Protein AF-A0A1C2E9Z5-F1 (afdb_monomer)

Secondary structure (DSSP, 8-state):
---EETT--TTT-EEPGGGTTSPEEEEEEP-TT--TT-EEEEEETTEEEEEEEEPPHHHHHHHTT-TT-EEEEEE-GGGSPPTT--EEEEEEEEEEETTEEEE----EEEEE--PPTT-SSPPPPB--HHHHT-EEGGGEETTEEEEEPPP-TT--TT-EEEEEEESSSS-EEE-GGG-EE-S-SSSPPEEEEEHHHHHHH-SSEEEEEEEEE-TT--BPPPPPPEEEEEESSS----------------------------SPPPB--TTS-TTSEEPTTTTTS-EEEEEE--TTSS-TT-EEEEEEE-TTS-EEEEEEEEEPPHHHHH-TT-EEEEEE-GGGS-SSS-EEEEEEEEEE-TTS--PPP----EEEEE----TT-SSGGGSPPPB--HHHHH-EEGGG-BTTEEEEEE---TT--TT-EEEEEEESSSS--GGGEEEEEEEPPGGGTTS-EEEEEEHHHHGGG-SEEEEEEEEEE-TT--BPPPPPPEEEEEE-SPPPB-PPPPB-HHHHHHSSEEHHHHHT--EEEE---BT--TTPEEEEEETTEEPPPEE--TTTSSPPSS--SEEEEPPHHHHHHH-SEEEEEEEEEEEETTEEEEEPPPEEEEEE---TTTSS-S-TTSSS-TTSPPPEEEETT-TT-TTEE-GGGTTS-EEEEE-SB-TTSSBS--TT-EEEEEETTEEEEEEEEP-TTTTTS-EEEEE-HHHHTT--EEEEEEEEEEEE-TTSS-EEEEEPPPEEEEE--GGGSGGGG-BPPPB-TT-BTTTTEEEHHHHBTBEEEEEE-TT-TT--TT-EEEEEEEEES-SS-TTSPB-TT--EEEEEEEPPHHHHHHTEEEEEE-IIIIIHHHSEEEEEEEEEEE-TTS-PEEBPPEEEEEE-S-TT--S-PPP-----S------------

pLDDT: mean 83.14, std 14.4, range [26.48, 97.88]

Structure (mmCIF, N/CA/C/O backbone):
data_AF-A0A1C2E9Z5-F1
#
_entry.id   AF-A0A1C2E9Z5-F1
#
loop_
_atom_site.group_PDB
_atom_site.id
_atom_site.type_symbol
_atom_site.label_atom_id
_atom_site.label_alt_id
_atom_site.label_comp_id
_atom_site.label_asym_id
_atom_site.label_entity_id
_atom_site.label_seq_id
_atom_site.pdbx_PDB_ins_code
_atom_site.Cartn_x
_atom_site.Cartn_y
_atom_site.Cartn_z
_atom_site.occupancy
_atom_site.B_iso_or_equiv
_atom_site.auth_seq_id
_atom_site.auth_comp_id
_atom_site.auth_asym_id
_atom_site.auth_atom_id
_atom_site.pdbx_PDB_model_num
ATOM 1 N N . MET A 1 1 ? 2.075 27.885 19.960 1.00 77.00 1 MET A N 1
ATOM 2 C CA . MET A 1 1 ? 1.992 28.771 18.770 1.00 77.00 1 MET A CA 1
ATOM 3 C C . MET A 1 1 ? 2.904 28.190 17.698 1.00 77.00 1 MET A C 1
ATOM 5 O O . MET A 1 1 ? 3.879 27.562 18.073 1.00 77.00 1 MET A O 1
ATOM 9 N N . GLN A 1 2 ? 2.607 28.342 16.404 1.00 84.62 2 GLN A N 1
ATOM 10 C CA . GLN A 1 2 ? 3.432 27.722 15.356 1.00 84.62 2 GLN A CA 1
ATOM 11 C C . GLN A 1 2 ? 4.841 28.338 15.333 1.00 84.62 2 GLN A C 1
ATOM 13 O O . GLN A 1 2 ? 4.986 29.560 15.411 1.00 84.62 2 GLN A O 1
ATOM 18 N N . LEU A 1 3 ? 5.871 27.495 15.249 1.00 89.94 3 LEU A N 1
ATOM 19 C CA . LEU A 1 3 ? 7.253 27.943 15.067 1.00 89.94 3 LEU A CA 1
ATOM 20 C C . LEU A 1 3 ? 7.456 28.548 13.670 1.00 89.94 3 LEU A C 1
ATOM 22 O O . LEU A 1 3 ? 6.674 28.314 12.754 1.00 89.94 3 LEU A O 1
ATOM 26 N N . THR A 1 4 ? 8.528 29.310 13.485 1.00 89.38 4 THR A N 1
ATOM 27 C CA . THR A 1 4 ? 8.945 29.830 12.176 1.00 89.38 4 THR A CA 1
ATOM 28 C C . THR A 1 4 ? 10.292 29.233 11.800 1.00 89.38 4 THR A C 1
ATOM 30 O O . THR A 1 4 ? 11.239 29.335 12.572 1.00 89.38 4 THR A O 1
ATOM 33 N N . VAL A 1 5 ? 10.396 28.641 10.611 1.00 88.06 5 VAL A N 1
ATOM 34 C CA . VAL A 1 5 ? 11.685 28.254 10.017 1.00 88.06 5 VAL A CA 1
ATOM 35 C C . VAL A 1 5 ? 12.106 29.374 9.074 1.00 88.06 5 VAL A C 1
ATOM 37 O O . VAL A 1 5 ? 11.381 29.689 8.129 1.00 88.06 5 VAL A O 1
ATOM 40 N N . PHE A 1 6 ? 13.237 30.020 9.351 1.00 85.06 6 PHE A N 1
ATOM 41 C CA . PHE A 1 6 ? 13.698 31.151 8.547 1.00 85.06 6 PHE A CA 1
ATOM 42 C C . PHE A 1 6 ? 14.205 30.688 7.173 1.00 85.06 6 PHE A C 1
ATOM 44 O O . PHE A 1 6 ? 14.702 29.574 7.026 1.00 85.06 6 PHE A O 1
ATOM 51 N N . ASN A 1 7 ? 14.065 31.553 6.161 1.00 82.69 7 ASN A N 1
ATOM 52 C CA . ASN A 1 7 ? 14.435 31.302 4.756 1.00 82.69 7 ASN A CA 1
ATOM 53 C C . ASN A 1 7 ? 13.673 30.155 4.066 1.00 82.69 7 ASN A C 1
ATOM 55 O O . ASN A 1 7 ? 14.011 29.767 2.951 1.00 82.69 7 ASN A O 1
ATOM 59 N N . ARG A 1 8 ? 12.618 29.644 4.705 1.00 86.81 8 ARG A N 1
ATOM 60 C CA . ARG A 1 8 ? 11.641 28.737 4.107 1.00 86.81 8 ARG A CA 1
ATOM 61 C C . ARG A 1 8 ? 10.685 29.516 3.218 1.00 86.81 8 ARG A C 1
ATOM 63 O O . ARG A 1 8 ? 10.057 30.470 3.680 1.00 86.81 8 ARG A O 1
ATOM 70 N N . ASP A 1 9 ? 10.511 29.067 1.982 1.00 77.06 9 ASP A N 1
ATOM 71 C CA . ASP A 1 9 ? 9.459 29.592 1.120 1.00 77.06 9 ASP A CA 1
ATOM 72 C C . ASP A 1 9 ? 8.075 29.250 1.719 1.00 77.06 9 ASP A C 1
ATOM 74 O O . ASP A 1 9 ? 7.798 28.091 2.058 1.00 77.06 9 ASP A O 1
ATOM 78 N N . PRO A 1 10 ? 7.186 30.237 1.918 1.00 69.19 10 PRO A N 1
ATOM 79 C CA . PRO A 1 10 ? 5.891 30.004 2.548 1.00 69.19 10 PRO A CA 1
ATOM 80 C C . PRO A 1 10 ? 4.914 29.208 1.670 1.00 69.19 10 PRO A C 1
ATOM 82 O O . PRO A 1 10 ? 3.962 28.656 2.213 1.00 69.19 10 PRO A O 1
ATOM 85 N N . VAL A 1 11 ? 5.135 29.141 0.354 1.00 66.31 11 VAL A N 1
ATOM 86 C CA . VAL A 1 11 ? 4.266 28.486 -0.634 1.00 66.31 11 VAL A CA 1
ATOM 87 C C . VAL A 1 11 ? 4.801 27.111 -1.013 1.00 66.31 11 VAL A C 1
ATOM 89 O O . VAL A 1 11 ? 4.048 26.143 -1.004 1.00 66.31 11 VAL A O 1
ATOM 92 N N . THR A 1 12 ? 6.088 27.010 -1.346 1.00 67.56 12 THR A N 1
ATOM 93 C CA . THR A 1 12 ? 6.696 25.743 -1.787 1.00 67.56 12 THR A CA 1
ATOM 94 C C . THR A 1 12 ? 7.282 24.938 -0.640 1.00 67.56 12 THR A C 1
ATOM 96 O O . THR A 1 12 ? 7.643 23.785 -0.836 1.00 67.56 12 THR A O 1
ATOM 99 N N . HIS A 1 13 ? 7.392 25.532 0.552 1.00 80.94 13 HIS A N 1
ATOM 100 C CA . HIS A 1 13 ? 7.940 24.903 1.757 1.00 80.94 13 HIS A CA 1
ATOM 101 C C . HIS A 1 13 ? 9.430 24.537 1.643 1.00 80.94 13 HIS A C 1
ATOM 103 O O . HIS A 1 13 ? 9.986 23.918 2.554 1.00 80.94 13 HIS A O 1
ATOM 109 N N . THR A 1 14 ? 10.085 24.948 0.554 1.00 80.50 14 THR A N 1
ATOM 110 C CA . THR A 1 14 ? 11.483 24.650 0.251 1.00 80.50 14 THR A CA 1
ATOM 111 C C . THR A 1 14 ? 12.431 25.642 0.905 1.00 80.50 14 THR A C 1
ATOM 113 O O . THR A 1 14 ? 12.122 26.829 1.032 1.00 80.50 14 THR A O 1
ATOM 116 N N . ILE A 1 15 ? 13.614 25.163 1.271 1.00 79.81 15 ILE A N 1
ATOM 117 C CA . ILE A 1 15 ? 14.748 26.004 1.652 1.00 79.81 15 ILE A CA 1
ATOM 118 C C . ILE A 1 15 ? 15.681 26.132 0.436 1.00 79.81 15 ILE A C 1
ATOM 120 O O . ILE A 1 15 ? 16.107 25.098 -0.083 1.00 79.81 15 ILE A O 1
ATOM 124 N N . PRO A 1 16 ? 16.020 27.351 -0.021 1.00 76.31 16 PRO A N 1
ATOM 125 C CA . PRO A 1 16 ? 17.003 27.541 -1.088 1.00 76.31 16 PRO A CA 1
ATOM 126 C C . PRO A 1 16 ? 18.378 26.968 -0.714 1.00 76.31 16 PRO A C 1
ATOM 128 O O . PRO A 1 16 ? 18.791 27.053 0.446 1.00 76.31 16 PRO A O 1
ATOM 131 N N . LEU A 1 17 ? 19.116 26.438 -1.697 1.00 71.69 17 LEU A N 1
ATOM 132 C CA . LEU A 1 17 ? 20.388 25.734 -1.484 1.00 71.69 17 LEU A CA 1
ATOM 133 C C . LEU A 1 17 ? 21.424 26.588 -0.738 1.00 71.69 17 LEU A C 1
ATOM 135 O O . LEU A 1 17 ? 22.152 26.077 0.109 1.00 71.69 17 LEU A O 1
ATOM 139 N N . GLU A 1 18 ? 21.453 27.900 -0.984 1.00 72.88 18 GLU A N 1
ATOM 140 C CA . GLU A 1 18 ? 22.375 28.837 -0.323 1.00 72.88 18 GLU A CA 1
ATOM 141 C C . GLU A 1 18 ? 22.214 28.899 1.208 1.00 72.88 18 GLU A C 1
ATOM 143 O O . GLU A 1 18 ? 23.145 29.293 1.913 1.00 72.88 18 GLU A O 1
ATOM 148 N N . PHE A 1 19 ? 21.064 28.466 1.737 1.00 73.81 19 PHE A N 1
ATOM 149 C CA . PHE A 1 19 ? 20.793 28.384 3.174 1.00 73.81 19 PHE A CA 1
ATOM 150 C C . PHE A 1 19 ? 20.996 26.977 3.753 1.00 73.81 19 PHE A C 1
ATOM 152 O O . PHE A 1 19 ? 20.867 26.799 4.962 1.00 73.81 19 PHE A O 1
ATOM 159 N N . LEU A 1 20 ? 21.344 25.985 2.927 1.00 71.12 20 LEU A N 1
ATOM 160 C CA . LEU A 1 20 ? 21.583 24.601 3.354 1.00 71.12 20 LEU A CA 1
ATOM 161 C C . LEU A 1 20 ? 23.024 24.339 3.825 1.00 71.12 20 LEU A C 1
ATOM 163 O O . LEU A 1 20 ? 23.287 23.286 4.411 1.00 71.12 20 LEU A O 1
ATOM 167 N N . ASP A 1 21 ? 23.937 25.292 3.608 1.00 70.56 21 ASP A N 1
ATOM 168 C CA . ASP A 1 21 ? 25.341 25.237 4.046 1.00 70.56 21 ASP A CA 1
ATOM 169 C C . ASP A 1 21 ? 25.582 25.815 5.453 1.00 70.56 21 ASP A C 1
ATOM 171 O O . ASP A 1 21 ? 26.708 25.772 5.976 1.00 70.56 21 ASP A O 1
ATOM 175 N N . ALA A 1 22 ? 24.526 26.316 6.090 1.00 78.38 22 ALA A N 1
ATOM 176 C CA . ALA A 1 22 ? 24.511 26.838 7.449 1.00 78.38 22 ALA A CA 1
ATOM 177 C C . ALA A 1 22 ? 23.459 26.107 8.295 1.00 78.38 22 ALA A C 1
ATOM 179 O O . ALA A 1 22 ? 22.587 25.418 7.769 1.00 78.38 22 ALA A O 1
ATOM 180 N N . ASP A 1 23 ? 23.548 26.254 9.615 1.00 84.31 23 ASP A N 1
ATOM 181 C CA . ASP A 1 23 ? 22.498 25.760 10.502 1.00 84.31 23 ASP A CA 1
ATOM 182 C C . ASP A 1 23 ? 21.197 26.530 10.236 1.00 84.31 23 ASP A C 1
ATOM 184 O O . ASP A 1 23 ? 21.212 27.759 10.104 1.00 84.31 23 ASP A O 1
ATOM 188 N N . LEU A 1 24 ? 20.065 25.825 10.178 1.00 84.94 24 LEU A N 1
ATOM 189 C CA . LEU A 1 24 ? 18.770 26.468 9.952 1.00 84.94 24 LEU A CA 1
ATOM 190 C C . LEU A 1 24 ? 18.297 27.145 11.232 1.00 84.94 24 LEU A C 1
ATOM 192 O O . LEU A 1 24 ? 18.134 26.487 12.261 1.00 84.94 24 LEU A O 1
ATOM 196 N N . GLU A 1 25 ? 18.036 28.447 11.162 1.00 89.19 25 GLU A N 1
ATOM 197 C CA . GLU A 1 25 ? 17.443 29.186 12.270 1.00 89.19 25 GLU A CA 1
ATOM 198 C C . GLU A 1 25 ? 15.941 28.887 12.370 1.00 89.19 25 GLU A C 1
ATOM 200 O O . GLU A 1 25 ? 15.191 28.936 11.389 1.00 89.19 25 GLU A O 1
ATOM 205 N N . VAL A 1 26 ? 15.498 28.602 13.590 1.00 89.81 26 VAL A N 1
ATOM 206 C CA . VAL A 1 26 ? 14.108 28.364 13.957 1.00 89.81 26 VAL A CA 1
ATOM 207 C C . VAL A 1 26 ? 13.729 29.331 15.068 1.00 89.81 26 VAL A C 1
ATOM 209 O O . VAL A 1 26 ? 14.383 29.396 16.108 1.00 89.81 26 VAL A O 1
ATOM 212 N N . GLY A 1 27 ? 12.661 30.088 14.851 1.00 90.56 27 GLY A N 1
ATOM 213 C CA . GLY A 1 27 ? 12.091 30.993 15.835 1.00 90.56 27 GLY A CA 1
ATOM 214 C C . GLY A 1 27 ? 10.862 30.386 16.489 1.00 90.56 27 GLY A C 1
ATOM 215 O O . GLY A 1 27 ? 9.852 30.163 15.825 1.00 90.56 27 GLY A O 1
ATOM 216 N N . ILE A 1 28 ? 10.923 30.161 17.798 1.00 91.94 28 ILE A N 1
ATOM 217 C CA . ILE A 1 28 ? 9.740 29.802 18.587 1.00 91.94 28 ILE A CA 1
ATOM 218 C C . ILE A 1 28 ? 9.157 31.094 19.174 1.00 91.94 28 ILE A C 1
ATOM 220 O O . ILE A 1 28 ? 9.865 31.774 19.921 1.00 91.94 28 ILE A O 1
ATOM 224 N N . PRO A 1 29 ? 7.912 31.478 18.854 1.00 90.44 29 PRO A N 1
ATOM 225 C CA . PRO A 1 29 ? 7.302 32.673 19.432 1.00 90.44 29 PRO A CA 1
ATOM 226 C C . PRO A 1 29 ? 7.070 32.507 20.939 1.00 90.44 29 PRO A C 1
ATOM 228 O O . PRO A 1 29 ? 6.802 31.404 21.422 1.00 90.44 29 PRO A O 1
ATOM 231 N N . ASP A 1 30 ? 7.156 33.611 21.682 1.00 90.19 30 ASP A N 1
ATOM 232 C CA . ASP A 1 30 ? 6.794 33.594 23.100 1.00 90.19 30 ASP A CA 1
ATOM 233 C C . ASP A 1 30 ? 5.284 33.403 23.298 1.00 90.19 30 ASP A C 1
ATOM 235 O O . ASP A 1 30 ? 4.469 33.801 22.465 1.00 90.19 30 ASP A O 1
ATOM 239 N N . SER A 1 31 ? 4.910 32.791 24.419 1.00 87.38 31 SER A N 1
ATOM 240 C CA . SER A 1 31 ? 3.515 32.623 24.827 1.00 87.38 31 SER A CA 1
ATOM 241 C C . SER A 1 31 ? 3.381 32.632 26.348 1.00 87.38 31 SER A C 1
ATOM 243 O O . SER A 1 31 ? 4.371 32.501 27.078 1.00 87.38 31 SER A O 1
ATOM 245 N N . ASP A 1 32 ? 2.144 32.776 26.823 1.00 85.56 32 ASP A N 1
ATOM 246 C CA . ASP A 1 32 ? 1.826 32.768 28.255 1.00 85.56 32 ASP A CA 1
ATOM 247 C C . ASP A 1 32 ? 2.117 31.408 28.919 1.00 85.56 32 ASP A C 1
ATOM 249 O O . ASP A 1 32 ? 2.287 31.355 30.135 1.00 85.56 32 ASP A O 1
ATOM 253 N N . ASP A 1 33 ? 2.256 30.345 28.118 1.00 84.81 33 ASP A N 1
ATOM 254 C CA . ASP A 1 33 ? 2.527 28.970 28.561 1.00 84.81 33 ASP A CA 1
ATOM 255 C C . ASP A 1 33 ? 4.027 28.636 28.654 1.00 84.81 33 ASP A C 1
ATOM 257 O O . ASP A 1 33 ? 4.400 27.546 29.077 1.00 84.81 33 ASP A O 1
ATOM 261 N N . ILE A 1 34 ? 4.903 29.562 28.253 1.00 88.56 34 ILE A N 1
ATOM 262 C CA . ILE A 1 34 ? 6.357 29.420 28.392 1.00 88.56 34 ILE A CA 1
ATOM 263 C C . ILE A 1 34 ? 6.787 30.209 29.627 1.00 88.56 34 ILE A C 1
ATOM 265 O O . ILE A 1 34 ? 6.534 31.409 29.704 1.00 88.56 34 ILE A O 1
ATOM 269 N N . PHE A 1 35 ? 7.479 29.596 30.585 1.00 89.38 35 PHE A N 1
ATOM 270 C CA . PHE A 1 35 ? 7.913 30.249 31.824 1.00 89.38 35 PHE A CA 1
ATOM 271 C C . PHE A 1 35 ? 9.439 30.329 31.953 1.00 89.38 35 PHE A C 1
ATOM 273 O O . PHE A 1 35 ? 10.204 29.618 31.305 1.00 89.38 35 PHE A O 1
ATOM 280 N N . VAL A 1 36 ? 9.914 31.230 32.822 1.00 90.62 36 VAL A N 1
ATOM 281 C CA . VAL A 1 36 ? 11.344 31.304 33.166 1.00 90.62 36 VAL A CA 1
ATOM 282 C C . VAL A 1 36 ? 11.763 30.000 33.843 1.00 90.62 36 VAL A C 1
ATOM 284 O O . VAL A 1 36 ? 11.208 29.638 34.877 1.00 90.62 36 VAL A O 1
ATOM 287 N N . GLY A 1 37 ? 12.789 29.349 33.299 1.00 86.50 37 GLY A N 1
ATOM 288 C CA . GLY A 1 37 ? 13.283 28.051 33.758 1.00 86.50 37 GLY A CA 1
ATOM 289 C C . GLY A 1 37 ? 12.846 26.872 32.888 1.00 86.50 37 GLY A C 1
ATOM 290 O O . GLY A 1 37 ? 13.463 25.811 33.001 1.00 86.50 37 GLY A O 1
ATOM 291 N N . ASP A 1 38 ? 11.870 27.056 31.996 1.00 92.62 38 ASP A N 1
ATOM 292 C CA . ASP A 1 38 ? 11.482 26.016 31.045 1.00 92.62 38 ASP A CA 1
ATOM 293 C C . ASP A 1 38 ? 12.577 25.785 30.005 1.00 92.62 38 ASP A C 1
ATOM 295 O O . ASP A 1 38 ? 13.390 26.667 29.712 1.00 92.62 38 ASP A O 1
ATOM 299 N N . PHE A 1 39 ? 12.617 24.582 29.446 1.00 90.94 39 PHE A N 1
ATOM 300 C CA . PHE A 1 39 ? 13.444 24.262 28.298 1.00 90.94 39 PHE A CA 1
ATOM 301 C C . PHE A 1 39 ? 12.592 24.162 27.034 1.00 90.94 39 PHE A C 1
ATOM 303 O O . PHE A 1 39 ? 11.492 23.616 27.045 1.00 90.94 39 PHE A O 1
ATOM 310 N N . LEU A 1 40 ? 13.154 24.670 25.943 1.00 91.44 40 LEU A N 1
ATOM 311 C CA . LEU A 1 40 ? 12.686 24.489 24.580 1.00 91.44 40 LEU A CA 1
ATOM 312 C C . LEU A 1 40 ? 13.611 23.489 23.892 1.00 91.44 40 LEU A C 1
ATOM 314 O O . LEU A 1 40 ? 14.836 23.558 24.035 1.00 91.44 40 LEU A O 1
ATOM 318 N N . GLU A 1 41 ? 13.041 22.548 23.157 1.00 90.06 41 GLU A N 1
ATOM 319 C CA . GLU A 1 41 ? 13.781 21.556 22.380 1.00 90.06 41 GLU A CA 1
ATOM 320 C C . GLU A 1 41 ? 13.067 21.384 21.030 1.00 90.06 41 GLU A C 1
ATOM 322 O O . GLU A 1 41 ? 11.847 21.500 20.967 1.00 90.06 41 GLU A O 1
ATOM 327 N N . LEU A 1 42 ? 13.814 21.206 19.939 1.00 88.94 42 LEU A N 1
ATOM 328 C CA . LEU A 1 42 ? 13.243 20.986 18.605 1.00 88.94 42 LEU A CA 1
ATOM 329 C C . LEU A 1 42 ? 13.190 19.488 18.312 1.00 88.94 42 LEU A C 1
ATOM 331 O O . LEU A 1 42 ? 14.040 18.746 18.806 1.00 88.94 42 LEU A O 1
ATOM 335 N N . TYR A 1 43 ? 12.266 19.041 17.462 1.00 81.94 43 TYR A N 1
ATOM 336 C CA . TYR A 1 43 ? 12.254 17.668 16.939 1.00 81.94 43 TYR A CA 1
ATOM 337 C C . TYR A 1 43 ? 11.900 17.624 15.473 1.00 81.94 43 TYR A C 1
ATOM 339 O O . TYR A 1 43 ? 11.119 18.431 14.974 1.00 81.94 43 TYR A O 1
ATOM 347 N N . VAL A 1 44 ? 12.385 16.562 14.841 1.00 72.75 44 VAL A N 1
ATOM 348 C CA . VAL A 1 44 ? 11.927 16.097 13.540 1.00 72.75 44 VAL A CA 1
ATOM 349 C C . VAL A 1 44 ? 11.654 14.605 13.636 1.00 72.75 44 VAL A C 1
ATOM 351 O O . VAL A 1 44 ? 12.482 13.847 14.142 1.00 72.75 44 VAL A O 1
ATOM 354 N N . ARG A 1 45 ? 10.473 14.168 13.175 1.00 63.41 45 ARG A N 1
ATOM 355 C CA . ARG A 1 45 ? 10.055 12.747 13.188 1.00 63.41 45 ARG A CA 1
ATOM 356 C C . ARG A 1 45 ? 10.225 12.078 14.569 1.00 63.41 45 ARG A C 1
ATOM 358 O O . ARG A 1 45 ? 10.670 10.939 14.671 1.00 63.41 45 ARG A O 1
ATOM 365 N N . GLY A 1 46 ? 9.929 12.809 15.647 1.00 63.88 46 GLY A N 1
ATOM 366 C CA . GLY A 1 46 ? 10.051 12.318 17.028 1.00 63.88 46 GLY A CA 1
ATOM 367 C C . GLY A 1 46 ? 11.480 12.250 17.586 1.00 63.88 46 GLY A C 1
ATOM 368 O O . GLY A 1 46 ? 11.655 11.838 18.732 1.00 63.88 46 GLY A O 1
ATOM 369 N N . THR A 1 47 ? 12.494 12.672 16.823 1.00 74.31 47 THR A N 1
ATOM 370 C CA . THR A 1 47 ? 13.895 12.726 17.268 1.00 74.31 47 THR A CA 1
ATOM 371 C C . THR A 1 47 ? 14.269 14.157 17.653 1.00 74.31 47 THR A C 1
ATOM 373 O O . THR A 1 47 ? 14.070 15.054 16.832 1.00 74.31 47 THR A O 1
ATOM 376 N N . PRO A 1 48 ? 14.799 14.403 18.865 1.00 77.19 48 PRO A N 1
ATOM 377 C CA . PRO A 1 48 ? 15.268 15.728 19.248 1.00 77.19 48 PRO A CA 1
ATOM 378 C C . PRO A 1 48 ? 16.432 16.192 18.370 1.00 77.19 48 PRO A C 1
ATOM 380 O O . PRO A 1 48 ? 17.365 15.435 18.107 1.00 77.19 48 PRO A O 1
ATOM 383 N N . LEU A 1 49 ? 16.357 17.446 17.930 1.00 74.50 49 LEU A N 1
ATOM 384 C CA . LEU A 1 49 ? 17.339 18.131 17.098 1.00 74.50 49 LEU A CA 1
ATOM 385 C C . LEU A 1 49 ? 17.924 19.326 17.844 1.00 74.50 49 LEU A C 1
ATOM 387 O O . LEU A 1 49 ? 17.201 20.160 18.388 1.00 74.50 49 LEU A O 1
ATOM 391 N N . GLY A 1 50 ? 19.251 19.420 17.823 1.00 71.31 50 GLY A N 1
ATOM 392 C CA . GLY A 1 50 ? 19.979 20.509 18.460 1.00 71.31 50 GLY A CA 1
ATOM 393 C C . GLY A 1 50 ? 20.033 20.408 19.987 1.00 71.31 50 GLY A C 1
ATOM 394 O O . GLY A 1 50 ? 19.776 19.368 20.594 1.00 71.31 50 GLY A O 1
ATOM 395 N N . THR A 1 51 ? 20.441 21.507 20.621 1.00 80.12 51 THR A N 1
ATOM 396 C CA . THR A 1 51 ? 20.604 21.582 22.080 1.00 80.12 51 THR A CA 1
ATOM 397 C C . THR A 1 51 ? 19.380 22.231 22.714 1.00 80.12 51 THR A C 1
ATOM 399 O O . THR A 1 51 ? 18.852 23.212 22.191 1.00 80.12 51 THR A O 1
ATOM 402 N N . ARG A 1 52 ? 18.964 21.731 23.882 1.00 87.88 52 ARG A N 1
ATOM 403 C CA . ARG A 1 52 ? 17.910 22.365 24.684 1.00 87.88 52 ARG A CA 1
ATOM 404 C C . ARG A 1 52 ? 18.276 23.809 25.011 1.00 87.88 52 ARG A C 1
ATOM 406 O O . ARG A 1 52 ? 19.368 24.070 25.520 1.00 87.88 52 ARG A O 1
ATOM 413 N N . ARG A 1 53 ? 17.342 24.731 24.795 1.00 89.81 53 ARG A N 1
ATOM 414 C CA . ARG A 1 53 ? 17.472 26.131 25.205 1.00 89.81 53 ARG A CA 1
ATOM 415 C C . ARG A 1 53 ? 16.660 26.364 26.471 1.00 89.81 53 ARG A C 1
ATOM 417 O O . ARG A 1 53 ? 15.455 26.162 26.463 1.00 89.81 53 ARG A O 1
ATOM 424 N N . THR A 1 54 ? 17.294 26.823 27.547 1.00 92.12 54 THR A N 1
ATOM 425 C CA . THR A 1 54 ? 16.574 27.244 28.761 1.00 92.12 54 THR A CA 1
ATOM 426 C C . THR A 1 54 ? 16.087 28.682 28.622 1.00 92.12 54 THR A C 1
ATOM 428 O O . THR A 1 54 ? 16.853 29.562 28.231 1.00 92.12 54 THR A O 1
ATOM 431 N N . VAL A 1 55 ? 14.831 28.926 28.983 1.00 92.31 55 VAL A N 1
ATOM 432 C CA . VAL A 1 55 ? 14.198 30.244 28.994 1.00 92.31 55 VAL A CA 1
ATOM 433 C C . VAL A 1 55 ? 14.665 31.022 30.219 1.00 92.31 55 VAL A C 1
ATOM 435 O O . VAL A 1 55 ? 14.481 30.601 31.363 1.00 92.31 55 VAL A O 1
ATOM 438 N N . THR A 1 56 ? 15.274 32.182 29.995 1.00 93.31 56 THR A N 1
ATOM 439 C CA . THR A 1 56 ? 15.809 33.038 31.058 1.00 93.31 56 THR A CA 1
ATOM 440 C C . THR A 1 56 ? 14.879 34.210 31.377 1.00 93.31 56 THR A C 1
ATOM 442 O O . THR A 1 56 ? 14.018 34.597 30.586 1.00 93.31 56 THR A O 1
ATOM 445 N N . ALA A 1 57 ? 15.085 34.844 32.536 1.00 89.94 57 ALA A N 1
ATOM 446 C CA . ALA A 1 57 ? 14.371 36.073 32.888 1.00 89.94 57 ALA A CA 1
ATOM 447 C C . ALA A 1 57 ? 14.642 37.219 31.892 1.00 89.94 57 ALA A C 1
ATOM 449 O O . ALA A 1 57 ? 13.765 38.049 31.658 1.00 89.94 57 ALA A O 1
ATOM 450 N N . ALA A 1 58 ? 15.833 37.245 31.284 1.00 90.44 58 ALA A N 1
ATOM 451 C CA . ALA A 1 58 ? 16.183 38.218 30.255 1.00 90.44 58 ALA A CA 1
ATOM 452 C C . ALA A 1 58 ? 15.395 37.983 28.956 1.00 90.44 58 ALA A C 1
ATOM 454 O O . ALA A 1 58 ? 14.947 38.953 28.349 1.00 90.44 58 ALA A O 1
ATOM 455 N N . ASP A 1 59 ? 15.165 36.721 28.567 1.00 91.38 59 ASP A N 1
ATOM 456 C CA . ASP A 1 59 ? 14.343 36.400 27.394 1.00 91.38 59 ASP A CA 1
ATOM 457 C C . ASP A 1 59 ? 12.902 36.890 27.586 1.00 91.38 59 ASP A C 1
ATOM 459 O O . ASP A 1 59 ? 12.371 37.595 26.734 1.00 91.38 59 ASP A O 1
ATOM 463 N N . LYS A 1 60 ? 12.288 36.606 28.745 1.00 90.44 60 LYS A N 1
ATOM 464 C CA . LYS A 1 60 ? 10.929 37.086 29.053 1.00 90.44 60 LYS A CA 1
ATOM 465 C C . LYS A 1 60 ? 10.829 38.608 29.104 1.00 90.44 60 LYS A C 1
ATOM 467 O O . LYS A 1 60 ? 9.827 39.176 28.677 1.00 90.44 60 LYS A O 1
ATOM 472 N N . GLN A 1 61 ? 11.871 39.283 29.585 1.00 90.56 61 GLN A N 1
ATOM 473 C CA . GLN A 1 61 ? 11.923 40.741 29.560 1.00 90.56 61 GLN A CA 1
ATOM 474 C C . GLN A 1 61 ? 12.026 41.292 28.127 1.00 90.56 61 GLN A C 1
ATOM 476 O O . GLN A 1 61 ? 11.436 42.329 27.836 1.00 90.56 61 GLN A O 1
ATOM 481 N N . ALA A 1 62 ? 12.749 40.610 27.234 1.00 86.88 62 ALA A N 1
ATOM 482 C CA . ALA A 1 62 ? 12.872 40.989 25.826 1.00 86.88 62 ALA A CA 1
ATOM 483 C C . ALA A 1 62 ? 11.607 40.680 25.000 1.00 86.88 62 ALA A C 1
ATOM 485 O O . ALA A 1 62 ? 11.319 41.396 24.039 1.00 86.88 62 ALA A O 1
ATOM 486 N N . ALA A 1 63 ? 10.841 39.657 25.391 1.00 88.25 63 ALA A N 1
ATOM 487 C CA . ALA A 1 63 ? 9.558 39.300 24.786 1.00 88.25 63 ALA A CA 1
ATOM 488 C C . ALA A 1 63 ? 8.419 40.259 25.165 1.00 88.25 63 ALA A C 1
ATOM 490 O O . ALA A 1 63 ? 7.486 40.474 24.389 1.00 88.25 63 ALA A O 1
ATOM 491 N N . GLN A 1 64 ? 8.490 40.866 26.354 1.00 88.12 64 GLN A N 1
ATOM 492 C CA . GLN A 1 64 ? 7.405 41.666 26.913 1.00 88.12 64 GLN A CA 1
ATOM 493 C C . GLN A 1 64 ? 7.014 42.847 26.005 1.00 88.12 64 GLN A C 1
ATOM 495 O O . GLN A 1 64 ? 7.735 43.836 25.881 1.00 88.12 64 GLN A O 1
ATOM 500 N N . GLY A 1 65 ? 5.824 42.763 25.401 1.00 80.25 65 GLY A N 1
ATOM 501 C CA . GLY A 1 65 ? 5.286 43.794 24.507 1.00 80.25 65 GLY A CA 1
ATOM 502 C C . GLY A 1 65 ? 5.911 43.822 23.107 1.00 80.25 65 GLY A C 1
ATO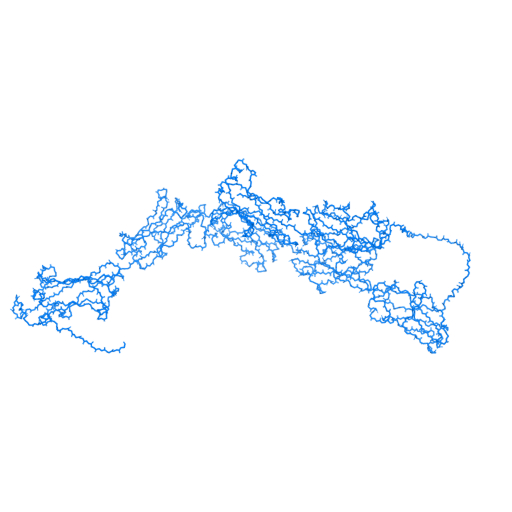M 503 O O . GLY A 1 65 ? 5.614 44.741 22.344 1.00 80.25 65 GLY A O 1
ATOM 504 N N . ASN A 1 66 ? 6.745 42.837 22.759 1.00 86.50 66 ASN A N 1
ATOM 505 C CA . ASN A 1 66 ? 7.350 42.700 21.440 1.00 86.50 66 ASN A CA 1
ATOM 506 C C . ASN A 1 66 ? 6.786 41.465 20.709 1.00 86.50 66 ASN A C 1
ATOM 508 O O . ASN A 1 66 ? 7.312 40.367 20.878 1.00 86.50 66 ASN A O 1
ATOM 512 N N . PRO A 1 67 ? 5.759 41.622 19.855 1.00 79.12 67 PRO A N 1
ATOM 513 C CA . PRO A 1 67 ? 5.166 40.502 19.122 1.00 79.12 67 PRO A CA 1
ATOM 514 C C . PRO A 1 67 ? 6.101 39.891 18.064 1.00 79.12 67 PRO A C 1
ATOM 516 O O . PRO A 1 67 ? 5.787 38.840 17.522 1.00 79.12 67 PRO A O 1
ATOM 519 N N . ALA A 1 68 ? 7.232 40.536 17.757 1.00 80.94 68 ALA A N 1
ATOM 520 C CA . ALA A 1 68 ? 8.257 40.007 16.859 1.00 80.94 68 ALA A CA 1
ATOM 521 C C . ALA A 1 68 ? 9.370 39.246 17.603 1.00 80.94 68 ALA A C 1
ATOM 523 O O . ALA A 1 68 ? 10.344 38.831 16.979 1.00 80.94 68 ALA A O 1
ATOM 524 N N . PHE A 1 69 ? 9.279 39.103 18.930 1.00 89.75 69 PHE A N 1
ATOM 525 C CA . PHE A 1 69 ? 10.250 38.328 19.694 1.00 89.75 69 PHE A CA 1
ATOM 526 C C . PHE A 1 69 ? 10.068 36.827 19.453 1.00 89.75 69 PHE A C 1
ATOM 528 O O . PHE A 1 69 ? 8.952 36.309 19.468 1.00 89.75 69 PHE A O 1
ATOM 535 N N . TYR A 1 70 ? 11.187 36.125 19.311 1.00 92.12 70 TYR A N 1
ATOM 536 C CA . TYR A 1 70 ? 11.228 34.675 19.230 1.00 92.12 70 TYR A CA 1
ATOM 537 C C . TYR A 1 70 ? 12.459 34.130 19.956 1.00 92.12 70 TYR A C 1
ATOM 539 O O . TYR A 1 70 ? 13.525 34.753 20.005 1.00 92.12 70 TYR A O 1
ATOM 547 N N . TYR A 1 71 ? 12.326 32.924 20.494 1.00 92.00 71 TYR A N 1
ATOM 548 C CA . TYR A 1 71 ? 13.445 32.129 20.966 1.00 92.00 71 TYR A CA 1
ATOM 549 C C . TYR A 1 71 ? 14.159 31.529 19.755 1.00 92.00 71 TYR A C 1
ATOM 551 O O . TYR A 1 71 ? 13.673 30.579 19.148 1.00 92.00 71 TYR A O 1
ATOM 559 N N . SER A 1 72 ? 15.302 32.114 19.392 1.00 90.25 72 SER A N 1
ATOM 560 C CA . SER A 1 72 ? 16.149 31.614 18.304 1.00 90.25 72 SER A CA 1
ATOM 561 C C . SER A 1 72 ? 16.798 30.280 18.693 1.00 90.25 72 SER A C 1
ATOM 563 O O . SER A 1 72 ? 17.453 30.157 19.735 1.00 90.25 72 SER A O 1
ATOM 565 N N . MET A 1 73 ? 16.587 29.265 17.875 1.00 90.75 73 MET A N 1
ATOM 566 C CA . MET A 1 73 ? 17.196 27.945 17.979 1.00 90.75 73 MET A CA 1
ATOM 567 C C . MET A 1 73 ? 17.758 27.569 16.614 1.00 90.75 73 MET A C 1
ATOM 569 O O . MET A 1 73 ? 17.355 28.136 15.602 1.00 90.75 73 MET A O 1
ATOM 573 N N . THR A 1 74 ? 18.692 26.625 16.573 1.00 87.56 74 THR A N 1
ATOM 574 C CA . THR A 1 74 ? 19.299 26.186 15.317 1.00 87.56 74 THR A CA 1
ATOM 575 C C . THR A 1 74 ? 19.171 24.682 15.134 1.00 87.56 74 THR A C 1
ATOM 577 O O . THR A 1 74 ? 19.302 23.911 16.089 1.00 87.56 74 THR A O 1
ATOM 580 N N . ILE A 1 75 ? 18.912 24.267 13.897 1.00 83.81 75 ILE A N 1
ATOM 581 C CA . ILE A 1 75 ? 19.014 22.875 13.462 1.00 83.81 75 ILE A CA 1
ATOM 582 C C . ILE A 1 75 ? 20.375 22.712 12.789 1.00 83.81 75 ILE A C 1
ATOM 584 O O . ILE A 1 75 ? 20.638 23.356 11.775 1.00 83.81 75 ILE A O 1
ATOM 588 N N . ASP A 1 76 ? 21.228 21.865 13.369 1.00 82.12 76 ASP A N 1
ATOM 589 C CA . ASP A 1 76 ? 22.580 21.605 12.863 1.00 82.12 76 ASP A CA 1
ATOM 590 C C . ASP A 1 76 ? 22.513 21.026 11.448 1.00 82.12 76 ASP A C 1
ATOM 592 O O . ASP A 1 76 ? 21.848 20.006 11.221 1.00 82.12 76 ASP A O 1
ATOM 596 N N . LYS A 1 77 ? 23.237 21.646 10.513 1.00 76.12 77 LYS A N 1
ATOM 597 C CA . LYS A 1 77 ? 23.286 21.201 9.117 1.00 76.12 77 LYS A CA 1
ATOM 598 C C . LYS A 1 77 ? 23.768 19.761 8.934 1.00 76.12 77 LYS A C 1
ATOM 600 O O . LYS A 1 77 ? 23.393 19.111 7.962 1.00 76.12 77 LYS A O 1
ATOM 605 N N . ALA A 1 78 ? 24.572 19.240 9.864 1.00 73.62 78 ALA A N 1
ATOM 606 C CA . ALA A 1 78 ? 25.037 17.854 9.861 1.00 73.62 78 ALA A CA 1
ATOM 607 C C . ALA A 1 78 ? 23.908 16.844 10.126 1.00 73.62 78 ALA A C 1
ATOM 609 O O . ALA A 1 78 ? 24.094 15.646 9.922 1.00 73.62 78 ALA A O 1
ATOM 610 N N . SER A 1 79 ? 22.744 17.315 10.578 1.00 71.50 79 SER A N 1
ATOM 611 C CA . SER A 1 79 ? 21.554 16.487 10.784 1.00 71.50 79 SER A CA 1
ATOM 612 C C . SER A 1 79 ? 20.748 16.271 9.498 1.00 71.50 79 SER A C 1
ATOM 614 O O . SER A 1 79 ? 19.809 15.474 9.501 1.00 71.50 79 SER A O 1
ATOM 616 N N . PHE A 1 80 ? 21.089 16.966 8.407 1.00 70.75 80 PHE A N 1
ATOM 617 C CA . PHE A 1 80 ? 20.464 16.770 7.102 1.00 70.75 80 PHE A CA 1
ATOM 618 C C . PHE A 1 80 ? 21.171 15.648 6.323 1.00 70.75 80 PHE A C 1
ATOM 620 O O . PHE A 1 80 ? 22.396 15.529 6.398 1.00 70.75 80 PHE A O 1
ATOM 627 N N . PRO A 1 81 ? 20.433 14.819 5.566 1.00 57.88 81 PRO A N 1
ATOM 628 C CA . PRO A 1 81 ? 21.023 13.792 4.708 1.00 57.88 81 PRO A CA 1
ATOM 629 C C . PRO A 1 81 ? 21.983 14.394 3.665 1.00 57.88 81 PRO A C 1
ATOM 631 O O . PRO A 1 81 ? 21.872 15.564 3.289 1.00 57.88 81 PRO A O 1
ATOM 634 N N . SER A 1 82 ? 22.972 13.604 3.241 1.00 58.94 82 SER A N 1
ATOM 635 C CA . SER A 1 82 ? 23.997 14.006 2.265 1.00 58.94 82 SER A CA 1
ATOM 636 C C . SER A 1 82 ? 23.417 14.262 0.864 1.00 58.94 82 SER A C 1
ATOM 638 O O . SER A 1 82 ? 22.275 13.907 0.598 1.00 58.94 82 SER A O 1
ATOM 640 N N . GLU A 1 83 ? 24.204 14.902 -0.009 1.00 54.81 83 GLU A N 1
ATOM 641 C CA . GLU A 1 83 ? 23.851 15.284 -1.392 1.00 54.81 83 GLU A CA 1
ATOM 642 C C . GLU A 1 83 ? 23.054 14.213 -2.168 1.00 54.81 83 GLU A C 1
ATOM 644 O O . GLU A 1 83 ? 23.376 13.027 -2.099 1.00 54.81 83 GLU A O 1
ATOM 649 N N . GLY A 1 84 ? 22.053 14.655 -2.945 1.00 52.38 84 GLY A N 1
ATOM 650 C CA . GLY A 1 84 ? 21.373 13.842 -3.965 1.00 52.38 84 GLY A CA 1
ATOM 651 C C . GLY A 1 84 ? 19.960 13.339 -3.645 1.00 52.38 84 GLY A C 1
ATOM 652 O O . GLY A 1 84 ? 19.313 12.820 -4.548 1.00 52.38 84 GLY A O 1
ATOM 653 N N . GLU A 1 85 ? 19.447 13.508 -2.424 1.00 58.72 85 GLU A N 1
ATOM 654 C CA . GLU A 1 85 ? 18.046 13.196 -2.094 1.00 58.72 85 GLU A CA 1
ATOM 655 C C . GLU A 1 85 ? 17.331 14.443 -1.564 1.00 58.72 85 GLU A C 1
ATOM 657 O O . GLU A 1 85 ? 17.760 15.040 -0.572 1.00 58.72 85 GLU A O 1
ATOM 662 N N . SER A 1 86 ? 16.229 14.835 -2.209 1.00 66.62 86 SER A N 1
ATOM 663 C CA . SER A 1 86 ? 15.342 15.870 -1.676 1.00 66.62 86 SER A CA 1
ATOM 664 C C . SER A 1 86 ? 14.571 15.307 -0.487 1.00 66.62 86 SER A C 1
ATOM 666 O O . SER A 1 86 ? 13.945 14.249 -0.576 1.00 66.62 86 SER A O 1
ATOM 668 N N . VAL A 1 87 ? 14.641 15.982 0.662 1.00 70.25 87 VAL A N 1
ATOM 669 C CA . VAL A 1 87 ? 14.111 15.445 1.923 1.00 70.25 87 VAL A CA 1
ATOM 670 C C . VAL A 1 87 ? 13.065 16.363 2.520 1.00 70.25 87 VAL A C 1
ATOM 672 O O . VAL A 1 87 ? 13.339 17.504 2.882 1.00 70.25 87 VAL A O 1
ATOM 675 N N . THR A 1 88 ? 11.872 15.799 2.691 1.00 78.75 88 THR A N 1
ATOM 676 C CA . THR A 1 88 ? 10.749 16.431 3.382 1.00 78.75 88 THR A CA 1
ATOM 677 C C . THR A 1 88 ? 10.686 15.970 4.833 1.00 78.75 88 THR A C 1
ATOM 679 O O . THR A 1 88 ? 10.689 14.765 5.134 1.00 78.75 88 THR A O 1
ATOM 682 N N . PHE A 1 89 ? 10.600 16.917 5.762 1.00 77.88 89 PHE A N 1
ATOM 683 C CA . PHE A 1 89 ? 10.398 16.620 7.172 1.00 77.88 89 PHE A CA 1
ATOM 684 C C . PHE A 1 89 ? 9.635 17.714 7.917 1.00 77.88 89 PHE A C 1
ATOM 686 O O . PHE A 1 89 ? 9.637 18.871 7.530 1.00 77.88 89 PHE A O 1
ATOM 693 N N . ASN A 1 90 ? 9.005 17.338 9.028 1.00 84.31 90 ASN A N 1
ATOM 694 C CA . ASN A 1 90 ? 8.233 18.244 9.873 1.00 84.31 90 ASN A CA 1
ATOM 695 C C . ASN A 1 90 ? 9.040 18.637 11.111 1.00 84.31 90 ASN A C 1
ATOM 697 O O . ASN A 1 90 ? 9.491 17.747 11.836 1.00 84.31 90 ASN A O 1
ATOM 701 N N . VAL A 1 91 ? 9.192 19.940 11.350 1.00 85.88 91 VAL A N 1
ATOM 702 C CA . VAL A 1 91 ? 9.833 20.514 12.541 1.00 85.88 91 VAL A CA 1
ATOM 703 C C . VAL A 1 91 ? 8.761 20.910 13.551 1.00 85.88 91 VAL A C 1
ATOM 705 O O . VAL A 1 91 ? 7.810 21.601 13.194 1.00 85.88 91 VAL A O 1
ATOM 708 N N . ASP A 1 92 ? 8.931 20.507 14.810 1.00 89.44 92 ASP A N 1
ATOM 709 C CA . ASP A 1 92 ? 8.081 20.904 15.944 1.00 89.44 92 ASP A CA 1
ATOM 710 C C . ASP A 1 92 ? 8.939 21.174 17.206 1.00 89.44 92 ASP A C 1
ATOM 712 O O . ASP A 1 92 ? 10.153 20.950 17.178 1.00 89.44 92 ASP A O 1
ATOM 716 N N . TYR A 1 93 ? 8.346 21.652 18.309 1.00 90.38 93 TYR A N 1
ATOM 717 C CA . TYR A 1 93 ? 9.035 21.957 19.572 1.00 90.38 93 TYR A CA 1
ATOM 718 C C . TYR A 1 93 ? 8.232 21.579 20.836 1.00 90.38 93 TYR A C 1
ATOM 720 O O . TYR A 1 93 ? 7.002 21.640 20.835 1.00 90.38 93 TYR A O 1
ATOM 728 N N . TYR A 1 94 ? 8.924 21.175 21.919 1.00 89.00 94 TYR A N 1
ATOM 729 C CA . TYR A 1 94 ? 8.338 20.930 23.246 1.00 89.00 94 TYR A CA 1
ATOM 730 C C . TYR A 1 94 ? 8.734 22.116 24.107 1.00 89.00 94 TYR A C 1
ATOM 732 O O . TYR A 1 94 ? 9.864 22.615 24.041 1.00 89.00 94 TYR A O 1
ATOM 740 N N . VAL A 1 95 ? 7.810 22.498 24.972 1.00 90.19 95 VAL A N 1
ATOM 741 C CA . VAL A 1 95 ? 8.087 23.305 26.154 1.00 90.19 95 VAL A CA 1
ATOM 742 C C . VAL A 1 95 ? 8.048 22.357 27.341 1.00 90.19 95 VAL A C 1
ATOM 744 O O . VAL A 1 95 ? 7.165 21.505 27.423 1.00 90.19 95 VAL A O 1
ATOM 747 N N . GLY A 1 96 ? 9.012 22.441 28.248 1.00 84.56 96 GLY A N 1
ATOM 748 C CA . GLY A 1 96 ? 9.019 21.551 29.401 1.00 84.56 96 GLY A CA 1
ATOM 749 C C . GLY A 1 96 ? 9.739 22.106 30.611 1.00 84.56 96 GLY A C 1
ATOM 750 O O . GLY A 1 96 ? 10.635 22.938 30.501 1.00 84.56 96 GLY A O 1
ATOM 751 N N . SER A 1 97 ? 9.385 21.578 31.779 1.00 81.75 97 SER A N 1
ATOM 752 C CA . SER A 1 97 ? 10.015 21.900 33.057 1.00 81.75 97 SER A CA 1
ATOM 753 C C . SER A 1 97 ? 10.423 20.601 33.752 1.00 81.75 97 SER A C 1
ATOM 755 O O . SER A 1 97 ? 9.592 19.755 34.091 1.00 81.75 97 SER A O 1
ATOM 757 N N . GLY A 1 98 ? 11.728 20.384 33.927 1.00 72.00 98 GLY A N 1
ATOM 758 C CA . GLY A 1 98 ? 12.251 19.133 34.483 1.00 72.00 98 GLY A CA 1
ATOM 759 C C . GLY A 1 98 ? 11.975 17.912 33.591 1.00 72.00 98 GLY A C 1
ATOM 760 O O . GLY A 1 98 ? 12.627 17.740 32.563 1.00 72.00 98 GLY A O 1
ATOM 761 N N . SER A 1 99 ? 11.062 17.029 34.016 1.00 67.94 99 SER A N 1
ATOM 762 C CA . SER A 1 99 ? 10.711 15.775 33.315 1.00 67.94 99 SER A CA 1
ATOM 763 C C . SER A 1 99 ? 9.418 15.857 32.495 1.00 67.94 99 SER A C 1
ATOM 765 O O . SER A 1 99 ? 9.140 14.937 31.729 1.00 67.94 99 SER A O 1
ATOM 767 N N . VAL A 1 100 ? 8.627 16.920 32.669 1.00 74.31 100 VAL A N 1
ATOM 768 C CA . VAL A 1 100 ? 7.345 17.131 31.978 1.00 74.31 100 VAL A CA 1
ATOM 769 C C . VAL A 1 100 ? 7.598 17.938 30.707 1.00 74.31 100 VAL A C 1
ATOM 771 O O . VAL A 1 100 ? 8.399 18.874 30.737 1.00 74.31 100 VAL A O 1
ATOM 774 N N . LYS A 1 101 ? 6.957 17.552 29.600 1.00 81.44 101 LYS A N 1
ATOM 775 C CA . LYS A 1 101 ? 7.091 18.203 28.292 1.00 81.44 101 LYS A CA 1
ATOM 776 C C . LYS A 1 101 ? 5.751 18.210 27.551 1.00 81.44 101 LYS A C 1
ATOM 778 O O . LYS A 1 101 ? 5.104 17.167 27.487 1.00 81.44 101 LYS A O 1
ATOM 783 N N . ASP A 1 102 ? 5.407 19.344 26.954 1.00 84.12 102 ASP A N 1
ATOM 784 C CA . ASP A 1 102 ? 4.181 19.573 26.185 1.00 84.12 102 ASP A CA 1
ATOM 785 C C . ASP A 1 102 ? 4.532 19.979 24.751 1.00 84.12 102 ASP A C 1
ATOM 787 O O . ASP A 1 102 ? 5.381 20.849 24.536 1.00 84.12 102 ASP A O 1
ATOM 791 N N . LEU A 1 103 ? 3.977 19.262 23.766 1.00 85.12 103 LEU A N 1
ATOM 792 C CA . LEU A 1 103 ? 4.287 19.459 22.343 1.00 85.12 103 LEU A CA 1
ATOM 793 C C . LEU A 1 103 ? 3.466 20.622 21.803 1.00 85.12 103 LEU A C 1
ATOM 795 O O . LEU A 1 103 ? 2.300 20.767 22.168 1.00 85.12 103 LEU A O 1
ATOM 799 N N . SER A 1 104 ? 4.024 21.401 20.877 1.00 85.94 104 SER A N 1
ATOM 800 C CA . SER A 1 104 ? 3.254 22.478 20.253 1.00 85.94 104 SER A CA 1
ATOM 801 C C . SER A 1 104 ? 2.089 21.969 19.386 1.00 85.94 104 SER A C 1
ATOM 803 O O . SER A 1 104 ? 1.088 22.678 19.263 1.00 85.94 104 SER A O 1
ATOM 805 N N . ASN A 1 105 ? 2.204 20.757 18.812 1.00 82.12 105 ASN A N 1
ATOM 806 C CA . ASN A 1 105 ? 1.248 20.130 17.883 1.00 82.12 105 ASN A CA 1
ATOM 807 C C . ASN A 1 105 ? 0.957 20.971 16.625 1.00 82.12 105 ASN A C 1
ATOM 809 O O . ASN A 1 105 ? -0.058 20.779 15.956 1.00 82.12 105 ASN A O 1
ATOM 813 N N . LEU A 1 106 ? 1.851 21.901 16.287 1.00 84.12 106 LEU A N 1
ATOM 814 C CA . LEU A 1 106 ? 1.774 22.750 15.100 1.00 84.12 106 LEU A CA 1
ATOM 815 C C . LEU A 1 106 ? 3.063 22.598 14.280 1.00 84.12 106 LEU A C 1
ATOM 817 O O . LEU A 1 106 ? 3.830 23.561 14.162 1.00 84.12 106 LEU A O 1
ATOM 821 N N . PRO A 1 107 ? 3.333 21.400 13.731 1.00 85.06 107 PRO A N 1
ATOM 822 C CA . PRO A 1 107 ? 4.545 21.167 12.967 1.00 85.06 107 PRO A CA 1
ATOM 823 C C . PRO A 1 107 ? 4.599 22.046 11.713 1.00 85.06 107 PRO A C 1
ATOM 825 O O . PRO A 1 107 ? 3.580 22.345 11.086 1.00 85.06 107 PRO A O 1
ATOM 828 N N . VAL A 1 108 ? 5.811 22.430 11.322 1.00 84.00 108 VAL A N 1
ATOM 829 C CA . VAL A 1 108 ? 6.092 23.103 10.050 1.00 84.00 108 VAL A CA 1
ATOM 830 C C . VAL A 1 108 ? 6.826 22.135 9.137 1.00 84.00 108 VAL A C 1
ATOM 832 O O . VAL A 1 108 ? 7.907 21.655 9.475 1.00 84.00 108 VAL A O 1
ATOM 835 N N . GLU A 1 109 ? 6.245 21.861 7.972 1.00 83.69 109 GLU A N 1
ATOM 836 C CA . GLU A 1 109 ? 6.891 21.066 6.927 1.00 83.69 109 GLU A CA 1
ATOM 837 C C . GLU A 1 109 ? 8.047 21.844 6.307 1.00 83.69 109 GLU A C 1
ATOM 839 O O . GLU A 1 109 ? 7.876 23.000 5.936 1.00 83.69 109 GLU A O 1
ATOM 844 N N . VAL A 1 110 ? 9.207 21.218 6.168 1.00 80.94 110 VAL A N 1
ATOM 845 C CA . VAL A 1 110 ? 10.410 21.765 5.547 1.00 80.94 110 VAL A CA 1
ATOM 846 C C . VAL A 1 110 ? 10.859 20.798 4.461 1.00 80.94 110 VAL A C 1
ATOM 848 O O . VAL A 1 110 ? 11.021 19.603 4.716 1.00 80.94 110 VAL A O 1
ATOM 851 N N . ILE A 1 111 ? 11.068 21.324 3.257 1.00 79.94 111 ILE A N 1
ATOM 852 C CA . ILE A 1 111 ? 11.597 20.583 2.113 1.00 79.94 111 ILE A CA 1
ATOM 853 C C . ILE A 1 111 ? 13.022 21.072 1.852 1.00 79.94 111 ILE A C 1
ATOM 855 O O . ILE A 1 111 ? 13.250 22.250 1.571 1.00 79.94 111 ILE A O 1
ATOM 859 N N . LEU A 1 112 ? 13.995 20.172 1.956 1.00 77.00 112 LEU A N 1
ATOM 860 C CA . LEU A 1 112 ? 15.360 20.431 1.507 1.00 77.00 112 LEU A CA 1
ATOM 861 C C . LEU A 1 112 ? 15.489 19.855 0.104 1.00 77.00 112 LEU A C 1
ATOM 863 O O . LEU A 1 112 ? 15.656 18.646 -0.043 1.00 77.00 112 LEU A O 1
ATOM 867 N N . ASP A 1 113 ? 15.357 20.706 -0.908 1.00 72.81 113 ASP A N 1
ATOM 868 C CA . ASP A 1 113 ? 15.515 20.295 -2.299 1.00 72.81 113 ASP A CA 1
ATOM 869 C C . ASP A 1 113 ? 16.985 20.427 -2.701 1.00 72.81 113 ASP A C 1
ATOM 871 O O . ASP A 1 113 ? 17.521 21.535 -2.756 1.00 72.81 113 ASP A O 1
ATOM 875 N N . ARG A 1 114 ? 17.644 19.286 -2.911 1.00 71.81 114 ARG A N 1
ATOM 876 C CA . ARG A 1 114 ? 19.060 19.201 -3.303 1.00 71.81 114 ARG A CA 1
ATOM 877 C C . ARG A 1 114 ? 19.235 18.504 -4.652 1.00 71.81 114 ARG A C 1
ATOM 879 O O . ARG A 1 114 ? 20.356 18.141 -5.009 1.00 71.81 114 ARG A O 1
ATOM 886 N N . GLU A 1 115 ? 18.139 18.260 -5.369 1.00 72.38 115 GLU A N 1
ATOM 887 C CA . GLU A 1 115 ? 18.164 17.552 -6.642 1.00 72.38 115 GLU A CA 1
ATOM 888 C C . GLU A 1 115 ? 18.428 18.544 -7.785 1.00 72.38 115 GLU A C 1
ATOM 890 O O . GLU A 1 115 ? 17.670 19.496 -7.971 1.00 72.38 115 GLU A O 1
ATOM 895 N N . PRO A 1 116 ? 19.508 18.369 -8.563 1.00 71.44 116 PRO A N 1
ATOM 896 C CA . PRO A 1 116 ? 19.767 19.243 -9.690 1.00 71.44 116 PRO A CA 1
ATOM 897 C C . PRO A 1 116 ? 18.774 19.005 -10.838 1.00 71.44 116 PRO A C 1
ATOM 899 O O . PRO A 1 116 ? 18.393 17.862 -11.113 1.00 71.44 116 PRO A O 1
ATOM 902 N N . PRO A 1 117 ? 18.400 20.057 -11.584 1.00 74.12 117 PRO A N 1
ATOM 903 C CA . PRO A 1 117 ? 17.491 19.921 -12.712 1.00 74.12 117 PRO A CA 1
ATOM 904 C C . PRO A 1 117 ? 18.120 19.089 -13.834 1.00 74.12 117 PRO A C 1
ATOM 906 O O . PRO A 1 117 ? 19.311 19.181 -14.133 1.00 74.12 117 PRO A O 1
ATOM 909 N N . GLY A 1 118 ? 17.279 18.304 -14.498 1.00 67.81 118 GLY A N 1
ATOM 910 C CA . GLY A 1 118 ? 17.597 17.529 -15.691 1.00 67.81 118 GLY A CA 1
ATOM 911 C C . GLY A 1 118 ? 18.042 16.088 -15.465 1.00 67.81 118 GLY A C 1
ATOM 912 O O . GLY A 1 118 ? 18.138 15.352 -16.447 1.00 67.81 118 GLY A O 1
ATOM 913 N N . GLY A 1 119 ? 18.214 15.664 -14.209 1.00 63.03 119 GLY A N 1
ATOM 914 C CA . GLY A 1 119 ? 18.619 14.303 -13.855 1.00 63.03 119 GLY A CA 1
ATOM 915 C C . GLY A 1 119 ? 20.067 13.977 -14.244 1.00 63.03 119 GLY A C 1
ATOM 916 O O . GLY A 1 119 ? 20.756 14.752 -14.910 1.00 63.03 119 GLY A O 1
ATOM 917 N N . THR A 1 120 ? 20.545 12.803 -13.826 1.00 56.84 120 THR A N 1
ATOM 918 C CA . THR A 1 120 ? 21.942 12.388 -14.034 1.00 56.84 120 THR A CA 1
ATOM 919 C C . THR A 1 120 ? 21.984 11.051 -14.785 1.00 56.84 120 THR A C 1
ATOM 921 O O . THR A 1 120 ? 21.566 10.041 -14.214 1.00 56.84 120 THR A O 1
ATOM 924 N N . PRO A 1 121 ? 22.495 10.983 -16.037 1.00 63.03 121 PRO A N 1
ATOM 925 C CA . PRO A 1 121 ? 23.193 12.031 -16.796 1.00 63.03 121 PRO A CA 1
ATOM 926 C C . PRO A 1 121 ? 22.272 12.939 -17.636 1.00 63.03 121 PRO A C 1
ATOM 928 O O . PRO A 1 121 ? 21.257 12.489 -18.163 1.00 63.03 121 PRO A O 1
ATOM 931 N N . LEU A 1 122 ? 22.699 14.189 -17.849 1.00 73.94 122 LEU A N 1
ATOM 932 C CA . LEU A 1 122 ? 22.038 15.129 -18.763 1.00 73.94 122 LEU A CA 1
ATOM 933 C C . LEU A 1 122 ? 22.221 14.732 -20.238 1.00 73.94 122 LEU A C 1
ATOM 935 O O . LEU A 1 122 ? 23.307 14.270 -20.613 1.00 73.94 122 LEU A O 1
ATOM 939 N N . PRO A 1 123 ? 21.206 14.966 -21.090 1.00 73.25 123 PRO A N 1
ATOM 940 C CA . PRO A 1 123 ? 21.284 14.668 -22.516 1.00 73.25 123 PRO A CA 1
ATOM 941 C C . PRO A 1 123 ? 22.215 15.634 -23.269 1.00 73.25 123 PRO A C 1
ATOM 943 O O . PRO A 1 123 ? 22.549 16.714 -22.790 1.00 73.25 123 PRO A O 1
ATOM 946 N N . TYR A 1 124 ? 22.633 15.256 -24.480 1.00 80.31 124 TYR A N 1
ATOM 947 C CA . TYR A 1 124 ? 23.422 16.120 -25.366 1.00 80.31 124 TYR A CA 1
ATOM 948 C C . TYR A 1 124 ? 22.590 17.277 -25.933 1.00 80.31 124 TYR A C 1
ATOM 950 O O . TYR A 1 124 ? 21.392 17.143 -26.176 1.00 80.31 124 TYR A O 1
ATOM 958 N N . LEU A 1 125 ? 23.247 18.391 -26.269 1.00 83.56 125 LEU A N 1
ATOM 959 C CA . LEU A 1 125 ? 22.619 19.429 -27.088 1.00 83.56 125 LEU A CA 1
ATOM 960 C C . LEU A 1 125 ? 22.190 18.877 -28.460 1.00 83.56 125 LEU A C 1
ATOM 962 O O . LEU A 1 125 ? 22.889 18.076 -29.090 1.00 83.56 125 LEU A O 1
ATOM 966 N N . SER A 1 126 ? 21.032 19.337 -28.930 1.00 81.75 126 SER A N 1
ATOM 967 C CA . SER A 1 126 ? 20.432 18.948 -30.206 1.00 81.75 126 SER A CA 1
ATOM 968 C C . SER A 1 126 ? 20.926 19.861 -31.328 1.00 81.75 126 SER A C 1
ATOM 970 O O . SER A 1 126 ? 20.423 20.970 -31.521 1.00 81.75 126 SER A O 1
ATOM 972 N N . PHE A 1 127 ? 21.924 19.378 -32.065 1.00 82.38 127 PHE A N 1
ATOM 973 C CA . PHE A 1 127 ? 22.476 20.037 -33.249 1.00 82.38 127 PHE A CA 1
ATOM 974 C C . PHE A 1 127 ? 21.720 19.635 -34.513 1.00 82.38 127 PHE A C 1
ATOM 976 O O . PHE A 1 127 ? 21.259 18.502 -34.642 1.00 82.38 127 PHE A O 1
ATOM 983 N N . THR A 1 128 ? 21.643 20.555 -35.471 1.00 76.12 128 THR A N 1
ATOM 984 C CA . THR A 1 128 ? 21.194 20.228 -36.831 1.00 76.12 128 THR A CA 1
ATOM 985 C C . THR A 1 128 ? 22.249 19.382 -37.562 1.00 76.12 128 THR A C 1
ATOM 987 O O . THR A 1 128 ? 23.437 19.482 -37.238 1.00 76.12 128 THR A O 1
ATOM 990 N N . PRO A 1 129 ? 21.868 18.569 -38.563 1.00 62.78 129 PRO A N 1
ATOM 991 C CA . PRO A 1 129 ? 22.819 17.795 -39.364 1.00 62.78 129 PRO A CA 1
ATOM 992 C C . PRO A 1 129 ? 23.915 18.654 -40.002 1.00 62.78 129 PRO A C 1
ATOM 994 O O . PRO A 1 129 ? 25.075 18.254 -40.027 1.00 62.78 129 PRO A O 1
ATOM 997 N N . GLU A 1 130 ? 23.572 19.858 -40.471 1.00 71.50 130 GLU A N 1
ATOM 998 C CA . GLU A 1 130 ? 24.536 20.799 -41.042 1.00 71.50 130 GLU A CA 1
ATOM 999 C C . GLU A 1 130 ? 25.577 21.250 -40.014 1.00 71.50 130 GLU A C 1
ATOM 1001 O O . GLU A 1 130 ? 26.755 21.356 -40.351 1.00 71.50 130 GLU A O 1
ATOM 1006 N N . GLN A 1 131 ? 25.153 21.476 -38.766 1.00 80.56 131 GLN A N 1
ATOM 1007 C CA . GLN A 1 131 ? 26.052 21.817 -37.664 1.00 80.56 131 GLN A CA 1
ATOM 1008 C C . GLN A 1 131 ? 26.905 20.614 -37.238 1.00 80.56 131 GLN A C 1
ATOM 1010 O O . GLN A 1 131 ? 28.081 20.803 -36.952 1.00 80.56 131 GLN A O 1
ATOM 1015 N N . LEU A 1 132 ? 26.354 19.392 -37.225 1.00 74.75 132 LEU A N 1
ATOM 1016 C CA . LEU A 1 132 ? 27.094 18.163 -36.893 1.00 74.75 132 LEU A CA 1
ATOM 1017 C C . LEU A 1 132 ? 28.183 17.830 -37.924 1.00 74.75 132 LEU A C 1
ATOM 1019 O O . LEU A 1 132 ? 29.268 17.399 -37.545 1.00 74.75 132 LEU A O 1
ATOM 1023 N N . ASP A 1 133 ? 27.917 18.067 -39.212 1.00 70.12 133 ASP A N 1
ATOM 1024 C CA . ASP A 1 133 ? 28.901 17.938 -40.302 1.00 70.12 133 ASP A CA 1
ATOM 1025 C C . ASP A 1 133 ? 29.988 19.036 -40.253 1.00 70.12 133 ASP A C 1
ATOM 1027 O O . ASP A 1 133 ? 31.048 18.939 -40.878 1.00 70.12 133 ASP A O 1
ATOM 1031 N N . GLY A 1 134 ? 29.740 20.091 -39.479 1.00 78.00 134 GLY A N 1
ATOM 1032 C CA . GLY A 1 134 ? 30.727 21.076 -39.070 1.00 78.00 134 GLY A CA 1
ATOM 1033 C C . GLY A 1 134 ? 30.162 22.491 -39.030 1.00 78.00 134 GLY A C 1
ATOM 1034 O O . GLY A 1 134 ? 29.546 22.960 -39.988 1.00 78.00 134 GLY A O 1
ATOM 1035 N N . ILE A 1 135 ? 30.453 23.204 -37.944 1.00 86.56 135 ILE A N 1
ATOM 1036 C CA . ILE A 1 135 ? 29.996 24.572 -37.701 1.00 86.56 135 ILE A CA 1
ATOM 1037 C C . ILE A 1 135 ? 30.798 25.547 -38.561 1.00 86.56 135 ILE A C 1
ATOM 1039 O O . ILE A 1 135 ? 32.013 25.709 -38.407 1.00 86.56 135 ILE A O 1
ATOM 1043 N N . ALA A 1 136 ? 30.096 26.245 -39.444 1.00 85.00 136 ALA A N 1
ATOM 1044 C CA . ALA A 1 136 ? 30.625 27.285 -40.305 1.00 85.00 136 ALA A CA 1
ATOM 1045 C C . ALA A 1 136 ? 29.971 28.640 -40.013 1.00 85.00 136 ALA A C 1
ATOM 1047 O O . ALA A 1 136 ? 28.969 28.765 -39.313 1.00 85.00 136 ALA A O 1
ATOM 1048 N N . GLN A 1 137 ? 30.511 29.699 -40.622 1.00 82.62 137 GLN A N 1
ATOM 1049 C CA . GLN A 1 137 ? 29.975 31.054 -40.460 1.00 82.62 137 GLN A CA 1
ATOM 1050 C C . GLN A 1 137 ? 28.493 31.185 -40.877 1.00 82.62 137 GLN A C 1
ATOM 1052 O O . GLN A 1 137 ? 27.823 32.115 -40.438 1.00 82.62 137 GLN A O 1
ATOM 1057 N N . SER A 1 138 ? 27.979 30.283 -41.721 1.00 81.12 138 SER A N 1
ATOM 1058 C CA . SER A 1 138 ? 26.566 30.249 -42.120 1.00 81.12 138 SER A CA 1
ATOM 1059 C C . SER A 1 138 ? 25.609 29.799 -41.021 1.00 81.12 138 SER A C 1
ATOM 1061 O O . SER A 1 138 ? 24.417 30.057 -41.160 1.00 81.12 138 SER A O 1
ATOM 1063 N N . ASP A 1 139 ? 26.119 29.147 -39.979 1.00 83.75 139 ASP A N 1
ATOM 1064 C CA . ASP A 1 139 ? 25.312 28.513 -38.930 1.00 83.75 139 ASP A CA 1
ATOM 1065 C C . ASP A 1 139 ? 25.180 29.420 -37.697 1.00 83.75 139 ASP A C 1
ATOM 1067 O O . ASP A 1 139 ? 24.536 29.066 -36.712 1.00 83.75 139 ASP A O 1
ATOM 1071 N N . LEU A 1 140 ? 25.792 30.609 -37.766 1.00 87.31 140 LEU A N 1
ATOM 1072 C CA . LEU A 1 140 ? 25.711 31.643 -36.749 1.00 87.31 140 LEU A CA 1
ATOM 1073 C C . LEU A 1 140 ? 24.528 32.575 -37.032 1.00 87.31 140 LEU A C 1
ATOM 1075 O O . LEU A 1 140 ? 24.414 33.134 -38.126 1.00 87.31 140 LEU A O 1
ATOM 1079 N N . THR A 1 141 ? 23.707 32.805 -36.014 1.00 85.19 141 THR A N 1
ATOM 1080 C CA . THR A 1 141 ? 22.627 33.796 -36.001 1.00 85.19 141 THR A CA 1
ATOM 1081 C C . THR A 1 141 ? 22.992 34.883 -34.995 1.00 85.19 141 THR A C 1
ATOM 1083 O O . THR A 1 141 ? 23.327 34.583 -33.855 1.00 85.19 141 THR A O 1
ATOM 1086 N N . ASP A 1 142 ? 23.002 36.146 -35.429 1.00 79.94 142 ASP A N 1
ATOM 1087 C CA . ASP A 1 142 ? 23.336 37.307 -34.585 1.00 79.94 142 ASP A CA 1
ATOM 1088 C C . ASP A 1 142 ? 24.668 37.180 -33.806 1.00 79.94 142 ASP A C 1
ATOM 1090 O O . ASP A 1 142 ? 24.773 37.593 -32.657 1.00 79.94 142 ASP A O 1
ATOM 1094 N N . ASP A 1 143 ? 25.704 36.622 -34.453 1.00 87.94 143 ASP A N 1
ATOM 1095 C CA . ASP A 1 143 ? 27.035 36.315 -33.882 1.00 87.94 143 ASP A CA 1
ATOM 1096 C C . ASP A 1 143 ? 27.054 35.229 -32.777 1.00 87.94 143 ASP A C 1
ATOM 1098 O O . ASP A 1 143 ? 28.077 35.037 -32.112 1.00 87.94 143 ASP A O 1
ATOM 1102 N N . TYR A 1 144 ? 25.988 34.433 -32.656 1.00 91.12 144 TYR A N 1
ATOM 1103 C CA . TYR A 1 144 ? 25.931 33.229 -31.821 1.00 91.12 144 TYR A CA 1
ATOM 1104 C C . TYR A 1 144 ? 25.672 31.979 -32.658 1.00 91.12 144 TYR A C 1
ATOM 1106 O O . TYR A 1 144 ? 24.938 32.008 -33.641 1.00 91.12 144 TYR A O 1
ATOM 1114 N N . LEU A 1 145 ? 26.229 30.849 -32.239 1.00 92.56 145 LEU A N 1
ATOM 1115 C CA . LEU A 1 145 ? 25.693 29.546 -32.609 1.00 92.56 145 LEU A CA 1
ATOM 1116 C C . LEU A 1 145 ? 24.560 29.219 -31.634 1.00 92.56 145 LEU A C 1
ATOM 1118 O O . LEU A 1 145 ? 24.809 29.066 -30.437 1.00 92.56 145 LEU A O 1
ATOM 1122 N N . GLU A 1 146 ? 23.332 29.124 -32.137 1.00 91.19 146 GLU A N 1
ATOM 1123 C CA . GLU A 1 146 ? 22.184 28.671 -31.351 1.00 91.19 146 GLU A CA 1
ATOM 1124 C C . GLU A 1 146 ? 21.998 27.164 -31.529 1.00 91.19 146 GLU A C 1
ATOM 1126 O O . GLU A 1 146 ? 21.930 26.655 -32.652 1.00 91.19 146 GLU A O 1
ATOM 1131 N N . VAL A 1 147 ? 21.917 26.448 -30.410 1.00 89.00 147 VAL A N 1
ATOM 1132 C CA . VAL A 1 147 ? 21.741 24.995 -30.377 1.00 89.00 147 VAL A CA 1
ATOM 1133 C C . VAL A 1 147 ? 20.586 24.665 -29.447 1.00 89.00 147 VAL A C 1
ATOM 1135 O O . VAL A 1 147 ? 20.514 25.182 -28.333 1.00 89.00 147 VAL A O 1
ATOM 1138 N N . ARG A 1 148 ? 19.661 23.814 -29.892 1.00 85.00 148 ARG A N 1
ATOM 1139 C CA . ARG A 1 148 ? 18.489 23.446 -29.093 1.00 85.00 148 ARG A CA 1
ATOM 1140 C C . ARG A 1 148 ? 18.925 22.605 -27.894 1.00 85.00 148 ARG A C 1
ATOM 1142 O O . ARG A 1 148 ? 19.605 21.594 -28.059 1.00 85.00 148 ARG A O 1
ATOM 1149 N N . ALA A 1 149 ? 18.509 22.997 -26.696 1.00 82.88 149 ALA A N 1
ATOM 1150 C CA . ALA A 1 149 ? 18.598 22.135 -25.529 1.00 82.88 149 ALA A CA 1
ATOM 1151 C C . ALA A 1 149 ? 17.389 21.180 -25.521 1.00 82.88 149 ALA A C 1
ATOM 1153 O O . ALA A 1 149 ? 16.262 21.647 -25.730 1.00 82.88 149 ALA A O 1
ATOM 1154 N N . PRO A 1 150 ? 17.588 19.865 -25.315 1.00 74.06 150 PRO A N 1
ATOM 1155 C CA . PRO A 1 150 ? 16.482 18.930 -25.108 1.00 74.06 150 PRO A CA 1
ATOM 1156 C C . PRO A 1 150 ? 15.611 19.351 -23.921 1.00 74.06 150 PRO A C 1
ATOM 1158 O O . PRO A 1 150 ? 16.079 20.065 -23.036 1.00 74.06 150 PRO A O 1
ATOM 1161 N N . LEU A 1 151 ? 14.360 18.885 -23.863 1.00 70.62 151 LEU A N 1
ATOM 1162 C CA . LEU A 1 151 ? 13.582 18.983 -22.626 1.00 70.62 151 LEU A CA 1
ATOM 1163 C C . LEU A 1 151 ? 14.281 18.178 -21.522 1.00 70.62 151 LEU A C 1
ATOM 1165 O O . LEU A 1 151 ? 14.810 17.097 -21.778 1.00 70.62 151 LEU A O 1
ATOM 1169 N N . TRP A 1 152 ? 14.293 18.717 -20.304 1.00 71.00 152 TRP A N 1
ATOM 1170 C CA . TRP A 1 152 ? 14.968 18.106 -19.162 1.00 71.00 152 TRP A CA 1
ATOM 1171 C C . TRP A 1 152 ? 14.007 17.916 -17.989 1.00 71.00 152 TRP A C 1
ATOM 1173 O O . TRP A 1 152 ? 13.043 18.667 -17.816 1.00 71.00 152 TRP A O 1
ATOM 1183 N N . TYR A 1 153 ? 14.273 16.884 -17.192 1.00 66.19 153 TYR A N 1
ATOM 1184 C CA . TYR A 1 153 ? 13.498 16.557 -16.000 1.00 66.19 153 TYR A CA 1
ATOM 1185 C C . TYR A 1 153 ? 13.491 17.726 -15.005 1.00 66.19 153 TYR A C 1
ATOM 1187 O O . TYR A 1 153 ? 14.531 18.319 -14.732 1.00 66.19 153 TYR A O 1
ATOM 1195 N N . GLY A 1 154 ? 12.322 18.078 -14.472 1.00 66.62 154 GLY A N 1
ATOM 1196 C CA . GLY A 1 154 ? 12.205 19.150 -13.481 1.00 66.62 154 GLY A CA 1
ATOM 1197 C C . GLY A 1 154 ? 12.299 20.579 -14.029 1.00 66.62 154 GLY A C 1
ATOM 1198 O O . GLY A 1 154 ? 12.402 21.496 -13.223 1.00 66.62 154 GLY A O 1
ATOM 1199 N N . LYS A 1 155 ? 12.221 20.796 -15.355 1.00 75.19 155 LYS A N 1
ATOM 1200 C CA . LYS A 1 155 ? 12.247 22.142 -15.959 1.00 75.19 155 LYS A CA 1
ATOM 1201 C C . LYS A 1 155 ? 11.169 23.061 -15.372 1.00 75.19 155 LYS A C 1
ATOM 1203 O O . LYS A 1 155 ? 9.973 22.803 -15.521 1.00 75.19 155 LYS A O 1
ATOM 1208 N N . ARG A 1 156 ? 11.585 24.178 -14.776 1.00 74.56 156 ARG A N 1
ATOM 1209 C CA . ARG A 1 156 ? 10.709 25.205 -14.191 1.00 74.56 156 ARG A CA 1
ATOM 1210 C C . ARG A 1 156 ? 11.069 26.602 -14.691 1.00 74.56 156 ARG A C 1
ATOM 1212 O O . ARG A 1 156 ? 12.150 26.843 -15.223 1.00 74.56 156 ARG A O 1
ATOM 1219 N N . ILE A 1 157 ? 10.128 27.536 -14.542 1.00 76.69 157 ILE A N 1
ATOM 1220 C CA . ILE A 1 157 ? 10.417 28.964 -14.738 1.00 76.69 157 ILE A CA 1
ATOM 1221 C C . ILE A 1 157 ? 11.445 29.382 -13.680 1.00 76.69 157 ILE A C 1
ATOM 1223 O O . ILE A 1 157 ? 11.259 29.074 -12.505 1.00 76.69 157 ILE A O 1
ATOM 1227 N N . GLY A 1 158 ? 12.502 30.073 -14.102 1.00 74.00 158 GLY A N 1
ATOM 1228 C CA . GLY A 1 158 ? 13.629 30.471 -13.252 1.00 74.00 158 GLY A CA 1
ATOM 1229 C C . GLY A 1 158 ? 14.847 29.544 -13.327 1.00 74.00 158 GLY A C 1
ATOM 1230 O O . GLY A 1 158 ? 15.917 29.925 -12.855 1.00 74.00 158 GLY A O 1
ATOM 1231 N N . ASP A 1 159 ? 14.736 28.370 -13.960 1.00 85.44 159 ASP A N 1
ATOM 1232 C CA . ASP A 1 159 ? 15.906 27.533 -14.244 1.00 85.44 159 ASP A CA 1
ATOM 1233 C C . ASP A 1 159 ? 16.854 28.253 -15.208 1.00 85.44 159 ASP A C 1
ATOM 1235 O O . ASP A 1 159 ? 16.425 28.953 -16.119 1.00 85.44 159 ASP A O 1
ATOM 1239 N N . VAL A 1 160 ? 18.156 28.049 -15.060 1.00 90.69 160 VAL A N 1
ATOM 1240 C CA . VAL A 1 160 ? 19.196 28.669 -15.875 1.00 90.69 160 VAL A CA 1
ATOM 1241 C C . VAL A 1 160 ? 19.989 27.599 -16.608 1.00 90.69 160 VAL A C 1
ATOM 1243 O O . VAL A 1 160 ? 20.646 26.761 -15.993 1.00 90.69 160 VAL A O 1
ATOM 1246 N N . LEU A 1 161 ? 19.994 27.676 -17.936 1.00 93.56 161 LEU A N 1
ATOM 1247 C CA . LEU A 1 161 ? 20.892 26.911 -18.790 1.00 93.56 161 LEU A CA 1
ATOM 1248 C C . LEU A 1 161 ? 22.161 27.719 -19.049 1.00 93.56 161 LEU A C 1
ATOM 1250 O O . LEU A 1 161 ? 22.102 28.810 -19.609 1.00 93.56 161 LEU A O 1
ATOM 1254 N N . THR A 1 162 ? 23.320 27.168 -18.699 1.00 94.69 162 THR A N 1
ATOM 1255 C CA . THR A 1 162 ? 24.630 27.764 -18.986 1.00 94.69 162 THR A CA 1
ATOM 1256 C C . THR A 1 162 ? 25.361 26.928 -20.037 1.00 94.69 162 THR A C 1
ATOM 1258 O O . THR A 1 162 ? 25.692 25.776 -19.758 1.00 94.69 162 THR A O 1
ATOM 1261 N N . PRO A 1 163 ? 25.629 27.460 -21.243 1.00 95.62 163 PRO A N 1
ATOM 1262 C CA . PRO A 1 163 ? 26.388 26.742 -22.264 1.00 95.62 163 PRO A CA 1
ATOM 1263 C C . PRO A 1 163 ? 27.811 26.438 -21.786 1.00 95.62 163 PRO A C 1
ATOM 1265 O O . PRO A 1 163 ? 28.413 27.235 -21.070 1.00 95.62 163 PRO A O 1
ATOM 1268 N N . TRP A 1 164 ? 28.376 25.313 -22.209 1.00 94.56 164 TRP A N 1
ATOM 1269 C CA . TRP A 1 164 ? 29.751 24.917 -21.913 1.00 94.56 164 TRP A CA 1
ATOM 1270 C C . TRP A 1 164 ? 30.496 24.626 -23.213 1.00 94.56 164 TRP A C 1
ATOM 1272 O O . TRP A 1 164 ? 29.993 23.887 -24.061 1.00 94.56 164 TRP A O 1
ATOM 1282 N N . LEU A 1 165 ? 31.680 25.214 -23.377 1.00 94.25 165 LEU A N 1
ATOM 1283 C CA . LEU A 1 165 ? 32.496 25.079 -24.582 1.00 94.25 165 LEU A CA 1
ATOM 1284 C C . LEU A 1 165 ? 33.913 24.632 -24.220 1.00 94.25 165 LEU A C 1
ATOM 1286 O O . LEU A 1 165 ? 34.592 25.298 -23.437 1.00 94.25 165 LEU A O 1
ATOM 1290 N N . GLY A 1 166 ? 34.371 23.543 -24.829 1.00 89.06 166 GLY A N 1
ATOM 1291 C CA . GLY A 1 166 ? 35.671 22.935 -24.575 1.00 89.06 166 GLY A CA 1
ATOM 1292 C C . GLY A 1 166 ? 36.529 22.736 -25.816 1.00 89.06 166 GLY A C 1
ATOM 1293 O O . GLY A 1 166 ? 36.046 22.701 -26.948 1.00 89.06 166 GLY A O 1
ATOM 1294 N N . THR A 1 167 ? 37.832 22.593 -25.583 1.00 84.44 167 THR A N 1
ATOM 1295 C CA . THR A 1 167 ? 38.821 22.159 -26.585 1.00 84.44 167 THR A CA 1
ATOM 1296 C C . THR A 1 167 ? 39.131 20.664 -26.478 1.00 84.44 167 THR A C 1
ATOM 1298 O O . THR A 1 167 ? 39.810 20.113 -27.338 1.00 84.44 167 THR A O 1
ATOM 1301 N N . SER A 1 168 ? 38.644 20.010 -25.424 1.00 83.62 168 SER A N 1
ATOM 1302 C CA . SER A 1 168 ? 38.607 18.558 -25.257 1.00 83.62 168 SER A CA 1
ATOM 1303 C C . SER A 1 168 ? 37.337 18.164 -24.499 1.00 83.62 168 SER A C 1
ATOM 1305 O O . SER A 1 168 ? 36.613 19.033 -24.013 1.00 83.62 168 SER A O 1
ATOM 1307 N N . GLU A 1 169 ? 37.084 16.863 -24.361 1.00 78.12 169 GLU A N 1
ATOM 1308 C CA . GLU A 1 169 ? 35.898 16.338 -23.674 1.00 78.12 169 GLU A CA 1
ATOM 1309 C C . GLU A 1 169 ? 35.780 16.814 -22.215 1.00 78.12 169 GLU A C 1
ATOM 1311 O O . GLU A 1 169 ? 34.671 17.025 -21.725 1.00 78.12 169 GLU A O 1
ATOM 1316 N N . THR A 1 170 ? 36.918 17.035 -21.544 1.00 75.25 170 THR A N 1
ATOM 1317 C CA . THR A 1 170 ? 36.992 17.392 -20.116 1.00 75.25 170 THR A CA 1
ATOM 1318 C C . THR A 1 170 ? 37.533 18.797 -19.843 1.00 75.25 170 THR A C 1
ATOM 1320 O O . THR A 1 170 ? 37.403 19.288 -18.723 1.00 75.25 170 THR A O 1
ATOM 1323 N N . GLU A 1 171 ? 38.163 19.456 -20.821 1.00 81.06 171 GLU A N 1
ATOM 1324 C CA . GLU A 1 171 ? 38.702 20.815 -20.666 1.00 81.06 171 GLU A CA 1
ATOM 1325 C C . GLU A 1 171 ? 37.851 21.829 -21.434 1.00 81.06 171 GLU A C 1
ATOM 1327 O O . GLU A 1 171 ? 37.866 21.878 -22.667 1.00 81.06 171 GLU A O 1
ATOM 1332 N N . GLY A 1 172 ? 37.145 22.681 -20.690 1.00 86.25 172 GLY A N 1
ATOM 1333 C CA . GLY A 1 172 ? 36.304 23.733 -21.246 1.00 86.25 172 GLY A CA 1
ATOM 1334 C C . GLY A 1 172 ? 35.809 24.724 -20.204 1.00 86.25 172 GLY A C 1
ATOM 1335 O O . GLY A 1 172 ? 36.143 24.638 -19.022 1.00 86.25 172 GLY A O 1
ATOM 1336 N N . VAL A 1 173 ? 35.043 25.707 -20.666 1.00 90.25 173 VAL A N 1
ATOM 1337 C CA . VAL A 1 173 ? 34.589 26.848 -19.870 1.00 90.25 173 VAL A CA 1
ATOM 1338 C C . VAL A 1 173 ? 33.079 27.012 -20.013 1.00 90.25 173 VAL A C 1
ATOM 1340 O O . VAL A 1 173 ? 32.531 26.945 -21.115 1.00 90.25 173 VAL A O 1
ATOM 1343 N N . LEU A 1 174 ? 32.410 27.274 -18.888 1.00 92.00 174 LEU A N 1
ATOM 1344 C CA . LEU A 1 174 ? 31.020 27.723 -18.868 1.00 92.00 174 LEU A CA 1
ATOM 1345 C C . LEU A 1 174 ? 30.925 29.146 -19.419 1.00 92.00 174 LEU A C 1
ATOM 1347 O O . LEU A 1 174 ? 31.545 30.079 -18.906 1.00 92.00 174 LEU A O 1
ATOM 1351 N N . VAL A 1 175 ? 30.102 29.323 -20.442 1.00 93.19 175 VAL A N 1
ATOM 1352 C CA . VAL A 1 175 ? 29.834 30.605 -21.083 1.00 93.19 175 VAL A CA 1
ATOM 1353 C C . VAL A 1 175 ? 28.751 31.339 -20.293 1.00 93.19 175 VAL A C 1
ATOM 1355 O O . VAL A 1 175 ? 27.599 31.445 -20.708 1.00 93.19 175 VAL A O 1
ATOM 1358 N N . THR A 1 176 ? 29.118 31.839 -19.116 1.00 88.69 176 THR A N 1
ATOM 1359 C CA . THR A 1 176 ? 28.185 32.488 -18.177 1.00 88.69 176 THR A CA 1
ATOM 1360 C C . THR A 1 176 ? 27.525 33.743 -18.749 1.00 88.69 176 THR A C 1
ATOM 1362 O O . THR A 1 176 ? 26.380 34.035 -18.420 1.00 88.69 176 THR A O 1
ATOM 1365 N N . GLU A 1 177 ? 28.196 34.453 -19.661 1.00 86.00 177 GLU A N 1
ATOM 1366 C CA . GLU A 1 177 ? 27.627 35.598 -20.390 1.00 86.00 177 GLU A CA 1
ATOM 1367 C C . GLU A 1 177 ? 26.488 35.214 -21.350 1.00 86.00 177 GLU A C 1
ATOM 1369 O O . GLU A 1 177 ? 25.739 36.080 -21.791 1.00 86.00 177 GLU A O 1
ATOM 1374 N N . SER A 1 178 ? 26.360 33.924 -21.674 1.00 90.62 178 SER A N 1
ATOM 1375 C CA . SER A 1 178 ? 25.302 33.364 -22.524 1.00 90.62 178 SER A CA 1
ATOM 1376 C C . SER A 1 178 ? 24.351 32.452 -21.746 1.00 90.62 178 SER A C 1
ATOM 1378 O O . SER A 1 178 ? 23.658 31.634 -22.350 1.00 90.62 178 SER A O 1
ATOM 1380 N N . ALA A 1 179 ? 24.320 32.573 -20.415 1.00 91.06 179 ALA A N 1
ATOM 1381 C CA . ALA A 1 179 ? 23.353 31.867 -19.590 1.00 91.06 179 ALA A CA 1
ATOM 1382 C C . ALA A 1 179 ? 21.921 32.321 -19.925 1.00 91.06 179 ALA A C 1
ATOM 1384 O O . ALA A 1 179 ? 21.651 33.516 -20.063 1.00 91.06 179 ALA A O 1
ATOM 1385 N N . VAL A 1 180 ? 21.007 31.363 -20.063 1.00 90.31 180 VAL A N 1
ATOM 1386 C CA . VAL A 1 180 ? 19.612 31.588 -20.449 1.00 90.31 180 VAL A CA 1
ATOM 1387 C C . VAL A 1 180 ? 18.704 31.142 -19.317 1.00 90.31 180 VAL A C 1
ATOM 1389 O O . VAL A 1 180 ? 18.668 29.962 -18.980 1.00 90.31 180 VAL A O 1
ATOM 1392 N N . GLU A 1 181 ? 17.954 32.084 -18.754 1.00 90.25 181 GLU A N 1
ATOM 1393 C CA . GLU A 1 181 ? 16.902 31.796 -17.783 1.00 90.25 181 GLU A CA 1
ATOM 1394 C C . GLU A 1 181 ? 15.619 31.354 -18.501 1.00 90.25 181 GLU A C 1
ATOM 1396 O O . GLU A 1 181 ? 15.186 31.956 -19.491 1.00 90.25 181 GLU A O 1
ATOM 1401 N N . VAL A 1 182 ? 15.002 30.287 -18.009 1.00 82.75 182 VAL A N 1
ATOM 1402 C CA . VAL A 1 182 ? 13.738 29.752 -18.495 1.00 82.75 182 VAL A CA 1
ATOM 1403 C C . VAL A 1 182 ? 12.622 30.684 -18.052 1.00 82.75 182 VAL A C 1
ATOM 1405 O O . VAL A 1 182 ? 12.283 30.774 -16.877 1.00 82.75 182 VAL A O 1
ATOM 1408 N N . THR A 1 183 ? 12.013 31.358 -19.018 1.00 77.06 183 THR A N 1
ATOM 1409 C CA . THR A 1 183 ? 10.890 32.280 -18.790 1.00 77.06 183 THR A CA 1
ATOM 1410 C C . THR A 1 183 ? 9.532 31.652 -19.113 1.00 77.06 183 THR A C 1
ATOM 1412 O O . THR A 1 183 ? 8.501 32.143 -18.660 1.00 77.06 183 THR A O 1
ATOM 1415 N N . SER A 1 184 ? 9.526 30.534 -19.847 1.00 73.69 184 SER A N 1
ATOM 1416 C CA . SER A 1 184 ? 8.350 29.724 -20.164 1.00 73.69 184 SER A CA 1
ATOM 1417 C C . SER A 1 184 ? 8.728 28.244 -20.235 1.00 73.69 184 SER A C 1
ATOM 1419 O O . SER A 1 184 ? 9.734 27.873 -20.841 1.00 73.69 184 SER A O 1
ATOM 1421 N N . ILE A 1 185 ? 7.901 27.385 -19.637 1.00 61.22 185 ILE A N 1
ATOM 1422 C CA . ILE A 1 185 ? 8.115 25.930 -19.642 1.00 61.22 185 ILE A CA 1
ATOM 1423 C C . ILE A 1 185 ? 7.865 25.299 -21.019 1.00 61.22 185 ILE A C 1
ATOM 1425 O O . ILE A 1 185 ? 8.558 24.350 -21.384 1.00 61.22 185 ILE A O 1
ATOM 1429 N N . SER A 1 186 ? 6.933 25.860 -21.796 1.00 57.09 186 SER A N 1
ATOM 1430 C CA . SER A 1 186 ? 6.501 25.343 -23.104 1.00 57.09 186 SER A CA 1
ATOM 1431 C C . SER A 1 186 ? 7.411 25.769 -24.257 1.00 57.09 186 SER A C 1
ATOM 1433 O O . SER A 1 186 ? 7.374 25.175 -25.333 1.00 57.09 186 SER A O 1
ATOM 1435 N N . GLU A 1 187 ? 8.250 26.786 -24.047 1.00 71.25 187 GLU A N 1
ATOM 1436 C CA . GLU A 1 187 ? 9.178 27.260 -25.067 1.00 71.25 187 GLU A CA 1
ATOM 1437 C C . GLU A 1 187 ? 10.471 26.438 -25.082 1.00 71.25 187 GLU A C 1
ATOM 1439 O O . GLU A 1 187 ? 11.004 26.012 -24.050 1.00 71.25 187 GLU A O 1
ATOM 1444 N N . THR A 1 188 ? 10.996 26.223 -26.288 1.00 74.88 188 THR A N 1
ATOM 1445 C CA . THR A 1 188 ? 12.292 25.568 -26.481 1.00 74.88 188 THR A CA 1
ATOM 1446 C C . THR A 1 188 ? 13.409 26.478 -25.979 1.00 74.88 188 THR A C 1
ATOM 1448 O O . THR A 1 188 ? 13.491 27.642 -26.363 1.00 74.88 188 THR A O 1
ATOM 1451 N N . THR A 1 189 ? 14.297 25.937 -25.147 1.00 84.38 189 THR A N 1
ATOM 1452 C CA . THR A 1 189 ? 15.468 26.662 -24.645 1.00 84.38 189 THR A CA 1
ATOM 1453 C C . THR A 1 189 ? 16.649 26.436 -25.588 1.00 84.38 189 THR A C 1
ATOM 1455 O O . THR A 1 189 ? 16.908 25.307 -26.006 1.00 84.38 189 THR A O 1
ATOM 1458 N N . PHE A 1 190 ? 17.374 27.501 -25.927 1.00 88.69 190 PHE A N 1
ATOM 1459 C CA . PHE A 1 190 ? 18.539 27.438 -26.810 1.00 88.69 190 PHE A CA 1
ATOM 1460 C C . PHE A 1 190 ? 19.818 27.759 -26.037 1.00 88.69 190 PHE A C 1
ATOM 1462 O O . PHE A 1 190 ? 19.903 28.787 -25.368 1.00 88.69 190 PHE A O 1
ATOM 1469 N N . ALA A 1 191 ? 20.827 26.899 -26.163 1.00 90.94 191 ALA A N 1
ATOM 1470 C CA . ALA A 1 191 ? 22.192 27.197 -25.760 1.00 90.94 191 ALA A CA 1
ATOM 1471 C C . ALA A 1 191 ? 22.835 28.111 -26.811 1.00 90.94 191 ALA A C 1
ATOM 1473 O O . ALA A 1 191 ? 22.773 27.827 -28.009 1.00 90.94 191 ALA A O 1
ATOM 1474 N N . ARG A 1 192 ? 23.448 29.209 -26.365 1.00 93.06 192 ARG A N 1
ATOM 1475 C CA . ARG A 1 192 ? 24.063 30.212 -27.242 1.00 93.06 192 ARG A CA 1
ATOM 1476 C C . ARG A 1 192 ? 25.573 30.219 -27.066 1.00 93.06 192 ARG A C 1
ATOM 1478 O O . ARG A 1 192 ? 26.062 30.492 -25.976 1.00 93.06 192 ARG A O 1
ATOM 1485 N N . PHE A 1 193 ? 26.312 29.962 -28.140 1.00 93.62 193 PHE A N 1
ATOM 1486 C CA . PHE A 1 193 ? 27.776 30.001 -28.128 1.00 93.62 193 PHE A CA 1
ATOM 1487 C C . PHE A 1 193 ? 28.284 31.223 -28.903 1.00 93.62 193 PHE A C 1
ATOM 1489 O O . PHE A 1 193 ? 28.091 31.290 -30.120 1.00 93.62 193 PHE A O 1
ATOM 1496 N N . PRO A 1 194 ? 28.933 32.196 -28.240 1.00 92.81 194 PRO A N 1
ATOM 1497 C CA . PRO A 1 194 ? 29.474 33.384 -28.884 1.00 92.81 194 PRO A CA 1
ATOM 1498 C C . PRO A 1 194 ? 30.524 33.038 -29.937 1.00 92.81 194 PRO A C 1
ATOM 1500 O O . PRO A 1 194 ? 31.498 32.330 -29.670 1.00 92.81 194 PRO A O 1
ATOM 1503 N N . LYS A 1 195 ? 30.400 33.636 -31.121 1.00 90.81 195 LYS A N 1
ATOM 1504 C CA . LYS A 1 195 ? 31.390 33.527 -32.200 1.00 90.81 195 LYS A CA 1
ATOM 1505 C C . LYS A 1 195 ? 32.805 33.907 -31.766 1.00 90.81 195 LYS A C 1
ATOM 1507 O O . LYS A 1 195 ? 33.767 33.326 -32.260 1.00 90.81 195 LYS A O 1
ATOM 1512 N N . SER A 1 196 ? 32.949 34.883 -30.870 1.00 88.44 196 SER A N 1
ATOM 1513 C CA . SER A 1 196 ? 34.244 35.295 -30.315 1.00 88.44 196 SER A CA 1
ATOM 1514 C C . SER A 1 196 ? 34.960 34.135 -29.621 1.00 88.44 196 SER A C 1
ATOM 1516 O O . SER A 1 196 ? 36.150 33.942 -29.856 1.00 88.44 196 SER A O 1
ATOM 1518 N N . LEU A 1 197 ? 34.238 33.338 -28.828 1.00 88.25 197 LEU A N 1
ATOM 1519 C CA . LEU A 1 197 ? 34.779 32.170 -28.129 1.00 88.25 197 LEU A CA 1
ATOM 1520 C C . LEU A 1 197 ? 35.079 31.023 -29.095 1.00 88.25 197 LEU A C 1
ATOM 1522 O O . LEU A 1 197 ? 36.160 30.441 -29.032 1.00 88.25 197 LEU A O 1
ATOM 1526 N N . LEU A 1 198 ? 34.185 30.776 -30.057 1.00 89.06 198 LEU A N 1
ATOM 1527 C CA . LEU A 1 198 ? 34.417 29.782 -31.109 1.00 89.06 198 LEU A CA 1
ATOM 1528 C C . LEU A 1 198 ? 35.678 30.102 -31.933 1.00 89.06 198 LEU A C 1
ATOM 1530 O O . LEU A 1 198 ? 36.436 29.199 -32.277 1.00 89.06 198 LEU A O 1
ATOM 1534 N N . LEU A 1 199 ? 35.942 31.383 -32.218 1.00 86.75 199 LEU A N 1
ATOM 1535 C CA . LEU A 1 199 ? 37.145 31.836 -32.929 1.00 86.75 199 LEU A CA 1
ATOM 1536 C C . LEU A 1 199 ? 38.425 31.738 -32.088 1.00 86.75 199 LEU A C 1
ATOM 1538 O O . LEU A 1 199 ? 39.492 31.506 -32.654 1.00 86.75 199 LEU A O 1
ATOM 1542 N N . ILE A 1 200 ? 38.338 31.924 -30.766 1.00 85.94 200 ILE A N 1
ATOM 1543 C CA . ILE A 1 200 ? 39.485 31.806 -29.849 1.00 85.94 200 ILE A CA 1
ATOM 1544 C C . ILE A 1 200 ? 40.001 30.365 -29.808 1.00 85.94 200 ILE A C 1
ATOM 1546 O O . ILE A 1 200 ? 41.213 30.158 -29.845 1.00 85.94 200 ILE A O 1
ATOM 1550 N N . ASN A 1 201 ? 39.093 29.386 -29.793 1.00 83.38 201 ASN A N 1
ATOM 1551 C CA . ASN A 1 201 ? 39.442 27.964 -29.842 1.00 83.38 201 ASN A CA 1
ATOM 1552 C C . ASN A 1 201 ? 39.998 27.534 -31.214 1.00 83.38 201 ASN A C 1
ATOM 1554 O O . ASN A 1 201 ? 40.718 26.543 -31.305 1.00 83.38 201 ASN A O 1
ATOM 1558 N N . GLY A 1 202 ? 39.731 28.316 -32.266 1.00 80.44 202 GLY A N 1
ATOM 1559 C CA . GLY A 1 202 ? 40.270 28.125 -33.611 1.00 80.44 202 GLY A CA 1
ATOM 1560 C C . GLY A 1 202 ? 39.477 27.140 -34.476 1.00 80.44 202 GLY A C 1
ATOM 1561 O O . GLY A 1 202 ? 38.508 26.522 -34.040 1.00 80.44 202 GLY A O 1
ATOM 1562 N N . ASP A 1 203 ? 39.908 27.005 -35.735 1.00 84.50 203 ASP A N 1
ATOM 1563 C CA . ASP A 1 203 ? 39.304 26.103 -36.727 1.00 84.50 203 ASP A CA 1
ATOM 1564 C C . ASP A 1 203 ? 39.752 24.641 -36.497 1.00 84.50 203 ASP A C 1
ATOM 1566 O O . ASP A 1 203 ? 40.488 24.054 -37.297 1.00 84.50 203 ASP A O 1
ATOM 1570 N N . VAL A 1 204 ? 39.361 24.087 -35.353 1.00 82.06 204 VAL A N 1
ATOM 1571 C CA . VAL A 1 204 ? 39.603 22.708 -34.907 1.00 82.06 204 VAL A CA 1
ATOM 1572 C C . VAL A 1 204 ? 38.293 22.117 -34.368 1.00 82.06 204 VAL A C 1
ATOM 1574 O O . VAL A 1 204 ? 37.344 22.871 -34.142 1.00 82.06 204 VAL A O 1
ATOM 1577 N N . PRO A 1 205 ? 38.188 20.792 -34.170 1.00 88.06 205 PRO A N 1
ATOM 1578 C CA . PRO A 1 205 ? 37.067 20.220 -33.432 1.00 88.06 205 PRO A CA 1
ATOM 1579 C C . PRO A 1 205 ? 36.937 20.833 -32.031 1.00 88.06 205 PRO A C 1
ATOM 1581 O O . PRO A 1 205 ? 37.934 21.014 -31.332 1.00 88.06 205 PRO A O 1
ATOM 1584 N N . GLN A 1 206 ? 35.712 21.186 -31.644 1.00 91.88 206 GLN A N 1
ATOM 1585 C CA . GLN A 1 206 ? 35.382 21.773 -30.342 1.00 91.88 206 GLN A CA 1
ATOM 1586 C C . GLN A 1 206 ? 34.274 20.962 -29.674 1.00 91.88 206 GLN A C 1
ATOM 1588 O O . GLN A 1 206 ? 33.492 20.297 -30.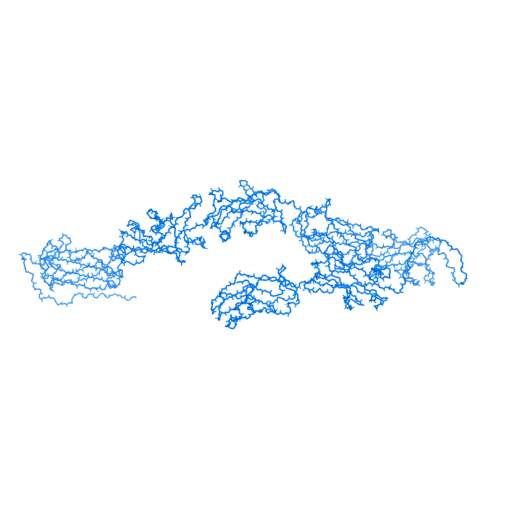349 1.00 91.88 206 GLN A O 1
ATOM 1593 N N . TYR A 1 207 ? 34.204 21.026 -28.349 1.00 91.38 207 TYR A N 1
ATOM 1594 C CA . TYR A 1 207 ? 33.312 20.214 -27.530 1.00 91.38 207 TYR A CA 1
ATOM 1595 C C . TYR A 1 207 ? 32.202 21.081 -26.941 1.00 91.38 207 TYR A C 1
ATOM 1597 O O . TYR A 1 207 ? 32.476 22.083 -26.285 1.00 91.38 207 TYR A O 1
ATOM 1605 N N . PHE A 1 208 ? 30.948 20.699 -27.165 1.00 92.38 208 PHE A N 1
ATOM 1606 C CA . PHE A 1 208 ? 29.782 21.487 -26.769 1.00 92.38 208 PHE A CA 1
ATOM 1607 C C . PHE A 1 208 ? 28.938 20.745 -25.738 1.00 92.38 208 PHE A C 1
ATOM 1609 O O . PHE A 1 208 ? 28.527 19.610 -25.974 1.00 92.38 208 PHE A O 1
ATOM 1616 N N . ALA A 1 209 ? 28.639 21.406 -24.625 1.00 91.88 209 ALA A N 1
ATOM 1617 C CA . ALA A 1 209 ? 27.768 20.909 -23.567 1.00 91.88 209 ALA A CA 1
ATOM 1618 C C . ALA A 1 209 ? 26.978 22.064 -22.933 1.00 91.88 209 ALA A C 1
ATOM 1620 O O . ALA A 1 209 ? 26.956 23.190 -23.437 1.00 91.88 209 ALA A O 1
ATOM 1621 N N . TYR A 1 210 ? 26.316 21.784 -21.818 1.00 93.31 210 TYR A N 1
ATOM 1622 C CA . TYR A 1 210 ? 25.648 22.775 -20.989 1.00 93.31 210 TYR A CA 1
ATOM 1623 C C . TYR A 1 210 ? 25.571 22.284 -19.546 1.00 93.31 210 TYR A C 1
ATOM 1625 O O . TYR A 1 210 ? 25.744 21.101 -19.269 1.00 93.31 210 TYR A O 1
ATOM 1633 N N . GLN A 1 211 ? 25.305 23.205 -18.635 1.00 92.75 211 GLN A N 1
ATOM 1634 C CA . GLN A 1 211 ? 24.994 22.930 -17.243 1.00 92.75 211 GLN A CA 1
ATOM 1635 C C . GLN A 1 211 ? 23.660 23.593 -16.919 1.00 92.75 211 GLN A C 1
ATOM 1637 O O . GLN A 1 211 ? 23.368 24.682 -17.421 1.00 92.75 211 GLN A O 1
ATOM 1642 N N . LEU A 1 212 ? 22.853 22.944 -16.096 1.00 91.44 212 LEU A N 1
ATOM 1643 C CA . LEU A 1 212 ? 21.597 23.484 -15.613 1.00 91.44 212 LEU A CA 1
ATOM 1644 C C . LEU A 1 212 ? 21.746 23.915 -14.157 1.00 91.44 212 LEU A C 1
ATOM 1646 O O . LEU A 1 212 ? 22.474 23.302 -13.376 1.00 91.44 212 LEU A O 1
ATOM 1650 N N . ARG A 1 213 ? 21.033 24.976 -13.796 1.00 89.00 213 ARG A N 1
ATOM 1651 C CA . ARG A 1 213 ? 20.844 25.401 -12.414 1.00 89.00 213 ARG A CA 1
ATOM 1652 C C . ARG A 1 213 ? 19.373 25.693 -12.188 1.00 89.00 213 ARG A C 1
ATOM 1654 O O . ARG A 1 213 ? 18.803 26.417 -12.992 1.00 89.00 213 ARG A O 1
ATOM 1661 N N . ASP A 1 214 ? 18.757 25.159 -11.146 1.00 83.75 214 ASP A N 1
ATOM 1662 C CA . ASP A 1 214 ? 17.346 25.458 -10.876 1.00 83.75 214 ASP A CA 1
ATOM 1663 C C . ASP A 1 214 ? 17.174 26.827 -10.192 1.00 83.75 214 ASP A C 1
ATOM 1665 O O . ASP A 1 214 ? 18.145 27.504 -9.828 1.00 83.75 214 ASP A O 1
ATOM 1669 N N . GLY A 1 215 ? 15.919 27.234 -9.996 1.00 72.12 215 GLY A N 1
ATOM 1670 C CA . GLY A 1 215 ? 15.575 28.443 -9.240 1.00 72.12 215 GLY A CA 1
ATOM 1671 C C . GLY A 1 215 ? 15.934 28.403 -7.743 1.00 72.12 215 GLY A C 1
ATOM 1672 O O . GLY A 1 215 ? 15.879 29.443 -7.089 1.00 72.12 215 GLY A O 1
ATOM 1673 N N . LEU A 1 216 ? 16.308 27.240 -7.195 1.00 72.38 216 LEU A N 1
ATOM 1674 C CA . LEU A 1 216 ? 16.722 27.051 -5.797 1.00 72.38 216 LEU A CA 1
ATOM 1675 C C . LEU A 1 216 ? 18.251 27.046 -5.624 1.00 72.38 216 LEU A C 1
ATOM 1677 O O . LEU A 1 216 ? 18.737 27.103 -4.493 1.00 72.38 216 LEU A O 1
ATOM 1681 N N . GLY A 1 217 ? 19.003 27.039 -6.726 1.00 72.44 217 GLY A N 1
ATOM 1682 C CA . GLY A 1 217 ? 20.460 27.086 -6.768 1.00 72.44 217 GLY A CA 1
ATOM 1683 C C . GLY A 1 217 ? 21.149 25.740 -7.009 1.00 72.44 217 GLY A C 1
ATOM 1684 O O . GLY A 1 217 ? 22.375 25.739 -7.139 1.00 72.44 217 GLY A O 1
ATOM 1685 N N . ASN A 1 218 ? 20.414 24.627 -7.118 1.00 78.94 218 ASN A N 1
ATOM 1686 C CA . ASN A 1 218 ? 20.975 23.301 -7.387 1.00 78.94 218 ASN A CA 1
ATOM 1687 C C . ASN A 1 218 ? 21.576 23.252 -8.786 1.00 78.94 218 ASN A C 1
ATOM 1689 O O . ASN A 1 218 ? 20.917 23.595 -9.766 1.00 78.94 218 ASN A O 1
ATOM 1693 N N . GLN A 1 219 ? 22.838 22.835 -8.873 1.00 85.69 219 GLN A N 1
ATOM 1694 C CA . GLN A 1 219 ? 23.586 22.762 -10.124 1.00 85.69 219 GLN A CA 1
ATOM 1695 C C . GLN A 1 219 ? 23.736 21.318 -10.563 1.00 85.69 219 GLN A C 1
ATOM 1697 O O . GLN A 1 219 ? 24.177 20.467 -9.794 1.00 85.69 219 GLN A O 1
ATOM 1702 N N . SER A 1 220 ? 23.405 21.053 -11.819 1.00 85.69 220 SER A N 1
ATOM 1703 C CA . SER A 1 220 ? 23.695 19.772 -12.440 1.00 85.69 220 SER A CA 1
ATOM 1704 C C . SER A 1 220 ? 25.197 19.608 -12.672 1.00 85.69 220 SER A C 1
ATOM 1706 O O . SER A 1 220 ? 25.946 20.585 -12.747 1.00 85.69 220 SER A O 1
ATOM 1708 N N . GLU A 1 221 ? 25.637 18.374 -12.902 1.00 84.75 221 GLU A N 1
ATOM 1709 C CA . GLU A 1 221 ? 26.910 18.149 -13.589 1.00 84.75 221 GLU A CA 1
ATOM 1710 C C . GLU A 1 221 ? 26.878 18.787 -14.988 1.00 84.75 221 GLU A C 1
ATOM 1712 O O . GLU A 1 221 ? 25.809 19.078 -15.539 1.00 84.75 221 GLU A O 1
ATOM 1717 N N . VAL A 1 222 ? 28.048 19.020 -15.582 1.00 86.56 222 VAL A N 1
ATOM 1718 C CA . VAL A 1 222 ? 28.104 19.423 -16.993 1.00 86.56 222 VAL A CA 1
ATOM 1719 C C . VAL A 1 222 ? 27.612 18.246 -17.837 1.00 86.56 222 VAL A C 1
ATOM 1721 O O . VAL A 1 222 ? 28.042 17.107 -17.647 1.00 86.56 222 VAL A O 1
ATOM 1724 N N . ALA A 1 223 ? 26.690 18.512 -18.764 1.00 83.56 223 ALA A N 1
ATOM 1725 C CA . ALA A 1 223 ? 26.216 17.517 -19.714 1.00 83.56 223 ALA A CA 1
ATOM 1726 C C . ALA A 1 223 ? 27.389 16.914 -20.490 1.00 83.56 223 ALA A C 1
ATOM 1728 O O . ALA A 1 223 ? 28.431 17.548 -20.672 1.00 83.56 223 ALA A O 1
ATOM 1729 N N . ARG A 1 224 ? 27.219 15.689 -20.993 1.00 79.31 224 ARG A N 1
ATOM 1730 C CA . ARG A 1 224 ? 28.251 15.094 -21.845 1.00 79.31 224 ARG A CA 1
ATOM 1731 C C . ARG A 1 224 ? 28.506 16.002 -23.045 1.00 79.31 224 ARG A C 1
ATOM 1733 O O . ARG A 1 224 ? 27.570 16.526 -23.654 1.00 79.31 224 ARG A O 1
ATOM 1740 N N . SER A 1 225 ? 29.779 16.203 -23.363 1.00 82.75 225 SER A N 1
ATOM 1741 C CA . SER A 1 225 ? 30.177 17.118 -24.420 1.00 82.75 225 SER A CA 1
ATOM 1742 C C . SER A 1 225 ? 30.219 16.415 -25.772 1.00 82.75 225 SER A C 1
ATOM 1744 O O . SER A 1 225 ? 30.599 15.251 -25.884 1.00 82.75 225 SER A O 1
ATOM 1746 N N . ARG A 1 226 ? 29.759 17.111 -26.812 1.00 82.44 226 ARG A N 1
ATOM 1747 C CA . ARG A 1 226 ? 29.740 16.605 -28.187 1.00 82.44 226 ARG A CA 1
ATOM 1748 C C . ARG A 1 226 ? 30.837 17.283 -28.996 1.00 82.44 226 ARG A C 1
ATOM 1750 O O . ARG A 1 226 ? 30.844 18.509 -29.089 1.00 82.44 226 ARG A O 1
ATOM 1757 N N . GLU A 1 227 ? 31.744 16.493 -29.564 1.00 88.12 227 GLU A N 1
ATOM 1758 C CA . GLU A 1 227 ? 32.790 16.981 -30.465 1.00 88.12 227 GLU A CA 1
ATOM 1759 C C . GLU A 1 227 ? 32.191 17.327 -31.830 1.00 88.12 227 GLU A C 1
ATOM 1761 O O . GLU A 1 227 ? 31.517 16.503 -32.448 1.00 88.12 227 GLU A O 1
ATOM 1766 N N . ILE A 1 228 ? 32.429 18.548 -32.305 1.00 84.75 228 ILE A N 1
ATOM 1767 C CA . ILE A 1 228 ? 31.961 19.017 -33.609 1.00 84.75 228 ILE A CA 1
ATOM 1768 C C . ILE A 1 228 ? 33.092 19.784 -34.305 1.00 84.75 228 ILE A C 1
ATOM 1770 O O . ILE A 1 228 ? 33.689 20.676 -33.693 1.00 84.75 228 ILE A O 1
ATOM 1774 N N . PRO A 1 229 ? 33.391 19.497 -35.587 1.00 86.44 229 PRO A N 1
ATOM 1775 C CA . PRO A 1 229 ? 34.334 20.288 -36.372 1.00 86.44 229 PRO A CA 1
ATOM 1776 C C . PRO A 1 229 ? 33.884 21.752 -36.473 1.00 86.44 229 PRO A C 1
ATOM 1778 O O . PRO A 1 229 ? 32.774 22.026 -36.919 1.00 86.44 229 PRO A O 1
ATOM 1781 N N . VAL A 1 230 ? 34.742 22.713 -36.123 1.00 86.94 230 VAL A N 1
ATOM 1782 C CA . VAL A 1 230 ? 34.448 24.147 -36.288 1.00 86.94 230 VAL A CA 1
ATOM 1783 C C . VAL A 1 230 ? 35.390 24.742 -37.332 1.00 86.94 230 VAL A C 1
ATOM 1785 O O . VAL A 1 230 ? 36.603 24.568 -37.254 1.00 86.94 230 VAL A O 1
ATOM 1788 N N . SER A 1 231 ? 34.857 25.457 -38.327 1.00 84.75 231 SER A N 1
ATOM 1789 C CA . SER A 1 231 ? 35.662 26.250 -39.263 1.00 84.75 231 SER A CA 1
ATOM 1790 C C . SER A 1 231 ? 34.981 27.575 -39.595 1.00 84.75 231 SER A C 1
ATOM 1792 O O . SER A 1 231 ? 34.150 27.685 -40.498 1.00 84.75 231 SER A O 1
ATOM 1794 N N . LEU A 1 232 ? 35.354 28.612 -38.846 1.00 81.06 232 LEU A N 1
ATOM 1795 C CA . LEU A 1 232 ? 34.792 29.956 -38.969 1.00 81.06 232 LEU A CA 1
ATOM 1796 C C . LEU A 1 232 ? 35.661 30.882 -39.829 1.00 81.06 232 LEU A C 1
ATOM 1798 O O . LEU A 1 232 ? 35.170 31.911 -40.294 1.00 81.06 232 LEU A O 1
ATOM 1802 N N . THR A 1 233 ? 36.934 30.535 -40.062 1.00 68.25 233 THR A N 1
ATOM 1803 C CA . THR A 1 233 ? 37.867 31.366 -40.847 1.00 68.25 233 THR A CA 1
ATOM 1804 C C . THR A 1 233 ? 38.015 30.937 -42.310 1.00 68.25 233 THR A C 1
ATOM 1806 O O . THR A 1 233 ? 38.519 31.711 -43.129 1.00 68.25 233 THR A O 1
ATOM 1809 N N . ARG A 1 234 ? 37.538 29.738 -42.681 1.00 58.72 234 ARG A N 1
ATOM 1810 C CA . ARG A 1 234 ? 37.500 29.258 -44.074 1.00 58.72 234 ARG A CA 1
ATOM 1811 C C . ARG A 1 234 ? 36.081 29.336 -44.635 1.00 58.72 234 ARG A C 1
ATOM 1813 O O . ARG A 1 234 ? 35.130 28.799 -44.082 1.00 58.72 234 ARG A O 1
ATOM 1820 N N . TRP A 1 235 ? 35.931 29.995 -45.781 1.00 38.53 235 TRP A N 1
ATOM 1821 C CA . TRP A 1 235 ? 34.633 30.179 -46.432 1.00 38.53 235 TRP A CA 1
ATOM 1822 C C . TRP A 1 235 ? 34.134 28.849 -47.031 1.00 38.53 235 TRP A C 1
ATOM 1824 O O . TRP A 1 235 ? 34.704 28.367 -48.011 1.00 38.53 235 TRP A O 1
ATOM 1834 N N . ARG A 1 236 ? 33.041 28.268 -46.508 1.00 41.09 236 ARG A N 1
ATOM 1835 C CA . ARG A 1 236 ? 32.292 27.210 -47.219 1.00 41.09 236 ARG A CA 1
ATOM 1836 C C . ARG A 1 236 ? 31.654 27.825 -48.473 1.00 41.09 236 ARG A C 1
ATOM 1838 O O . ARG A 1 236 ? 30.742 28.650 -48.390 1.00 41.09 236 ARG A O 1
ATOM 1845 N N . TYR A 1 237 ? 32.134 27.450 -49.658 1.00 33.50 237 TYR A N 1
ATOM 1846 C CA . TYR A 1 237 ? 31.480 27.808 -50.917 1.00 33.50 237 TYR A CA 1
ATOM 1847 C C . TYR A 1 237 ? 30.177 27.003 -51.021 1.00 33.50 237 TYR A C 1
ATOM 1849 O O . TYR A 1 237 ? 30.219 25.793 -51.225 1.00 33.50 237 TYR A O 1
ATOM 1857 N N . LYS A 1 238 ? 29.013 27.659 -50.888 1.00 34.50 238 LYS A N 1
ATOM 1858 C CA . LYS A 1 238 ? 27.717 27.048 -51.232 1.00 34.50 238 LYS A CA 1
ATOM 1859 C C . LYS A 1 238 ? 27.800 26.551 -52.675 1.00 34.50 238 LYS A C 1
ATOM 1861 O O . LYS A 1 238 ? 27.803 27.367 -53.602 1.00 34.50 238 LYS A O 1
ATOM 1866 N N . SER A 1 239 ? 27.844 25.239 -52.887 1.00 31.03 239 SER A N 1
ATOM 1867 C CA . SER A 1 239 ? 27.739 24.644 -54.217 1.00 31.03 239 SER A CA 1
ATOM 1868 C C . SER A 1 239 ? 26.319 24.866 -54.745 1.00 31.03 239 SER A C 1
ATOM 1870 O O . SER A 1 239 ? 25.406 24.054 -54.621 1.00 31.03 239 SER A O 1
ATOM 1872 N N . LYS A 1 240 ? 26.098 26.034 -55.356 1.00 30.66 240 LYS A N 1
ATOM 1873 C CA . LYS A 1 240 ? 24.927 26.254 -56.200 1.00 30.66 240 LYS A CA 1
ATOM 1874 C C . LYS A 1 240 ? 25.007 25.269 -57.361 1.00 30.66 240 LYS A C 1
ATOM 1876 O O . LYS A 1 240 ? 25.844 25.424 -58.248 1.00 30.66 240 LYS A O 1
ATOM 1881 N N . LYS A 1 241 ? 24.071 24.316 -57.403 1.00 42.31 241 LYS A N 1
ATOM 1882 C CA . LYS A 1 241 ? 23.638 23.685 -58.653 1.00 42.31 241 LYS A CA 1
ATOM 1883 C C . LYS A 1 241 ? 23.324 24.800 -59.660 1.00 42.31 241 LYS A C 1
ATOM 1885 O O . LYS A 1 241 ? 22.309 25.484 -59.537 1.00 42.31 241 LYS A O 1
ATOM 1890 N N . ARG A 1 242 ? 24.186 24.994 -60.659 1.00 27.31 242 ARG A N 1
ATOM 1891 C CA . ARG A 1 242 ? 23.827 25.693 -61.896 1.00 27.31 242 ARG A CA 1
ATOM 1892 C C . ARG A 1 242 ? 24.530 25.055 -63.087 1.00 27.31 242 ARG A C 1
ATOM 1894 O O . ARG A 1 242 ? 25.729 25.196 -63.287 1.00 27.31 242 ARG A O 1
ATOM 1901 N N . PHE A 1 243 ? 23.716 24.349 -63.861 1.00 35.56 243 PHE A N 1
ATOM 1902 C CA . PHE A 1 243 ? 23.895 24.116 -65.286 1.00 35.56 243 PHE A CA 1
ATOM 1903 C C . PHE A 1 243 ? 24.357 25.407 -65.997 1.00 35.56 243 PHE A C 1
ATOM 1905 O O . PHE A 1 243 ? 23.670 26.418 -65.899 1.00 35.56 243 PHE A O 1
ATOM 1912 N N . GLU A 1 244 ? 25.510 25.389 -66.676 1.00 31.58 244 GLU A N 1
ATOM 1913 C CA . GLU A 1 244 ? 25.630 25.447 -68.149 1.00 31.58 244 GLU A CA 1
ATOM 1914 C C . GLU A 1 244 ? 27.065 25.760 -68.632 1.00 31.58 244 GLU A C 1
ATOM 1916 O O . GLU A 1 244 ? 27.676 26.762 -68.276 1.00 31.58 244 GLU A O 1
ATOM 1921 N N . LYS A 1 245 ? 27.547 24.872 -69.513 1.00 42.81 245 LYS A N 1
ATOM 1922 C CA . LYS A 1 245 ? 28.352 25.088 -70.734 1.00 42.81 245 LYS A CA 1
ATOM 1923 C C . LYS A 1 245 ? 29.246 26.341 -70.853 1.00 42.81 245 LYS A C 1
ATOM 1925 O O . LYS A 1 245 ? 28.778 27.431 -71.151 1.00 42.81 245 LYS A O 1
ATOM 1930 N N . SER A 1 246 ? 30.555 26.103 -70.933 1.00 26.94 246 SER A N 1
ATOM 1931 C CA . SER A 1 246 ? 31.492 26.590 -71.975 1.00 26.94 246 SER A CA 1
ATOM 1932 C C . SER A 1 246 ? 32.850 25.919 -71.687 1.00 26.94 246 SER A C 1
ATOM 1934 O O . SER A 1 246 ? 33.197 25.712 -70.538 1.00 26.94 246 SER A O 1
ATOM 1936 N N . GLY A 1 247 ? 33.633 25.382 -72.620 1.00 28.88 247 GLY A N 1
ATOM 1937 C CA . GLY A 1 247 ? 33.919 25.866 -73.958 1.00 28.88 247 GLY A CA 1
ATOM 1938 C C . GLY A 1 247 ? 35.281 26.570 -73.972 1.00 28.88 247 GLY A C 1
ATOM 1939 O O . GLY A 1 247 ? 35.315 27.788 -73.907 1.00 28.88 247 GLY A O 1
ATOM 1940 N N . ARG A 1 248 ? 36.349 25.776 -74.169 1.00 27.42 248 ARG A N 1
ATOM 1941 C CA . ARG A 1 248 ? 37.722 26.109 -74.626 1.00 27.42 248 ARG A CA 1
ATOM 1942 C C . ARG A 1 248 ? 38.836 26.509 -73.631 1.00 27.42 248 ARG A C 1
ATOM 1944 O O . ARG A 1 248 ? 38.935 27.643 -73.192 1.00 27.42 248 ARG A O 1
ATOM 1951 N N . ALA A 1 249 ? 39.791 25.570 -73.580 1.00 26.69 249 ALA A N 1
ATOM 1952 C CA . ALA A 1 249 ? 41.221 25.692 -73.904 1.00 26.69 249 ALA A CA 1
ATOM 1953 C C . ALA A 1 249 ? 42.181 26.305 -72.870 1.00 26.69 249 ALA A C 1
ATOM 1955 O O . ALA A 1 249 ? 42.344 27.516 -72.781 1.00 26.69 249 ALA A O 1
ATOM 1956 N N . SER A 1 250 ? 42.964 25.414 -72.254 1.00 26.81 250 SER A N 1
ATOM 1957 C CA . SER A 1 250 ? 44.385 25.640 -71.989 1.00 26.81 250 SER A CA 1
ATOM 1958 C C . SER A 1 250 ? 45.172 24.423 -72.497 1.00 26.81 250 SER A C 1
ATOM 1960 O O . SER A 1 250 ? 44.807 23.282 -72.224 1.00 26.81 250 SER A O 1
ATOM 1962 N N . VAL A 1 251 ? 46.182 24.708 -73.311 1.00 28.27 251 VAL A N 1
ATOM 1963 C CA . VAL A 1 251 ? 47.222 23.843 -73.896 1.00 28.27 251 VAL A CA 1
ATOM 1964 C C . VAL A 1 251 ? 48.486 24.283 -73.142 1.00 28.27 251 VAL A C 1
ATOM 1966 O O . VAL A 1 251 ? 48.673 25.488 -72.993 1.00 28.27 251 VAL A O 1
ATOM 1969 N N . ASP A 1 252 ? 49.318 23.468 -72.498 1.00 28.77 252 ASP A N 1
ATOM 1970 C CA . ASP A 1 252 ? 50.154 22.337 -72.937 1.00 28.77 252 ASP A CA 1
ATOM 1971 C C . ASP A 1 252 ? 50.904 21.893 -71.638 1.00 28.77 252 ASP A C 1
ATOM 1973 O O . ASP A 1 252 ? 51.146 22.735 -70.773 1.00 28.77 252 ASP A O 1
ATOM 1977 N N . ASN A 1 253 ? 51.288 20.648 -71.347 1.00 28.56 253 ASN A N 1
ATOM 1978 C CA . ASN A 1 253 ? 52.272 19.835 -72.061 1.00 28.56 253 ASN A CA 1
ATOM 1979 C C . ASN A 1 253 ? 52.295 18.399 -71.496 1.00 28.56 253 ASN A C 1
ATOM 1981 O O . ASN A 1 253 ? 52.016 18.172 -70.321 1.00 28.56 253 ASN A O 1
ATOM 1985 N N . GLY A 1 254 ? 52.654 17.453 -72.367 1.00 29.52 254 GLY A N 1
ATOM 1986 C CA . GLY A 1 254 ? 52.540 16.001 -72.209 1.00 29.52 254 GLY A CA 1
ATOM 1987 C C . GLY A 1 254 ? 53.171 15.372 -70.967 1.00 29.52 254 GLY A C 1
ATOM 1988 O O . GLY A 1 254 ? 54.234 15.787 -70.530 1.00 29.52 254 GLY A O 1
ATOM 1989 N N . VAL A 1 255 ? 52.555 14.291 -70.483 1.00 28.98 255 VAL A N 1
ATOM 1990 C CA . VAL A 1 255 ? 52.910 12.897 -70.817 1.00 28.98 255 VAL A CA 1
ATOM 1991 C C . VAL A 1 255 ? 51.650 12.026 -70.644 1.00 28.98 255 VAL A C 1
ATOM 1993 O O . VAL A 1 255 ? 50.934 12.179 -69.666 1.00 28.98 255 VAL A O 1
ATOM 1996 N N . GLY A 1 256 ? 51.392 11.108 -71.585 1.00 26.48 256 GLY A N 1
ATOM 1997 C CA . GLY A 1 256 ? 50.553 9.922 -71.349 1.00 26.48 256 GLY A CA 1
ATOM 1998 C C . GLY A 1 256 ? 49.060 10.027 -71.684 1.00 26.48 256 GLY A C 1
ATOM 1999 O O . GLY A 1 256 ? 48.226 10.255 -70.819 1.00 26.48 256 GLY A O 1
ATOM 2000 N N . LYS A 1 257 ? 48.701 9.736 -72.940 1.00 28.92 257 LYS A N 1
ATOM 2001 C CA . LYS A 1 257 ? 47.373 9.208 -73.296 1.00 28.92 257 LYS A CA 1
ATOM 2002 C C . LYS A 1 257 ? 47.131 7.930 -72.474 1.00 28.92 257 LYS A C 1
ATOM 2004 O O . LYS A 1 257 ? 47.770 6.922 -72.767 1.00 28.92 257 LYS A O 1
ATOM 2009 N N . LEU A 1 258 ? 46.219 7.951 -71.502 1.00 31.03 258 LEU A N 1
ATOM 2010 C CA . LEU A 1 258 ? 45.626 6.720 -70.975 1.00 31.03 258 LEU A CA 1
ATOM 2011 C C . LEU A 1 258 ? 44.800 6.103 -72.105 1.00 31.03 258 LEU A C 1
ATOM 2013 O O . LEU A 1 258 ? 43.812 6.666 -72.580 1.00 31.03 258 LEU A O 1
ATOM 2017 N N . VAL A 1 259 ? 45.314 4.994 -72.616 1.00 31.72 259 VAL A N 1
ATOM 2018 C CA . VAL A 1 259 ? 44.626 4.100 -73.537 1.00 31.72 259 VAL A CA 1
ATOM 2019 C C . VAL A 1 259 ? 43.335 3.668 -72.844 1.00 31.72 259 VAL A C 1
ATOM 2021 O O . VAL A 1 259 ? 43.383 3.265 -71.688 1.00 31.72 259 VAL A O 1
ATOM 2024 N N . ALA A 1 260 ? 42.192 3.791 -73.524 1.00 37.00 260 ALA A N 1
ATOM 2025 C CA . ALA A 1 260 ? 40.956 3.164 -73.073 1.00 37.00 260 ALA A CA 1
ATOM 2026 C C . ALA A 1 260 ? 41.250 1.676 -72.869 1.00 37.00 260 ALA A C 1
ATOM 2028 O O . ALA A 1 260 ? 41.572 0.971 -73.827 1.00 37.00 260 ALA A O 1
ATOM 2029 N N . THR A 1 261 ? 41.240 1.239 -71.620 1.00 50.81 261 THR A N 1
ATOM 2030 C CA . THR A 1 261 ? 41.552 -0.127 -71.234 1.00 50.81 261 THR A CA 1
ATOM 2031 C C . THR A 1 261 ? 40.557 -1.066 -71.903 1.00 50.81 261 THR A C 1
ATOM 2033 O O . THR A 1 261 ? 39.342 -0.882 -71.848 1.00 50.81 261 THR A O 1
ATOM 2036 N N . LEU A 1 262 ? 41.082 -2.065 -72.612 1.00 64.75 262 LEU A N 1
ATOM 2037 C CA . LEU A 1 262 ? 40.284 -3.057 -73.330 1.00 64.75 262 LEU A CA 1
ATOM 2038 C C . LEU A 1 262 ? 39.636 -4.073 -72.377 1.00 64.75 262 LEU A C 1
ATOM 2040 O O . LEU A 1 262 ? 38.879 -4.916 -72.840 1.00 64.75 262 LEU A O 1
ATOM 2044 N N . LEU A 1 263 ? 39.862 -3.968 -71.071 1.00 81.06 263 LEU A N 1
ATOM 2045 C CA . LEU A 1 263 ? 39.351 -4.867 -70.043 1.00 81.06 263 LEU A CA 1
ATOM 2046 C C . LEU A 1 263 ? 37.923 -4.473 -69.585 1.00 81.06 263 LEU A C 1
ATOM 2048 O O . LEU A 1 263 ? 37.618 -3.281 -69.523 1.00 81.06 263 LEU A O 1
ATOM 2052 N N . PRO A 1 264 ? 37.016 -5.438 -69.329 1.00 83.75 264 PRO A N 1
ATOM 2053 C CA . PRO A 1 264 ? 35.667 -5.165 -68.813 1.00 83.75 264 PRO A CA 1
ATOM 2054 C C . PRO A 1 264 ? 35.672 -4.711 -67.338 1.00 83.75 264 PRO A C 1
ATOM 2056 O O . PRO A 1 264 ? 36.626 -4.994 -66.625 1.00 83.75 264 PRO A O 1
ATOM 2059 N N . PRO A 1 265 ? 34.620 -4.033 -66.842 1.00 84.81 265 PRO A N 1
ATOM 2060 C CA . PRO A 1 265 ? 34.480 -3.759 -65.411 1.00 84.81 265 PRO A CA 1
ATOM 2061 C C . PRO A 1 265 ? 34.244 -5.054 -64.620 1.00 84.81 265 PRO A C 1
ATOM 2063 O O . PRO A 1 265 ? 33.559 -5.966 -65.097 1.00 84.81 265 PRO A O 1
ATOM 2066 N N . LEU A 1 266 ? 34.763 -5.109 -63.391 1.00 91.00 266 LEU A N 1
ATOM 2067 C CA . LEU A 1 266 ? 34.398 -6.155 -62.434 1.00 91.00 266 LEU A CA 1
ATOM 2068 C C . LEU A 1 266 ? 32.941 -5.990 -61.969 1.00 91.00 266 LEU A C 1
ATOM 2070 O O . LEU A 1 266 ? 32.368 -4.903 -62.032 1.00 91.00 266 LEU A O 1
ATOM 2074 N N . GLN A 1 267 ? 32.335 -7.076 -61.502 1.00 89.06 267 GLN A N 1
ATOM 2075 C CA . GLN A 1 267 ? 30.954 -7.143 -61.033 1.00 89.06 267 GLN A CA 1
ATOM 2076 C C . GLN A 1 267 ? 30.927 -7.594 -59.572 1.00 89.06 267 GLN A C 1
ATOM 2078 O O . GLN A 1 267 ? 31.524 -8.613 -59.218 1.00 89.06 267 GLN A O 1
ATOM 2083 N N . VAL A 1 268 ? 30.221 -6.834 -58.739 1.00 87.19 268 VAL A N 1
ATOM 2084 C CA . VAL A 1 268 ? 29.900 -7.180 -57.345 1.00 87.19 268 VAL A CA 1
ATOM 2085 C C . VAL A 1 268 ? 28.490 -7.789 -57.279 1.00 87.19 268 VAL A C 1
ATOM 2087 O O . VAL A 1 268 ? 27.756 -7.699 -58.265 1.00 87.19 268 VAL A O 1
ATOM 2090 N N . PRO A 1 269 ? 28.091 -8.443 -56.174 1.00 83.75 269 PRO A N 1
ATOM 2091 C CA . PRO A 1 269 ? 26.771 -9.065 -56.068 1.00 83.75 269 PRO A CA 1
ATOM 2092 C C . PRO A 1 269 ? 25.618 -8.080 -56.300 1.00 83.75 269 PRO A C 1
ATOM 2094 O O . PRO A 1 269 ? 25.674 -6.945 -55.839 1.00 83.75 269 PRO A O 1
ATOM 2097 N N . ASP A 1 270 ? 24.521 -8.538 -56.910 1.00 75.88 270 ASP A N 1
ATOM 2098 C CA . ASP A 1 270 ? 23.321 -7.708 -57.150 1.00 75.88 270 ASP A CA 1
ATOM 2099 C C . ASP A 1 270 ? 22.636 -7.226 -55.854 1.00 75.88 270 ASP A C 1
ATOM 2101 O O . ASP A 1 270 ? 21.768 -6.359 -55.878 1.00 75.88 270 ASP A O 1
ATOM 2105 N N . THR A 1 271 ? 23.009 -7.801 -54.710 1.00 73.88 271 THR A N 1
ATOM 2106 C CA . THR A 1 271 ? 22.545 -7.427 -53.368 1.00 73.88 271 THR A CA 1
ATOM 2107 C C . THR A 1 271 ? 23.220 -6.166 -52.814 1.00 73.88 271 THR A C 1
ATOM 2109 O O . THR A 1 271 ? 22.864 -5.731 -51.724 1.00 73.88 271 THR A O 1
ATOM 2112 N N . VAL A 1 272 ? 24.210 -5.602 -53.512 1.00 80.62 272 VAL A N 1
ATOM 2113 C CA . VAL A 1 272 ? 24.840 -4.322 -53.157 1.00 80.62 272 VAL A CA 1
ATOM 2114 C C . VAL A 1 272 ? 23.896 -3.169 -53.508 1.00 80.62 272 VAL A C 1
ATOM 2116 O O . VAL A 1 272 ? 23.286 -3.161 -54.578 1.00 80.62 272 VAL A O 1
ATOM 2119 N N . PHE A 1 273 ? 23.760 -2.192 -52.610 1.00 80.44 273 PHE A N 1
ATOM 2120 C CA . PHE A 1 273 ? 22.903 -1.029 -52.843 1.00 80.44 273 PHE A CA 1
ATOM 2121 C C . PHE A 1 273 ? 23.413 -0.173 -54.024 1.00 80.44 273 PHE A C 1
ATOM 2123 O O . PHE A 1 273 ? 24.607 -0.196 -54.328 1.00 80.44 273 PHE A O 1
ATOM 2130 N N . PRO A 1 274 ? 22.550 0.614 -54.704 1.00 78.75 274 PRO A N 1
ATOM 2131 C CA . PRO A 1 274 ? 22.947 1.412 -55.874 1.00 78.75 274 PRO A CA 1
ATOM 2132 C C . PRO A 1 274 ? 24.070 2.435 -55.636 1.00 78.75 274 PRO A C 1
ATOM 2134 O O . PRO A 1 274 ? 24.707 2.876 -56.590 1.00 78.75 274 PRO A O 1
ATOM 2137 N N . ASP A 1 275 ? 24.295 2.834 -54.386 1.00 78.31 275 ASP A N 1
ATOM 2138 C CA . ASP A 1 275 ? 25.377 3.722 -53.948 1.00 78.31 275 ASP A CA 1
ATOM 2139 C C . ASP A 1 275 ? 26.678 2.978 -53.590 1.00 78.31 275 ASP A C 1
ATOM 2141 O O . ASP A 1 275 ? 27.678 3.609 -53.249 1.00 78.31 275 ASP A O 1
ATOM 2145 N N . GLY A 1 276 ? 26.681 1.648 -53.701 1.00 82.25 276 GLY A N 1
ATOM 2146 C CA . GLY A 1 276 ? 27.807 0.779 -53.383 1.00 82.25 276 GLY A CA 1
ATOM 2147 C C . GLY A 1 276 ? 27.793 0.225 -51.958 1.00 82.25 276 GLY A C 1
ATOM 2148 O O . GLY A 1 276 ? 28.686 -0.557 -51.632 1.00 82.25 276 GLY A O 1
ATOM 2149 N N . THR A 1 277 ? 26.824 0.574 -51.100 1.00 84.94 277 THR A N 1
ATOM 2150 C CA . THR A 1 277 ? 26.770 0.041 -49.727 1.00 84.94 277 THR A CA 1
ATOM 2151 C C . THR A 1 277 ? 26.562 -1.470 -49.716 1.00 84.94 277 THR A C 1
ATOM 2153 O O . THR A 1 277 ? 25.676 -2.012 -50.379 1.00 84.94 277 THR A O 1
ATOM 2156 N N . LEU A 1 278 ? 27.404 -2.163 -48.951 1.00 87.25 278 LEU A N 1
ATOM 2157 C CA . LEU A 1 278 ? 27.311 -3.601 -48.737 1.00 87.25 278 LEU A CA 1
ATOM 2158 C C . LEU A 1 278 ? 26.378 -3.879 -47.547 1.00 87.25 278 LEU A C 1
ATOM 2160 O O . LEU A 1 278 ? 26.665 -3.401 -46.450 1.00 87.25 278 LEU A O 1
ATOM 2164 N N . PRO A 1 279 ? 25.311 -4.683 -47.706 1.00 86.19 279 PRO A N 1
ATOM 2165 C CA . PRO A 1 279 ? 24.544 -5.170 -46.565 1.00 86.19 279 PRO A CA 1
ATOM 2166 C C . PRO A 1 279 ? 25.430 -5.948 -45.585 1.00 86.19 279 PRO A C 1
ATOM 2168 O O . PRO A 1 279 ? 26.229 -6.800 -45.994 1.00 86.19 279 PRO A O 1
ATOM 2171 N N . LEU A 1 280 ? 25.221 -5.740 -44.285 1.00 85.25 280 LEU A N 1
ATOM 2172 C CA . LEU A 1 280 ? 25.955 -6.386 -43.196 1.00 85.25 280 LEU A CA 1
ATOM 2173 C C . LEU A 1 280 ? 25.916 -7.919 -43.302 1.00 85.25 280 LEU A C 1
ATOM 2175 O O . LEU A 1 280 ? 26.903 -8.593 -43.003 1.00 85.25 280 LEU A O 1
ATOM 2179 N N . ALA A 1 281 ? 24.812 -8.473 -43.816 1.00 83.56 281 ALA A N 1
ATOM 2180 C CA . ALA A 1 281 ? 24.651 -9.905 -44.070 1.00 83.56 281 ALA A CA 1
ATOM 2181 C C . ALA A 1 281 ? 25.742 -10.496 -44.991 1.00 83.56 281 ALA A C 1
ATOM 2183 O O . ALA A 1 281 ? 26.103 -11.663 -44.842 1.00 83.56 281 ALA A O 1
ATOM 2184 N N . ILE A 1 282 ? 26.299 -9.704 -45.915 1.00 85.00 282 ILE A N 1
ATOM 2185 C CA . ILE A 1 282 ? 27.346 -10.140 -46.856 1.00 85.00 282 ILE A CA 1
ATOM 2186 C C . ILE A 1 282 ? 28.739 -10.025 -46.226 1.00 85.00 282 ILE A C 1
ATOM 2188 O O . ILE A 1 282 ? 29.622 -10.823 -46.530 1.00 85.00 282 ILE A O 1
ATOM 2192 N N . LEU A 1 283 ? 28.929 -9.112 -45.268 1.00 84.94 283 LEU A N 1
ATOM 2193 C CA . LEU A 1 283 ? 30.201 -8.916 -44.558 1.00 84.94 283 LEU A CA 1
ATOM 2194 C C . LEU A 1 283 ? 30.569 -10.084 -43.618 1.00 84.94 283 LEU A C 1
ATOM 2196 O O . LEU A 1 283 ? 31.645 -10.098 -43.007 1.00 84.94 283 LEU A O 1
ATOM 2200 N N . GLY A 1 284 ? 29.675 -11.068 -43.482 1.00 82.88 284 GLY A N 1
ATOM 2201 C CA . GLY A 1 284 ? 29.891 -12.304 -42.739 1.00 82.88 284 GLY A CA 1
ATOM 2202 C C . GLY A 1 284 ? 30.835 -13.304 -43.420 1.00 82.88 284 GLY A C 1
ATOM 2203 O O . GLY A 1 284 ? 31.415 -14.126 -42.702 1.00 82.88 284 GLY A O 1
ATOM 2204 N N . ALA A 1 285 ? 31.033 -13.205 -44.740 1.00 87.44 285 ALA A N 1
ATOM 2205 C CA . ALA A 1 285 ? 31.807 -14.128 -45.578 1.00 87.44 285 ALA A CA 1
ATOM 2206 C C . ALA A 1 285 ? 32.711 -13.377 -46.580 1.00 87.44 285 ALA A C 1
ATOM 2208 O O . ALA A 1 285 ? 32.706 -12.149 -46.617 1.00 87.44 285 ALA A O 1
ATOM 2209 N N . ASP A 1 286 ? 33.498 -14.110 -47.373 1.00 90.88 286 ASP A N 1
ATOM 2210 C CA . ASP A 1 286 ? 34.304 -13.523 -48.451 1.00 90.88 286 ASP A CA 1
ATOM 2211 C C . ASP A 1 286 ? 33.392 -12.896 -49.519 1.00 90.88 286 ASP A C 1
ATOM 2213 O O . ASP A 1 286 ? 32.362 -13.473 -49.876 1.00 90.88 286 ASP A O 1
ATOM 2217 N N . LEU A 1 287 ? 33.763 -11.723 -50.040 1.00 90.69 287 LEU A N 1
ATOM 2218 C CA . LEU A 1 287 ? 32.959 -10.978 -51.014 1.00 90.69 287 LEU A CA 1
ATOM 2219 C C . LEU A 1 287 ? 33.248 -11.511 -52.426 1.00 90.69 287 LEU A C 1
ATOM 2221 O O . LEU A 1 287 ? 34.369 -11.326 -52.910 1.00 90.69 287 LEU A O 1
ATOM 2225 N N . PRO A 1 288 ? 32.284 -12.155 -53.112 1.00 90.31 288 PRO A N 1
ATOM 2226 C CA . PRO A 1 288 ? 32.516 -12.666 -54.456 1.00 90.31 288 PRO A CA 1
ATOM 2227 C C . PRO A 1 288 ? 32.561 -11.523 -55.476 1.00 90.31 288 PRO A C 1
ATOM 2229 O O . PRO A 1 288 ? 31.703 -10.641 -55.484 1.00 90.31 288 PRO A O 1
ATOM 2232 N N . VAL A 1 289 ? 33.552 -11.573 -56.363 1.00 92.50 289 VAL A N 1
ATOM 2233 C CA . VAL A 1 289 ? 33.774 -10.628 -57.460 1.00 92.50 289 VAL A CA 1
ATOM 2234 C C . VAL A 1 289 ? 33.832 -11.404 -58.768 1.00 92.50 289 VAL A C 1
ATOM 2236 O O . VAL A 1 289 ? 34.544 -12.401 -58.877 1.00 92.50 289 VAL A O 1
ATOM 2239 N N . ARG A 1 290 ? 33.093 -10.940 -59.774 1.00 92.00 290 ARG A N 1
ATOM 2240 C CA . ARG A 1 290 ? 33.009 -11.574 -61.093 1.00 92.00 290 ARG A CA 1
ATOM 2241 C C . ARG A 1 290 ? 33.625 -10.704 -62.170 1.00 92.00 290 ARG A C 1
ATOM 2243 O O . ARG A 1 290 ? 33.330 -9.518 -62.248 1.00 92.00 290 ARG A O 1
ATOM 2250 N N . ILE A 1 291 ? 34.444 -11.292 -63.033 1.00 92.19 291 ILE A N 1
ATOM 2251 C CA . ILE A 1 291 ? 35.049 -10.590 -64.170 1.00 92.19 291 ILE A CA 1
ATOM 2252 C C . ILE A 1 291 ? 34.677 -11.347 -65.450 1.00 92.19 291 ILE A C 1
ATOM 2254 O O . ILE A 1 291 ? 35.122 -12.482 -65.630 1.00 92.19 291 ILE A O 1
ATOM 2258 N N . PRO A 1 292 ? 33.851 -10.772 -66.341 1.00 89.81 292 PRO A N 1
ATOM 2259 C CA . PRO A 1 292 ? 33.550 -11.389 -67.630 1.00 89.81 292 PRO A CA 1
ATOM 2260 C C . PRO A 1 292 ? 34.819 -11.559 -68.476 1.00 89.81 292 PRO A C 1
ATOM 2262 O O . PRO A 1 292 ? 35.624 -10.634 -68.572 1.00 89.81 292 PRO A O 1
ATOM 2265 N N . ASN A 1 293 ? 35.003 -12.715 -69.115 1.00 86.75 293 ASN A N 1
ATOM 2266 C CA . ASN A 1 293 ? 36.117 -12.915 -70.036 1.00 86.75 293 ASN A CA 1
ATOM 2267 C C . ASN A 1 293 ? 35.931 -12.061 -71.301 1.00 86.75 293 ASN A C 1
ATOM 2269 O O . ASN A 1 293 ? 34.832 -11.931 -71.842 1.00 86.75 293 ASN A O 1
ATOM 2273 N N . LYS A 1 294 ? 37.029 -11.496 -71.805 1.00 84.06 294 LYS A N 1
ATOM 2274 C CA . LYS A 1 294 ? 37.077 -10.768 -73.071 1.00 84.06 294 LYS A CA 1
ATOM 2275 C C . LYS A 1 294 ? 38.277 -11.222 -73.893 1.00 84.06 294 LYS A C 1
ATOM 2277 O O . LYS A 1 294 ? 39.390 -10.754 -73.698 1.00 84.06 294 LYS A O 1
ATOM 2282 N N . VAL A 1 295 ? 38.040 -12.115 -74.846 1.00 75.88 295 VAL A N 1
ATOM 2283 C CA . VAL A 1 295 ? 39.077 -12.647 -75.746 1.00 75.88 295 VAL A CA 1
ATOM 2284 C C . VAL A 1 295 ? 39.561 -11.548 -76.712 1.00 75.88 295 VAL A C 1
ATOM 2286 O O . VAL A 1 295 ? 38.709 -10.883 -77.311 1.00 75.88 295 VAL A O 1
ATOM 2289 N N . PRO A 1 296 ? 40.880 -11.346 -76.926 1.00 74.88 296 PRO A N 1
ATOM 2290 C CA . PRO A 1 296 ? 42.022 -12.130 -76.431 1.00 74.88 296 PRO A CA 1
ATOM 2291 C C . PRO A 1 296 ? 42.715 -11.556 -75.173 1.00 74.88 296 PRO A C 1
ATOM 2293 O O . PRO A 1 296 ? 43.834 -11.958 -74.874 1.00 74.88 296 PRO A O 1
ATOM 2296 N N . GLU A 1 297 ? 42.087 -10.629 -74.443 1.00 80.31 297 GLU A N 1
ATOM 2297 C CA . GLU A 1 297 ? 42.703 -9.861 -73.339 1.00 80.31 297 GLU A CA 1
ATOM 2298 C C . GLU A 1 297 ? 43.013 -10.696 -72.077 1.00 80.31 297 GLU A C 1
ATOM 2300 O O . GLU A 1 297 ? 43.699 -10.225 -71.176 1.00 80.31 297 GLU A O 1
ATOM 2305 N N . PHE A 1 298 ? 42.534 -11.942 -72.003 1.00 85.50 298 PHE A N 1
ATOM 2306 C CA . PHE A 1 298 ? 42.810 -12.891 -70.915 1.00 85.50 298 PHE A CA 1
ATOM 2307 C C . PHE A 1 298 ? 43.536 -14.136 -71.459 1.00 85.50 298 PHE A C 1
ATOM 2309 O O . PHE A 1 298 ? 42.910 -15.187 -71.637 1.00 85.50 298 PHE A O 1
ATOM 2316 N N . PRO A 1 299 ? 44.839 -14.044 -71.789 1.00 81.06 299 PRO A N 1
ATOM 2317 C CA . PRO A 1 299 ? 45.589 -15.143 -72.392 1.00 81.06 299 PRO A CA 1
ATOM 2318 C C . PRO A 1 299 ? 45.886 -16.278 -71.397 1.00 81.06 299 PRO A C 1
ATOM 2320 O O . PRO A 1 299 ? 46.091 -16.058 -70.203 1.00 81.06 299 PRO A O 1
ATOM 2323 N N . ALA A 1 300 ? 45.961 -17.511 -71.903 1.00 81.06 300 ALA A N 1
ATOM 2324 C CA . ALA A 1 300 ? 46.337 -18.680 -71.111 1.00 81.06 300 ALA A CA 1
ATOM 2325 C C . ALA A 1 300 ? 47.733 -18.514 -70.482 1.00 81.06 300 ALA A C 1
ATOM 2327 O O . ALA A 1 300 ? 48.688 -18.139 -71.162 1.00 81.06 300 ALA A O 1
ATOM 2328 N N . GLY A 1 301 ? 47.857 -18.827 -69.190 1.00 75.94 301 GLY A N 1
ATOM 2329 C CA . GLY A 1 301 ? 49.098 -18.659 -68.424 1.00 75.94 301 GLY A CA 1
ATOM 2330 C C . GLY A 1 301 ? 49.243 -17.308 -67.714 1.00 75.94 301 GLY A C 1
ATOM 2331 O O . GLY A 1 301 ? 50.077 -17.208 -66.816 1.00 75.94 301 GLY A O 1
ATOM 2332 N N . ALA A 1 302 ? 48.412 -16.308 -68.036 1.00 83.81 302 ALA A N 1
ATOM 2333 C CA . ALA A 1 302 ? 48.308 -15.088 -67.238 1.00 83.81 302 ALA A CA 1
ATOM 2334 C C . ALA A 1 302 ? 47.537 -15.332 -65.925 1.00 83.81 302 ALA A C 1
ATOM 2336 O O . ALA A 1 302 ? 46.831 -16.334 -65.764 1.00 83.81 302 ALA A O 1
ATOM 2337 N N . VAL A 1 303 ? 47.680 -14.409 -64.976 1.00 86.19 303 VAL A N 1
ATOM 2338 C CA . VAL A 1 303 ? 46.975 -14.401 -63.689 1.00 86.19 303 VAL A CA 1
ATOM 2339 C C . VAL A 1 303 ? 46.120 -13.143 -63.548 1.00 86.19 303 VAL A C 1
ATOM 2341 O O . VAL A 1 303 ? 46.475 -12.087 -64.069 1.00 86.19 303 VAL A O 1
ATOM 2344 N N . ILE A 1 304 ? 45.004 -13.261 -62.828 1.00 90.25 304 ILE A N 1
ATOM 2345 C CA . ILE A 1 304 ? 44.142 -12.147 -62.415 1.00 90.25 304 ILE A CA 1
ATOM 2346 C C . ILE A 1 304 ? 44.415 -11.847 -60.936 1.00 90.25 304 ILE A C 1
ATOM 2348 O O . ILE A 1 304 ? 44.382 -12.768 -60.116 1.00 90.25 304 ILE A O 1
ATOM 2352 N N . GLN A 1 305 ? 44.642 -10.578 -60.593 1.00 91.06 305 GLN A N 1
ATOM 2353 C CA . GLN A 1 305 ? 44.807 -10.098 -59.214 1.00 91.06 305 GLN A CA 1
ATOM 2354 C C . GLN A 1 305 ? 43.847 -8.930 -58.951 1.00 91.06 305 GLN A C 1
ATOM 2356 O O . GLN A 1 305 ? 43.776 -8.003 -59.759 1.00 91.06 305 GLN A O 1
ATOM 2361 N N . LEU A 1 306 ? 43.113 -8.968 -57.832 1.00 93.12 306 LEU A N 1
ATOM 2362 C CA . LEU A 1 306 ? 42.253 -7.860 -57.396 1.00 93.12 306 LEU A CA 1
ATOM 2363 C C . LEU A 1 306 ? 43.066 -6.818 -56.626 1.00 93.12 306 LEU A C 1
ATOM 2365 O O . LEU A 1 306 ? 44.021 -7.167 -55.925 1.00 93.12 306 LEU A O 1
ATOM 2369 N N . TYR A 1 307 ? 42.648 -5.557 -56.722 1.00 90.75 307 TYR A N 1
ATOM 2370 C CA . TYR A 1 307 ? 43.267 -4.431 -56.033 1.00 90.75 307 TYR A CA 1
ATOM 2371 C C . TYR A 1 307 ? 42.235 -3.515 -55.372 1.00 90.75 307 TYR A C 1
ATOM 2373 O O . TYR A 1 307 ? 41.167 -3.255 -55.926 1.00 90.75 307 TYR A O 1
ATOM 2381 N N . ARG A 1 308 ? 42.606 -2.950 -54.218 1.00 91.88 308 ARG A N 1
ATOM 2382 C CA . ARG A 1 308 ? 42.023 -1.718 -53.674 1.00 91.88 308 ARG A CA 1
ATOM 2383 C C . ARG A 1 308 ? 42.836 -0.534 -54.180 1.00 91.88 308 ARG A C 1
ATOM 2385 O O . ARG A 1 308 ? 44.045 -0.504 -53.959 1.00 91.88 308 ARG A O 1
ATOM 2392 N N . VAL A 1 309 ? 42.190 0.456 -54.781 1.00 88.56 309 VAL A N 1
ATOM 2393 C CA . VAL A 1 309 ? 42.835 1.689 -55.250 1.00 88.56 309 VAL A CA 1
ATOM 2394 C C . VAL A 1 309 ? 42.504 2.829 -54.286 1.00 88.56 309 VAL A C 1
ATOM 2396 O O . VAL A 1 309 ? 41.337 3.106 -54.018 1.00 88.56 309 VAL A O 1
ATOM 2399 N N . ALA A 1 310 ? 43.529 3.461 -53.715 1.00 83.69 310 ALA A N 1
ATOM 2400 C CA . ALA A 1 310 ? 43.388 4.644 -52.866 1.00 83.69 310 ALA A CA 1
ATOM 2401 C C . ALA A 1 310 ? 43.280 5.935 -53.703 1.00 83.69 310 ALA A C 1
ATOM 2403 O O . ALA A 1 310 ? 43.619 5.948 -54.886 1.00 83.69 310 ALA A O 1
ATOM 2404 N N . GLU A 1 311 ? 42.839 7.040 -53.089 1.00 77.75 311 GLU A N 1
ATOM 2405 C CA . GLU A 1 311 ? 42.688 8.342 -53.770 1.00 77.75 311 GLU A CA 1
ATOM 2406 C C . GLU A 1 311 ? 44.001 8.888 -54.355 1.00 77.75 311 GLU A C 1
ATOM 2408 O O . GLU A 1 311 ? 43.988 9.605 -55.354 1.00 77.75 311 GLU A O 1
ATOM 2413 N N . ASP A 1 312 ? 45.140 8.525 -53.761 1.00 77.19 312 ASP A N 1
ATOM 2414 C CA . ASP A 1 312 ? 46.477 8.887 -54.242 1.00 77.19 312 ASP A CA 1
ATOM 2415 C C . ASP A 1 312 ? 46.969 8.010 -55.413 1.00 77.19 312 ASP A C 1
ATOM 2417 O O . ASP A 1 312 ? 48.070 8.216 -55.926 1.00 77.19 312 ASP A O 1
ATOM 2421 N N . GLY A 1 313 ? 46.149 7.049 -55.856 1.00 76.50 313 GLY A N 1
ATOM 2422 C CA . GLY A 1 313 ? 46.451 6.101 -56.925 1.00 76.50 313 GLY A CA 1
ATOM 2423 C C . GLY A 1 313 ? 47.212 4.853 -56.471 1.00 76.50 313 GLY A C 1
ATOM 2424 O O . GLY A 1 313 ? 47.552 4.018 -57.311 1.00 76.50 313 GL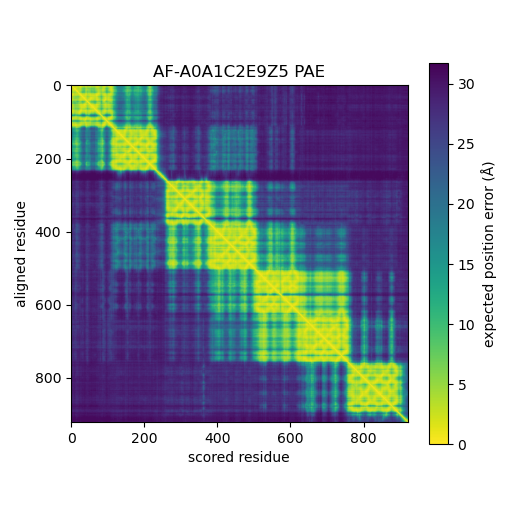Y A O 1
ATOM 2425 N N . THR A 1 314 ? 47.480 4.690 -55.171 1.00 84.06 314 THR A N 1
ATOM 2426 C CA . THR A 1 314 ? 48.149 3.497 -54.637 1.00 84.06 314 THR A CA 1
ATOM 2427 C C . THR A 1 314 ? 47.234 2.277 -54.736 1.00 84.06 314 THR A C 1
ATOM 2429 O O . THR A 1 314 ? 46.102 2.304 -54.251 1.00 84.06 314 THR A O 1
ATOM 2432 N N . ALA A 1 315 ? 47.735 1.188 -55.324 1.00 86.50 315 ALA A N 1
ATOM 2433 C CA . ALA A 1 315 ? 47.015 -0.075 -55.457 1.00 86.50 315 ALA A CA 1
ATOM 2434 C C . ALA A 1 315 ? 47.521 -1.109 -54.437 1.00 86.50 315 ALA A C 1
ATOM 2436 O O . ALA A 1 315 ? 48.714 -1.406 -54.383 1.00 86.50 315 ALA A O 1
ATOM 2437 N N . THR A 1 316 ? 46.617 -1.667 -53.632 1.00 90.31 316 THR A N 1
ATOM 2438 C CA . THR A 1 316 ? 46.893 -2.734 -52.655 1.00 90.31 316 THR A CA 1
ATOM 2439 C C . THR A 1 316 ? 46.271 -4.040 -53.128 1.00 90.31 316 THR A C 1
ATOM 2441 O O . THR A 1 316 ? 45.090 -4.052 -53.454 1.00 90.31 316 THR A O 1
ATOM 2444 N N . GLU A 1 317 ? 47.040 -5.128 -53.161 1.00 90.06 317 GLU A N 1
ATOM 2445 C CA . GLU A 1 317 ? 46.558 -6.456 -53.569 1.00 90.06 317 GLU A CA 1
ATOM 2446 C C . GLU A 1 317 ? 45.505 -6.998 -52.587 1.00 90.06 317 GLU A C 1
ATOM 2448 O O . GLU A 1 317 ? 45.683 -6.914 -51.373 1.00 90.06 317 GLU A O 1
ATOM 2453 N N . LEU A 1 318 ? 44.412 -7.549 -53.123 1.00 90.44 318 LEU A N 1
ATOM 2454 C CA . LEU A 1 318 ? 43.314 -8.174 -52.382 1.00 90.44 318 LEU A CA 1
ATOM 2455 C C . LEU A 1 318 ? 43.143 -9.633 -52.817 1.00 90.44 318 LEU A C 1
ATOM 2457 O O . LEU A 1 318 ? 43.003 -9.906 -54.009 1.00 90.44 318 LEU A O 1
ATOM 2461 N N . GLY A 1 319 ? 43.090 -10.567 -51.866 1.00 87.44 319 GLY A N 1
ATOM 2462 C CA . GLY A 1 319 ? 42.898 -11.989 -52.173 1.00 87.44 319 GLY A CA 1
ATOM 2463 C C . GLY A 1 319 ? 44.004 -12.643 -53.026 1.00 87.44 319 GLY A C 1
ATOM 2464 O O . GLY A 1 319 ? 45.005 -12.014 -53.376 1.00 87.44 319 GLY A O 1
ATOM 2465 N N . PRO A 1 320 ? 43.862 -13.947 -53.336 1.00 88.12 320 PRO A N 1
ATOM 2466 C CA . PRO A 1 320 ? 44.873 -14.705 -54.067 1.00 88.12 320 PRO A CA 1
ATOM 2467 C C . PRO A 1 320 ? 44.830 -14.457 -55.583 1.00 88.12 320 PRO A C 1
ATOM 2469 O O . PRO A 1 320 ? 43.767 -14.244 -56.167 1.00 88.12 320 PRO A O 1
ATOM 2472 N N . GLN A 1 321 ? 45.983 -14.611 -56.238 1.00 89.25 321 GLN A N 1
ATOM 2473 C CA . GLN A 1 321 ? 46.083 -14.629 -57.700 1.00 89.25 321 GLN A CA 1
ATOM 2474 C C . GLN A 1 321 ? 45.313 -15.814 -58.297 1.00 89.25 321 GLN A C 1
ATOM 2476 O O . GLN A 1 321 ? 45.467 -16.958 -57.855 1.00 89.25 321 GLN A O 1
ATOM 2481 N N . ARG A 1 322 ? 44.537 -15.560 -59.355 1.00 90.75 322 ARG A N 1
ATOM 2482 C CA . ARG A 1 322 ? 43.789 -16.589 -60.091 1.00 90.75 322 ARG A CA 1
ATOM 2483 C C . ARG A 1 322 ? 44.439 -16.856 -61.458 1.00 90.75 322 ARG A C 1
ATOM 2485 O O . ARG A 1 322 ? 44.329 -15.999 -62.334 1.00 90.75 322 ARG A O 1
ATOM 2492 N N . PRO A 1 323 ? 45.079 -18.018 -61.689 1.00 88.25 323 PRO A N 1
ATOM 2493 C CA . PRO A 1 323 ? 45.626 -18.361 -63.002 1.00 88.25 323 PRO A CA 1
ATOM 2494 C C . PRO A 1 323 ? 44.522 -18.627 -64.034 1.00 88.25 323 PRO A C 1
ATOM 2496 O O . PRO A 1 323 ? 43.458 -19.145 -63.694 1.00 88.25 323 PRO A O 1
ATOM 2499 N N . ILE A 1 324 ? 44.798 -18.294 -65.297 1.00 88.00 324 ILE A N 1
ATOM 2500 C CA . ILE A 1 324 ? 43.906 -18.513 -66.442 1.00 88.00 324 ILE A CA 1
ATOM 2501 C C . ILE A 1 324 ? 44.358 -19.767 -67.197 1.00 88.00 324 ILE A C 1
ATOM 2503 O O . ILE A 1 324 ? 45.488 -19.852 -67.691 1.00 88.00 324 ILE A O 1
ATOM 2507 N N . THR A 1 325 ? 43.474 -20.757 -67.301 1.00 87.38 325 THR A N 1
ATOM 2508 C CA . THR A 1 325 ? 43.719 -21.986 -68.068 1.00 87.38 325 THR A CA 1
ATOM 2509 C C . THR A 1 325 ? 43.440 -21.786 -69.560 1.00 87.38 325 THR A C 1
ATOM 2511 O O . THR A 1 325 ? 42.711 -20.880 -69.959 1.00 87.38 325 THR A O 1
ATOM 2514 N N . GLN A 1 326 ? 43.981 -22.669 -70.407 1.00 83.38 326 GLN A N 1
ATOM 2515 C CA . GLN A 1 326 ? 43.750 -22.611 -71.857 1.00 83.38 326 GLN A CA 1
ATOM 2516 C C . GLN A 1 326 ? 42.257 -22.673 -72.215 1.00 83.38 326 GLN A C 1
ATOM 2518 O O . GLN A 1 326 ? 41.786 -21.880 -73.022 1.00 83.38 326 GLN A O 1
ATOM 2523 N N . THR A 1 327 ? 41.502 -23.564 -71.568 1.00 86.50 327 THR A N 1
ATOM 2524 C CA . THR A 1 327 ? 40.061 -23.728 -71.810 1.00 86.50 327 THR A CA 1
ATOM 2525 C C . THR A 1 327 ? 39.263 -22.472 -71.459 1.00 86.50 327 THR A C 1
ATOM 2527 O O . THR A 1 327 ? 38.311 -22.150 -72.159 1.00 86.50 327 THR A O 1
ATOM 2530 N N . GLU A 1 328 ? 39.643 -21.762 -70.393 1.00 88.81 328 GLU A N 1
ATOM 2531 C CA . GLU A 1 328 ? 38.984 -20.515 -69.984 1.00 88.81 328 GLU A CA 1
ATOM 2532 C C . GLU A 1 328 ? 39.338 -19.362 -70.927 1.00 88.81 328 GLU A C 1
ATOM 2534 O O . GLU A 1 328 ? 38.458 -18.598 -71.306 1.00 88.81 328 GLU A O 1
ATOM 2539 N N . SER A 1 329 ? 40.607 -19.259 -71.340 1.00 84.62 329 SER A N 1
ATOM 2540 C CA . SER A 1 329 ? 41.086 -18.221 -72.264 1.00 84.62 329 SER A CA 1
ATOM 2541 C C . SER A 1 329 ? 40.360 -18.260 -73.614 1.00 84.62 329 SER A C 1
ATOM 2543 O O . SER A 1 329 ? 40.019 -17.212 -74.160 1.00 84.62 329 SER A O 1
ATOM 2545 N N . ASP A 1 330 ? 40.065 -19.463 -74.119 1.00 83.25 330 ASP A N 1
ATOM 2546 C CA . ASP A 1 330 ? 39.405 -19.668 -75.413 1.00 83.25 330 ASP A CA 1
ATOM 2547 C C . ASP A 1 330 ? 37.872 -19.466 -75.361 1.00 83.25 330 ASP A C 1
ATOM 2549 O O . ASP A 1 330 ? 37.229 -19.310 -76.404 1.00 83.25 330 ASP A O 1
ATOM 2553 N N . ASP A 1 331 ? 37.269 -19.440 -74.165 1.00 85.38 331 ASP A N 1
ATOM 2554 C CA . ASP A 1 331 ? 35.827 -19.264 -73.963 1.00 85.38 331 ASP A CA 1
ATOM 2555 C C . ASP A 1 331 ? 35.475 -17.809 -73.617 1.00 85.38 331 ASP A C 1
ATOM 2557 O O . ASP A 1 331 ? 35.461 -17.395 -72.457 1.00 85.38 331 ASP A O 1
ATOM 2561 N N . GLY A 1 332 ? 35.113 -17.023 -74.632 1.00 81.56 332 GLY A N 1
ATOM 2562 C CA . GLY A 1 332 ? 34.674 -15.634 -74.453 1.00 81.56 332 GLY A CA 1
ATOM 2563 C C . GLY A 1 332 ? 33.339 -15.445 -73.723 1.00 81.56 332 GLY A C 1
ATOM 2564 O O . GLY A 1 332 ? 32.926 -14.304 -73.540 1.00 81.56 332 GLY A O 1
ATOM 2565 N N . SER A 1 333 ? 32.653 -16.523 -73.330 1.00 85.06 333 SER A N 1
ATOM 2566 C CA . SER A 1 333 ? 31.482 -16.473 -72.445 1.00 85.06 333 SER A CA 1
ATOM 2567 C C . SER A 1 333 ? 31.804 -16.811 -70.987 1.00 85.06 333 SER A C 1
ATOM 2569 O O . SER A 1 333 ? 30.932 -16.688 -70.125 1.00 85.06 333 SER A O 1
ATOM 2571 N N . PHE A 1 334 ? 33.046 -17.206 -70.699 1.00 88.31 334 PHE A N 1
ATOM 2572 C CA . PHE A 1 334 ? 33.490 -17.547 -69.357 1.00 88.31 334 PHE A CA 1
ATOM 2573 C C . PHE A 1 334 ? 33.447 -16.326 -68.427 1.00 88.31 334 PHE A C 1
ATOM 2575 O O . PHE A 1 334 ? 33.712 -15.199 -68.841 1.00 88.31 334 PHE A O 1
ATOM 2582 N N . VAL A 1 335 ? 33.135 -16.542 -67.150 1.00 90.12 335 VAL A N 1
ATOM 2583 C CA . VAL A 1 335 ? 33.174 -15.504 -66.112 1.00 90.12 335 VAL A CA 1
ATOM 2584 C C . VAL A 1 335 ? 34.112 -15.977 -65.016 1.00 90.12 335 VAL A C 1
ATOM 2586 O O . VAL A 1 335 ? 33.949 -17.066 -64.471 1.00 90.12 335 VAL A O 1
ATOM 2589 N N . PHE A 1 336 ? 35.113 -15.163 -64.702 1.00 91.25 336 PHE A N 1
ATOM 2590 C CA . PHE A 1 336 ? 36.062 -15.452 -63.642 1.00 91.25 336 PHE A CA 1
ATOM 2591 C C . PHE A 1 336 ? 35.443 -15.102 -62.289 1.00 91.25 336 PHE A C 1
ATOM 2593 O O . PHE A 1 336 ? 35.194 -13.929 -62.018 1.00 91.25 336 PHE A O 1
ATOM 2600 N N . ASP A 1 337 ? 35.225 -16.105 -61.438 1.00 91.00 337 ASP A N 1
ATOM 2601 C CA . ASP A 1 337 ? 34.888 -15.898 -60.027 1.00 91.00 337 ASP A CA 1
ATOM 2602 C C . ASP A 1 337 ? 36.180 -15.741 -59.202 1.00 91.00 337 ASP A C 1
ATOM 2604 O O . ASP A 1 337 ? 37.057 -16.615 -59.211 1.00 91.00 337 ASP A O 1
ATOM 2608 N N . LEU A 1 338 ? 36.294 -14.611 -58.505 1.00 93.75 338 LEU A N 1
ATOM 2609 C CA . LEU A 1 338 ? 37.299 -14.304 -57.489 1.00 93.75 338 LEU A CA 1
ATOM 2610 C C . LEU A 1 338 ? 36.580 -13.958 -56.178 1.00 93.75 338 LEU A C 1
ATOM 2612 O O . LEU A 1 338 ? 35.373 -13.718 -56.163 1.00 93.75 338 LEU A O 1
ATOM 2616 N N . ALA A 1 339 ? 37.313 -13.920 -55.070 1.00 91.00 339 ALA A N 1
ATOM 2617 C CA . ALA A 1 339 ? 36.769 -13.503 -53.785 1.00 91.00 339 ALA A CA 1
ATOM 2618 C C . ALA A 1 339 ? 37.745 -12.562 -53.081 1.00 91.00 339 ALA A C 1
ATOM 2620 O O . ALA A 1 339 ? 38.950 -12.820 -53.075 1.00 91.00 339 ALA A O 1
ATOM 2621 N N . ILE A 1 340 ? 37.219 -11.491 -52.486 1.00 92.94 340 ILE A N 1
ATOM 2622 C CA . ILE A 1 340 ? 37.962 -10.663 -51.535 1.00 92.94 340 ILE A CA 1
ATOM 2623 C C . ILE A 1 340 ? 37.790 -11.319 -50.159 1.00 92.94 340 ILE A C 1
ATOM 2625 O O . ILE A 1 340 ? 36.655 -11.384 -49.671 1.00 92.94 340 ILE A O 1
ATOM 2629 N N . PRO A 1 341 ? 38.872 -11.826 -49.540 1.00 90.56 341 PRO A N 1
ATOM 2630 C CA . PRO A 1 341 ? 38.809 -12.453 -48.230 1.00 90.56 341 PRO A CA 1
ATOM 2631 C C . PRO A 1 341 ? 38.217 -11.518 -47.180 1.00 90.56 341 PRO A C 1
ATOM 2633 O O . PRO A 1 341 ? 38.595 -10.350 -47.088 1.00 90.56 341 PRO A O 1
ATOM 2636 N N . LYS A 1 342 ? 37.361 -12.052 -46.306 1.00 88.44 342 LYS A N 1
ATOM 2637 C CA . LYS A 1 342 ? 36.812 -11.305 -45.166 1.00 88.44 342 LYS A CA 1
ATOM 2638 C C . LYS A 1 342 ? 37.901 -10.705 -44.271 1.00 88.44 342 LYS A C 1
ATOM 2640 O O . LYS A 1 342 ? 37.680 -9.671 -43.648 1.00 88.44 342 LYS A O 1
ATOM 2645 N N . THR A 1 343 ? 39.067 -11.350 -44.187 1.00 87.75 343 THR A N 1
ATOM 2646 C CA . THR A 1 343 ? 40.224 -10.863 -43.415 1.00 87.75 343 THR A CA 1
ATOM 2647 C C . THR A 1 343 ? 40.755 -9.525 -43.904 1.00 87.75 343 THR A C 1
ATOM 2649 O O . THR A 1 343 ? 41.386 -8.818 -43.126 1.00 87.75 343 THR A O 1
ATOM 2652 N N . ASP A 1 344 ? 40.495 -9.186 -45.165 1.00 87.62 344 ASP A N 1
ATOM 2653 C CA . ASP A 1 344 ? 40.963 -7.941 -45.757 1.00 87.62 344 ASP A CA 1
ATOM 2654 C C . ASP A 1 344 ? 39.979 -6.796 -45.463 1.00 87.62 344 ASP A C 1
ATOM 2656 O O . ASP A 1 344 ? 40.359 -5.633 -45.555 1.00 87.62 344 ASP A O 1
ATOM 2660 N N . PHE A 1 345 ? 38.733 -7.091 -45.063 1.00 89.88 345 PHE A N 1
ATOM 2661 C CA . PHE A 1 345 ? 37.707 -6.074 -44.818 1.00 89.88 345 PHE A CA 1
ATOM 2662 C C . PHE A 1 345 ? 38.108 -5.108 -43.692 1.00 89.88 345 PHE A C 1
ATOM 2664 O O . PHE A 1 345 ? 38.718 -5.519 -42.701 1.00 89.88 345 PHE A O 1
ATOM 2671 N N . PRO A 1 346 ? 37.699 -3.829 -43.777 1.00 84.75 346 PRO A N 1
ATOM 2672 C CA . PRO A 1 346 ? 37.902 -2.887 -42.687 1.00 84.75 346 PRO A CA 1
ATOM 2673 C C . PRO A 1 346 ? 37.163 -3.362 -41.427 1.00 84.75 346 PRO A C 1
ATOM 2675 O O . PRO A 1 346 ? 36.036 -3.868 -41.487 1.00 84.75 346 PRO A O 1
ATOM 2678 N N . ALA A 1 347 ? 37.829 -3.212 -40.280 1.00 77.88 347 ALA A N 1
ATOM 2679 C CA . ALA A 1 347 ? 37.353 -3.729 -39.000 1.00 77.88 347 ALA A CA 1
ATOM 2680 C C . ALA A 1 347 ? 36.239 -2.874 -38.370 1.00 77.88 347 ALA A C 1
ATOM 2682 O O . ALA A 1 347 ? 35.389 -3.421 -37.671 1.00 77.88 347 ALA A O 1
ATOM 2683 N N . THR A 1 348 ? 36.229 -1.559 -38.614 1.00 77.88 348 THR A N 1
ATOM 2684 C CA . THR A 1 348 ? 35.324 -0.587 -37.971 1.00 77.88 348 THR A CA 1
ATOM 2685 C C . THR A 1 348 ? 35.003 0.586 -38.897 1.00 77.88 348 THR A C 1
ATOM 2687 O O . THR A 1 348 ? 35.828 0.934 -39.743 1.00 77.88 348 THR A O 1
ATOM 2690 N N . GLY A 1 349 ? 33.858 1.234 -38.662 1.00 77.12 349 GLY A N 1
ATOM 2691 C CA . GLY A 1 349 ? 33.441 2.475 -39.323 1.00 77.12 349 GLY A CA 1
ATOM 2692 C C . GLY A 1 349 ? 32.952 2.297 -40.761 1.00 77.12 349 GLY A C 1
ATOM 2693 O O . GLY A 1 349 ? 32.962 1.192 -41.308 1.00 77.12 349 GLY A O 1
ATOM 2694 N N . THR A 1 350 ? 32.560 3.416 -41.369 1.00 80.06 350 THR A N 1
ATOM 2695 C CA . THR A 1 350 ? 32.044 3.472 -42.743 1.00 80.06 350 THR A CA 1
ATOM 2696 C C . THR A 1 350 ? 33.154 3.831 -43.724 1.00 80.06 350 THR A C 1
ATOM 2698 O O . THR A 1 350 ? 33.634 4.963 -43.755 1.00 80.06 350 THR A O 1
ATOM 2701 N N . THR A 1 351 ? 33.600 2.860 -44.529 1.00 84.69 351 THR A N 1
ATOM 2702 C CA . THR A 1 351 ? 34.765 3.025 -45.417 1.00 84.69 351 THR A CA 1
ATOM 2703 C C . THR A 1 351 ? 34.425 2.731 -46.885 1.00 84.69 351 THR A C 1
ATOM 2705 O O . THR A 1 351 ? 34.137 1.576 -47.218 1.00 84.69 351 THR A O 1
ATOM 2708 N N . PRO A 1 352 ? 34.511 3.722 -47.795 1.00 85.94 352 PRO A N 1
ATOM 2709 C CA . PRO A 1 352 ? 34.397 3.493 -49.233 1.00 85.94 352 PRO A CA 1
ATOM 2710 C C . PRO A 1 352 ? 35.706 2.935 -49.811 1.00 85.94 352 PRO A C 1
ATOM 2712 O O . PRO A 1 352 ? 36.793 3.450 -49.549 1.00 85.94 352 PRO A O 1
ATOM 2715 N N . TRP A 1 353 ? 35.612 1.887 -50.624 1.00 89.94 353 TRP A N 1
ATOM 2716 C CA . TRP A 1 353 ? 36.720 1.254 -51.337 1.00 89.94 353 TRP A CA 1
ATOM 2717 C C . TRP A 1 353 ? 36.479 1.302 -52.842 1.00 89.94 353 TRP A C 1
ATOM 2719 O O . TRP A 1 353 ? 35.426 0.876 -53.306 1.00 89.94 353 TRP A O 1
ATOM 2729 N N . ALA A 1 354 ? 37.476 1.746 -53.609 1.00 89.69 354 ALA A N 1
ATOM 2730 C CA . ALA A 1 354 ? 37.492 1.587 -55.060 1.00 89.69 354 ALA A CA 1
ATOM 2731 C C . ALA A 1 354 ? 38.216 0.282 -55.423 1.00 89.69 354 ALA A C 1
ATOM 2733 O O . ALA A 1 354 ? 39.393 0.105 -55.100 1.00 89.69 354 ALA A O 1
ATOM 2734 N N . LEU A 1 355 ? 37.504 -0.638 -56.067 1.00 91.88 355 LEU A N 1
ATOM 2735 C CA . LEU A 1 355 ? 38.011 -1.935 -56.501 1.00 91.88 355 LEU A CA 1
ATOM 2736 C C . LEU A 1 355 ? 38.424 -1.885 -57.972 1.00 91.88 355 LEU A C 1
ATOM 2738 O O . LEU A 1 355 ? 37.713 -1.318 -58.803 1.00 91.88 355 LEU A O 1
ATOM 2742 N N . ASP A 1 356 ? 39.546 -2.526 -58.286 1.00 91.25 356 ASP A N 1
ATOM 2743 C CA . ASP A 1 356 ? 40.042 -2.743 -59.647 1.00 91.25 356 ASP A CA 1
ATOM 2744 C C . ASP A 1 356 ? 40.712 -4.127 -59.745 1.00 91.25 356 ASP A C 1
ATOM 2746 O O . ASP A 1 356 ? 40.815 -4.863 -58.760 1.00 91.25 356 ASP A O 1
ATOM 2750 N N . TYR A 1 357 ? 41.186 -4.501 -60.928 1.00 90.94 357 TYR A N 1
ATOM 2751 C CA . TYR A 1 357 ? 41.976 -5.707 -61.143 1.00 90.94 357 TYR A CA 1
ATOM 2752 C C . TYR A 1 357 ? 43.046 -5.497 -62.219 1.00 90.94 357 TYR A C 1
ATOM 2754 O O . TYR A 1 357 ? 42.970 -4.563 -63.019 1.00 90.94 357 TYR A O 1
ATOM 2762 N N . SER A 1 358 ? 44.042 -6.380 -62.261 1.00 87.38 358 SER A N 1
ATOM 2763 C CA . SER A 1 358 ? 44.995 -6.473 -63.372 1.00 87.38 358 SER A CA 1
ATOM 2764 C C . SER A 1 358 ? 45.073 -7.901 -63.912 1.00 87.38 358 SER A C 1
ATOM 2766 O O . SER A 1 358 ? 44.738 -8.866 -63.217 1.00 87.38 358 SER A O 1
ATOM 2768 N N . VAL A 1 359 ? 45.495 -8.022 -65.172 1.00 84.88 359 VAL A N 1
ATOM 2769 C CA . VAL A 1 359 ? 45.807 -9.292 -65.838 1.00 84.88 359 VAL A CA 1
ATOM 2770 C C . VAL A 1 359 ? 47.258 -9.211 -66.287 1.00 84.88 359 VAL A C 1
ATOM 2772 O O . VAL A 1 359 ? 47.624 -8.273 -66.987 1.00 84.88 359 VAL A O 1
ATOM 2775 N N . PHE A 1 360 ? 48.108 -10.145 -65.865 1.00 76.88 360 PHE A N 1
ATOM 2776 C CA . PHE A 1 360 ? 49.528 -10.123 -66.234 1.00 76.88 360 PHE A CA 1
ATOM 2777 C C . PHE A 1 360 ? 50.135 -11.526 -66.296 1.00 76.88 360 PHE A C 1
ATOM 2779 O O . PHE A 1 360 ? 49.633 -12.465 -65.681 1.00 76.88 360 PHE A O 1
ATOM 2786 N N . ASP A 1 361 ? 51.236 -11.674 -67.036 1.00 73.06 361 ASP A N 1
ATOM 2787 C CA . ASP A 1 361 ? 52.040 -12.901 -67.046 1.00 73.06 361 ASP A CA 1
ATOM 2788 C C . ASP A 1 361 ? 52.984 -12.905 -65.824 1.00 73.06 361 ASP A C 1
ATOM 2790 O O . ASP A 1 361 ? 53.809 -11.997 -65.691 1.00 73.06 361 ASP A O 1
ATOM 2794 N N . PRO A 1 362 ? 52.917 -13.906 -64.926 1.00 62.34 362 PRO A N 1
ATOM 2795 C CA . PRO A 1 362 ? 53.774 -13.975 -63.740 1.00 62.34 362 PRO A CA 1
ATOM 2796 C C . PRO A 1 362 ? 55.287 -14.045 -64.043 1.00 62.34 362 PRO A C 1
ATOM 2798 O O . PRO A 1 362 ? 56.093 -13.854 -63.132 1.00 62.34 362 PRO A O 1
ATOM 2801 N N . LEU A 1 363 ? 55.701 -14.293 -65.293 1.00 51.78 363 LEU A N 1
ATOM 2802 C CA . LEU A 1 363 ? 57.104 -14.277 -65.733 1.00 51.78 363 LEU A CA 1
ATOM 2803 C C . LEU A 1 363 ? 57.582 -12.906 -66.253 1.00 51.78 363 LEU A C 1
ATOM 2805 O O . LEU A 1 363 ? 58.791 -12.702 -66.395 1.00 51.78 363 LEU A O 1
ATOM 2809 N N . SER A 1 364 ? 56.675 -11.953 -66.496 1.00 50.50 364 SER A N 1
ATOM 2810 C CA . SER A 1 364 ? 56.987 -10.579 -66.910 1.00 50.50 364 SER A CA 1
ATOM 2811 C C . SER A 1 364 ? 56.181 -9.581 -66.078 1.00 50.50 364 SER A C 1
ATOM 2813 O O . SER A 1 364 ? 54.969 -9.483 -66.214 1.00 50.50 364 SER A O 1
ATOM 2815 N N . SER A 1 365 ? 56.848 -8.829 -65.204 1.00 45.22 365 SER A N 1
ATOM 2816 C CA . SER A 1 365 ? 56.212 -7.903 -64.259 1.00 45.22 365 SER A CA 1
ATOM 2817 C C . SER A 1 365 ? 55.191 -6.945 -64.910 1.00 45.22 365 SER A C 1
ATOM 2819 O O . SER A 1 365 ? 55.599 -6.044 -65.640 1.00 45.22 365 SER A O 1
ATOM 2821 N N . GLY A 1 366 ? 53.909 -7.145 -64.569 1.00 54.81 366 GLY A N 1
ATOM 2822 C CA . GLY A 1 366 ? 52.785 -6.196 -64.488 1.00 54.81 366 GLY A CA 1
ATOM 2823 C C . GLY A 1 366 ? 52.410 -5.352 -65.715 1.00 54.81 366 GLY A 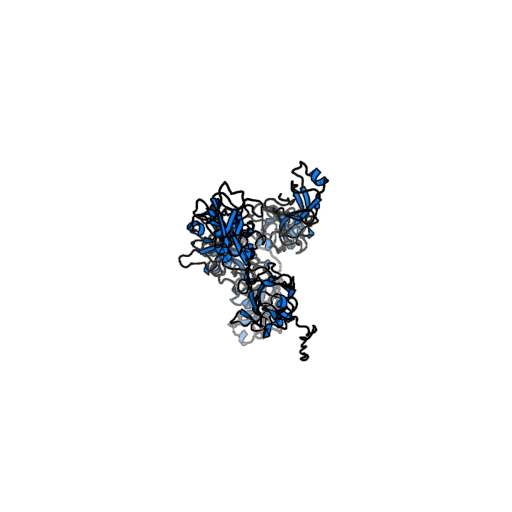C 1
ATOM 2824 O O . GLY A 1 366 ? 53.036 -4.326 -65.975 1.00 54.81 366 GLY A O 1
ATOM 2825 N N . GLU A 1 367 ? 51.295 -5.691 -66.373 1.00 59.31 367 GLU A N 1
ATOM 2826 C CA . GLU A 1 367 ? 50.488 -4.709 -67.116 1.00 59.31 367 GLU A CA 1
ATOM 2827 C C . GLU A 1 367 ? 49.686 -3.812 -66.144 1.00 59.31 367 GLU A C 1
ATOM 2829 O O . GLU A 1 367 ? 49.535 -4.128 -64.962 1.00 59.31 367 GLU A O 1
ATOM 2834 N N . GLY A 1 368 ? 49.212 -2.655 -66.623 1.00 71.19 368 GLY A N 1
ATOM 2835 C CA . GLY A 1 368 ? 48.465 -1.686 -65.809 1.00 71.19 368 GLY A CA 1
ATOM 2836 C C . GLY A 1 368 ? 47.096 -2.199 -65.338 1.00 71.19 368 GLY A C 1
ATOM 2837 O O . GLY A 1 368 ? 46.546 -3.141 -65.903 1.00 71.19 368 GLY A O 1
ATOM 2838 N N . LEU A 1 369 ? 46.538 -1.556 -64.305 1.00 82.06 369 LEU A N 1
ATOM 2839 C CA . LEU A 1 369 ? 45.175 -1.812 -63.817 1.00 82.06 369 LEU A CA 1
ATOM 2840 C C . LEU A 1 369 ? 44.125 -1.680 -64.936 1.00 82.06 369 LEU A C 1
ATOM 2842 O O . LEU A 1 369 ? 44.335 -0.946 -65.907 1.00 82.06 369 LEU A O 1
ATOM 2846 N N . SER A 1 370 ? 42.967 -2.328 -64.769 1.00 83.62 370 SER A N 1
ATOM 2847 C CA . SER A 1 370 ? 41.858 -2.242 -65.724 1.00 83.62 370 SER A CA 1
ATOM 2848 C C . SER A 1 370 ? 41.299 -0.824 -65.853 1.00 83.62 370 SER A C 1
ATOM 2850 O O . SER A 1 370 ? 40.712 -0.506 -66.882 1.00 83.62 370 SER A O 1
ATOM 2852 N N . GLY A 1 371 ? 41.452 0.037 -64.843 1.00 79.56 371 GLY A N 1
ATOM 2853 C CA . GLY A 1 371 ? 40.995 1.427 -64.865 1.00 79.56 371 GLY A CA 1
ATOM 2854 C C . GLY A 1 371 ? 39.474 1.597 -64.763 1.00 79.56 371 GLY A C 1
ATOM 2855 O O . GLY A 1 371 ? 38.992 2.730 -64.780 1.00 79.56 371 GLY A O 1
ATOM 2856 N N . ASN A 1 372 ? 38.714 0.503 -64.645 1.00 82.94 372 ASN A N 1
ATOM 2857 C CA . ASN A 1 372 ? 37.268 0.513 -64.438 1.00 82.94 372 ASN A CA 1
ATOM 2858 C C . ASN A 1 372 ? 36.952 0.338 -62.946 1.00 82.94 372 ASN A C 1
ATOM 2860 O O . ASN A 1 372 ? 36.563 -0.745 -62.509 1.00 82.94 372 ASN A O 1
ATOM 2864 N N . LEU A 1 373 ? 37.135 1.410 -62.171 1.00 86.12 373 LEU A N 1
ATOM 2865 C CA . LEU A 1 373 ? 36.908 1.397 -60.725 1.00 86.12 373 LEU A CA 1
ATOM 2866 C C . LEU A 1 373 ? 35.441 1.109 -60.380 1.00 86.12 373 LEU A C 1
ATOM 2868 O O . LEU A 1 373 ? 34.531 1.756 -60.904 1.00 86.12 373 LEU A O 1
ATOM 2872 N N . VAL A 1 374 ? 35.227 0.192 -59.439 1.00 87.62 374 VAL A N 1
ATOM 2873 C CA . VAL A 1 374 ? 33.916 -0.090 -58.838 1.00 87.62 374 VAL A CA 1
ATOM 2874 C C . VAL A 1 374 ? 33.970 0.248 -57.355 1.00 87.62 374 VAL A C 1
ATOM 2876 O O . VAL A 1 374 ? 34.792 -0.304 -56.627 1.00 87.62 374 VAL A O 1
ATOM 2879 N N . THR A 1 375 ? 33.103 1.149 -56.897 1.00 88.25 375 THR A N 1
ATOM 2880 C CA . THR A 1 375 ? 33.056 1.549 -55.485 1.00 88.25 375 THR A CA 1
ATOM 2881 C C . THR A 1 375 ? 32.160 0.616 -54.679 1.00 88.25 375 THR A C 1
ATOM 2883 O O . THR A 1 375 ? 31.017 0.375 -55.062 1.00 88.25 375 THR A O 1
ATOM 2886 N N . VAL A 1 376 ? 32.660 0.144 -53.538 1.00 88.50 376 VAL A N 1
ATOM 2887 C CA . VAL A 1 376 ? 31.877 -0.535 -52.496 1.00 88.50 376 VAL A CA 1
ATOM 2888 C C . VAL A 1 376 ? 32.059 0.179 -51.160 1.00 88.50 376 VAL A C 1
ATOM 2890 O O . VAL A 1 376 ? 33.145 0.674 -50.874 1.00 88.50 376 VAL A O 1
ATOM 2893 N N . ILE A 1 377 ? 31.019 0.245 -50.332 1.00 87.56 377 ILE A N 1
ATOM 2894 C CA . ILE A 1 377 ? 31.054 0.902 -49.021 1.00 87.56 377 ILE A CA 1
ATOM 2895 C C . ILE A 1 377 ? 30.850 -0.161 -47.946 1.00 87.56 377 ILE A C 1
ATOM 2897 O O . ILE A 1 377 ? 29.808 -0.817 -47.891 1.00 87.56 377 ILE A O 1
ATOM 2901 N N . PHE A 1 378 ? 31.863 -0.327 -47.098 1.00 87.88 378 PHE A N 1
ATOM 2902 C CA . PHE A 1 378 ? 31.776 -1.142 -45.894 1.00 87.88 378 PHE A CA 1
ATOM 2903 C C . PHE A 1 378 ? 31.187 -0.288 -44.786 1.00 87.88 378 PHE A C 1
ATOM 2905 O O . PHE A 1 378 ? 31.885 0.577 -44.267 1.00 87.88 378 PHE A O 1
ATOM 2912 N N . ASP A 1 379 ? 29.925 -0.528 -44.456 1.00 86.56 379 ASP A N 1
ATOM 2913 C CA . ASP A 1 379 ? 29.233 0.144 -43.365 1.00 86.56 379 ASP A CA 1
ATOM 2914 C C . ASP A 1 379 ? 29.130 -0.804 -42.164 1.00 86.56 379 ASP A C 1
ATOM 2916 O O . ASP A 1 379 ? 28.612 -1.918 -42.276 1.00 86.56 379 ASP A O 1
ATOM 2920 N N . ARG A 1 380 ? 29.697 -0.390 -41.031 1.00 85.50 380 ARG A N 1
ATOM 2921 C CA . ARG A 1 380 ? 29.709 -1.148 -39.770 1.00 85.50 380 ARG A CA 1
ATOM 2922 C C . ARG A 1 380 ? 29.306 -0.275 -38.582 1.00 85.50 380 ARG A C 1
ATOM 2924 O O . ARG A 1 380 ? 29.570 -0.657 -37.441 1.00 85.50 380 ARG A O 1
ATOM 2931 N N . GLU A 1 381 ? 28.770 0.913 -38.835 1.00 85.75 381 GLU A N 1
ATOM 2932 C CA . GLU A 1 381 ? 28.447 1.876 -37.792 1.00 85.75 381 GLU A CA 1
ATOM 2933 C C . GLU A 1 381 ? 26.937 1.921 -37.592 1.00 85.75 381 GLU A C 1
ATOM 2935 O O . GLU A 1 381 ? 26.184 2.122 -38.533 1.00 85.75 381 GLU A O 1
ATOM 2940 N N . ALA A 1 382 ? 26.483 1.676 -36.362 1.00 86.25 382 ALA A N 1
ATOM 2941 C CA . ALA A 1 382 ? 25.058 1.686 -36.075 1.00 86.25 382 ALA A CA 1
ATOM 2942 C C . ALA A 1 382 ? 24.502 3.122 -36.080 1.00 86.25 382 ALA A C 1
ATOM 2944 O O . ALA A 1 382 ? 25.167 4.044 -35.592 1.00 86.25 382 ALA A O 1
ATOM 2945 N N . PRO A 1 383 ? 23.264 3.321 -36.561 1.00 85.12 383 PRO A N 1
ATOM 2946 C CA . PRO A 1 383 ? 22.611 4.619 -36.496 1.00 85.12 383 PRO A CA 1
ATOM 2947 C C . PRO A 1 383 ? 22.338 5.009 -35.038 1.00 85.12 383 PRO A C 1
ATOM 2949 O O . PRO A 1 383 ? 22.055 4.167 -34.189 1.00 85.12 383 PRO A O 1
ATOM 2952 N N . GLY A 1 384 ? 22.401 6.305 -34.746 1.00 76.69 384 GLY A N 1
ATOM 2953 C CA . GLY A 1 384 ? 22.076 6.871 -33.436 1.00 76.69 384 GLY A CA 1
ATOM 2954 C C . GLY A 1 384 ? 23.183 6.788 -32.378 1.00 76.69 384 GLY A C 1
ATOM 2955 O O . GLY A 1 384 ? 23.011 7.332 -31.291 1.00 76.69 384 GLY A O 1
ATOM 2956 N N . GLY A 1 385 ? 24.346 6.228 -32.719 1.00 77.69 385 GLY A N 1
ATOM 2957 C CA . GLY A 1 385 ? 25.540 6.225 -31.870 1.00 77.69 385 GLY A CA 1
ATOM 2958 C C . GLY A 1 385 ? 25.851 4.863 -31.248 1.00 77.69 385 GLY A C 1
ATOM 2959 O O . GLY A 1 385 ? 25.166 3.867 -31.475 1.00 77.69 385 GLY A O 1
ATOM 2960 N N . ALA A 1 386 ? 26.937 4.810 -30.474 1.00 74.50 386 ALA A N 1
ATOM 2961 C CA . ALA A 1 386 ? 27.483 3.556 -29.956 1.00 74.50 386 ALA A CA 1
ATOM 2962 C C . ALA A 1 386 ? 26.846 3.109 -28.628 1.00 74.50 386 ALA A C 1
ATOM 2964 O O . ALA A 1 386 ? 27.026 1.957 -28.225 1.00 74.50 386 ALA A O 1
ATOM 2965 N N . SER A 1 387 ? 26.128 3.995 -27.929 1.00 75.31 387 SER A N 1
ATOM 2966 C CA . SER A 1 387 ? 25.555 3.714 -26.612 1.00 75.31 387 SER A CA 1
ATOM 2967 C C . SER A 1 387 ? 24.162 4.334 -26.406 1.00 75.31 387 SER A C 1
ATOM 2969 O O . SER A 1 387 ? 23.837 5.331 -27.047 1.00 75.31 387 SER A O 1
ATOM 2971 N N . PRO A 1 388 ? 23.328 3.793 -25.489 1.00 69.50 388 PRO A N 1
ATOM 2972 C CA . PRO A 1 388 ? 21.993 4.337 -25.208 1.00 69.50 388 PRO A CA 1
ATOM 2973 C C . PRO A 1 388 ? 21.937 5.847 -24.897 1.00 69.50 388 PRO A C 1
ATOM 2975 O O . PRO A 1 388 ? 20.996 6.491 -25.353 1.00 69.50 388 PRO A O 1
ATOM 2978 N N . PRO A 1 389 ? 22.909 6.456 -24.179 1.00 72.69 389 PRO A N 1
ATOM 2979 C CA . PRO A 1 389 ? 22.937 7.908 -23.964 1.00 72.69 389 PRO A CA 1
ATOM 2980 C C . PRO A 1 389 ? 23.182 8.758 -25.220 1.00 72.69 389 PRO A C 1
ATOM 2982 O O . PRO A 1 389 ? 22.919 9.958 -25.188 1.00 72.69 389 PRO A O 1
ATOM 2985 N N . ASP A 1 390 ? 23.701 8.169 -26.301 1.00 72.69 390 ASP A N 1
ATOM 2986 C CA . ASP A 1 390 ? 23.937 8.879 -27.566 1.00 72.69 390 ASP A CA 1
ATOM 2987 C C . ASP A 1 390 ? 22.641 9.030 -28.383 1.00 72.69 390 ASP A C 1
ATOM 2989 O O . ASP A 1 390 ? 22.539 9.910 -29.247 1.00 72.69 390 ASP A O 1
ATOM 2993 N N . MET A 1 391 ? 21.640 8.205 -28.058 1.00 80.44 391 MET A N 1
ATOM 2994 C CA . MET A 1 391 ? 20.329 8.161 -28.692 1.00 80.44 391 MET A CA 1
ATOM 2995 C C . MET A 1 391 ? 19.409 9.245 -28.109 1.00 80.44 391 MET A C 1
ATOM 2997 O O . MET A 1 391 ? 19.319 9.380 -26.884 1.00 80.44 391 MET A O 1
ATOM 3001 N N . PRO A 1 392 ? 18.660 9.993 -28.939 1.00 81.25 392 PRO A N 1
ATOM 3002 C CA . PRO A 1 392 ? 17.658 10.924 -28.430 1.00 81.25 392 PRO A CA 1
ATOM 3003 C C . PRO A 1 392 ? 16.510 10.187 -27.719 1.00 81.25 392 PRO A C 1
ATOM 3005 O O . PRO A 1 392 ? 16.160 9.063 -28.079 1.00 81.25 392 PRO A O 1
ATOM 3008 N N . LEU A 1 393 ? 15.896 10.823 -26.721 1.00 85.88 393 LEU A N 1
ATOM 3009 C CA . LEU A 1 393 ? 14.668 10.319 -26.097 1.00 85.88 393 LEU A CA 1
ATOM 3010 C C . LEU A 1 393 ? 13.460 10.547 -27.016 1.00 85.88 393 LEU A C 1
ATOM 3012 O O . LEU A 1 393 ? 13.451 11.487 -27.807 1.00 85.88 393 LEU A O 1
ATOM 3016 N N . LEU A 1 394 ? 12.432 9.709 -26.871 1.00 92.19 394 LEU A N 1
ATOM 3017 C CA . LEU A 1 394 ? 11.120 9.965 -27.467 1.00 92.19 394 LEU A CA 1
ATOM 3018 C C . LEU A 1 394 ? 10.505 11.233 -26.855 1.00 92.19 394 LEU A C 1
ATOM 3020 O O . LEU A 1 394 ? 10.502 11.399 -25.635 1.00 92.19 394 LEU A O 1
ATOM 3024 N N . GLU A 1 395 ? 9.984 12.121 -27.697 1.00 88.75 395 GLU A N 1
ATOM 3025 C CA . GLU A 1 395 ? 9.333 13.365 -27.290 1.00 88.75 395 GLU A CA 1
ATOM 3026 C C . GLU A 1 395 ? 7.808 13.171 -27.226 1.00 88.75 395 GLU A C 1
ATOM 3028 O O . GLU A 1 395 ? 7.144 12.982 -28.249 1.00 88.75 395 GLU A O 1
ATOM 3033 N N . PHE A 1 396 ? 7.267 13.254 -26.010 1.00 90.19 396 PHE A N 1
ATOM 3034 C CA . PHE A 1 396 ? 5.833 13.264 -25.699 1.00 90.19 396 PHE A CA 1
ATOM 3035 C C . PHE A 1 396 ? 5.355 14.698 -25.412 1.00 90.19 396 PHE A C 1
ATOM 3037 O O . PHE A 1 396 ? 6.157 15.559 -25.033 1.00 90.19 396 PHE A O 1
ATOM 3044 N N . THR A 1 397 ? 4.056 14.971 -25.562 1.00 84.94 397 THR A N 1
ATOM 3045 C CA . THR A 1 397 ? 3.468 16.256 -25.141 1.00 84.94 397 THR A CA 1
ATOM 3046 C C . THR A 1 397 ? 3.449 16.388 -23.614 1.00 84.94 397 THR A C 1
ATOM 3048 O O . THR A 1 397 ? 3.624 15.413 -22.883 1.00 84.94 397 THR A O 1
ATOM 3051 N N . GLN A 1 398 ? 3.233 17.601 -23.097 1.00 72.75 398 GLN A N 1
ATOM 3052 C CA . GLN A 1 398 ? 3.187 17.823 -21.648 1.00 72.75 398 GLN A CA 1
ATOM 3053 C C . GLN A 1 398 ? 1.982 17.123 -20.998 1.00 72.75 398 GLN A C 1
ATOM 3055 O O . GLN A 1 398 ? 2.085 16.635 -19.872 1.00 72.75 398 GLN A O 1
ATOM 3060 N N . GLU A 1 399 ? 0.863 17.053 -21.717 1.00 74.94 399 GLU A N 1
ATOM 3061 C CA . GLU A 1 399 ? -0.336 16.322 -21.316 1.00 74.94 399 GLU A CA 1
ATOM 3062 C C . GLU A 1 399 ? -0.019 14.828 -21.199 1.00 74.94 399 GLU A C 1
ATOM 3064 O O . GLU A 1 399 ? -0.181 14.262 -20.122 1.00 74.94 399 GLU A O 1
ATOM 3069 N N . GLN A 1 400 ? 0.581 14.238 -22.239 1.00 85.44 400 GLN A N 1
ATOM 3070 C CA . GLN A 1 400 ? 1.001 12.836 -22.241 1.00 85.44 400 GLN A CA 1
ATOM 3071 C C . GLN A 1 400 ? 2.005 12.531 -21.120 1.00 85.44 400 GLN A C 1
ATOM 3073 O O . GLN A 1 400 ? 1.863 11.522 -20.440 1.00 85.44 400 GLN A O 1
ATOM 3078 N N . LEU A 1 401 ? 2.995 13.400 -20.875 1.00 80.81 401 LEU A N 1
ATOM 3079 C CA . LEU A 1 401 ? 3.969 13.227 -19.785 1.00 80.81 401 LEU A CA 1
ATOM 3080 C C . LEU A 1 401 ? 3.332 13.302 -18.390 1.00 80.81 401 LEU A C 1
ATOM 3082 O O . LEU A 1 401 ? 3.854 12.704 -17.451 1.00 80.81 401 LEU A O 1
ATOM 3086 N N . SER A 1 402 ? 2.220 14.029 -18.254 1.00 73.25 402 SER A N 1
ATOM 3087 C CA . SER A 1 402 ? 1.439 14.105 -17.011 1.00 73.25 402 SER A CA 1
ATOM 3088 C C . SER A 1 402 ? 0.539 12.881 -16.811 1.00 73.25 402 SER A C 1
ATOM 3090 O O . SER A 1 402 ? 0.009 12.683 -15.721 1.00 73.25 402 SER A O 1
ATOM 3092 N N . GLY A 1 403 ? 0.379 12.067 -17.852 1.00 80.56 403 GLY A N 1
ATOM 3093 C CA . GLY A 1 403 ? -0.407 10.848 -17.867 1.00 80.56 403 GLY A CA 1
ATOM 3094 C C . GLY A 1 403 ? -1.079 10.673 -19.224 1.00 80.56 403 GLY A C 1
ATOM 3095 O O . GLY A 1 403 ? -1.799 11.551 -19.686 1.00 80.56 403 GLY A O 1
ATOM 3096 N N . ILE A 1 404 ? -0.876 9.520 -19.852 1.00 88.06 404 ILE A N 1
ATOM 3097 C CA . ILE A 1 404 ? -1.550 9.158 -21.096 1.00 88.06 404 ILE A CA 1
ATOM 3098 C C . ILE A 1 404 ? -2.967 8.695 -20.772 1.00 88.06 404 ILE A C 1
ATOM 3100 O O . ILE A 1 404 ? -3.167 7.752 -20.007 1.00 88.06 404 ILE A O 1
ATOM 3104 N N . THR A 1 405 ? -3.951 9.305 -21.415 1.00 86.25 405 THR A N 1
ATOM 3105 C CA . THR A 1 405 ? -5.372 8.983 -21.276 1.00 86.25 405 THR A CA 1
ATOM 3106 C C . THR A 1 405 ? -6.010 8.702 -22.635 1.00 86.25 405 THR A C 1
ATOM 3108 O O . THR A 1 405 ? -5.396 8.883 -23.686 1.00 86.25 405 THR A O 1
ATOM 3111 N N . LEU A 1 406 ? -7.287 8.309 -22.643 1.00 84.31 406 LEU A N 1
ATOM 3112 C CA . LEU A 1 406 ? -8.066 8.198 -23.884 1.00 84.31 406 LEU A CA 1
ATOM 3113 C C . LEU A 1 406 ? -8.129 9.506 -24.694 1.00 84.31 406 LEU A C 1
ATOM 3115 O O . LEU A 1 406 ? -8.363 9.451 -25.897 1.00 84.31 406 LEU A O 1
ATOM 3119 N N . ALA A 1 407 ? -7.924 10.672 -24.069 1.00 84.00 407 ALA A N 1
ATOM 3120 C CA . ALA A 1 407 ? -7.906 11.952 -24.777 1.00 84.00 407 ALA A CA 1
ATOM 3121 C C . ALA A 1 407 ? -6.650 12.141 -25.650 1.00 84.00 407 ALA A C 1
ATOM 3123 O O . ALA A 1 407 ? -6.682 12.936 -26.587 1.00 84.00 407 ALA A O 1
ATOM 3124 N N . ASP A 1 408 ? -5.576 11.400 -25.363 1.00 87.44 408 ASP A N 1
ATOM 3125 C CA . ASP A 1 408 ? -4.297 11.464 -26.080 1.00 87.44 408 ASP A CA 1
ATOM 3126 C C . ASP A 1 408 ? -4.243 10.516 -27.290 1.00 87.44 408 ASP A C 1
ATOM 3128 O O . ASP A 1 408 ? -3.280 10.536 -28.061 1.00 87.44 408 ASP A O 1
ATOM 3132 N N . VAL A 1 409 ? -5.277 9.687 -27.470 1.00 90.44 409 VAL A N 1
ATOM 3133 C CA . VAL A 1 409 ? -5.406 8.767 -28.602 1.00 90.44 409 VAL A CA 1
ATOM 3134 C C . VAL A 1 409 ? -5.861 9.539 -29.840 1.00 90.44 409 VAL A C 1
ATOM 3136 O O . VAL A 1 409 ? -6.947 10.123 -29.875 1.00 90.44 409 VAL A O 1
ATOM 3139 N N . VAL A 1 410 ? -5.044 9.507 -30.893 1.00 90.44 410 VAL A N 1
ATOM 3140 C CA . VAL A 1 410 ? -5.345 10.108 -32.196 1.00 90.44 410 VAL A CA 1
ATOM 3141 C C . VAL A 1 410 ? -5.408 8.998 -33.240 1.00 90.44 410 VAL A C 1
ATOM 3143 O O . VAL A 1 410 ? -4.399 8.393 -33.583 1.00 90.44 410 VAL A O 1
ATOM 3146 N N . GLY A 1 411 ? -6.602 8.731 -33.772 1.00 90.81 411 GLY A N 1
ATOM 3147 C CA . GLY A 1 411 ? -6.807 7.564 -34.635 1.00 90.81 411 GLY A CA 1
ATOM 3148 C C . GLY A 1 411 ? -6.771 6.277 -33.809 1.00 90.81 411 GLY A C 1
ATOM 3149 O O . GLY A 1 411 ? -7.613 6.116 -32.931 1.00 90.81 411 GLY A O 1
ATOM 3150 N N . ASP A 1 412 ? -5.800 5.402 -34.082 1.00 91.44 412 ASP A N 1
ATOM 3151 C CA . ASP A 1 412 ? -5.650 4.089 -33.429 1.00 91.44 412 ASP A CA 1
ATOM 3152 C C . ASP A 1 412 ? -4.439 4.024 -32.469 1.00 91.44 412 ASP A C 1
ATOM 3154 O O . ASP A 1 412 ? -4.126 2.964 -31.916 1.00 91.44 412 ASP A O 1
ATOM 3158 N N . GLY A 1 413 ? -3.735 5.141 -32.263 1.00 93.19 413 GLY A N 1
ATOM 3159 C CA . GLY A 1 413 ? -2.487 5.180 -31.508 1.00 93.19 413 GLY A CA 1
ATOM 3160 C C . GLY A 1 413 ? -2.229 6.499 -30.790 1.00 93.19 413 GLY A C 1
ATOM 3161 O O . GLY A 1 413 ? -2.996 7.459 -30.874 1.00 93.19 413 GLY A O 1
ATOM 3162 N N . ILE A 1 414 ? -1.125 6.520 -30.053 1.00 94.75 414 ILE A N 1
ATOM 3163 C CA . ILE A 1 414 ? -0.601 7.691 -29.358 1.00 94.75 414 ILE A CA 1
ATOM 3164 C C . ILE A 1 414 ? 0.537 8.255 -30.206 1.00 94.75 414 ILE A C 1
ATOM 3166 O O . ILE A 1 414 ? 1.569 7.586 -30.326 1.00 94.75 414 ILE A O 1
ATOM 3170 N N . PRO A 1 415 ? 0.377 9.451 -30.798 1.00 95.19 415 PRO A N 1
ATOM 3171 C CA . PRO A 1 415 ? 1.426 10.070 -31.592 1.00 95.19 415 PRO A CA 1
ATOM 3172 C C . PRO A 1 415 ? 2.573 10.531 -30.688 1.00 95.19 415 PRO A C 1
ATOM 3174 O O . PRO A 1 415 ? 2.349 11.156 -29.648 1.00 95.19 415 PRO A O 1
ATOM 3177 N N . VAL A 1 416 ? 3.801 10.231 -31.107 1.00 94.69 416 VAL A N 1
ATOM 3178 C CA . VAL A 1 416 ? 5.054 10.551 -30.415 1.00 94.69 416 VAL A CA 1
ATOM 3179 C C . VAL A 1 416 ? 6.075 11.020 -31.452 1.00 94.69 416 VAL A C 1
ATOM 3181 O O . VAL A 1 416 ? 6.136 10.498 -32.564 1.00 94.69 416 VAL A O 1
ATOM 3184 N N . SER A 1 417 ? 6.897 12.006 -31.102 1.00 93.31 417 SER A N 1
ATOM 3185 C CA . SER A 1 417 ? 7.972 12.486 -31.977 1.00 93.31 417 SER A CA 1
ATOM 3186 C C . SER A 1 417 ? 9.275 11.764 -31.638 1.00 93.31 417 SER A C 1
ATOM 3188 O O . SER A 1 417 ? 9.715 11.761 -30.488 1.00 93.31 417 SER A O 1
ATOM 3190 N N . LEU A 1 418 ? 9.914 11.149 -32.632 1.00 92.56 418 LEU A N 1
ATOM 3191 C CA . LEU A 1 418 ? 11.274 10.628 -32.526 1.00 92.56 418 LEU A CA 1
ATOM 3192 C C . LEU A 1 418 ? 12.252 11.677 -33.088 1.00 92.56 418 LEU A C 1
ATOM 3194 O O . LEU A 1 418 ? 12.262 11.889 -34.303 1.00 92.56 418 LEU A O 1
ATOM 3198 N N . PRO A 1 419 ? 13.084 12.346 -32.263 1.00 87.94 419 PRO A N 1
ATOM 3199 C CA . PRO A 1 419 ? 14.010 13.369 -32.750 1.00 87.94 419 PRO A CA 1
ATOM 3200 C C . PRO A 1 419 ? 15.036 12.823 -33.745 1.00 87.94 419 PRO A C 1
ATOM 3202 O O . PRO A 1 419 ? 15.336 11.632 -33.753 1.00 87.94 419 PRO A O 1
ATOM 3205 N N . ALA A 1 420 ? 15.631 13.712 -34.547 1.00 81.25 420 ALA A N 1
ATOM 3206 C CA . ALA A 1 420 ? 16.708 13.340 -35.463 1.00 81.25 420 ALA A CA 1
ATOM 3207 C C . ALA A 1 420 ? 17.891 12.704 -34.708 1.00 81.25 420 ALA A C 1
ATOM 3209 O O . ALA A 1 420 ? 18.314 13.200 -33.661 1.00 81.25 420 ALA A O 1
ATOM 3210 N N . TRP A 1 421 ? 18.450 11.633 -35.269 1.00 83.50 421 TRP A N 1
ATOM 3211 C CA . TRP A 1 421 ? 19.554 10.876 -34.678 1.00 83.50 421 TRP A CA 1
ATOM 3212 C C . TRP A 1 421 ? 20.852 10.993 -35.488 1.00 83.50 421 TRP A C 1
ATOM 3214 O O . TRP A 1 421 ? 20.866 11.419 -36.650 1.00 83.50 421 TRP A O 1
ATOM 3224 N N . TYR A 1 422 ? 21.961 10.609 -34.849 1.00 80.94 422 TYR A N 1
ATOM 3225 C CA . TYR A 1 422 ? 23.285 10.531 -35.469 1.00 80.94 422 TYR A CA 1
ATOM 3226 C C . TYR A 1 422 ? 23.289 9.528 -36.632 1.00 80.94 422 TYR A C 1
ATOM 3228 O O . TYR A 1 422 ? 22.749 8.439 -36.489 1.00 80.94 422 TYR A O 1
ATOM 3236 N N . LEU A 1 423 ? 23.884 9.888 -37.773 1.00 78.31 423 LEU A N 1
ATOM 3237 C CA . LEU A 1 423 ? 23.859 9.090 -39.014 1.00 78.31 423 LEU A CA 1
ATOM 3238 C C . LEU A 1 423 ? 22.452 8.789 -39.564 1.00 78.31 423 LEU A C 1
ATOM 3240 O O . LEU A 1 423 ? 22.283 7.822 -40.296 1.00 78.31 423 LEU A O 1
ATOM 3244 N N . SER A 1 424 ? 21.452 9.627 -39.265 1.00 81.56 424 SER A N 1
ATOM 3245 C CA . SER A 1 424 ? 20.116 9.464 -39.854 1.00 81.56 424 SER A CA 1
ATOM 3246 C C . SER A 1 424 ? 20.139 9.556 -41.382 1.00 81.56 424 SER A C 1
ATOM 3248 O O . SER A 1 424 ? 20.474 10.592 -41.963 1.00 81.56 424 SER A O 1
ATOM 3250 N N . ALA A 1 425 ? 19.738 8.470 -42.037 1.00 80.38 425 ALA A N 1
ATOM 3251 C CA . ALA A 1 425 ? 19.696 8.343 -43.487 1.00 80.38 425 ALA A CA 1
ATOM 3252 C C . ALA A 1 425 ? 18.358 7.758 -43.956 1.00 80.38 425 ALA A C 1
ATOM 3254 O O . ALA A 1 425 ? 17.619 7.118 -43.208 1.00 80.38 425 ALA A O 1
ATOM 3255 N N . GLY A 1 426 ? 18.004 7.994 -45.221 1.00 81.31 426 GLY A N 1
ATOM 3256 C CA . GLY A 1 426 ? 16.823 7.348 -45.782 1.00 81.31 426 GLY A CA 1
ATOM 3257 C C . GLY A 1 426 ? 16.964 5.825 -45.766 1.00 81.31 426 GLY A C 1
ATOM 3258 O O . GLY A 1 426 ? 18.058 5.286 -45.932 1.00 81.31 426 GLY A O 1
ATOM 3259 N N . LEU A 1 427 ? 15.824 5.155 -45.593 1.00 84.50 427 LEU A N 1
ATOM 3260 C CA . LEU A 1 427 ? 15.676 3.717 -45.363 1.00 84.50 427 LEU A CA 1
ATOM 3261 C C . LEU A 1 427 ? 16.110 3.223 -43.978 1.00 84.50 427 LEU A C 1
ATOM 3263 O O . LEU A 1 427 ? 15.964 2.029 -43.723 1.00 84.50 427 LEU A O 1
ATOM 3267 N N . ASP A 1 428 ? 16.545 4.104 -43.075 1.00 91.56 428 ASP A N 1
ATOM 3268 C CA . ASP A 1 428 ? 16.639 3.757 -41.659 1.00 91.56 428 ASP A CA 1
ATOM 3269 C C . ASP A 1 428 ? 15.260 3.353 -41.128 1.00 91.56 428 ASP A C 1
ATOM 3271 O O . ASP A 1 428 ? 14.229 3.915 -41.504 1.00 91.56 428 ASP A O 1
ATOM 3275 N N . VAL A 1 429 ? 15.232 2.375 -40.234 1.00 94.62 429 VAL A N 1
ATOM 3276 C CA . VAL A 1 429 ? 14.015 1.803 -39.672 1.00 94.62 429 VAL A CA 1
ATOM 3277 C C . VAL A 1 429 ? 14.034 1.967 -38.160 1.00 94.62 429 VAL A C 1
ATOM 3279 O O . VAL A 1 429 ? 14.916 1.439 -37.488 1.00 94.62 429 VAL A O 1
ATOM 3282 N N . ALA A 1 430 ? 13.038 2.661 -37.617 1.00 96.19 430 ALA A N 1
ATOM 3283 C CA . ALA A 1 430 ? 12.778 2.712 -36.188 1.00 96.19 430 ALA A CA 1
ATOM 3284 C C . ALA A 1 430 ? 11.827 1.581 -35.784 1.00 96.19 430 ALA A C 1
ATOM 3286 O O . ALA A 1 430 ? 10.751 1.413 -36.364 1.00 96.19 430 ALA A O 1
ATOM 3287 N N . GLN A 1 431 ? 12.217 0.816 -34.768 1.00 96.94 431 GLN A N 1
ATOM 3288 C CA . GLN A 1 431 ? 11.378 -0.192 -34.133 1.00 96.94 431 GLN A CA 1
ATOM 3289 C C . GLN A 1 431 ? 11.099 0.229 -32.694 1.00 96.94 431 GLN A C 1
ATOM 3291 O O . GLN A 1 431 ? 12.027 0.419 -31.903 1.00 96.94 431 GLN A O 1
ATOM 3296 N N . LEU A 1 432 ? 9.820 0.375 -32.362 1.00 97.56 432 LEU A N 1
ATOM 3297 C CA . LEU A 1 432 ? 9.385 0.812 -31.041 1.00 97.56 432 LEU A CA 1
ATOM 3298 C C . LEU A 1 432 ? 9.457 -0.325 -30.020 1.00 97.56 432 LEU A C 1
ATOM 3300 O O . LEU A 1 432 ? 9.400 -1.506 -30.363 1.00 97.56 432 LEU A O 1
ATOM 3304 N N . TRP A 1 433 ? 9.579 0.048 -28.755 1.00 97.25 433 TRP A N 1
ATOM 3305 C CA . TRP A 1 433 ? 9.707 -0.847 -27.615 1.00 97.25 433 TRP A CA 1
ATOM 3306 C C . TRP A 1 433 ? 8.791 -0.375 -26.490 1.00 97.25 433 TRP A C 1
ATOM 3308 O O . TRP A 1 433 ? 8.792 0.813 -26.154 1.00 97.25 433 TRP A O 1
ATOM 3318 N N . LEU A 1 434 ? 8.021 -1.297 -25.911 1.00 97.12 434 LEU A N 1
ATOM 3319 C CA . LEU A 1 434 ? 7.022 -0.993 -24.888 1.00 97.12 434 LEU A CA 1
ATOM 3320 C C . LEU A 1 434 ? 7.016 -2.065 -23.795 1.00 97.12 434 LEU A C 1
ATOM 3322 O O . LEU A 1 434 ? 6.895 -3.257 -24.076 1.00 97.12 434 LEU A O 1
ATOM 3326 N N . SER A 1 435 ? 7.114 -1.645 -22.535 1.00 95.69 435 SER A N 1
ATOM 3327 C CA . SER A 1 435 ? 7.165 -2.563 -21.394 1.00 95.69 435 SER A CA 1
ATOM 3328 C C . SER A 1 435 ? 6.550 -1.957 -20.135 1.00 95.69 435 SER A C 1
ATOM 3330 O O . SER A 1 435 ? 6.455 -0.744 -19.993 1.00 95.69 435 SER A O 1
ATOM 3332 N N . ASP A 1 436 ? 6.178 -2.810 -19.186 1.00 92.81 436 ASP A N 1
ATOM 3333 C CA . ASP A 1 436 ? 5.782 -2.446 -17.823 1.00 92.81 436 ASP A CA 1
ATOM 3334 C C . ASP A 1 436 ? 6.972 -2.406 -16.843 1.00 92.81 436 ASP A C 1
ATOM 3336 O O . ASP A 1 436 ? 6.797 -2.177 -15.648 1.00 92.81 436 ASP A O 1
ATOM 3340 N N . THR A 1 437 ? 8.197 -2.609 -17.340 1.00 91.62 437 THR A N 1
ATOM 3341 C CA . THR A 1 437 ? 9.444 -2.487 -16.571 1.00 91.62 437 THR A CA 1
ATOM 3342 C C . THR A 1 437 ? 10.517 -1.756 -17.379 1.00 91.62 437 THR A C 1
ATOM 3344 O O . THR A 1 437 ? 10.522 -1.823 -18.604 1.00 91.62 437 THR A O 1
ATOM 3347 N N . ALA A 1 438 ? 11.463 -1.088 -16.708 1.00 89.06 438 ALA A N 1
ATOM 3348 C CA . ALA A 1 438 ? 12.563 -0.367 -17.367 1.00 89.06 438 ALA A CA 1
ATOM 3349 C C . ALA A 1 438 ? 13.663 -1.284 -17.950 1.00 89.06 438 ALA A C 1
ATOM 3351 O O . ALA A 1 438 ? 14.517 -0.824 -18.720 1.00 89.06 438 ALA A O 1
ATOM 3352 N N . ALA A 1 439 ? 13.675 -2.558 -17.541 1.00 88.44 439 ALA A N 1
ATOM 3353 C CA . ALA A 1 439 ? 14.684 -3.532 -17.931 1.00 88.44 439 ALA A CA 1
ATOM 3354 C C . ALA A 1 439 ? 14.600 -3.839 -19.429 1.00 88.44 439 ALA A C 1
ATOM 3356 O O . ALA A 1 439 ? 13.515 -3.951 -19.992 1.00 88.44 439 ALA A O 1
ATOM 3357 N N . GLU A 1 440 ? 15.758 -3.975 -20.070 1.00 86.19 440 GLU A N 1
ATOM 3358 C CA . GLU A 1 440 ? 15.827 -4.324 -21.485 1.00 86.19 440 GLU A CA 1
ATOM 3359 C C . GLU A 1 440 ? 15.437 -5.788 -21.704 1.00 86.19 440 GLU A C 1
ATOM 3361 O O . GLU A 1 440 ? 15.985 -6.692 -21.073 1.00 86.19 440 GLU A O 1
ATOM 3366 N N . ASP A 1 441 ? 14.486 -5.998 -22.610 1.00 89.69 441 ASP A N 1
ATOM 3367 C CA . ASP A 1 441 ? 14.013 -7.308 -23.045 1.00 89.69 441 ASP A CA 1
ATOM 3368 C C . ASP A 1 441 ? 13.657 -7.225 -24.533 1.00 89.69 441 ASP A C 1
ATOM 3370 O O . ASP A 1 441 ? 12.777 -6.455 -24.932 1.00 89.69 441 ASP A O 1
ATOM 3374 N N . ASP A 1 442 ? 14.345 -8.011 -25.360 1.00 90.06 442 ASP A N 1
ATOM 3375 C CA . ASP A 1 442 ? 14.135 -8.046 -26.809 1.00 90.06 442 ASP A CA 1
ATOM 3376 C C . ASP A 1 442 ? 12.725 -8.527 -27.194 1.00 90.06 442 ASP A C 1
ATOM 3378 O O . ASP A 1 442 ? 12.236 -8.206 -28.278 1.00 90.06 442 ASP A O 1
ATOM 3382 N N . ALA A 1 443 ? 12.031 -9.260 -26.315 1.00 91.06 443 ALA A N 1
ATOM 3383 C CA . ALA A 1 443 ? 10.658 -9.704 -26.559 1.00 91.06 443 ALA A CA 1
ATOM 3384 C C . ALA A 1 443 ? 9.625 -8.564 -26.490 1.00 91.06 443 ALA A C 1
ATOM 3386 O O . ALA A 1 443 ? 8.465 -8.768 -26.847 1.00 91.06 443 ALA A O 1
ATOM 3387 N N . LYS A 1 444 ? 10.031 -7.376 -26.025 1.00 95.19 444 LYS A N 1
ATOM 3388 C CA . LYS A 1 444 ? 9.175 -6.192 -25.854 1.00 95.19 444 LYS A CA 1
ATOM 3389 C C . LYS A 1 444 ? 9.246 -5.209 -27.031 1.00 95.19 444 LYS A C 1
ATOM 3391 O O . LYS A 1 444 ? 8.575 -4.177 -27.009 1.00 95.19 444 LYS A O 1
ATOM 3396 N N . TYR A 1 445 ? 10.034 -5.513 -28.065 1.00 96.56 445 TYR A N 1
ATOM 3397 C CA . TYR A 1 445 ? 9.979 -4.767 -29.322 1.00 96.56 445 TYR A CA 1
ATOM 3398 C C . TYR A 1 445 ? 8.677 -5.054 -30.067 1.00 96.56 445 TYR A C 1
ATOM 3400 O O . TYR A 1 445 ? 8.303 -6.208 -30.282 1.00 96.56 445 TYR A O 1
ATOM 3408 N N . LEU A 1 446 ? 8.013 -3.986 -30.497 1.00 95.19 446 LEU A N 1
ATOM 3409 C CA . LEU A 1 446 ? 6.771 -4.067 -31.246 1.00 95.19 446 LEU A CA 1
ATOM 3410 C C . LEU A 1 446 ? 7.044 -4.553 -32.683 1.00 95.19 446 LEU A C 1
ATOM 3412 O O . LEU A 1 446 ? 8.110 -4.281 -33.250 1.00 95.19 446 LEU A O 1
ATOM 3416 N N . PRO A 1 447 ? 6.105 -5.295 -33.298 1.00 87.81 447 PRO A N 1
ATOM 3417 C CA . PRO A 1 447 ? 6.280 -5.826 -34.650 1.00 87.81 447 PRO A CA 1
ATOM 3418 C C . PRO A 1 447 ? 6.220 -4.738 -35.734 1.00 87.81 447 PRO A C 1
ATOM 3420 O O . PRO A 1 447 ? 6.736 -4.947 -36.831 1.00 87.81 447 PRO A O 1
ATOM 3423 N N . GLY A 1 448 ? 5.583 -3.599 -35.445 1.00 87.44 448 GLY A N 1
ATOM 3424 C CA . GLY A 1 448 ? 5.522 -2.446 -36.338 1.00 87.44 448 GLY A CA 1
ATOM 3425 C C . GLY A 1 448 ? 6.859 -1.710 -36.432 1.00 87.44 448 GLY A C 1
ATOM 3426 O O . GLY A 1 448 ? 7.612 -1.621 -35.462 1.00 87.44 448 GLY A O 1
ATOM 3427 N N . THR A 1 449 ? 7.145 -1.162 -37.611 1.00 94.31 449 THR A N 1
ATOM 3428 C CA . THR A 1 449 ? 8.363 -0.387 -37.864 1.00 94.31 449 THR A CA 1
ATOM 3429 C C . THR A 1 449 ? 8.064 0.874 -38.660 1.00 94.31 449 THR A C 1
ATOM 3431 O O . THR A 1 449 ? 7.224 0.847 -39.559 1.00 94.31 449 THR A O 1
ATOM 3434 N N . PHE A 1 450 ? 8.819 1.938 -38.402 1.00 94.94 450 PHE A N 1
ATOM 3435 C CA . PHE A 1 450 ? 8.700 3.225 -39.080 1.00 94.94 450 PHE A CA 1
ATOM 3436 C C . PHE A 1 450 ? 9.948 3.471 -39.924 1.00 94.94 450 PHE A C 1
ATOM 3438 O O . PHE A 1 450 ? 11.053 3.546 -39.394 1.00 94.94 450 PHE A O 1
ATOM 3445 N N . THR A 1 451 ? 9.792 3.569 -41.243 1.00 93.06 451 THR A N 1
ATOM 3446 C CA . THR A 1 451 ? 10.920 3.777 -42.161 1.00 93.06 451 THR A CA 1
ATOM 3447 C C . THR A 1 451 ? 11.108 5.260 -42.462 1.00 93.06 451 THR A C 1
ATOM 3449 O O . THR A 1 451 ? 10.185 5.931 -42.928 1.00 93.06 451 THR A O 1
ATOM 3452 N N . LEU A 1 452 ? 12.322 5.766 -42.255 1.00 90.50 452 LEU A N 1
ATOM 3453 C CA . LEU A 1 452 ? 12.713 7.116 -42.623 1.00 90.50 452 LEU A CA 1
ATOM 3454 C C . LEU A 1 452 ? 12.832 7.232 -44.147 1.00 90.50 452 LEU A C 1
ATOM 3456 O O . LEU A 1 452 ? 13.421 6.387 -44.817 1.00 90.50 452 LEU A O 1
ATOM 3460 N N . THR A 1 453 ? 12.292 8.304 -44.721 1.00 87.88 453 THR A N 1
ATOM 3461 C CA . THR A 1 453 ? 12.465 8.594 -46.153 1.00 87.88 453 THR A CA 1
ATOM 3462 C C . THR A 1 453 ? 13.675 9.496 -46.382 1.00 87.88 453 THR A C 1
ATOM 3464 O O . THR A 1 453 ? 14.000 10.314 -45.524 1.00 87.88 453 THR A O 1
ATOM 3467 N N . ASP A 1 454 ? 14.290 9.440 -47.568 1.00 80.88 454 ASP A N 1
ATOM 3468 C CA . ASP A 1 454 ? 15.409 10.332 -47.929 1.00 80.88 454 ASP A CA 1
ATOM 3469 C C . ASP A 1 454 ? 15.070 11.827 -47.758 1.00 80.88 454 ASP A C 1
ATOM 3471 O O . ASP A 1 454 ? 15.925 12.635 -47.408 1.00 80.88 454 ASP A O 1
ATOM 3475 N N . ALA A 1 455 ? 13.809 12.220 -47.981 1.00 78.94 455 ALA A N 1
ATOM 3476 C CA . ALA A 1 455 ? 13.352 13.607 -47.829 1.00 78.94 455 ALA A CA 1
ATOM 3477 C C . ALA A 1 455 ? 13.245 14.068 -46.358 1.00 78.94 455 ALA A C 1
ATOM 3479 O O . ALA A 1 455 ? 13.181 15.278 -46.079 1.00 78.94 455 ALA A O 1
ATOM 3480 N N . SER A 1 456 ? 13.214 13.105 -45.436 1.00 77.56 456 SER A N 1
ATOM 3481 C CA . SER A 1 456 ? 13.121 13.293 -43.988 1.00 77.56 456 SER A CA 1
ATOM 3482 C C . SER A 1 456 ? 14.437 13.005 -43.260 1.00 77.56 456 SER A C 1
ATOM 3484 O O . SER A 1 456 ? 14.481 13.170 -42.046 1.00 77.56 456 SER A O 1
ATOM 3486 N N . ALA A 1 457 ? 15.506 12.625 -43.971 1.00 77.19 457 ALA A N 1
ATOM 3487 C CA . ALA A 1 457 ? 16.832 12.449 -43.383 1.00 77.19 457 ALA A CA 1
ATOM 3488 C C . ALA A 1 457 ? 17.259 13.709 -42.607 1.00 77.19 457 ALA A C 1
ATOM 3490 O O . ALA A 1 457 ? 17.078 14.835 -43.086 1.00 77.19 457 ALA A O 1
ATOM 3491 N N . GLY A 1 458 ? 17.779 13.521 -41.392 1.00 74.38 458 GLY A N 1
ATOM 3492 C CA . GLY A 1 458 ? 18.172 14.619 -40.510 1.00 74.38 458 GLY A CA 1
ATOM 3493 C C . GLY A 1 458 ? 17.027 15.388 -39.835 1.00 74.38 458 GLY A C 1
ATOM 3494 O O . GLY A 1 458 ? 17.283 16.421 -39.216 1.00 74.38 458 GLY A O 1
ATOM 3495 N N . LYS A 1 459 ? 15.774 14.927 -39.944 1.00 80.19 459 LYS A N 1
ATOM 3496 C CA . LYS A 1 459 ? 14.601 15.513 -39.269 1.00 80.19 459 LYS A CA 1
ATOM 3497 C C . LYS A 1 459 ? 14.010 14.532 -38.258 1.00 80.19 459 LYS A C 1
ATOM 3499 O O . LYS A 1 459 ? 14.337 13.350 -38.277 1.00 80.19 459 LYS A O 1
ATOM 3504 N N . ALA A 1 460 ? 13.133 15.036 -37.391 1.00 84.81 460 ALA A N 1
ATOM 3505 C CA . ALA A 1 460 ? 12.318 14.184 -36.535 1.00 84.81 460 ALA A CA 1
ATOM 3506 C C . ALA A 1 460 ? 11.393 13.284 -37.376 1.00 84.81 460 ALA A C 1
ATOM 3508 O O . ALA A 1 460 ? 10.960 13.669 -38.469 1.00 84.81 460 ALA A O 1
ATOM 3509 N N . LEU A 1 461 ? 11.116 12.094 -36.855 1.00 89.69 461 LEU A N 1
ATOM 3510 C CA . LEU A 1 461 ? 10.215 11.103 -37.423 1.00 89.69 461 LEU A CA 1
ATOM 3511 C C . LEU A 1 461 ? 8.985 10.982 -36.520 1.00 89.69 461 LEU A C 1
ATOM 3513 O O . LEU A 1 461 ? 9.113 10.666 -35.341 1.00 89.69 461 LEU A O 1
ATOM 3517 N N . ASP A 1 462 ? 7.799 11.207 -37.078 1.00 92.00 462 ASP A N 1
ATOM 3518 C CA . ASP A 1 462 ? 6.551 10.955 -36.358 1.00 92.00 462 ASP A CA 1
ATOM 3519 C C . ASP A 1 462 ? 6.327 9.440 -36.261 1.00 92.00 462 ASP A C 1
ATOM 3521 O O . ASP A 1 462 ? 6.333 8.731 -37.274 1.00 92.00 462 ASP A O 1
ATOM 3525 N N . VAL A 1 463 ? 6.152 8.947 -35.038 1.00 95.44 463 VAL A N 1
ATOM 3526 C CA . VAL A 1 463 ? 5.877 7.541 -34.729 1.00 95.44 463 VAL A CA 1
ATOM 3527 C C . VAL A 1 463 ? 4.630 7.444 -33.856 1.00 95.44 463 VAL A C 1
ATOM 3529 O O . VAL A 1 463 ? 4.185 8.430 -33.272 1.00 95.44 463 VAL A O 1
ATOM 3532 N N . GLU A 1 464 ? 4.043 6.258 -33.755 1.00 95.88 464 GLU A N 1
ATOM 3533 C CA . GLU A 1 464 ? 2.881 6.042 -32.894 1.00 95.88 464 GLU A CA 1
ATOM 3534 C C . GLU A 1 464 ? 2.970 4.716 -32.143 1.00 95.88 464 GLU A C 1
ATOM 3536 O O . GLU A 1 464 ? 3.387 3.698 -32.699 1.00 95.88 464 GLU A O 1
ATOM 3541 N N . PHE A 1 465 ? 2.558 4.726 -30.875 1.00 96.50 465 PHE A N 1
ATOM 3542 C CA . PHE A 1 465 ? 2.301 3.503 -30.117 1.00 96.50 465 PHE A CA 1
ATOM 3543 C C . PHE A 1 465 ? 0.819 3.163 -30.241 1.00 96.50 465 PHE A C 1
ATOM 3545 O O . PHE A 1 465 ? -0.029 3.946 -29.816 1.00 96.50 465 PHE A O 1
ATOM 3552 N N . LEU A 1 466 ? 0.494 2.015 -30.835 1.00 95.19 466 LEU A N 1
ATOM 3553 C CA . LEU A 1 466 ? -0.896 1.627 -31.061 1.00 95.19 466 LEU A CA 1
ATOM 3554 C C . LEU A 1 466 ? -1.586 1.287 -29.741 1.00 95.19 466 LEU A C 1
ATOM 3556 O O . LEU A 1 466 ? -1.021 0.605 -28.886 1.00 95.19 466 LEU A O 1
ATOM 3560 N N . VAL A 1 467 ? -2.850 1.688 -29.607 1.00 91.19 467 VAL A N 1
ATOM 3561 C CA . VAL A 1 467 ? -3.670 1.376 -28.426 1.00 91.19 467 VAL A CA 1
ATOM 3562 C C . VAL A 1 467 ? -3.747 -0.137 -28.199 1.00 91.19 467 VAL A C 1
ATOM 3564 O O . VAL A 1 467 ? -3.651 -0.594 -27.063 1.00 91.19 467 VAL A O 1
ATOM 3567 N N . THR A 1 468 ? -3.790 -0.931 -29.273 1.00 93.38 468 THR A N 1
ATOM 3568 C CA . THR A 1 468 ? -3.809 -2.402 -29.216 1.00 93.38 468 THR A CA 1
ATOM 3569 C C . THR A 1 468 ? -2.562 -3.026 -28.588 1.00 93.38 468 THR A C 1
ATOM 3571 O O . THR A 1 468 ? -2.639 -4.150 -28.095 1.00 93.38 468 THR A O 1
ATOM 3574 N N . ASP A 1 469 ? -1.424 -2.327 -28.611 1.00 93.38 469 ASP A N 1
ATOM 3575 C CA . ASP A 1 469 ? -0.179 -2.778 -27.977 1.00 93.38 469 ASP A CA 1
ATOM 3576 C C . ASP A 1 469 ? -0.108 -2.347 -26.502 1.00 93.38 469 ASP A C 1
ATOM 3578 O O . ASP A 1 469 ? 0.540 -3.004 -25.685 1.00 93.38 469 ASP A O 1
ATOM 3582 N N . ILE A 1 470 ? -0.797 -1.257 -26.153 1.00 92.62 470 ILE A N 1
ATOM 3583 C CA . ILE A 1 470 ? -0.787 -0.648 -24.821 1.00 92.62 470 ILE A CA 1
ATOM 3584 C C . ILE A 1 470 ? -1.852 -1.269 -23.907 1.00 92.62 470 ILE A C 1
ATOM 3586 O O . ILE A 1 470 ? -1.547 -1.635 -22.772 1.00 92.62 470 ILE A O 1
ATOM 3590 N N . GLU A 1 471 ? -3.090 -1.425 -24.387 1.00 88.94 471 GLU A N 1
ATOM 3591 C CA . GLU A 1 471 ? -4.229 -1.937 -23.606 1.00 88.94 471 GLU A CA 1
ATOM 3592 C C . GLU A 1 471 ? -3.943 -3.255 -22.862 1.00 88.94 471 GLU A C 1
ATOM 3594 O O . GLU A 1 471 ? -4.290 -3.346 -21.679 1.00 88.94 471 GLU A O 1
ATOM 3599 N N . PRO A 1 472 ? -3.279 -4.270 -23.461 1.00 88.94 472 PRO A N 1
ATOM 3600 C CA . PRO A 1 472 ? -3.003 -5.533 -22.773 1.00 88.94 472 PRO A CA 1
ATOM 3601 C C . PRO A 1 472 ? -2.075 -5.398 -21.559 1.00 88.94 472 PRO A C 1
ATOM 3603 O O . PRO A 1 472 ? -2.048 -6.291 -20.711 1.00 88.94 472 PRO A O 1
ATOM 3606 N N . LEU A 1 473 ? -1.299 -4.312 -21.469 1.00 88.19 473 LEU A N 1
ATOM 3607 C CA . LEU A 1 473 ? -0.406 -4.046 -20.338 1.00 88.19 473 LEU A CA 1
ATOM 3608 C C . LEU A 1 473 ? -1.155 -3.454 -19.134 1.00 88.19 473 LEU A C 1
ATOM 3610 O O . LEU A 1 473 ? -0.648 -3.538 -18.008 1.00 88.19 473 LEU A O 1
ATOM 3614 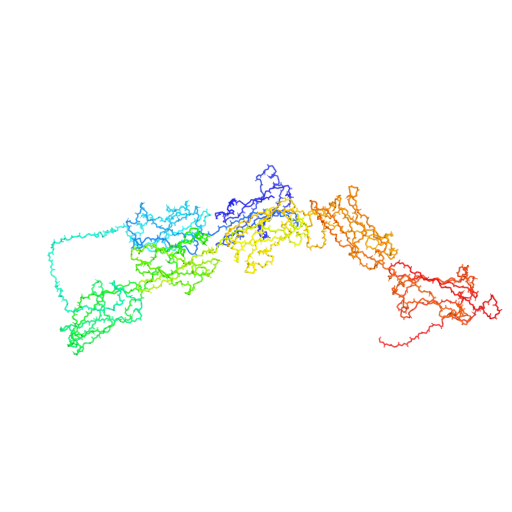N N . GLY A 1 474 ? -2.372 -2.948 -19.356 1.00 82.62 474 GLY A N 1
ATOM 3615 C CA . GLY A 1 474 ? -3.258 -2.377 -18.347 1.00 82.62 474 GLY A CA 1
ATOM 3616 C C . GLY A 1 474 ? -2.840 -0.984 -17.871 1.00 82.62 474 GLY A C 1
ATOM 3617 O O . GLY A 1 474 ? -1.817 -0.440 -18.282 1.00 82.62 474 GLY A O 1
ATOM 3618 N N . ASN A 1 475 ? -3.638 -0.415 -16.966 1.00 84.44 475 ASN A N 1
ATOM 3619 C CA . ASN A 1 475 ? -3.373 0.907 -16.403 1.00 84.44 475 ASN A CA 1
ATOM 3620 C C . ASN A 1 475 ? -2.228 0.848 -15.384 1.00 84.44 475 ASN A C 1
ATOM 3622 O O . ASN A 1 475 ? -2.367 0.212 -14.336 1.00 84.44 475 ASN A O 1
ATOM 3626 N N . LYS A 1 476 ? -1.099 1.487 -15.689 1.00 84.25 476 LYS A N 1
ATOM 3627 C CA . LYS A 1 476 ? 0.108 1.548 -14.845 1.00 84.25 476 LYS A CA 1
ATOM 3628 C C . LYS A 1 476 ? 1.139 2.488 -15.468 1.00 84.25 476 LYS A C 1
ATOM 3630 O O . LYS A 1 476 ? 0.937 3.008 -16.561 1.00 84.25 476 LYS A O 1
ATOM 3635 N N . VAL A 1 477 ? 2.281 2.652 -14.804 1.00 88.25 477 VAL A N 1
ATOM 3636 C CA . VAL A 1 477 ? 3.466 3.242 -15.436 1.00 88.25 477 VAL A CA 1
ATOM 3637 C C . VAL A 1 477 ? 4.011 2.280 -16.491 1.00 88.25 477 VAL A C 1
ATOM 3639 O O . VAL A 1 477 ? 4.343 1.136 -16.175 1.00 88.25 477 VAL A O 1
ATOM 3642 N N . LEU A 1 478 ? 4.105 2.754 -17.731 1.00 94.31 478 LEU A N 1
ATOM 3643 C CA . LEU A 1 478 ? 4.722 2.051 -18.851 1.00 94.31 478 LEU A CA 1
ATOM 3644 C C . LEU A 1 478 ? 5.991 2.775 -19.304 1.00 94.31 478 LEU A C 1
ATOM 3646 O O . LEU A 1 478 ? 6.165 3.975 -19.088 1.00 94.31 478 LEU A O 1
ATOM 3650 N N . TYR A 1 479 ? 6.884 2.015 -19.926 1.00 96.00 479 TYR A N 1
ATOM 3651 C CA . TYR A 1 479 ? 8.196 2.447 -20.382 1.00 96.00 479 TYR A CA 1
ATOM 3652 C C . TYR A 1 479 ? 8.259 2.387 -21.906 1.00 96.00 479 TYR A C 1
ATOM 3654 O O . TYR A 1 479 ? 8.105 1.316 -22.497 1.00 96.00 479 TYR A O 1
ATOM 3662 N N . PHE A 1 480 ? 8.528 3.534 -22.522 1.00 96.75 480 PHE A N 1
ATOM 3663 C CA . PHE A 1 480 ? 8.541 3.730 -23.969 1.00 96.75 480 PHE A CA 1
ATOM 3664 C C . PHE A 1 480 ? 9.972 3.946 -24.457 1.00 96.75 480 PHE A C 1
ATOM 3666 O O . PHE A 1 480 ? 10.674 4.828 -23.962 1.00 96.75 480 PHE A O 1
ATOM 3673 N N . ALA A 1 481 ? 10.418 3.152 -25.427 1.00 96.44 481 ALA A N 1
ATOM 3674 C CA . ALA A 1 481 ? 11.745 3.268 -26.028 1.00 96.44 481 ALA A CA 1
ATOM 3675 C C . ALA A 1 481 ? 11.707 2.863 -27.509 1.00 96.44 481 ALA A C 1
ATOM 3677 O O . ALA A 1 481 ? 10.652 2.545 -28.058 1.00 96.44 481 ALA A O 1
ATOM 3678 N N . TYR A 1 482 ? 12.863 2.860 -28.165 1.00 96.12 482 TYR A N 1
ATOM 3679 C CA . TYR A 1 482 ? 13.008 2.379 -29.536 1.00 96.12 482 TYR A CA 1
ATOM 3680 C C . TYR A 1 482 ? 14.429 1.863 -29.796 1.00 96.12 482 TYR A C 1
ATOM 3682 O O . TYR A 1 482 ? 15.331 2.004 -28.966 1.00 96.12 482 TYR A O 1
ATOM 3690 N N . ARG A 1 483 ? 14.626 1.253 -30.963 1.00 95.75 483 ARG A N 1
ATOM 3691 C CA . ARG A 1 483 ? 15.9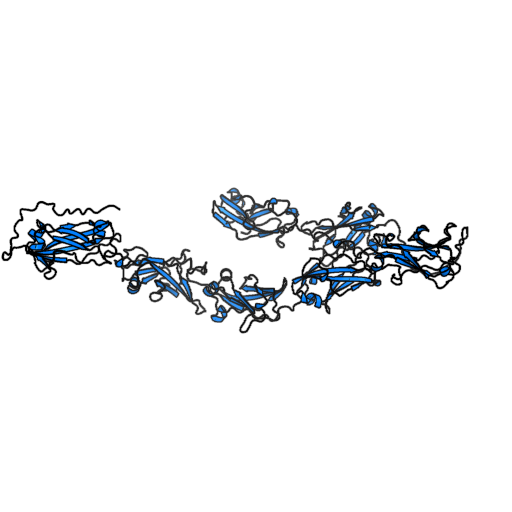39 1.043 -31.587 1.00 95.75 483 ARG A CA 1
ATOM 3692 C C . ARG A 1 483 ? 15.872 1.390 -33.066 1.00 95.75 483 ARG A C 1
ATOM 3694 O O . ARG A 1 483 ? 14.785 1.443 -33.643 1.00 95.75 483 ARG A O 1
ATOM 3701 N N . LEU A 1 484 ? 17.030 1.585 -33.671 1.00 95.69 484 LEU A N 1
ATOM 3702 C CA . LEU A 1 484 ? 17.184 1.938 -35.073 1.00 95.69 484 LEU A CA 1
ATOM 3703 C C . LEU A 1 484 ? 17.913 0.823 -35.819 1.00 95.69 484 LEU A C 1
ATOM 3705 O O . LEU A 1 484 ? 18.733 0.104 -35.251 1.00 95.69 484 LEU A O 1
ATOM 3709 N N . THR A 1 485 ? 17.606 0.662 -37.098 1.00 94.31 485 THR A N 1
ATOM 3710 C CA . THR A 1 485 ? 18.331 -0.211 -38.022 1.00 94.31 485 THR A CA 1
ATOM 3711 C C . THR A 1 485 ? 18.590 0.559 -39.301 1.00 94.31 485 THR A C 1
ATOM 3713 O O . THR A 1 485 ? 17.638 1.043 -39.904 1.00 94.31 485 THR A O 1
ATOM 3716 N N . ASP A 1 486 ? 19.847 0.708 -39.704 1.00 91.31 486 ASP A N 1
ATOM 3717 C CA . ASP A 1 486 ? 20.167 1.425 -40.939 1.00 91.31 486 ASP A CA 1
ATOM 3718 C C . ASP A 1 486 ? 19.889 0.569 -42.187 1.00 91.31 486 ASP A C 1
ATOM 3720 O O . ASP A 1 486 ? 19.565 -0.623 -42.114 1.00 91.31 486 ASP A O 1
ATOM 3724 N N . LYS A 1 487 ? 20.065 1.167 -43.369 1.00 86.06 487 LYS A N 1
ATOM 3725 C CA . LYS A 1 487 ? 19.932 0.451 -44.648 1.00 86.06 487 LYS A CA 1
ATOM 3726 C C . LYS A 1 487 ? 20.922 -0.714 -44.809 1.00 86.06 487 LYS A C 1
ATOM 3728 O O . LYS A 1 487 ? 20.618 -1.669 -45.522 1.00 86.06 487 LYS A O 1
ATOM 3733 N N . ALA A 1 488 ? 22.104 -0.648 -44.192 1.00 86.56 488 ALA A N 1
ATOM 3734 C CA . ALA A 1 488 ? 23.100 -1.716 -44.244 1.00 86.56 488 ALA A CA 1
ATOM 3735 C C . ALA A 1 488 ? 22.727 -2.891 -43.318 1.00 86.56 488 ALA A C 1
ATOM 3737 O O . ALA A 1 488 ? 23.200 -4.009 -43.529 1.00 86.56 488 ALA A O 1
ATOM 3738 N N . GLY A 1 489 ? 21.834 -2.675 -42.352 1.00 88.75 489 GLY A N 1
ATOM 3739 C CA . GLY A 1 489 ? 21.388 -3.639 -41.355 1.00 88.75 489 GLY A CA 1
ATOM 3740 C C . GLY A 1 489 ? 22.130 -3.546 -40.018 1.00 88.75 489 GLY A C 1
ATOM 3741 O O . GLY A 1 489 ? 22.030 -4.487 -39.228 1.00 88.75 489 GLY A O 1
ATOM 3742 N N . ASN A 1 490 ? 22.879 -2.472 -39.747 1.00 89.94 490 ASN A N 1
ATOM 3743 C CA . ASN A 1 490 ? 23.436 -2.232 -38.416 1.00 89.94 490 ASN A CA 1
ATOM 3744 C C . ASN A 1 490 ? 22.311 -1.806 -37.465 1.00 89.94 490 ASN A C 1
ATOM 3746 O O . ASN A 1 490 ? 21.519 -0.922 -37.788 1.00 89.94 490 ASN A O 1
ATOM 3750 N N . ILE A 1 491 ? 22.245 -2.435 -36.289 1.00 92.88 491 ILE A N 1
ATOM 3751 C CA . ILE A 1 491 ? 21.204 -2.196 -35.282 1.00 92.88 491 ILE A CA 1
ATOM 3752 C C . ILE A 1 491 ? 21.803 -1.387 -34.129 1.00 92.88 491 ILE A C 1
ATOM 3754 O O . ILE A 1 491 ? 22.854 -1.753 -33.600 1.00 92.88 491 ILE A O 1
ATOM 3758 N N . SER A 1 492 ? 21.133 -0.306 -33.733 1.00 93.25 492 SER A N 1
ATOM 3759 C CA . SER A 1 492 ? 21.520 0.511 -32.581 1.00 93.25 492 SER A CA 1
ATOM 3760 C C . SER A 1 492 ? 21.265 -0.215 -31.251 1.00 93.25 492 SER A C 1
ATOM 3762 O O . SER A 1 492 ? 20.409 -1.103 -31.179 1.00 93.25 492 SER A O 1
ATOM 3764 N N . PRO A 1 493 ? 21.906 0.210 -30.149 1.00 91.25 493 PRO A N 1
ATOM 3765 C CA . PRO A 1 493 ? 21.398 -0.073 -28.809 1.00 91.25 493 PRO A CA 1
ATOM 3766 C C . PRO A 1 493 ? 19.961 0.452 -28.631 1.00 91.25 493 PRO A C 1
ATOM 3768 O O . PRO A 1 493 ? 19.519 1.350 -29.360 1.00 91.25 493 PRO A O 1
ATOM 3771 N N . ARG A 1 494 ? 19.233 -0.067 -27.635 1.00 93.44 494 ARG A N 1
ATOM 3772 C CA . ARG A 1 494 ? 17.945 0.503 -27.214 1.00 93.44 494 ARG A CA 1
ATOM 3773 C C . ARG A 1 494 ? 18.144 1.915 -26.655 1.00 93.44 494 ARG A C 1
ATOM 3775 O O . ARG A 1 494 ? 19.085 2.149 -25.899 1.00 93.44 494 ARG A O 1
ATOM 3782 N N . SER A 1 495 ? 17.246 2.842 -26.984 1.00 93.44 495 SER A N 1
ATOM 3783 C CA . SER A 1 495 ? 17.219 4.170 -26.363 1.00 93.44 495 SER A CA 1
ATOM 3784 C C . SER A 1 495 ? 16.916 4.077 -24.862 1.00 93.44 495 SER A C 1
ATOM 3786 O O . SER A 1 495 ? 16.287 3.122 -24.395 1.00 93.44 495 SER A O 1
ATOM 3788 N N . ASN A 1 496 ? 17.285 5.105 -24.097 1.00 90.19 496 ASN A N 1
ATOM 3789 C CA . ASN A 1 496 ? 16.796 5.225 -22.723 1.00 90.19 496 ASN A CA 1
ATOM 3790 C C . ASN A 1 496 ? 15.250 5.292 -22.715 1.00 90.19 496 ASN A C 1
ATOM 3792 O O . ASN A 1 496 ? 14.675 5.986 -23.561 1.00 90.19 496 ASN A O 1
ATOM 3796 N N . PRO A 1 497 ? 14.567 4.559 -21.814 1.00 92.06 497 PRO A N 1
ATOM 3797 C CA . PRO A 1 497 ? 13.112 4.551 -21.770 1.00 92.06 497 PRO A CA 1
ATOM 3798 C C . PRO A 1 497 ? 12.547 5.812 -21.107 1.00 92.06 497 PRO A C 1
ATOM 3800 O O . PRO A 1 497 ? 13.086 6.287 -20.108 1.00 92.06 497 PRO A O 1
ATOM 3803 N N . VAL A 1 498 ? 11.414 6.295 -21.614 1.00 91.44 498 VAL A N 1
ATOM 3804 C CA . VAL A 1 498 ? 10.584 7.325 -20.973 1.00 91.44 498 VAL A CA 1
ATOM 3805 C C . VAL A 1 498 ? 9.482 6.627 -20.179 1.00 91.44 498 VAL A C 1
ATOM 3807 O O . VAL A 1 498 ? 8.779 5.781 -20.729 1.00 91.44 498 VAL A O 1
ATOM 3810 N N . ALA A 1 499 ? 9.355 6.938 -18.888 1.00 91.31 499 ALA A N 1
ATOM 3811 C CA . ALA A 1 499 ? 8.346 6.354 -18.007 1.00 91.31 499 ALA A CA 1
ATOM 3812 C C . ALA A 1 499 ? 7.133 7.284 -17.903 1.00 91.31 499 ALA A C 1
ATOM 3814 O O . ALA A 1 499 ? 7.291 8.445 -17.532 1.00 91.31 499 ALA A O 1
ATOM 3815 N N . ILE A 1 500 ? 5.940 6.781 -18.224 1.00 89.38 500 ILE A N 1
ATOM 3816 C CA . ILE A 1 500 ? 4.699 7.566 -18.226 1.00 89.38 500 ILE A CA 1
ATOM 3817 C C . ILE A 1 500 ? 3.570 6.731 -17.620 1.00 89.38 500 ILE A C 1
ATOM 3819 O O . ILE A 1 500 ? 3.452 5.541 -17.912 1.00 89.38 500 ILE A O 1
ATOM 3823 N N . GLU A 1 501 ? 2.739 7.337 -16.771 1.00 88.56 501 GLU A N 1
ATOM 3824 C CA . GLU A 1 501 ? 1.512 6.706 -16.274 1.00 88.56 501 GLU A CA 1
ATOM 3825 C C . GLU A 1 501 ? 0.464 6.629 -17.393 1.00 88.56 501 GLU A C 1
ATOM 3827 O O . GLU A 1 501 ? 0.149 7.631 -18.025 1.00 88.56 501 GLU A O 1
ATOM 3832 N N . VAL A 1 502 ? -0.068 5.436 -17.658 1.00 90.00 502 VAL A N 1
ATOM 3833 C CA . VAL A 1 502 ? -1.018 5.175 -18.744 1.00 90.00 502 VAL A CA 1
ATOM 3834 C C . VAL A 1 502 ? -2.355 4.725 -18.170 1.00 90.00 502 VAL A C 1
ATOM 3836 O O . VAL A 1 502 ? -2.410 3.757 -17.414 1.00 90.00 502 VAL A O 1
ATOM 3839 N N . LEU A 1 503 ? -3.430 5.414 -18.557 1.00 85.69 503 LEU A N 1
ATOM 3840 C CA . LEU A 1 503 ? -4.804 5.264 -18.075 1.00 85.69 503 LEU A CA 1
ATOM 3841 C C . LEU A 1 503 ? -5.790 5.242 -19.267 1.00 85.69 503 LEU A C 1
ATOM 3843 O O . LEU A 1 503 ? -6.523 6.202 -19.504 1.00 85.69 503 LEU A O 1
ATOM 3847 N N . LEU A 1 504 ? -5.812 4.153 -20.045 1.00 83.31 504 LEU A N 1
ATOM 3848 C CA . LEU A 1 504 ? -6.620 4.051 -21.280 1.00 83.31 504 LEU A CA 1
ATOM 3849 C C . LEU A 1 504 ? -8.044 3.504 -21.079 1.00 83.31 504 LEU A C 1
ATOM 3851 O O . LEU A 1 504 ? -8.810 3.381 -22.027 1.00 83.31 504 LEU A O 1
ATOM 3855 N N . THR A 1 505 ? -8.444 3.189 -19.851 1.00 75.00 505 THR A N 1
ATOM 3856 C CA . THR A 1 505 ? -9.840 2.824 -19.542 1.00 75.00 505 THR A CA 1
ATOM 3857 C C . THR A 1 505 ? -10.733 4.057 -19.418 1.00 75.00 505 THR A C 1
ATOM 3859 O O . THR A 1 505 ? -10.311 5.048 -18.818 1.00 75.00 505 THR A O 1
ATOM 3862 N N . GLU A 1 506 ? -11.990 3.963 -19.858 1.00 79.50 506 GLU A N 1
ATOM 3863 C CA . GLU A 1 506 ? -12.983 5.031 -19.687 1.00 79.50 506 GLU A CA 1
ATOM 3864 C C . GLU A 1 506 ? -13.117 5.477 -18.227 1.00 79.50 506 GLU A C 1
ATOM 3866 O O . GLU A 1 506 ? -13.205 4.645 -17.323 1.00 79.50 506 GLU A O 1
ATOM 3871 N N . ALA A 1 507 ? -13.153 6.791 -17.992 1.00 79.69 507 ALA A N 1
ATOM 3872 C CA . ALA A 1 507 ? -13.242 7.350 -16.648 1.00 79.69 507 ALA A CA 1
ATOM 3873 C C . ALA A 1 507 ? -14.540 6.923 -15.916 1.00 79.69 507 ALA A C 1
ATOM 3875 O O . ALA A 1 507 ? -15.584 6.757 -16.559 1.00 79.69 507 ALA A O 1
ATOM 3876 N N . PRO A 1 508 ? -14.500 6.791 -14.576 1.00 87.88 508 PRO A N 1
ATOM 3877 C CA . PRO A 1 508 ? -15.674 6.636 -13.722 1.00 87.88 508 PRO A CA 1
ATOM 3878 C C . PRO A 1 508 ? -16.750 7.698 -13.981 1.00 87.88 508 PRO A C 1
ATOM 3880 O O . PRO A 1 508 ? -16.504 8.906 -13.889 1.00 87.88 508 PRO A O 1
ATOM 3883 N N . THR A 1 509 ? -17.969 7.248 -14.261 1.00 90.00 509 THR A N 1
ATOM 3884 C CA . THR A 1 509 ? -19.143 8.105 -14.488 1.00 90.00 509 THR A CA 1
ATOM 3885 C C . THR A 1 509 ? -20.353 7.586 -13.716 1.00 90.00 509 THR A C 1
ATOM 3887 O O . THR A 1 509 ? -20.304 6.504 -13.138 1.00 90.00 509 THR A O 1
ATOM 3890 N N . ASP A 1 510 ? -21.426 8.380 -13.658 1.00 91.31 510 ASP A N 1
ATOM 3891 C CA . ASP A 1 510 ? -22.674 8.035 -12.959 1.00 91.31 510 ASP A CA 1
ATOM 3892 C C . ASP A 1 510 ? -22.489 7.708 -11.465 1.00 91.31 510 ASP A C 1
ATOM 3894 O O . ASP A 1 510 ? -23.117 6.797 -10.931 1.00 91.31 510 ASP A O 1
ATOM 3898 N N . LEU A 1 511 ? -21.613 8.448 -10.775 1.00 94.50 511 LEU A N 1
ATOM 3899 C CA . LEU A 1 511 ? -21.450 8.312 -9.327 1.00 94.50 511 LEU A CA 1
ATOM 3900 C C . LEU A 1 511 ? -22.735 8.758 -8.618 1.00 94.50 511 LEU A C 1
ATOM 3902 O O . LEU A 1 511 ? -23.165 9.908 -8.743 1.00 94.50 511 LEU A O 1
ATOM 3906 N N . GLU A 1 512 ? -23.315 7.856 -7.838 1.00 95.06 512 GLU A N 1
ATOM 3907 C CA . GLU A 1 512 ? -24.436 8.138 -6.947 1.00 95.06 512 GLU A CA 1
ATOM 3908 C C . GLU A 1 512 ? -23.931 8.610 -5.571 1.00 95.06 512 GLU A C 1
ATOM 3910 O O . GLU A 1 512 ? -22.775 8.375 -5.221 1.00 95.06 512 GLU A O 1
ATOM 3915 N N . PRO A 1 513 ? -24.746 9.325 -4.778 1.00 95.81 513 PRO A N 1
ATOM 3916 C CA . PRO A 1 513 ? -24.358 9.703 -3.421 1.00 95.81 513 PRO A CA 1
ATOM 3917 C C . PRO A 1 513 ? -24.088 8.465 -2.539 1.00 95.81 513 PRO A C 1
ATOM 3919 O O . PRO A 1 513 ? -24.798 7.468 -2.668 1.00 95.81 513 PRO A O 1
ATOM 3922 N N . PRO A 1 514 ? -23.098 8.507 -1.624 1.00 96.81 514 PRO A N 1
ATOM 3923 C CA . PRO A 1 514 ? -22.807 7.383 -0.735 1.00 96.81 514 PRO A CA 1
ATOM 3924 C C . PRO A 1 514 ? -23.974 7.095 0.212 1.00 96.81 514 PRO A C 1
ATOM 3926 O O . PRO A 1 514 ? -24.649 8.017 0.664 1.00 96.81 514 PRO A O 1
ATOM 3929 N N . VAL A 1 515 ? -24.179 5.841 0.591 1.00 95.94 515 VAL A N 1
ATOM 3930 C CA . VAL A 1 515 ? -25.199 5.471 1.581 1.00 95.94 515 VAL A CA 1
ATOM 3931 C C . VAL A 1 515 ? -24.539 5.316 2.948 1.00 95.94 515 VAL A C 1
ATOM 3933 O O . VAL A 1 515 ? -23.451 4.760 3.065 1.00 95.94 515 VAL A O 1
ATOM 3936 N N . VAL A 1 516 ? -25.180 5.840 3.992 1.00 96.31 516 VAL A N 1
ATOM 3937 C CA . VAL A 1 516 ? -24.745 5.676 5.388 1.00 96.31 516 VAL A CA 1
ATOM 3938 C C . VAL A 1 516 ? -25.866 4.940 6.120 1.00 96.31 516 VAL A C 1
ATOM 3940 O O . VAL A 1 516 ? -26.833 5.598 6.525 1.00 96.31 516 VAL A O 1
ATOM 3943 N N . PRO A 1 517 ? -25.792 3.599 6.235 1.00 94.62 517 PRO A N 1
ATOM 3944 C CA . PRO A 1 517 ? -26.908 2.765 6.680 1.00 94.62 517 PRO A CA 1
ATOM 3945 C C . PRO A 1 517 ? -27.501 3.178 8.026 1.00 94.62 517 PRO A C 1
ATOM 3947 O O . PRO A 1 517 ? -28.720 3.275 8.136 1.00 94.62 517 PRO A O 1
ATOM 3950 N N . ASP A 1 518 ? -26.673 3.515 9.017 1.00 93.25 518 ASP A N 1
ATOM 3951 C CA . ASP A 1 518 ? -27.143 3.923 10.353 1.00 93.25 518 ASP A CA 1
ATOM 3952 C C . ASP A 1 518 ? -28.002 5.199 10.280 1.00 93.25 518 ASP A C 1
ATOM 3954 O O . ASP A 1 518 ? -29.089 5.312 10.860 1.00 93.25 518 ASP A O 1
ATOM 3958 N N . ASN A 1 519 ? -27.580 6.159 9.452 1.00 92.56 519 ASN A N 1
ATOM 3959 C CA . ASN A 1 519 ? -28.347 7.375 9.211 1.00 92.56 519 ASN A CA 1
ATOM 3960 C C . ASN A 1 519 ? -29.633 7.109 8.411 1.00 92.56 519 ASN A C 1
ATOM 3962 O O . ASN A 1 519 ? -30.632 7.776 8.661 1.00 92.56 519 ASN A O 1
ATOM 3966 N N . GLU A 1 520 ? -29.662 6.155 7.479 1.00 91.50 520 GLU A N 1
ATOM 3967 C CA . GLU A 1 520 ? -30.914 5.772 6.804 1.00 91.50 520 GLU A CA 1
ATOM 3968 C C . GLU A 1 520 ? -31.875 5.019 7.732 1.00 91.50 520 GLU A C 1
ATOM 3970 O O . GLU A 1 520 ? -33.088 5.244 7.688 1.00 91.50 520 GLU A O 1
ATOM 3975 N N . ALA A 1 521 ? -31.342 4.153 8.595 1.00 89.81 521 ALA A N 1
ATOM 3976 C CA . ALA A 1 521 ? -32.116 3.304 9.487 1.00 89.81 521 ALA A CA 1
ATOM 3977 C C . ALA A 1 521 ? -32.860 4.113 10.557 1.00 89.81 521 ALA A C 1
ATOM 3979 O O . ALA A 1 521 ? -34.028 3.833 10.844 1.00 89.81 521 ALA A O 1
ATOM 3980 N N . HIS A 1 522 ? -32.204 5.118 11.150 1.00 87.44 522 HIS A N 1
ATOM 3981 C CA . HIS A 1 522 ? -32.774 5.890 12.263 1.00 87.44 522 HIS A CA 1
ATOM 3982 C C . HIS A 1 522 ? -32.507 7.403 12.231 1.00 87.44 522 HIS A C 1
ATOM 3984 O O . HIS A 1 522 ? -32.863 8.112 13.176 1.00 87.44 522 HIS A O 1
ATOM 3990 N N . GLY A 1 523 ? -31.951 7.937 11.142 1.00 89.50 523 GLY A N 1
ATOM 3991 C CA . GLY A 1 523 ? -31.867 9.382 10.896 1.00 89.50 523 GLY A CA 1
ATOM 3992 C C . GLY A 1 523 ? -30.731 10.114 11.611 1.00 89.50 523 GLY A C 1
ATOM 3993 O O . GLY A 1 523 ? -30.699 11.347 11.559 1.00 89.50 523 GLY A O 1
ATOM 3994 N N . VAL A 1 524 ? -29.849 9.393 12.310 1.00 92.88 524 VAL A N 1
ATOM 3995 C CA . VAL A 1 524 ? -28.699 9.947 13.037 1.00 92.88 524 VAL A CA 1
ATOM 3996 C C . VAL A 1 524 ? -27.636 8.876 13.247 1.00 92.88 524 VAL A C 1
ATOM 3998 O O . VAL A 1 524 ? -27.989 7.767 13.606 1.00 92.88 524 VAL A O 1
ATOM 4001 N N . VAL A 1 525 ? -26.362 9.210 13.085 1.00 94.25 525 VAL A N 1
ATOM 4002 C CA . VAL A 1 525 ? -25.229 8.392 13.530 1.00 94.25 525 VAL A CA 1
ATOM 4003 C C . VAL A 1 525 ? -24.928 8.736 14.982 1.00 94.25 525 VAL A C 1
ATOM 4005 O O . VAL A 1 525 ? -24.670 9.894 15.325 1.00 94.25 525 VAL A O 1
ATOM 4008 N N . THR A 1 526 ? -25.014 7.735 15.838 1.00 92.94 526 THR A N 1
ATOM 4009 C CA . THR A 1 526 ? -24.812 7.825 17.280 1.00 92.94 526 THR A CA 1
ATOM 4010 C C . THR A 1 526 ? -23.374 7.480 17.658 1.00 92.94 526 THR A C 1
ATOM 4012 O O . THR A 1 526 ? -22.575 7.031 16.837 1.00 92.94 526 THR A O 1
ATOM 4015 N N . GLN A 1 527 ? -23.028 7.678 18.930 1.00 90.94 527 GLN A N 1
ATOM 4016 C CA . GLN A 1 527 ? -21.742 7.219 19.450 1.00 90.94 527 GLN A CA 1
ATOM 4017 C C . GLN A 1 527 ? -21.574 5.697 19.340 1.00 90.94 527 GLN A C 1
ATOM 4019 O O . GLN A 1 527 ? -20.463 5.237 19.094 1.00 90.94 527 GLN A O 1
ATOM 4024 N N . GLN A 1 528 ? -22.654 4.925 19.503 1.00 89.50 528 GLN A N 1
ATOM 4025 C CA . GLN A 1 528 ? -22.594 3.469 19.387 1.00 89.50 528 GLN A CA 1
ATOM 4026 C C . GLN A 1 528 ? -22.228 3.055 17.958 1.00 89.50 528 GLN A C 1
ATOM 4028 O O . GLN A 1 528 ? -21.299 2.276 17.771 1.00 89.50 528 GLN A O 1
ATOM 4033 N N . ASP A 1 529 ? -22.880 3.652 16.961 1.00 92.62 529 ASP A N 1
ATOM 4034 C CA . ASP A 1 529 ? -22.587 3.388 15.546 1.00 92.62 529 ASP A CA 1
ATOM 4035 C C . ASP A 1 529 ? -21.130 3.750 15.216 1.00 92.62 529 ASP A C 1
ATOM 4037 O O . ASP A 1 529 ? -20.412 3.016 14.540 1.00 92.62 529 ASP A O 1
ATOM 4041 N N . ALA A 1 530 ? -20.645 4.869 15.766 1.00 92.38 530 ALA A N 1
ATOM 4042 C CA . ALA A 1 530 ? -19.256 5.275 15.611 1.00 92.38 530 ALA A CA 1
ATOM 4043 C C . ALA A 1 530 ? -18.270 4.292 16.266 1.00 92.38 530 ALA A C 1
ATOM 4045 O O . ALA A 1 530 ? -17.202 4.042 15.702 1.00 92.38 530 ALA A O 1
ATOM 4046 N N . ALA A 1 531 ? -18.602 3.745 17.439 1.00 90.38 531 ALA A N 1
ATOM 4047 C CA . ALA A 1 531 ? -17.788 2.745 18.130 1.00 90.38 531 ALA A CA 1
ATOM 4048 C C . ALA A 1 531 ? -17.721 1.418 17.350 1.00 90.38 531 ALA A C 1
ATOM 4050 O O . ALA A 1 531 ? -16.685 0.755 17.344 1.00 90.38 531 ALA A O 1
ATOM 4051 N N . GLU A 1 532 ? -18.794 1.065 16.636 1.00 91.31 532 GLU A N 1
ATOM 4052 C CA . GLU A 1 532 ? -18.883 -0.112 15.758 1.00 91.31 532 GLU A CA 1
ATOM 4053 C C . GLU A 1 532 ? -18.285 0.119 14.349 1.00 91.31 532 GLU A C 1
ATOM 4055 O O . GLU A 1 532 ? -18.271 -0.795 13.518 1.00 91.31 532 GLU A O 1
ATOM 4060 N N . LEU A 1 533 ? -17.675 1.294 14.136 1.00 93.31 533 LEU A N 1
ATOM 4061 C CA . LEU A 1 533 ? -17.131 1.814 12.880 1.00 93.31 533 LEU A CA 1
ATOM 4062 C C . LEU A 1 533 ? -18.225 2.117 11.849 1.00 93.31 533 LEU A C 1
ATOM 4064 O O . LEU A 1 533 ? -18.659 1.223 11.123 1.00 93.31 533 LEU A O 1
ATOM 4068 N N . VAL A 1 534 ? -18.585 3.401 11.726 1.00 95.31 534 VAL A N 1
ATOM 4069 C CA . VAL A 1 534 ? -19.624 3.873 10.793 1.00 95.31 534 VAL A CA 1
ATOM 4070 C C . VAL A 1 534 ? -19.356 3.349 9.389 1.00 95.31 534 VAL A C 1
ATOM 4072 O O . VAL A 1 534 ? -18.278 3.566 8.827 1.00 95.31 534 VAL A O 1
ATOM 4075 N N . GLU A 1 535 ? -20.349 2.685 8.809 1.00 95.94 535 GLU A N 1
ATOM 4076 C CA . GLU A 1 535 ? -20.259 2.158 7.455 1.00 95.94 535 GLU A CA 1
ATOM 4077 C C . GLU A 1 535 ? -20.696 3.214 6.433 1.00 95.94 535 GLU A C 1
ATOM 4079 O O . GLU A 1 535 ? -21.748 3.844 6.546 1.00 95.94 535 GLU A O 1
ATOM 4084 N N . VAL A 1 536 ? -19.864 3.411 5.412 1.00 97.06 536 VAL A N 1
ATOM 4085 C CA . VAL A 1 536 ? -20.188 4.191 4.218 1.00 97.06 536 VAL A CA 1
ATOM 4086 C C . VAL A 1 536 ? -20.182 3.240 3.033 1.00 97.06 536 VAL A C 1
ATOM 4088 O O . VAL A 1 536 ? -19.139 2.728 2.620 1.00 97.06 536 VAL A O 1
ATOM 4091 N N . GLU A 1 537 ? -21.365 2.988 2.498 1.00 95.75 537 GLU A N 1
ATOM 4092 C CA . GLU A 1 537 ? -21.578 2.152 1.329 1.00 95.75 537 GLU A CA 1
ATOM 4093 C C . GLU A 1 537 ? -21.419 2.996 0.062 1.00 95.75 537 GLU A C 1
ATOM 4095 O O . GLU A 1 537 ? -22.063 4.031 -0.119 1.00 95.75 537 GLU A O 1
ATOM 4100 N N . ILE A 1 538 ? -20.543 2.546 -0.828 1.00 95.81 538 ILE A N 1
ATOM 4101 C CA . ILE A 1 538 ? -20.257 3.177 -2.112 1.00 95.81 538 ILE A CA 1
ATOM 4102 C C . ILE A 1 538 ? -21.122 2.493 -3.170 1.00 95.81 538 ILE A C 1
ATOM 4104 O O . ILE A 1 538 ? -20.889 1.309 -3.445 1.00 95.81 538 ILE A O 1
ATOM 4108 N N . PRO A 1 539 ? -22.111 3.180 -3.771 1.00 93.00 539 PRO A N 1
ATOM 4109 C CA . PRO A 1 539 ? -22.916 2.602 -4.837 1.00 93.00 539 PRO A CA 1
ATOM 4110 C C . PRO A 1 539 ? -22.058 2.147 -6.018 1.00 93.00 539 PRO A C 1
ATOM 4112 O O . PRO A 1 539 ? -20.943 2.629 -6.238 1.00 93.00 539 PRO A O 1
ATOM 4115 N N . ASN A 1 540 ? -22.590 1.210 -6.800 1.00 90.44 540 ASN A N 1
ATOM 4116 C CA . ASN A 1 540 ? -21.969 0.866 -8.072 1.00 90.44 540 ASN A CA 1
ATOM 4117 C C . ASN A 1 540 ? -22.041 2.065 -9.029 1.00 90.44 540 ASN A C 1
ATOM 4119 O O . ASN A 1 540 ? -23.028 2.795 -9.027 1.00 90.44 540 ASN A O 1
ATOM 4123 N N . TYR A 1 541 ? -21.013 2.245 -9.851 1.00 91.12 541 TYR A N 1
ATOM 4124 C CA . TYR A 1 541 ? -20.935 3.325 -10.831 1.00 91.12 541 TYR A CA 1
ATOM 4125 C C . TYR A 1 541 ? -20.377 2.811 -12.161 1.00 91.12 541 TYR A C 1
ATOM 4127 O O . TYR A 1 541 ? -19.753 1.747 -12.236 1.00 91.12 541 TYR A O 1
ATOM 4135 N N . THR A 1 542 ? -20.626 3.555 -13.235 1.00 90.19 542 THR A N 1
ATOM 4136 C CA . THR A 1 542 ? -20.219 3.170 -14.587 1.00 90.19 542 THR A CA 1
ATOM 4137 C C . THR A 1 542 ? -18.696 3.243 -14.716 1.00 90.19 542 THR A C 1
ATOM 4139 O O . THR A 1 542 ? -18.071 4.219 -14.300 1.00 90.19 542 THR A O 1
ATOM 4142 N N . ASN A 1 543 ? -18.093 2.212 -15.317 1.00 88.69 543 ASN A N 1
ATOM 4143 C CA . ASN A 1 543 ? -16.646 2.085 -15.536 1.00 88.69 543 ASN A CA 1
ATOM 4144 C C . ASN A 1 543 ? -15.786 1.994 -14.261 1.00 88.69 543 ASN A C 1
ATOM 4146 O O . ASN A 1 543 ? -14.624 2.405 -14.278 1.00 88.69 543 ASN A O 1
ATOM 4150 N N . ALA A 1 544 ? -16.317 1.433 -13.169 1.00 89.44 544 ALA A N 1
ATOM 4151 C CA . ALA A 1 544 ? -15.499 1.009 -12.030 1.00 89.44 544 ALA A CA 1
ATOM 4152 C C . ALA A 1 544 ? -14.428 -0.003 -12.468 1.00 89.44 544 ALA A C 1
ATOM 4154 O O . ALA A 1 544 ? -14.733 -0.978 -13.159 1.00 89.44 544 ALA A O 1
ATOM 4155 N N . ALA A 1 545 ? -13.179 0.224 -12.061 1.00 87.56 545 ALA A N 1
ATOM 4156 C CA . ALA A 1 545 ? -12.049 -0.621 -12.426 1.00 87.56 545 ALA A CA 1
ATOM 4157 C C . ALA A 1 545 ? -11.221 -1.031 -11.204 1.00 87.56 545 ALA A C 1
ATOM 4159 O O . ALA A 1 545 ? -11.168 -0.348 -10.180 1.00 87.56 545 ALA A O 1
ATOM 4160 N N . GLU A 1 546 ? -10.544 -2.171 -11.326 1.00 88.25 546 GLU A N 1
ATOM 4161 C CA . GLU A 1 546 ? -9.558 -2.605 -10.340 1.00 88.25 546 GLU A CA 1
ATOM 4162 C C . GLU A 1 546 ? -8.416 -1.582 -10.269 1.00 88.25 546 GLU A C 1
ATOM 4164 O O . GLU A 1 546 ? -7.935 -1.094 -11.292 1.00 88.25 546 GLU A O 1
ATOM 4169 N N . GLY A 1 547 ? -7.991 -1.247 -9.051 1.00 85.81 547 GLY A N 1
ATOM 4170 C CA . GLY A 1 547 ? -6.983 -0.222 -8.792 1.00 85.81 547 GLY A CA 1
ATOM 4171 C C . GLY A 1 547 ? -7.541 1.182 -8.541 1.00 85.81 547 GLY A C 1
ATOM 4172 O O . GLY A 1 547 ? -6.786 2.030 -8.060 1.00 85.81 547 GLY A O 1
ATOM 4173 N N . ASP A 1 548 ? -8.833 1.434 -8.786 1.00 91.00 548 ASP A N 1
ATOM 4174 C CA . ASP A 1 548 ? -9.463 2.705 -8.413 1.00 91.00 548 ASP A CA 1
ATOM 4175 C C . ASP A 1 548 ? -9.367 2.920 -6.897 1.00 91.00 548 ASP A C 1
ATOM 4177 O O . ASP A 1 548 ? -9.641 2.022 -6.100 1.00 91.00 548 ASP A O 1
ATOM 4181 N N . ARG A 1 549 ? -8.970 4.123 -6.484 1.00 94.06 54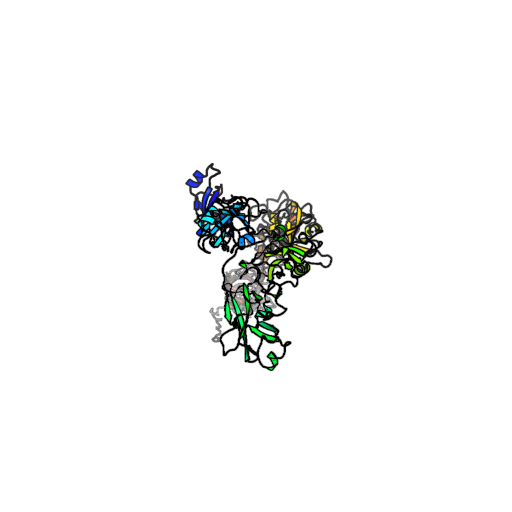9 ARG A N 1
ATOM 4182 C CA . ARG A 1 549 ? -8.838 4.523 -5.082 1.00 94.06 549 ARG A CA 1
ATOM 4183 C C . ARG A 1 549 ? -10.020 5.391 -4.686 1.00 94.06 549 ARG A C 1
ATOM 4185 O O . ARG A 1 549 ? -10.192 6.491 -5.206 1.00 94.06 549 ARG A O 1
ATOM 4192 N N . ILE A 1 550 ? -10.808 4.904 -3.739 1.00 97.12 550 ILE A N 1
ATOM 4193 C CA . ILE A 1 550 ? -11.972 5.599 -3.200 1.00 97.12 550 ILE A CA 1
ATOM 4194 C C . ILE A 1 550 ? -11.566 6.340 -1.933 1.00 97.12 550 ILE A C 1
ATOM 4196 O O . ILE A 1 550 ? -11.157 5.715 -0.954 1.00 97.12 550 ILE A O 1
ATOM 4200 N N . TYR A 1 551 ? -11.701 7.660 -1.938 1.00 97.44 551 TYR A N 1
ATOM 4201 C CA . TYR A 1 551 ? -11.541 8.489 -0.748 1.00 97.44 551 TYR A CA 1
ATOM 4202 C C . TYR A 1 551 ? -12.917 8.920 -0.269 1.00 97.44 551 TYR A C 1
ATOM 4204 O O . TYR A 1 551 ? -13.590 9.681 -0.957 1.00 97.44 551 TYR A O 1
ATOM 4212 N N . VAL A 1 552 ? -13.332 8.473 0.913 1.00 97.75 552 VAL A N 1
ATOM 4213 C CA . VAL A 1 552 ? -14.532 9.021 1.557 1.00 97.75 552 VAL A CA 1
ATOM 4214 C C . VAL A 1 552 ? -14.179 10.364 2.176 1.00 97.75 552 VAL A C 1
ATOM 4216 O O . VAL A 1 552 ? -13.160 10.498 2.850 1.00 97.75 552 VAL A O 1
ATOM 4219 N N . VAL A 1 553 ? -15.030 11.356 1.966 1.00 96.31 553 VAL A N 1
ATOM 4220 C CA . VAL A 1 553 ? -14.954 12.647 2.643 1.00 96.31 553 VAL A CA 1
ATOM 4221 C C . VAL A 1 553 ? -16.133 12.722 3.602 1.00 96.31 553 VAL A C 1
ATOM 4223 O O . VAL A 1 553 ? -17.285 12.760 3.170 1.00 96.31 553 VAL A O 1
ATOM 4226 N N . TRP A 1 554 ? -15.839 12.704 4.899 1.00 95.31 554 TRP A N 1
ATOM 4227 C CA . TRP A 1 554 ? -16.804 12.776 5.990 1.00 95.31 554 TRP A CA 1
ATOM 4228 C C . TRP A 1 554 ? -16.773 14.175 6.607 1.00 95.31 554 TRP A C 1
ATOM 4230 O O . TRP A 1 554 ? -15.838 14.524 7.327 1.00 95.31 554 TRP A O 1
ATOM 4240 N N . GLY A 1 555 ? -17.774 15.003 6.300 1.00 91.38 555 GLY A N 1
ATOM 4241 C CA . GLY A 1 555 ? -17.745 16.415 6.676 1.00 91.38 555 GLY A CA 1
ATOM 4242 C C . GLY A 1 555 ? -16.590 17.132 5.976 1.00 91.38 555 GLY A C 1
ATOM 4243 O O . GLY A 1 555 ? -16.598 17.248 4.751 1.00 91.38 555 GLY A O 1
ATOM 4244 N N . ASN A 1 556 ? -15.600 17.600 6.742 1.00 88.56 556 ASN A N 1
ATOM 4245 C CA . ASN A 1 556 ? -14.377 18.205 6.195 1.00 88.56 556 ASN A CA 1
ATOM 4246 C C . ASN A 1 556 ? -13.172 17.252 6.212 1.00 88.56 556 ASN A C 1
ATOM 4248 O O . ASN A 1 556 ? -12.086 17.629 5.767 1.00 88.56 556 ASN A O 1
ATOM 4252 N N . THR A 1 557 ? -13.345 16.031 6.716 1.00 91.38 557 THR A N 1
ATOM 4253 C CA . THR A 1 557 ? -12.250 15.077 6.889 1.00 91.38 557 THR A CA 1
ATOM 4254 C C . THR A 1 557 ? -12.207 14.100 5.721 1.00 91.38 557 THR A C 1
ATOM 4256 O O . THR A 1 557 ? -13.143 13.334 5.492 1.00 91.38 557 THR A O 1
ATOM 4259 N N . LYS A 1 558 ? -11.098 14.102 4.977 1.00 93.69 558 LYS A N 1
ATOM 4260 C CA . LYS A 1 558 ? -10.835 13.141 3.900 1.00 93.69 558 LYS A CA 1
ATOM 4261 C C . LYS A 1 558 ? -10.139 11.904 4.465 1.00 93.69 558 LYS A C 1
ATOM 4263 O O . LYS A 1 558 ? -9.044 12.002 5.010 1.00 93.69 558 LYS A O 1
ATOM 4268 N N . MET A 1 559 ? -10.781 10.752 4.319 1.00 93.38 559 MET A N 1
ATOM 4269 C CA . MET A 1 559 ? -10.297 9.467 4.818 1.00 93.38 559 MET A CA 1
ATOM 4270 C C . MET A 1 559 ? -9.149 8.916 3.964 1.00 93.38 559 MET A C 1
ATOM 4272 O O . MET A 1 559 ? -9.042 9.261 2.782 1.00 93.38 559 MET A O 1
ATOM 4276 N N . PRO A 1 560 ? -8.317 8.010 4.512 1.00 92.81 560 PRO A N 1
ATOM 4277 C CA . PRO A 1 560 ? -7.378 7.230 3.715 1.00 92.81 560 PRO A CA 1
ATOM 4278 C C . PRO A 1 560 ? -8.080 6.475 2.571 1.00 92.81 560 PRO A C 1
ATOM 4280 O O . PRO A 1 560 ? -9.219 6.029 2.736 1.00 92.81 560 PRO A O 1
ATOM 4283 N N . PRO A 1 561 ? -7.419 6.299 1.413 1.00 94.12 561 PRO A N 1
ATOM 4284 C CA . PRO A 1 561 ? -8.039 5.657 0.266 1.00 94.12 561 PRO A CA 1
ATOM 4285 C C . PRO A 1 561 ? -8.229 4.159 0.465 1.00 94.12 561 PRO A C 1
ATOM 4287 O O . PRO A 1 561 ? -7.339 3.461 0.954 1.00 94.12 561 PRO A O 1
ATOM 4290 N N . VAL A 1 562 ? -9.336 3.644 -0.061 1.00 94.88 562 VAL A N 1
ATOM 4291 C CA . VAL A 1 562 ? -9.571 2.209 -0.230 1.00 94.88 562 VAL A CA 1
ATOM 4292 C C . VAL A 1 562 ? -9.437 1.860 -1.708 1.00 94.88 562 VAL A C 1
ATOM 4294 O O . VAL A 1 562 ? -10.090 2.464 -2.551 1.00 94.88 562 VAL A O 1
ATOM 4297 N N . THR A 1 563 ? -8.573 0.898 -2.032 1.00 93.69 563 THR A N 1
ATOM 4298 C CA . THR A 1 563 ? -8.365 0.451 -3.421 1.00 93.69 563 THR A CA 1
ATOM 4299 C C . THR A 1 563 ? -9.382 -0.628 -3.788 1.00 93.69 563 THR A C 1
ATOM 4301 O O . THR A 1 563 ? -9.554 -1.585 -3.028 1.00 93.69 563 THR A O 1
ATOM 4304 N N . LEU A 1 564 ? -10.035 -0.487 -4.943 1.00 92.25 564 LEU A N 1
ATOM 4305 C CA . LEU A 1 564 ? -10.897 -1.517 -5.513 1.00 92.25 564 LEU A CA 1
ATOM 4306 C C . LEU A 1 564 ? -10.060 -2.684 -6.033 1.00 92.25 564 LEU A C 1
ATOM 4308 O O . LEU A 1 564 ? -9.061 -2.490 -6.725 1.00 92.25 564 LEU A O 1
ATOM 4312 N N . VAL A 1 565 ? -10.490 -3.900 -5.724 1.00 90.19 565 VAL A N 1
ATOM 4313 C CA . VAL A 1 565 ? -9.909 -5.147 -6.239 1.00 90.19 565 VAL A CA 1
ATOM 4314 C C . VAL A 1 565 ? -10.900 -5.851 -7.160 1.00 90.19 565 VAL A C 1
ATOM 4316 O O . VAL A 1 565 ? -12.093 -5.559 -7.127 1.00 90.19 565 VAL A O 1
ATOM 4319 N N . ALA A 1 566 ? -10.446 -6.835 -7.940 1.00 85.88 566 ALA A N 1
ATOM 4320 C CA . ALA A 1 566 ? -11.316 -7.588 -8.851 1.00 85.88 566 ALA A CA 1
ATOM 4321 C C . ALA A 1 566 ? -12.602 -8.148 -8.198 1.00 85.88 566 ALA A C 1
ATOM 4323 O O . ALA A 1 566 ? -13.633 -8.239 -8.858 1.00 85.88 566 ALA A O 1
ATOM 4324 N N . ALA A 1 567 ? -12.555 -8.513 -6.910 1.00 85.25 567 ALA A N 1
ATOM 4325 C CA . ALA A 1 567 ? -13.706 -9.039 -6.168 1.00 85.25 567 ALA A CA 1
ATOM 4326 C C . ALA A 1 567 ? -14.782 -7.987 -5.837 1.00 85.25 567 ALA A C 1
ATOM 4328 O O . ALA A 1 567 ? -15.910 -8.365 -5.531 1.00 85.25 567 ALA A O 1
ATOM 4329 N N . ASP A 1 568 ? -14.438 -6.698 -5.887 1.00 89.19 568 ASP A N 1
ATOM 4330 C CA . ASP A 1 568 ? -15.381 -5.599 -5.656 1.00 89.19 568 ASP A CA 1
ATOM 4331 C C . ASP A 1 568 ? -16.210 -5.297 -6.918 1.00 89.19 568 ASP A C 1
ATOM 4333 O O . ASP A 1 568 ? -17.315 -4.764 -6.841 1.00 89.19 568 ASP A O 1
ATOM 4337 N N . LEU A 1 569 ? -15.690 -5.649 -8.098 1.00 85.94 569 LEU A N 1
ATOM 4338 C CA . LEU A 1 569 ? -16.319 -5.349 -9.380 1.00 85.94 569 LEU A CA 1
ATOM 4339 C C . LEU A 1 569 ? -17.501 -6.297 -9.643 1.00 85.94 569 LEU A C 1
ATOM 4341 O O . LEU A 1 569 ? -17.370 -7.515 -9.539 1.00 85.94 569 LEU A O 1
ATOM 4345 N N . ASN A 1 570 ? -18.639 -5.745 -10.074 1.00 76.38 570 ASN A N 1
ATOM 4346 C CA . ASN A 1 570 ? -19.893 -6.472 -10.345 1.00 76.38 570 ASN A CA 1
ATOM 4347 C C . ASN A 1 570 ? -20.472 -7.208 -9.123 1.00 76.38 570 ASN A C 1
ATOM 4349 O O . ASN A 1 570 ? -20.625 -8.437 -9.141 1.00 76.38 570 ASN A O 1
ATOM 4353 N N . PRO A 1 571 ? -20.829 -6.477 -8.062 1.00 75.88 571 PRO A N 1
ATOM 4354 C CA . PRO A 1 571 ? -21.273 -7.105 -6.833 1.00 75.88 571 PRO A CA 1
ATOM 4355 C C . PRO A 1 571 ? -22.673 -7.743 -7.011 1.00 75.88 571 PRO A C 1
ATOM 4357 O O . PRO A 1 571 ? -23.528 -7.242 -7.748 1.00 75.88 571 PRO A O 1
ATOM 4360 N N . ALA A 1 572 ? -22.915 -8.896 -6.375 1.00 68.00 572 ALA A N 1
ATOM 4361 C CA . ALA A 1 572 ? -24.179 -9.630 -6.509 1.00 68.00 572 ALA A CA 1
ATOM 4362 C C . ALA A 1 572 ? -25.310 -8.944 -5.709 1.00 68.00 572 ALA A C 1
ATOM 4364 O O . ALA A 1 572 ? -25.128 -8.729 -4.514 1.00 68.00 572 ALA A O 1
ATOM 4365 N N . PRO A 1 573 ? -26.487 -8.642 -6.298 1.00 59.91 573 PRO A N 1
ATOM 4366 C CA . PRO A 1 573 ? -27.538 -7.889 -5.609 1.00 59.91 573 PRO A CA 1
ATOM 4367 C C . PRO A 1 573 ? -28.044 -8.536 -4.304 1.00 59.91 573 PRO A C 1
ATOM 4369 O O . PRO A 1 573 ? -28.196 -9.763 -4.267 1.00 59.91 573 PRO A O 1
ATOM 4372 N N . PRO A 1 574 ? -28.428 -7.733 -3.288 1.00 55.66 574 PRO A N 1
ATOM 4373 C CA . PRO A 1 574 ? -28.365 -6.269 -3.231 1.00 55.66 574 PRO A CA 1
ATOM 4374 C C . PRO A 1 574 ? -26.968 -5.832 -2.781 1.00 55.66 574 PRO A C 1
ATOM 4376 O O . PRO A 1 574 ? -26.598 -6.101 -1.643 1.00 55.66 574 PRO A O 1
ATOM 4379 N N . ALA A 1 575 ? -26.174 -5.209 -3.652 1.00 66.94 575 ALA A N 1
ATOM 4380 C CA . ALA A 1 575 ? -24.810 -4.884 -3.267 1.00 66.94 575 ALA A CA 1
ATOM 4381 C C . ALA A 1 575 ? -24.306 -3.561 -3.838 1.00 66.94 575 ALA A C 1
ATOM 4383 O O . ALA A 1 575 ? -24.464 -3.247 -5.018 1.00 66.94 575 ALA A O 1
ATOM 4384 N N . PHE A 1 576 ? -23.696 -2.816 -2.928 1.00 87.06 576 PHE A N 1
ATOM 4385 C CA . PHE A 1 576 ? -22.787 -1.702 -3.134 1.00 87.06 576 PHE A CA 1
ATOM 4386 C C . PHE A 1 576 ? -21.449 -2.211 -3.683 1.00 87.06 576 PHE A C 1
ATOM 4388 O O . PHE A 1 576 ? -21.088 -3.379 -3.522 1.00 87.06 576 PHE A O 1
ATOM 4395 N N . LEU A 1 577 ? -20.698 -1.317 -4.316 1.00 90.69 577 LEU A N 1
ATOM 4396 C CA . LEU A 1 577 ? -19.360 -1.599 -4.825 1.00 90.69 577 LEU A CA 1
ATOM 4397 C C . LEU A 1 577 ? -18.364 -1.842 -3.685 1.00 90.69 577 LEU A C 1
ATOM 4399 O O . LEU A 1 577 ? -17.492 -2.700 -3.785 1.00 90.69 577 LEU A O 1
ATOM 4403 N N . LYS A 1 578 ? -18.487 -1.086 -2.586 1.00 93.19 578 LYS A N 1
ATOM 4404 C CA . LYS A 1 578 ? -17.603 -1.199 -1.421 1.00 93.19 578 LYS A CA 1
ATOM 4405 C C . LYS A 1 578 ? -18.282 -0.688 -0.154 1.00 93.19 578 LYS A C 1
ATOM 4407 O O . LYS A 1 578 ? -18.995 0.304 -0.219 1.00 93.19 578 LYS A O 1
ATOM 4412 N N . VAL A 1 579 ? -17.998 -1.307 0.993 1.00 93.75 579 VAL A N 1
ATOM 4413 C CA . VAL A 1 579 ? -18.236 -0.702 2.316 1.00 93.75 579 VAL A CA 1
ATOM 4414 C C . VAL A 1 579 ? -16.914 -0.191 2.857 1.00 93.75 579 VAL A C 1
ATOM 4416 O O . VAL A 1 579 ? -15.930 -0.933 2.915 1.00 93.75 579 VAL A O 1
ATOM 4419 N N . ILE A 1 580 ? -16.900 1.071 3.265 1.00 95.50 580 ILE A N 1
ATOM 4420 C CA . ILE A 1 580 ? -15.760 1.720 3.900 1.00 95.50 580 ILE A CA 1
ATOM 4421 C C . ILE A 1 580 ? -16.143 2.011 5.349 1.00 95.50 580 ILE A C 1
ATOM 4423 O O . ILE A 1 580 ? -17.134 2.685 5.605 1.00 95.50 580 ILE A O 1
ATOM 4427 N N . LYS A 1 581 ? -15.361 1.477 6.291 1.00 95.31 581 LYS A N 1
ATOM 4428 C CA . LYS A 1 581 ? -15.576 1.646 7.733 1.00 95.31 581 LYS A CA 1
ATOM 4429 C C . LYS A 1 581 ? -14.779 2.838 8.239 1.00 95.31 581 LYS A C 1
ATOM 4431 O O . LYS A 1 581 ? -13.556 2.854 8.091 1.00 95.31 581 LYS A O 1
ATOM 4436 N N . LEU A 1 582 ? -15.459 3.814 8.827 1.00 94.81 582 LEU A N 1
ATOM 4437 C CA . LEU A 1 582 ? -14.827 5.009 9.371 1.00 94.81 582 LEU A CA 1
ATOM 4438 C C . LEU A 1 582 ? -14.331 4.753 10.799 1.00 94.81 582 LEU A C 1
ATOM 4440 O O . LEU A 1 582 ? -15.103 4.266 11.629 1.00 94.81 582 LEU A O 1
ATOM 4444 N N . PRO A 1 583 ? -13.070 5.086 11.119 1.00 92.25 583 PRO A N 1
ATOM 4445 C CA . PRO A 1 583 ? -12.577 5.015 12.487 1.00 92.25 583 PRO A CA 1
ATOM 4446 C C . PRO A 1 583 ? -13.334 5.964 13.422 1.00 92.25 583 PRO A C 1
ATOM 4448 O O . PRO A 1 583 ? -13.615 7.111 13.072 1.00 92.25 583 PRO A O 1
ATOM 4451 N N . TYR A 1 584 ? -13.589 5.513 14.654 1.00 91.94 584 TYR A N 1
ATOM 4452 C CA . TYR A 1 584 ? -14.261 6.315 15.682 1.00 91.94 584 TYR A CA 1
ATOM 4453 C C . TYR A 1 584 ? -13.611 7.687 15.890 1.00 91.94 584 TYR A C 1
ATOM 4455 O O . TYR A 1 584 ? -14.304 8.698 15.948 1.00 91.94 584 TYR A O 1
ATOM 4463 N N . ALA A 1 585 ? -12.276 7.731 15.964 1.00 90.50 585 ALA A N 1
ATOM 4464 C CA . ALA A 1 585 ? -11.528 8.961 16.206 1.00 90.50 585 ALA A CA 1
ATOM 4465 C C . ALA A 1 585 ? -11.780 10.028 15.127 1.00 90.50 585 ALA A C 1
ATOM 4467 O O . ALA A 1 585 ? -11.888 11.208 15.453 1.00 90.50 585 ALA A O 1
ATOM 4468 N N . ASP A 1 586 ? -11.932 9.616 13.867 1.00 91.31 586 ASP A N 1
ATOM 4469 C CA . ASP A 1 586 ? -12.194 10.525 12.750 1.00 91.31 586 ASP A CA 1
ATOM 4470 C C . ASP A 1 586 ? -13.627 11.078 12.798 1.00 91.31 586 ASP A C 1
ATOM 4472 O O . ASP A 1 586 ? -13.855 12.273 12.588 1.00 91.31 586 ASP A O 1
ATOM 4476 N N . VAL A 1 587 ? -14.598 10.225 13.144 1.00 92.56 587 VAL A N 1
ATOM 4477 C CA . VAL A 1 587 ? -15.999 10.630 13.348 1.00 92.56 587 VAL A CA 1
ATOM 4478 C C . VAL A 1 587 ? -16.120 11.569 14.553 1.00 92.56 587 VAL A C 1
ATOM 4480 O O . VAL A 1 587 ? -16.822 12.580 14.481 1.00 92.56 587 VAL A O 1
ATOM 4483 N N . LEU A 1 588 ? -15.397 11.275 15.637 1.00 91.00 588 LEU A N 1
ATOM 4484 C CA . LEU A 1 588 ? -15.340 12.088 16.849 1.00 91.00 588 LEU A CA 1
ATOM 4485 C C . LEU A 1 588 ? -14.697 13.457 16.597 1.00 91.00 588 LEU A C 1
ATOM 4487 O O . LEU A 1 588 ? -15.226 14.464 17.067 1.00 91.00 588 LEU A O 1
ATOM 4491 N N . ALA A 1 589 ? -13.593 13.507 15.847 1.00 89.62 589 ALA A N 1
ATOM 4492 C CA . ALA A 1 589 ? -12.897 14.749 15.514 1.00 89.62 589 ALA A CA 1
ATOM 4493 C C . ALA A 1 589 ? -13.777 15.705 14.693 1.00 89.62 589 ALA A C 1
ATOM 4495 O O . ALA A 1 589 ? -13.777 16.912 14.931 1.00 89.62 589 ALA A O 1
ATOM 4496 N N . GLU A 1 590 ? -14.570 15.166 13.763 1.00 90.12 590 GLU A N 1
ATOM 4497 C CA . GLU A 1 590 ? -15.564 15.933 13.002 1.00 90.12 590 GLU A CA 1
ATOM 4498 C C . GLU A 1 590 ? -16.773 16.342 13.879 1.00 90.12 590 GLU A C 1
ATOM 4500 O O . GLU A 1 590 ? -17.435 17.355 13.623 1.00 90.12 590 GLU A O 1
ATOM 4505 N N . GLY A 1 591 ? -17.045 15.594 14.951 1.00 90.06 591 GLY A N 1
ATOM 4506 C CA . GLY A 1 591 ? -17.959 15.960 16.032 1.00 90.06 591 GLY A CA 1
ATOM 4507 C C . GLY A 1 591 ? -19.445 15.772 15.720 1.00 90.06 591 GLY A C 1
ATOM 4508 O O . GLY A 1 591 ? -19.845 15.275 14.672 1.00 90.06 591 GLY A O 1
ATOM 4509 N N . SER A 1 592 ? -20.305 16.188 16.652 1.00 91.12 592 SER A N 1
ATOM 4510 C CA . SER A 1 592 ? -21.764 16.140 16.467 1.00 91.12 592 SER A CA 1
ATOM 4511 C C . SER A 1 592 ? -22.273 17.311 15.619 1.00 91.12 592 SER A C 1
ATOM 4513 O O . SER A 1 592 ? -21.716 18.408 15.647 1.00 91.12 592 SER A O 1
ATOM 4515 N N . GLY A 1 593 ? -23.364 17.109 14.885 1.00 89.94 593 GLY A N 1
ATOM 4516 C CA . GLY A 1 593 ? -24.009 18.142 14.081 1.00 89.94 593 GLY A CA 1
ATOM 4517 C C . GLY A 1 593 ? -25.021 17.573 13.092 1.00 89.94 593 GLY A C 1
ATOM 4518 O O . GLY A 1 593 ? -24.950 16.411 12.705 1.00 89.94 593 GLY A O 1
ATOM 4519 N N . ASN A 1 594 ? -25.961 18.412 12.660 1.00 89.31 594 ASN A N 1
ATOM 4520 C CA . ASN A 1 594 ? -26.939 18.031 11.643 1.00 89.31 594 ASN A CA 1
ATOM 4521 C C . ASN A 1 594 ? -26.420 18.344 10.240 1.00 89.31 594 ASN A C 1
ATOM 4523 O O . ASN A 1 594 ? -25.777 19.373 10.023 1.00 89.31 594 ASN A O 1
ATOM 4527 N N . GLY A 1 595 ? -26.776 17.486 9.289 1.00 88.94 595 GLY A N 1
ATOM 4528 C CA . GLY A 1 595 ? -26.545 17.695 7.867 1.00 88.94 595 GLY A CA 1
ATOM 4529 C C . GLY A 1 595 ? -25.081 17.720 7.427 1.00 88.94 595 GLY A C 1
ATOM 4530 O O . GLY A 1 595 ? -24.747 18.433 6.479 1.00 88.94 595 GLY A O 1
ATOM 4531 N N . LYS A 1 596 ? -24.211 16.950 8.087 1.00 92.88 596 LYS A N 1
ATOM 4532 C CA . LYS A 1 596 ? -22.837 16.734 7.629 1.00 92.88 596 LYS A CA 1
ATOM 4533 C C . LYS A 1 596 ? -22.850 16.106 6.241 1.00 92.88 596 LYS A C 1
ATOM 4535 O O . LYS A 1 596 ? -23.614 15.180 5.985 1.00 92.88 596 LYS A O 1
ATOM 4540 N N . LEU A 1 597 ? -22.036 16.643 5.340 1.00 95.81 597 LEU A N 1
ATOM 4541 C CA . LEU A 1 597 ? -21.972 16.164 3.967 1.00 95.81 597 LEU A CA 1
ATOM 4542 C C . LEU A 1 597 ? -20.974 15.015 3.877 1.00 95.81 597 LEU A C 1
ATOM 4544 O O . LEU A 1 597 ? -19.826 15.159 4.287 1.00 95.81 597 LEU A O 1
ATOM 4548 N N . VAL A 1 598 ? -21.423 13.896 3.325 1.00 97.44 598 VAL A N 1
ATOM 4549 C CA . VAL A 1 598 ? -20.593 12.732 3.031 1.00 97.44 598 VAL A CA 1
ATOM 4550 C C . VAL A 1 598 ? -20.518 12.582 1.522 1.00 97.44 598 VAL A C 1
ATOM 4552 O O . VAL A 1 598 ? -21.548 12.516 0.857 1.00 97.44 598 VAL A O 1
ATOM 4555 N N . THR A 1 599 ? -19.310 12.563 0.975 1.00 97.88 599 THR A N 1
ATOM 4556 C CA . THR A 1 599 ? -19.053 12.308 -0.453 1.00 97.88 599 THR A CA 1
ATOM 4557 C C . THR A 1 599 ? -17.976 11.242 -0.584 1.00 97.88 599 THR A C 1
ATOM 4559 O O . THR A 1 599 ? -17.331 10.881 0.402 1.00 97.88 599 THR A O 1
ATOM 4562 N N . TYR A 1 600 ? -17.757 10.743 -1.793 1.00 97.75 600 TYR A N 1
ATOM 4563 C CA . TYR A 1 600 ? -16.541 10.019 -2.117 1.00 97.75 600 TYR A CA 1
ATOM 4564 C C . TYR A 1 600 ? -15.923 10.531 -3.414 1.00 97.75 600 TYR A C 1
ATOM 4566 O O . TYR A 1 600 ? -16.608 10.944 -4.349 1.00 97.75 600 TYR A O 1
ATOM 4574 N N . GLU A 1 601 ? -14.601 10.496 -3.463 1.00 97.31 601 GLU A N 1
ATOM 4575 C CA . GLU A 1 601 ? -13.813 10.776 -4.652 1.00 97.31 601 GLU A CA 1
ATOM 4576 C C . GLU A 1 601 ? -13.256 9.470 -5.201 1.00 97.31 601 GLU A C 1
ATOM 4578 O O . GLU A 1 601 ? -12.708 8.658 -4.452 1.00 97.31 601 GLU A O 1
ATOM 4583 N N . VAL A 1 602 ? -13.358 9.289 -6.513 1.00 95.31 602 VAL A N 1
ATOM 4584 C CA . VAL A 1 602 ? -12.746 8.166 -7.220 1.00 95.31 602 VAL A CA 1
ATOM 4585 C C . VAL A 1 602 ? -11.498 8.675 -7.915 1.00 95.31 602 VAL A C 1
ATOM 4587 O O . VAL A 1 602 ? -11.566 9.534 -8.793 1.00 95.31 602 VAL A O 1
ATOM 4590 N N . TRP A 1 603 ? -10.354 8.139 -7.517 1.00 91.38 603 TRP A N 1
ATOM 4591 C CA . TRP A 1 603 ? -9.059 8.424 -8.114 1.00 91.38 603 TRP A CA 1
ATOM 4592 C C . TRP A 1 603 ? -8.601 7.219 -8.922 1.00 91.38 603 TRP A C 1
ATOM 4594 O O . TRP A 1 603 ? -8.603 6.097 -8.417 1.00 91.38 603 TRP A O 1
ATOM 4604 N N . ARG A 1 604 ? -8.174 7.449 -10.161 1.00 85.62 604 ARG A N 1
ATOM 4605 C CA . ARG A 1 604 ? -7.596 6.416 -11.020 1.00 85.62 604 ARG A CA 1
ATOM 4606 C C . ARG A 1 604 ? -6.136 6.762 -11.265 1.00 85.62 604 ARG A C 1
ATOM 4608 O O . ARG A 1 604 ? -5.836 7.779 -11.883 1.00 85.62 604 ARG A O 1
ATOM 4615 N N . GLY A 1 605 ? -5.235 5.942 -10.728 1.00 79.75 605 GLY A N 1
ATOM 4616 C CA . GLY A 1 605 ? -3.818 6.299 -10.686 1.00 79.75 605 GLY A CA 1
ATOM 4617 C C . GLY A 1 605 ? -3.591 7.560 -9.847 1.00 79.75 605 GLY A C 1
ATOM 4618 O O . GLY A 1 605 ? -4.047 7.635 -8.700 1.00 79.75 605 GLY A O 1
ATOM 4619 N N . SER A 1 606 ? -2.912 8.552 -10.420 1.00 75.31 606 SER A N 1
ATOM 4620 C CA . SER A 1 606 ? -2.706 9.878 -9.818 1.00 75.31 606 SER A CA 1
ATOM 4621 C C . SER A 1 606 ? -3.803 10.912 -10.124 1.00 75.31 606 SER A C 1
ATOM 4623 O O . SER A 1 606 ? -3.758 12.019 -9.587 1.00 75.31 606 SER A O 1
ATOM 4625 N N . VAL A 1 607 ? -4.809 10.574 -10.939 1.00 78.12 607 VAL A N 1
ATOM 4626 C CA . VAL A 1 607 ? -5.823 11.525 -11.423 1.00 78.12 607 VAL A CA 1
ATOM 4627 C C . VAL A 1 607 ? -7.129 11.399 -10.632 1.00 78.12 607 VAL A C 1
ATOM 4629 O O . VAL A 1 607 ? -7.687 10.305 -10.504 1.00 78.12 607 VAL A O 1
ATOM 4632 N N . LEU A 1 608 ? -7.659 12.527 -10.138 1.00 85.94 608 LEU A N 1
ATOM 4633 C CA . LEU A 1 608 ? -9.034 12.608 -9.629 1.00 85.94 608 LEU A CA 1
ATOM 4634 C C . LEU A 1 608 ? -9.992 12.416 -10.803 1.00 85.94 608 LEU A C 1
ATOM 4636 O O . LEU A 1 608 ? -10.121 13.294 -11.655 1.00 85.94 608 LEU A O 1
ATOM 4640 N N . ALA A 1 609 ? -10.654 11.267 -10.848 1.00 86.75 609 ALA A N 1
ATOM 4641 C CA . ALA A 1 609 ? -11.476 10.895 -11.981 1.00 86.75 609 ALA A CA 1
ATOM 4642 C C . ALA A 1 609 ? -12.892 11.473 -11.862 1.00 86.75 609 ALA A C 1
ATOM 4644 O O . ALA A 1 609 ? -13.427 11.996 -12.838 1.00 86.75 609 ALA A O 1
ATOM 4645 N N . ASN A 1 610 ? -13.495 11.404 -10.669 1.00 90.75 610 ASN A N 1
ATOM 4646 C CA . ASN A 1 610 ? -14.799 12.009 -10.397 1.00 90.75 610 ASN A CA 1
ATOM 4647 C C . ASN A 1 610 ? -15.075 12.145 -8.887 1.00 90.75 610 ASN A C 1
ATOM 4649 O O . ASN A 1 610 ? -14.435 11.484 -8.065 1.00 90.75 610 ASN A O 1
ATOM 4653 N N . THR A 1 611 ? -16.070 12.958 -8.528 1.00 95.25 611 THR A N 1
ATOM 4654 C CA . THR A 1 611 ? -16.554 13.139 -7.150 1.00 95.25 611 THR A CA 1
ATOM 4655 C C . THR A 1 611 ? -18.056 12.895 -7.104 1.00 95.25 611 THR A C 1
ATOM 4657 O O . THR A 1 611 ? -18.801 13.396 -7.946 1.00 95.25 611 THR A O 1
ATOM 4660 N N . SER A 1 612 ? -18.513 12.128 -6.119 1.00 97.38 612 SER A N 1
ATOM 4661 C CA . SER A 1 612 ? -19.931 11.827 -5.951 1.00 97.38 612 SER A CA 1
ATOM 4662 C C . SER A 1 612 ? -20.739 13.064 -5.530 1.00 97.38 612 SER A C 1
ATOM 4664 O O . SER A 1 612 ? -20.210 13.979 -4.888 1.00 97.38 612 SER A O 1
ATOM 4666 N N . PRO A 1 613 ? -22.060 13.073 -5.770 1.00 97.25 613 PRO A N 1
ATOM 4667 C CA . PRO A 1 613 ? -22.981 13.903 -5.001 1.00 97.25 613 PRO A CA 1
ATOM 4668 C C . PRO A 1 613 ? -22.873 13.612 -3.494 1.00 97.25 613 PRO A C 1
ATOM 4670 O O . PRO A 1 613 ? -22.363 12.566 -3.083 1.00 97.25 613 PRO A O 1
ATOM 4673 N N . SER A 1 614 ? -23.358 14.536 -2.662 1.00 96.00 614 SER A N 1
ATOM 4674 C CA . SER A 1 614 ? -23.289 14.406 -1.205 1.00 96.00 614 SER A CA 1
ATOM 4675 C C . SER A 1 614 ? -24.532 13.769 -0.590 1.00 96.00 614 SER A C 1
ATOM 4677 O O . SER A 1 614 ? -25.662 14.053 -0.988 1.00 96.00 614 SER A O 1
ATOM 4679 N N . THR A 1 615 ? -24.309 12.976 0.454 1.00 96.62 615 THR A N 1
ATOM 4680 C CA . THR A 1 615 ? -25.337 12.518 1.393 1.00 96.62 615 THR A CA 1
ATOM 4681 C C . THR A 1 615 ? -25.295 13.368 2.646 1.00 96.62 615 THR A C 1
ATOM 4683 O O . THR A 1 615 ? -24.226 13.663 3.174 1.00 96.62 615 THR A O 1
ATOM 4686 N N . SER A 1 616 ? -26.466 13.788 3.119 1.00 95.56 616 SER A N 1
ATOM 4687 C CA . SER A 1 616 ? -26.593 14.580 4.339 1.00 95.56 616 SER A CA 1
ATOM 4688 C C . SER A 1 616 ? -26.849 13.658 5.529 1.00 95.56 616 SER A C 1
ATOM 4690 O O . SER A 1 616 ? -27.871 12.972 5.582 1.00 95.56 616 SER A O 1
ATOM 4692 N N . VAL A 1 617 ? -25.917 13.645 6.476 1.00 95.06 617 VAL A N 1
ATOM 4693 C CA . VAL A 1 617 ? -25.919 12.767 7.646 1.00 95.06 617 VAL A CA 1
ATOM 4694 C C . VAL A 1 617 ? -26.031 13.599 8.915 1.00 95.06 617 VAL A C 1
ATOM 4696 O O . VAL A 1 617 ? -25.315 14.586 9.092 1.00 95.06 617 VAL A O 1
ATOM 4699 N N . ASN A 1 618 ? -26.931 13.215 9.816 1.00 93.44 618 ASN A N 1
ATOM 4700 C CA . ASN A 1 618 ? -26.952 13.792 11.156 1.00 93.44 618 ASN A CA 1
ATOM 4701 C C . ASN A 1 618 ? -26.055 12.956 12.058 1.00 93.44 618 ASN A C 1
ATOM 4703 O O . ASN A 1 618 ? -26.105 11.735 12.007 1.00 93.44 618 ASN A O 1
ATOM 4707 N N . VAL A 1 619 ? -25.265 13.603 12.904 1.00 93.50 619 VAL A N 1
ATOM 4708 C CA . VAL A 1 619 ? -24.376 12.936 13.855 1.00 93.50 619 VAL A CA 1
ATOM 4709 C C . VAL A 1 619 ? -24.669 13.477 15.246 1.00 93.50 619 VAL A C 1
ATOM 4711 O O . VAL A 1 619 ? -24.655 14.690 15.460 1.00 93.50 619 VAL A O 1
ATOM 4714 N N . ASN A 1 620 ? -24.937 12.590 16.198 1.00 92.25 620 ASN A N 1
ATOM 4715 C CA . ASN A 1 620 ? -25.129 12.940 17.598 1.00 92.25 620 ASN A CA 1
ATOM 4716 C C . ASN A 1 620 ? -24.384 11.939 18.485 1.00 92.25 620 ASN A C 1
ATOM 4718 O O . ASN A 1 620 ? -24.909 10.889 18.843 1.00 92.25 620 ASN A O 1
ATOM 4722 N N . LEU A 1 621 ? -23.155 12.302 18.839 1.00 92.12 621 LEU A N 1
ATOM 4723 C CA . LEU A 1 621 ? -22.271 11.527 19.709 1.00 92.12 621 LEU A CA 1
ATOM 4724 C C . LEU A 1 621 ? -22.479 11.874 21.194 1.00 92.12 621 LEU A C 1
ATOM 4726 O O . LEU A 1 621 ? -21.631 11.560 22.018 1.00 92.12 621 LEU A O 1
ATOM 4730 N N . ASP A 1 622 ? -23.555 12.587 21.546 1.00 89.31 622 ASP A N 1
ATOM 4731 C CA . ASP A 1 622 ? -23.838 12.932 22.939 1.00 89.31 622 ASP A CA 1
ATOM 4732 C C . ASP A 1 622 ? -24.056 11.656 23.765 1.00 89.31 622 ASP A C 1
ATOM 4734 O O . ASP A 1 622 ? -24.932 10.849 23.467 1.00 89.31 622 ASP A O 1
ATOM 4738 N N . SER A 1 623 ? -23.282 11.494 24.834 1.00 90.12 623 SER A N 1
ATOM 4739 C CA . SER A 1 623 ? -23.356 10.356 25.748 1.00 90.12 623 SER A CA 1
ATOM 4740 C C . SER A 1 623 ? -23.312 10.840 2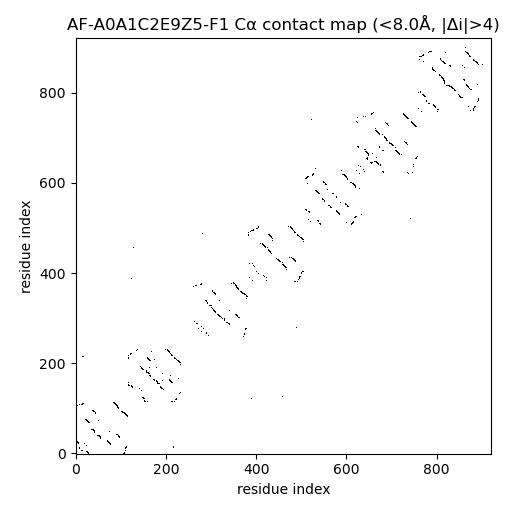7.201 1.00 90.12 623 SER A C 1
ATOM 4742 O O . SER A 1 623 ? -22.795 11.927 27.496 1.00 90.12 623 SER A O 1
ATOM 4744 N N . PRO A 1 624 ? -23.905 10.102 28.157 1.00 87.75 624 PRO A N 1
ATOM 4745 C CA . PRO A 1 624 ? -23.595 10.302 29.571 1.00 87.75 624 PRO A CA 1
ATOM 4746 C C . PRO A 1 624 ? -22.095 10.094 29.840 1.00 87.75 624 PRO A C 1
ATOM 4748 O O . PRO A 1 624 ? -21.494 9.252 29.184 1.00 87.75 624 PRO A O 1
ATOM 4751 N N . GLY A 1 625 ? -21.505 10.810 30.807 1.00 80.56 625 GLY A N 1
ATOM 4752 C CA . GLY A 1 625 ? -20.058 10.726 31.086 1.00 80.56 625 GLY A CA 1
ATOM 4753 C C . GLY A 1 625 ? -19.213 11.946 30.684 1.00 80.56 625 GLY A C 1
ATOM 4754 O O . GLY A 1 625 ? -18.008 11.809 30.513 1.00 80.56 625 GLY A O 1
ATOM 4755 N N . PRO A 1 626 ? -19.768 13.159 30.855 1.00 77.81 626 PRO A N 1
ATOM 4756 C CA . PRO A 1 626 ? -19.575 14.384 30.054 1.00 77.81 626 PRO A CA 1
ATOM 4757 C C . PRO A 1 626 ? -18.792 14.247 28.748 1.00 77.81 626 PRO A C 1
ATOM 4759 O O . PRO A 1 626 ? -17.585 14.045 28.733 1.00 77.81 626 PRO A O 1
ATOM 4762 N N . GLY A 1 627 ? -19.490 14.533 27.649 1.00 81.00 627 GLY A N 1
ATOM 4763 C CA . GLY A 1 627 ? -18.940 14.416 26.303 1.00 81.00 627 GLY A CA 1
ATOM 4764 C C . GLY A 1 627 ? -19.052 12.990 25.758 1.00 81.00 627 GLY A C 1
ATOM 4765 O O . GLY A 1 627 ? -19.660 12.136 26.406 1.00 81.00 627 GLY A O 1
ATOM 4766 N N . PRO A 1 628 ? -18.541 12.756 24.541 1.00 85.25 628 PRO A N 1
ATOM 4767 C CA . PRO A 1 628 ? -18.459 11.419 23.973 1.00 85.25 628 PRO A CA 1
ATOM 4768 C C . PRO A 1 628 ? -17.427 10.553 24.704 1.00 85.25 628 PRO A C 1
ATOM 4770 O O . PRO A 1 628 ? -16.459 11.078 25.257 1.00 85.25 628 PRO A O 1
ATOM 4773 N N . ASP A 1 629 ? -17.607 9.237 24.649 1.00 88.00 629 ASP A N 1
ATOM 4774 C CA . ASP A 1 629 ? -16.692 8.269 25.260 1.00 88.00 629 ASP A CA 1
ATOM 4775 C C . ASP A 1 629 ? -15.283 8.375 24.642 1.00 88.00 629 ASP A C 1
ATOM 4777 O O . ASP A 1 629 ? -15.149 8.257 23.417 1.00 88.00 629 ASP A O 1
ATOM 4781 N N . PRO A 1 630 ? -14.237 8.681 25.433 1.00 80.06 630 PRO A N 1
ATOM 4782 C CA . PRO A 1 630 ? -12.903 8.918 24.899 1.00 80.06 630 PRO A CA 1
ATOM 4783 C C . PRO A 1 630 ? -12.213 7.647 24.386 1.00 80.06 630 PRO A C 1
ATOM 4785 O O . PRO A 1 630 ? -11.371 7.770 23.494 1.00 80.06 630 PRO A O 1
ATOM 4788 N N . ASP A 1 631 ? -12.545 6.459 24.905 1.00 84.94 631 ASP A N 1
ATOM 4789 C CA . ASP A 1 631 ? -11.986 5.183 24.441 1.00 84.94 631 ASP A CA 1
ATOM 4790 C C . ASP A 1 631 ? -13.071 4.092 24.337 1.00 84.94 631 ASP A C 1
ATOM 4792 O O . ASP A 1 631 ? -13.186 3.217 25.194 1.00 84.94 631 ASP A O 1
ATOM 4796 N N . PRO A 1 632 ? -13.841 4.060 23.233 1.00 82.06 632 PRO A N 1
ATOM 4797 C CA . PRO A 1 632 ? -14.889 3.055 23.038 1.00 82.06 632 PRO A CA 1
ATOM 4798 C C . PRO A 1 632 ? -14.347 1.627 22.853 1.00 82.06 632 PRO A C 1
ATOM 4800 O O . PRO A 1 632 ? -15.124 0.692 22.655 1.00 82.06 632 PRO A O 1
ATOM 4803 N N . GLY A 1 633 ? -13.022 1.434 22.852 1.00 83.56 633 GLY A N 1
ATOM 4804 C CA . GLY A 1 633 ? -12.411 0.110 22.841 1.00 83.56 633 GLY A CA 1
ATOM 4805 C C . GLY A 1 633 ? -12.586 -0.638 24.164 1.00 83.56 633 GLY A C 1
ATOM 4806 O O . GLY A 1 633 ? -12.428 -1.865 24.192 1.00 83.56 633 GLY A O 1
ATOM 4807 N N . THR A 1 634 ? -12.916 0.060 25.254 1.00 87.50 634 THR A N 1
ATOM 4808 C CA . THR A 1 634 ? -13.213 -0.570 26.538 1.00 87.50 634 THR A CA 1
ATOM 4809 C C . THR A 1 634 ? -14.728 -0.797 26.708 1.00 87.50 634 THR A C 1
ATOM 4811 O O . THR A 1 634 ? -15.553 -0.087 26.135 1.00 87.50 634 THR A O 1
ATOM 4814 N N . PRO A 1 635 ? -15.157 -1.805 27.494 1.00 87.62 635 PRO A N 1
ATOM 4815 C CA . PRO A 1 635 ? -16.584 -2.042 27.738 1.00 87.62 635 PRO A CA 1
ATOM 4816 C C . PRO A 1 635 ? -17.277 -0.992 28.626 1.00 87.62 635 PRO A C 1
ATOM 4818 O O . PRO A 1 635 ? -18.469 -1.140 28.906 1.00 87.62 635 PRO A O 1
ATOM 4821 N N . TRP A 1 636 ? -16.549 -0.001 29.148 1.00 90.19 636 TRP A N 1
ATOM 4822 C CA . TRP A 1 636 ? -17.050 0.981 30.107 1.00 90.19 636 TRP A CA 1
ATOM 4823 C C . TRP A 1 636 ? -16.490 2.366 29.806 1.00 90.19 636 TRP A C 1
ATOM 4825 O O . TRP A 1 636 ? -15.338 2.516 29.452 1.00 90.19 636 TRP A O 1
ATOM 4835 N N . HIS A 1 637 ? -17.259 3.408 30.074 1.00 92.06 637 HIS A N 1
ATOM 4836 C CA . HIS A 1 637 ? -16.813 4.769 29.818 1.00 92.06 637 HIS A CA 1
ATOM 4837 C C . HIS A 1 637 ? -15.789 5.208 30.880 1.00 92.06 637 HIS A C 1
ATOM 4839 O O . HIS A 1 637 ? -16.096 5.238 32.079 1.00 92.06 637 HIS A O 1
ATOM 4845 N N . GLU A 1 638 ? -14.576 5.605 30.472 1.00 91.00 638 GLU A N 1
ATOM 4846 C CA . GLU A 1 638 ? -13.444 5.827 31.394 1.00 91.00 638 GLU A CA 1
ATOM 4847 C C . GLU A 1 638 ? -13.706 6.914 32.431 1.00 91.00 638 GLU A C 1
ATOM 4849 O O . GLU A 1 638 ? -13.142 6.863 33.530 1.00 91.00 638 GLU A O 1
ATOM 4854 N N . ASN A 1 639 ? -14.536 7.899 32.088 1.00 92.44 639 ASN A N 1
ATOM 4855 C CA . ASN A 1 639 ? -14.816 9.039 32.945 1.00 92.44 639 ASN A CA 1
ATOM 4856 C C . ASN A 1 639 ? -15.821 8.719 34.065 1.00 92.44 639 ASN A C 1
ATOM 4858 O O . ASN A 1 639 ? -15.913 9.455 35.051 1.00 92.44 639 ASN A O 1
ATOM 4862 N N . LEU A 1 640 ? -16.556 7.611 33.960 1.00 94.81 640 LEU A N 1
ATOM 4863 C CA . LEU A 1 640 ? -17.485 7.191 35.000 1.00 94.81 640 LEU A CA 1
ATOM 4864 C C . LEU A 1 640 ? -16.722 6.634 36.209 1.00 94.81 640 LEU A C 1
ATOM 4866 O O . LEU A 1 640 ? -15.895 5.727 36.104 1.00 94.81 640 LEU A O 1
ATOM 4870 N N . VAL A 1 641 ? -17.004 7.187 37.391 1.00 95.19 641 VAL A N 1
ATOM 4871 C CA . VAL A 1 641 ? -16.460 6.684 38.660 1.00 95.19 641 VAL A CA 1
ATOM 4872 C C . VAL A 1 641 ? -17.276 5.458 39.084 1.00 95.19 641 VAL A C 1
ATOM 4874 O O . VAL A 1 641 ? -18.508 5.549 39.052 1.00 95.19 641 VAL A O 1
ATOM 4877 N N . PRO A 1 642 ? -16.644 4.338 39.488 1.00 96.19 642 PRO A N 1
ATOM 4878 C CA . PRO A 1 642 ? -17.362 3.160 39.964 1.00 96.19 642 PRO A CA 1
ATOM 4879 C C . PRO A 1 642 ? -18.289 3.486 41.142 1.00 96.19 642 PRO A C 1
ATOM 4881 O O . PRO A 1 642 ? -17.995 4.352 41.971 1.00 96.19 642 PRO A O 1
ATOM 4884 N N . LEU A 1 643 ? -19.419 2.784 41.229 1.00 97.31 643 LEU A N 1
ATOM 4885 C CA . LEU A 1 643 ? -20.332 2.924 42.365 1.00 97.31 643 LEU A CA 1
ATOM 4886 C C . LEU A 1 643 ? -19.727 2.326 43.642 1.00 97.31 643 LEU A C 1
ATOM 4888 O O . LEU A 1 643 ? -18.845 1.468 43.584 1.00 97.31 643 LEU A O 1
ATOM 4892 N N . VAL A 1 644 ? -20.250 2.740 44.796 1.00 97.44 644 VAL A N 1
ATOM 4893 C CA . VAL A 1 644 ? -19.930 2.136 46.099 1.00 97.44 644 VAL A CA 1
ATOM 4894 C C . VAL A 1 644 ? -21.167 1.444 46.652 1.00 97.44 644 VAL A C 1
ATOM 4896 O O . VAL A 1 644 ? -22.227 2.064 46.749 1.00 97.44 644 VAL A O 1
ATOM 4899 N N . VAL A 1 645 ? -21.040 0.176 47.041 1.00 96.62 645 VAL A N 1
ATOM 4900 C CA . VAL A 1 645 ? -22.115 -0.575 47.702 1.00 96.62 645 VAL A CA 1
ATOM 4901 C C . VAL A 1 645 ? -21.850 -0.673 49.196 1.00 96.62 645 VAL A C 1
ATOM 4903 O O . VAL A 1 645 ? -20.775 -1.089 49.611 1.00 96.62 645 VAL A O 1
ATOM 4906 N N . VAL A 1 646 ? -22.853 -0.349 50.009 1.00 95.88 646 VAL A N 1
ATOM 4907 C CA . VAL A 1 646 ? -22.807 -0.517 51.467 1.00 95.88 646 VAL A CA 1
ATOM 4908 C C . VAL A 1 646 ? -23.974 -1.402 51.909 1.00 95.88 646 VAL A C 1
ATOM 4910 O O . VAL A 1 646 ? -25.121 -1.149 51.530 1.00 95.88 646 VAL A O 1
ATOM 4913 N N . GLY A 1 647 ? -23.683 -2.449 52.688 1.00 91.44 647 GLY A N 1
ATOM 4914 C CA . GLY A 1 647 ? -24.704 -3.321 53.286 1.00 91.44 647 GLY A CA 1
ATOM 4915 C C . GLY A 1 647 ? -25.535 -2.611 54.361 1.00 91.44 647 GLY A C 1
ATOM 4916 O O . GLY A 1 647 ? -25.082 -1.624 54.936 1.00 91.44 647 GLY A O 1
ATOM 4917 N N . ASP A 1 648 ? -26.740 -3.119 54.643 1.00 91.12 648 ASP A N 1
ATOM 4918 C CA . ASP A 1 648 ? -27.727 -2.536 55.576 1.00 91.12 648 ASP A CA 1
ATOM 4919 C C . ASP A 1 648 ? -27.135 -2.023 56.903 1.00 91.12 648 ASP A C 1
ATOM 4921 O O . ASP A 1 648 ? -27.460 -0.927 57.359 1.00 91.12 648 ASP A O 1
ATOM 4925 N N . SER A 1 649 ? -26.238 -2.795 57.525 1.00 85.06 649 SER A N 1
ATOM 4926 C CA . SER A 1 649 ? -25.641 -2.445 58.819 1.00 85.06 649 SER A CA 1
ATOM 4927 C C . SER A 1 649 ? -24.447 -1.492 58.726 1.00 85.06 649 SER A C 1
ATOM 4929 O O . SER A 1 649 ? -24.038 -0.928 59.743 1.00 85.06 649 SER A O 1
ATOM 4931 N N . GLY A 1 650 ? -23.840 -1.353 57.542 1.00 85.06 650 GLY A N 1
ATOM 4932 C CA . GLY A 1 650 ? -22.571 -0.653 57.326 1.00 85.06 650 GLY A CA 1
ATOM 4933 C C . GLY A 1 650 ? -21.336 -1.340 57.930 1.00 85.06 650 GLY A C 1
ATOM 4934 O O . GLY A 1 650 ? -20.240 -0.789 57.858 1.00 85.06 650 GLY A O 1
ATOM 4935 N N . ALA A 1 651 ? -21.473 -2.530 58.527 1.00 77.56 651 ALA A N 1
ATOM 4936 C CA . ALA A 1 651 ? -20.405 -3.171 59.301 1.00 77.56 651 ALA A CA 1
ATOM 4937 C C . ALA A 1 651 ? -19.277 -3.797 58.455 1.00 77.56 651 ALA A C 1
ATOM 4939 O O . ALA A 1 651 ? -18.199 -4.049 58.988 1.00 77.56 651 ALA A O 1
ATOM 4940 N N . GLY A 1 652 ? -19.508 -4.054 57.163 1.00 78.69 652 GLY A N 1
ATOM 4941 C CA . GLY A 1 652 ? -18.508 -4.629 56.250 1.00 78.69 652 GLY A CA 1
ATOM 4942 C C . GLY A 1 652 ? -17.537 -3.611 55.642 1.00 78.69 652 GLY A C 1
ATOM 4943 O O . GLY A 1 652 ? -16.475 -4.001 55.166 1.00 78.69 652 GLY A O 1
ATOM 4944 N N . GLY A 1 653 ? -17.872 -2.318 55.692 1.00 88.81 653 GLY A N 1
ATOM 4945 C CA . GLY A 1 653 ? -17.207 -1.286 54.894 1.00 88.81 653 GLY A CA 1
ATOM 4946 C C . GLY A 1 653 ? -17.696 -1.252 53.442 1.00 88.81 653 GLY A C 1
ATOM 4947 O O . GLY A 1 653 ? -18.682 -1.900 53.085 1.00 88.81 653 GLY A O 1
ATOM 4948 N N . ASP A 1 654 ? -17.014 -0.459 52.617 1.00 94.44 654 ASP A N 1
ATOM 4949 C CA . ASP A 1 654 ? -17.350 -0.281 51.204 1.00 94.44 654 ASP A CA 1
ATOM 4950 C C . ASP A 1 654 ? -17.149 -1.586 50.423 1.00 94.44 654 ASP A C 1
ATOM 4952 O O . ASP A 1 654 ? -16.121 -2.252 50.544 1.00 94.44 654 ASP A O 1
ATOM 4956 N N . ASN A 1 655 ? -18.129 -1.924 49.587 1.00 95.75 655 ASN A N 1
ATOM 4957 C CA . ASN A 1 655 ? -18.138 -3.072 48.679 1.00 95.75 655 ASN A CA 1
ATOM 4958 C C . ASN A 1 655 ? -18.023 -4.440 49.372 1.00 95.75 655 ASN A C 1
ATOM 4960 O O . ASN A 1 655 ? -17.642 -5.428 48.745 1.00 95.75 655 ASN A O 1
ATOM 4964 N N . VAL A 1 656 ? -18.402 -4.522 50.649 1.00 94.06 656 VAL A N 1
ATOM 4965 C CA . VAL A 1 656 ? -18.479 -5.780 51.400 1.00 94.06 656 VAL A CA 1
ATOM 4966 C C . VAL A 1 656 ? -19.852 -5.898 52.048 1.00 94.06 656 VAL A C 1
ATOM 4968 O O . VAL A 1 656 ? -20.248 -5.068 52.869 1.00 94.06 656 VAL A O 1
ATOM 4971 N N . ILE A 1 657 ? -20.574 -6.966 51.710 1.00 92.62 657 ILE A N 1
ATOM 4972 C CA . ILE A 1 657 ? -21.796 -7.364 52.407 1.00 92.62 657 ILE A CA 1
ATOM 4973 C C . ILE A 1 657 ? -21.410 -8.433 53.435 1.00 92.62 657 ILE A C 1
ATOM 4975 O O . ILE A 1 657 ? -21.149 -9.579 53.053 1.00 92.62 657 ILE A O 1
ATOM 4979 N N . PRO A 1 658 ? -21.342 -8.092 54.736 1.00 88.06 658 PRO A N 1
ATOM 4980 C CA . PRO A 1 658 ? -20.971 -9.055 55.763 1.00 88.06 658 PRO A CA 1
ATOM 4981 C C . PRO A 1 658 ? -22.080 -10.106 55.947 1.00 88.06 658 PRO A C 1
ATOM 4983 O O . PRO A 1 658 ? -23.245 -9.833 55.639 1.00 88.06 658 PRO A O 1
ATOM 4986 N N . PRO A 1 659 ? -21.785 -11.276 56.549 1.00 82.06 659 PRO A N 1
ATOM 4987 C CA . PRO A 1 659 ? -22.769 -12.351 56.717 1.00 82.06 659 PRO A CA 1
ATOM 4988 C C . PRO A 1 659 ? -24.065 -11.928 57.428 1.00 82.06 659 PRO A C 1
ATOM 4990 O O . PRO A 1 659 ? -25.129 -12.473 57.150 1.00 82.06 659 PRO A O 1
ATOM 4993 N N . GLY A 1 660 ? -23.996 -10.945 58.336 1.00 79.44 660 GLY A N 1
ATOM 4994 C CA . GLY A 1 660 ? -25.159 -10.411 59.056 1.00 79.44 660 GLY A CA 1
ATOM 4995 C C . GLY A 1 660 ? -26.119 -9.569 58.207 1.00 79.44 660 GLY A C 1
ATOM 4996 O O . GLY A 1 660 ? -27.249 -9.336 58.639 1.00 79.44 660 GLY A O 1
ATOM 4997 N N . ASP A 1 661 ? -25.693 -9.141 57.018 1.00 88.75 661 ASP A N 1
ATOM 4998 C CA . ASP A 1 661 ? -26.506 -8.403 56.043 1.00 88.75 661 ASP A CA 1
ATOM 4999 C C . ASP A 1 661 ? -26.887 -9.265 54.831 1.00 88.75 661 ASP A C 1
ATOM 5001 O O . ASP A 1 661 ? -27.551 -8.798 53.905 1.00 88.75 661 ASP A O 1
ATOM 5005 N N . PHE A 1 662 ? -26.534 -10.553 54.859 1.00 83.31 662 PHE A N 1
ATOM 5006 C CA . PHE A 1 662 ? -27.009 -11.530 53.891 1.00 83.31 662 PHE A CA 1
ATOM 5007 C C . PHE A 1 662 ? -28.549 -11.624 53.959 1.00 83.31 662 PHE A C 1
ATOM 5009 O O . PHE A 1 662 ? -29.113 -11.917 55.014 1.00 83.31 662 PHE A O 1
ATOM 5016 N N . ASN A 1 663 ? -29.237 -11.387 52.833 1.00 88.94 663 ASN A N 1
ATOM 5017 C CA . ASN A 1 663 ? -30.698 -11.185 52.727 1.00 88.94 663 ASN A CA 1
ATOM 5018 C C . ASN A 1 663 ? -31.250 -9.890 53.352 1.00 88.94 663 ASN A C 1
ATOM 5020 O O . ASN A 1 663 ? -32.414 -9.856 53.762 1.00 88.94 663 ASN A O 1
ATOM 5024 N N . LYS A 1 664 ? -30.462 -8.818 53.419 1.00 90.75 664 LYS A N 1
ATOM 5025 C CA . LYS A 1 664 ? -30.974 -7.466 53.677 1.00 90.75 664 LYS A CA 1
ATOM 5026 C C . LYS A 1 664 ? -30.716 -6.559 52.484 1.00 90.75 664 LYS A C 1
ATOM 5028 O O . LYS A 1 664 ? -29.901 -6.882 51.622 1.00 90.75 664 LYS A O 1
ATOM 5033 N N . ASP A 1 665 ? -31.443 -5.448 52.426 1.00 94.25 665 ASP A N 1
ATOM 5034 C CA . ASP A 1 665 ? -31.225 -4.441 51.394 1.00 94.25 665 ASP A CA 1
ATOM 5035 C C . ASP A 1 665 ? -29.792 -3.884 51.497 1.00 94.25 665 ASP A C 1
ATOM 5037 O O . ASP A 1 665 ? -29.227 -3.759 52.581 1.00 94.25 665 ASP A O 1
ATOM 5041 N N . ALA A 1 666 ? -29.200 -3.527 50.364 1.00 95.31 666 ALA A N 1
ATOM 5042 C CA . ALA A 1 666 ? -27.961 -2.754 50.313 1.00 95.31 666 ALA A CA 1
ATOM 5043 C C . ALA A 1 666 ? -28.211 -1.436 49.573 1.00 95.31 666 ALA A C 1
ATOM 5045 O O . ALA A 1 666 ? -29.220 -1.279 48.882 1.00 95.31 666 ALA A O 1
ATOM 5046 N N . VAL A 1 667 ? -27.305 -0.471 49.701 1.00 96.12 667 VAL A N 1
ATOM 5047 C CA . VAL A 1 667 ? -27.393 0.805 48.979 1.00 96.12 667 VAL A CA 1
ATOM 5048 C C . VAL A 1 667 ? -26.187 0.948 48.065 1.00 96.12 667 VAL A C 1
ATOM 5050 O O . VAL A 1 667 ? -25.056 1.015 48.539 1.00 96.12 667 VAL A O 1
ATOM 5053 N N . ALA A 1 668 ? -26.441 1.029 46.761 1.00 97.00 668 ALA A N 1
ATOM 5054 C CA . ALA A 1 668 ? -25.466 1.444 45.765 1.00 97.00 668 ALA A CA 1
ATOM 5055 C C . ALA A 1 668 ? -25.504 2.972 45.635 1.00 97.00 668 ALA A C 1
ATOM 5057 O O . ALA A 1 668 ? -26.544 3.552 45.316 1.00 97.00 668 ALA A O 1
ATOM 5058 N N . THR A 1 669 ? -24.380 3.627 45.902 1.00 97.25 669 THR A N 1
ATOM 5059 C CA . THR A 1 669 ? -24.202 5.068 45.712 1.00 97.25 669 THR A CA 1
ATOM 5060 C C . THR A 1 669 ? -23.455 5.292 44.406 1.00 97.25 669 THR A C 1
ATOM 5062 O O . THR A 1 669 ? -22.289 4.920 44.290 1.00 97.25 669 THR A O 1
ATOM 5065 N N . VAL A 1 670 ? -24.141 5.876 43.426 1.00 97.44 670 VAL A N 1
ATOM 5066 C CA . VAL A 1 670 ? -23.584 6.238 42.122 1.00 97.44 670 VAL A CA 1
ATOM 5067 C C . VAL A 1 670 ? -23.117 7.696 42.175 1.00 97.44 670 VAL A C 1
ATOM 5069 O O . VAL A 1 670 ? -23.961 8.577 42.384 1.00 97.44 670 VAL A O 1
ATOM 5072 N N . PRO A 1 671 ? -21.813 7.972 42.000 1.00 96.50 671 PRO A N 1
ATOM 5073 C CA . PRO A 1 671 ? -21.286 9.331 42.019 1.00 96.50 671 PRO A CA 1
ATOM 5074 C C . PRO A 1 671 ? -21.866 10.177 40.887 1.00 96.50 671 PRO A C 1
ATOM 5076 O O . PRO A 1 671 ? -21.922 9.732 39.746 1.00 96.50 671 PRO A O 1
ATOM 5079 N N . HIS A 1 672 ? -22.263 11.413 41.185 1.00 95.38 672 HIS A N 1
ATOM 5080 C CA . HIS A 1 672 ? -22.728 12.344 40.147 1.00 95.38 672 HIS A CA 1
ATOM 5081 C C . HIS A 1 672 ? -21.591 13.069 39.417 1.00 95.38 672 HIS A C 1
ATOM 5083 O O . HIS A 1 672 ? -21.840 13.696 38.389 1.00 95.38 672 HIS A O 1
ATOM 5089 N N . ILE A 1 673 ? -20.368 13.011 39.952 1.00 95.19 673 ILE A N 1
ATOM 5090 C CA . ILE A 1 673 ? -19.167 13.642 39.396 1.00 95.19 673 ILE A CA 1
ATOM 5091 C C . ILE A 1 673 ? -18.252 12.570 38.801 1.00 95.19 673 ILE A C 1
ATOM 5093 O O . ILE A 1 673 ? -17.969 11.566 39.458 1.00 95.19 673 ILE A O 1
ATOM 5097 N N . GLY A 1 674 ? -17.803 12.802 37.568 1.00 93.25 674 GLY A N 1
ATOM 5098 C CA . GLY A 1 674 ? -16.868 11.950 36.839 1.00 93.25 674 GLY A CA 1
ATOM 5099 C C . GLY A 1 674 ? -15.422 12.136 37.296 1.00 93.25 674 GLY A C 1
ATOM 5100 O O . GLY A 1 674 ? -15.114 12.982 38.141 1.00 93.25 674 GLY A O 1
ATOM 5101 N N . LYS A 1 675 ? -14.507 11.351 36.722 1.00 92.38 675 LYS A N 1
ATOM 5102 C CA . LYS A 1 675 ? -13.062 11.458 37.000 1.00 92.38 675 LYS A CA 1
ATOM 5103 C C . LYS A 1 675 ? -12.486 12.813 36.564 1.00 92.38 675 LYS A C 1
ATOM 5105 O O . LYS A 1 675 ? -11.511 13.275 37.152 1.00 92.38 675 LYS A O 1
ATOM 5110 N N . ASP A 1 676 ? -13.112 13.463 35.591 1.00 90.62 676 ASP A N 1
ATOM 5111 C CA . ASP A 1 676 ? -12.804 14.810 35.104 1.00 90.62 676 ASP A CA 1
ATOM 5112 C C . ASP A 1 676 ? -13.361 15.953 35.978 1.00 90.62 676 ASP A C 1
ATOM 5114 O O . ASP A 1 676 ? -13.106 17.127 35.707 1.00 90.62 676 ASP A O 1
ATOM 5118 N N . GLY A 1 677 ? -14.114 15.639 37.037 1.00 91.88 677 GLY A N 1
ATOM 5119 C CA . GLY A 1 677 ? -14.711 16.632 37.932 1.00 91.88 677 GLY A CA 1
ATOM 5120 C C . GLY A 1 677 ? -16.025 17.244 37.432 1.00 91.88 677 GLY A C 1
ATOM 5121 O O . GLY A 1 677 ? -16.555 18.148 38.084 1.00 91.88 677 GLY A O 1
ATOM 5122 N N . MET A 1 678 ? -16.576 16.761 36.318 1.00 92.69 678 MET A N 1
ATOM 5123 C CA . MET A 1 678 ? -17.809 17.268 35.714 1.00 92.69 678 MET A CA 1
ATOM 5124 C C . MET A 1 678 ? -19.006 16.354 36.024 1.00 92.69 678 MET A C 1
ATOM 5126 O O . MET A 1 678 ? -18.854 15.185 36.374 1.00 92.69 678 MET A O 1
ATOM 5130 N N . VAL A 1 679 ? -20.228 16.895 35.941 1.00 94.12 679 VAL A N 1
ATOM 5131 C CA . VAL A 1 679 ? -21.454 16.126 36.231 1.00 94.12 679 VAL A CA 1
ATOM 5132 C C . VAL A 1 679 ? -21.709 15.102 35.121 1.00 94.12 679 VAL A C 1
ATOM 5134 O O . VAL A 1 679 ? -21.792 15.486 33.956 1.00 94.12 679 VAL A O 1
ATOM 5137 N N . ILE A 1 680 ? -21.887 13.822 35.475 1.00 94.56 680 ILE A N 1
ATOM 5138 C CA . ILE A 1 680 ? -21.984 12.699 34.516 1.00 94.56 680 ILE A CA 1
ATOM 5139 C C . ILE A 1 680 ? -23.321 12.575 33.781 1.00 94.56 680 ILE A C 1
ATOM 5141 O O . ILE A 1 680 ? -23.420 11.883 32.766 1.00 94.56 680 ILE A O 1
ATOM 5145 N N . TRP A 1 681 ? -24.346 13.265 34.266 1.00 95.19 681 TRP A N 1
ATOM 5146 C CA . TRP A 1 681 ? -25.706 13.205 33.745 1.00 95.19 681 TRP A CA 1
ATOM 5147 C C . TRP A 1 681 ? -26.358 14.585 33.665 1.00 95.19 681 TRP A C 1
ATOM 5149 O O . TRP A 1 681 ? -25.911 15.556 34.272 1.00 95.19 681 TRP A O 1
ATOM 5159 N N . LYS A 1 682 ? -27.468 14.664 32.937 1.00 93.31 682 LYS A N 1
ATOM 5160 C CA . LYS A 1 682 ? -28.324 15.849 32.829 1.00 93.31 682 LYS A CA 1
ATOM 5161 C C . LYS A 1 682 ? -29.788 15.491 33.118 1.00 93.31 682 LYS A C 1
ATOM 5163 O O . LYS A 1 682 ? -30.158 14.317 33.054 1.00 93.31 682 LYS A O 1
ATOM 5168 N N . PRO A 1 683 ? -30.655 16.472 33.427 1.00 94.12 683 PRO A N 1
ATOM 5169 C CA . PRO A 1 683 ? -32.082 16.225 33.598 1.00 94.12 683 PRO A CA 1
ATOM 5170 C C . PRO A 1 683 ? -32.676 15.500 32.387 1.00 94.12 683 PRO A C 1
ATOM 5172 O O . PRO A 1 683 ? -32.496 15.939 31.253 1.00 94.12 683 PRO A O 1
ATOM 5175 N N . GLY A 1 684 ? -33.406 14.415 32.643 1.00 92.81 684 GLY A N 1
ATOM 5176 C CA . GLY A 1 684 ? -33.949 13.516 31.621 1.00 92.81 684 GLY A CA 1
ATOM 5177 C C . GLY A 1 684 ? -33.196 12.189 31.500 1.00 92.81 684 GLY A C 1
ATOM 5178 O O . GLY A 1 684 ? -33.816 11.194 31.113 1.00 92.81 684 GLY A O 1
ATOM 5179 N N . ASP A 1 685 ? -31.920 12.146 31.900 1.00 96.19 685 ASP A N 1
ATOM 5180 C CA . ASP A 1 685 ? -31.144 10.905 31.950 1.00 96.19 685 ASP A CA 1
ATOM 5181 C C . ASP A 1 685 ? -31.716 9.939 33.002 1.00 96.19 685 ASP A C 1
ATOM 5183 O O . ASP A 1 685 ? -32.465 10.321 33.912 1.00 96.19 685 ASP A O 1
ATOM 5187 N N . ARG A 1 686 ? -31.374 8.656 32.882 1.00 96.12 686 ARG A N 1
ATOM 5188 C CA . ARG A 1 686 ? -31.820 7.604 33.806 1.00 96.12 686 ARG A CA 1
ATOM 5189 C C . ARG A 1 686 ? -30.647 6.722 34.207 1.00 96.12 686 ARG A C 1
ATOM 5191 O O . ARG A 1 686 ? -29.855 6.358 33.349 1.00 96.12 686 ARG A O 1
ATOM 5198 N N . VAL A 1 687 ? -30.552 6.374 35.488 1.00 97.06 687 VAL A N 1
ATOM 5199 C CA . VAL A 1 687 ? -29.474 5.548 36.053 1.00 97.06 687 VAL A CA 1
ATOM 5200 C C . VAL A 1 687 ? -30.041 4.215 36.512 1.00 97.06 687 VAL A C 1
ATOM 5202 O O . VAL A 1 687 ? -31.040 4.183 37.228 1.00 97.06 687 VAL A O 1
ATOM 5205 N N . GLN A 1 688 ? -29.412 3.106 36.151 1.00 97.06 688 GLN A N 1
ATOM 5206 C CA . GLN A 1 688 ? -29.823 1.787 36.618 1.00 97.06 688 GLN A CA 1
ATOM 5207 C C . GLN A 1 688 ? -28.609 0.968 37.038 1.00 97.06 688 GLN A C 1
ATOM 5209 O O . GLN A 1 688 ? -27.600 0.954 36.342 1.00 97.06 688 GLN A O 1
ATOM 5214 N N . VAL A 1 689 ? -28.704 0.294 38.184 1.00 97.12 689 VAL A N 1
ATOM 5215 C CA . VAL A 1 689 ? -27.631 -0.574 38.684 1.00 97.12 689 VAL A CA 1
ATOM 5216 C C . VAL A 1 689 ? -27.822 -1.978 38.134 1.00 97.12 689 VAL A C 1
ATOM 5218 O O . VAL A 1 689 ? -28.931 -2.510 38.155 1.00 97.12 689 VAL A O 1
ATOM 5221 N N . SER A 1 690 ? -26.736 -2.572 37.663 1.00 96.12 690 SER A N 1
ATOM 5222 C CA . SER A 1 690 ? -26.615 -3.984 37.339 1.00 96.12 690 SER A CA 1
ATOM 5223 C C . SER A 1 690 ? -25.936 -4.704 38.496 1.00 96.12 690 SER A C 1
ATOM 5225 O O . SER A 1 690 ? -24.919 -4.238 39.007 1.00 96.12 690 SER A O 1
ATOM 5227 N N . TRP A 1 691 ? -26.492 -5.837 38.907 1.00 94.81 691 TRP A N 1
ATOM 5228 C CA . TRP A 1 691 ? -25.909 -6.732 39.897 1.00 94.81 691 TRP A CA 1
ATOM 5229 C C . TRP A 1 691 ? -25.645 -8.078 39.238 1.00 94.81 691 TRP A C 1
ATOM 5231 O O . TRP A 1 691 ? -26.594 -8.791 38.908 1.00 94.81 691 TRP A O 1
ATOM 5241 N N . ASP A 1 692 ? -24.371 -8.413 39.031 1.00 91.94 692 ASP A N 1
ATOM 5242 C CA . ASP A 1 692 ? -23.953 -9.667 38.390 1.00 91.94 692 ASP A CA 1
ATOM 5243 C C . ASP A 1 692 ? -24.620 -9.859 37.007 1.00 91.94 692 ASP A C 1
ATOM 5245 O O . ASP A 1 692 ? -25.138 -10.920 36.661 1.00 91.94 692 ASP A O 1
ATOM 5249 N N . GLY A 1 693 ? -24.702 -8.763 36.240 1.00 89.31 693 GLY A N 1
ATOM 5250 C CA . GLY A 1 693 ? -25.326 -8.710 34.912 1.00 89.31 693 GLY A CA 1
ATOM 5251 C C . GLY A 1 693 ? -26.849 -8.514 34.896 1.00 89.31 693 GLY A C 1
ATOM 5252 O O . GLY A 1 693 ? -27.427 -8.377 33.817 1.00 89.31 693 GLY A O 1
ATOM 5253 N N . ILE A 1 694 ? -27.521 -8.479 36.052 1.00 91.69 694 ILE A N 1
ATOM 5254 C CA . ILE A 1 694 ? -28.978 -8.296 36.141 1.00 91.69 694 ILE A CA 1
ATOM 5255 C C . ILE A 1 694 ? -29.307 -6.855 36.534 1.00 91.69 694 ILE A C 1
ATOM 5257 O O . ILE A 1 694 ? -28.960 -6.408 37.625 1.00 91.69 694 ILE A O 1
ATOM 5261 N N . LEU A 1 695 ? -30.047 -6.141 35.682 1.00 94.12 695 LEU A N 1
ATOM 5262 C CA . LEU A 1 695 ? -30.537 -4.794 35.986 1.00 94.12 695 LEU A CA 1
ATOM 5263 C C . LEU A 1 695 ? -31.559 -4.810 37.131 1.00 94.12 695 LEU A C 1
ATOM 5265 O O . LEU A 1 695 ? -32.548 -5.546 37.106 1.00 94.12 695 LEU A O 1
ATOM 5269 N N . ILE A 1 696 ? -31.321 -3.968 38.134 1.00 92.38 696 ILE A N 1
ATOM 5270 C CA . ILE A 1 696 ? -32.062 -3.928 39.392 1.00 92.38 696 ILE A CA 1
ATOM 5271 C C . ILE A 1 696 ? -33.050 -2.764 39.403 1.00 92.38 696 ILE A C 1
ATOM 5273 O O . ILE A 1 696 ? -32.710 -1.622 39.094 1.00 92.38 696 ILE A O 1
ATOM 5277 N N . GLY A 1 697 ? -34.287 -3.059 39.812 1.00 86.81 697 GLY A N 1
ATOM 5278 C CA . GLY A 1 697 ? -35.340 -2.061 39.995 1.00 86.81 697 GLY A CA 1
ATOM 5279 C C . GLY A 1 697 ? -35.744 -1.341 38.705 1.00 86.81 697 GLY A C 1
ATOM 5280 O O . GLY A 1 697 ? -35.473 -1.794 37.595 1.00 86.81 697 GLY A O 1
ATOM 5281 N N . THR A 1 698 ? -36.432 -0.211 38.856 1.00 91.56 698 THR A N 1
ATOM 5282 C CA . THR A 1 698 ? -36.730 0.712 37.751 1.00 91.56 698 THR A CA 1
ATOM 5283 C C . THR A 1 698 ? -35.613 1.749 37.616 1.00 91.56 698 THR A C 1
ATOM 5285 O O . THR A 1 698 ? -35.103 2.177 38.655 1.00 91.56 698 THR A O 1
ATOM 5288 N N . PRO A 1 699 ? -35.284 2.229 36.400 1.00 95.19 699 PRO A N 1
ATOM 5289 C CA . PRO A 1 699 ? -34.284 3.279 36.221 1.00 95.19 699 PRO A CA 1
ATOM 5290 C C . PRO A 1 699 ? -34.580 4.519 37.079 1.00 95.19 699 PRO A C 1
ATOM 5292 O O . PRO A 1 699 ? -35.691 5.053 37.064 1.00 95.19 699 PRO A O 1
ATOM 5295 N N . PHE A 1 700 ? -33.581 4.974 37.831 1.00 95.56 700 PHE A N 1
ATOM 5296 C CA . PHE A 1 700 ? -33.620 6.166 38.667 1.00 95.56 700 PHE A CA 1
ATOM 5297 C C . PHE A 1 700 ? -33.560 7.426 37.787 1.00 95.56 700 PHE A C 1
ATOM 5299 O O . PHE A 1 700 ? -32.569 7.617 37.079 1.00 95.56 700 PHE A O 1
ATOM 5306 N N . PRO A 1 701 ? -34.589 8.293 37.787 1.00 96.38 701 PRO A N 1
ATOM 5307 C CA . PRO A 1 701 ? -34.620 9.456 36.909 1.00 96.38 701 PRO A CA 1
ATOM 5308 C C . PRO A 1 701 ? -33.756 10.606 37.443 1.00 96.38 701 PRO A C 1
ATOM 5310 O O . PRO A 1 701 ? -33.859 11.002 38.611 1.00 96.38 701 PRO A O 1
ATOM 5313 N N . ILE A 1 702 ? -32.973 11.209 36.551 1.00 97.00 702 ILE A N 1
ATOM 5314 C CA . ILE A 1 702 ? -32.265 12.461 36.804 1.00 97.00 702 ILE A CA 1
ATOM 5315 C C . ILE A 1 702 ? -33.190 13.630 36.469 1.00 97.00 702 ILE A C 1
ATOM 5317 O O . ILE A 1 702 ? -33.787 13.728 35.398 1.00 97.00 702 ILE A O 1
ATOM 5321 N N . THR A 1 703 ? -33.327 14.536 37.424 1.00 96.12 703 THR A N 1
ATOM 5322 C CA . THR A 1 703 ? -34.189 15.714 37.391 1.00 96.12 703 THR A CA 1
ATOM 5323 C C . THR A 1 703 ? -33.385 16.929 37.833 1.00 96.12 703 THR A C 1
ATOM 5325 O O . THR A 1 703 ? -32.353 16.804 38.488 1.00 96.12 703 THR A O 1
ATOM 5328 N N . LEU A 1 704 ? -33.909 18.129 37.590 1.00 93.94 704 LEU A N 1
ATOM 5329 C CA . LEU A 1 704 ? -33.292 19.368 38.081 1.00 93.94 704 LEU A CA 1
ATOM 5330 C C . LEU A 1 704 ? -33.088 19.396 39.611 1.00 93.94 704 LEU A C 1
ATOM 5332 O O . LEU A 1 704 ? -32.268 20.160 40.107 1.00 93.94 704 LEU A O 1
ATOM 5336 N N . ALA A 1 705 ? -33.835 18.592 40.378 1.00 93.25 705 ALA A N 1
ATOM 5337 C CA . ALA A 1 705 ? -33.734 18.560 41.836 1.00 93.25 705 ALA A CA 1
ATOM 5338 C C . ALA A 1 705 ? -32.570 17.697 42.360 1.00 93.25 705 ALA A C 1
ATOM 5340 O O . ALA A 1 705 ? -32.107 17.938 43.474 1.00 93.25 705 ALA A O 1
ATOM 5341 N N . ASN A 1 706 ? -32.116 16.697 41.592 1.00 93.25 706 ASN A N 1
ATOM 5342 C CA . ASN A 1 706 ? -31.107 15.717 42.018 1.00 93.25 706 ASN A CA 1
ATOM 5343 C C . ASN A 1 706 ? -29.878 15.633 41.092 1.00 93.25 706 ASN A C 1
ATOM 5345 O O . ASN A 1 706 ? -28.951 14.908 41.423 1.00 93.25 706 ASN A O 1
ATOM 5349 N N . GLU A 1 707 ? -29.812 16.402 39.997 1.00 93.50 707 GLU A N 1
ATOM 5350 C CA . GLU A 1 707 ? -28.687 16.375 39.039 1.00 93.50 707 GLU A CA 1
ATOM 5351 C C . GLU A 1 707 ? -27.304 16.638 39.678 1.00 93.50 707 GLU A C 1
ATOM 5353 O O . GLU A 1 707 ? -26.289 16.229 39.128 1.00 93.50 707 GLU A O 1
ATOM 5358 N N . LYS A 1 708 ? -27.258 17.282 40.856 1.00 92.81 708 LYS A N 1
ATOM 5359 C CA . LYS A 1 708 ? -26.032 17.629 41.609 1.00 92.81 708 LYS A CA 1
ATOM 5360 C C . LYS A 1 708 ? -25.813 16.778 42.866 1.00 92.81 708 LYS A C 1
ATOM 5362 O O . LYS A 1 708 ? -25.240 17.257 43.843 1.00 92.81 708 LYS A O 1
ATOM 5367 N N . GLN A 1 709 ? -26.395 15.585 42.916 1.00 95.44 709 GLN A N 1
ATOM 5368 C CA . GLN A 1 709 ? -26.340 14.698 44.077 1.00 95.44 709 GLN A CA 1
ATOM 5369 C C . GLN A 1 709 ? -26.071 13.273 43.623 1.00 95.44 709 GLN A C 1
ATOM 5371 O O . GLN A 1 709 ? -26.612 12.849 42.607 1.00 95.44 709 GLN A O 1
ATOM 5376 N N . ASP A 1 710 ? -25.308 12.521 44.413 1.00 96.94 710 ASP A N 1
ATOM 5377 C CA . ASP A 1 710 ? -25.095 11.097 44.156 1.00 96.94 710 ASP A CA 1
ATOM 5378 C C . ASP A 1 710 ? -26.424 10.336 44.212 1.00 96.94 710 ASP A C 1
ATOM 5380 O O . ASP A 1 710 ? -27.243 10.530 45.122 1.00 96.94 710 ASP A O 1
ATOM 5384 N N . ALA A 1 711 ? -26.639 9.447 43.244 1.00 95.56 711 ALA A N 1
ATOM 5385 C CA . ALA A 1 711 ? -27.846 8.639 43.195 1.00 95.56 711 ALA A CA 1
ATOM 5386 C C . ALA A 1 711 ? -27.706 7.452 44.153 1.00 95.56 711 ALA A C 1
ATOM 5388 O O . ALA A 1 711 ? -26.797 6.634 44.027 1.00 95.56 711 ALA A O 1
ATOM 5389 N N . LYS A 1 712 ? -28.622 7.347 45.118 1.00 94.94 712 LYS A N 1
ATOM 5390 C CA . LYS A 1 712 ? -28.684 6.226 46.063 1.00 94.94 712 LYS A CA 1
ATOM 5391 C C . LYS A 1 712 ? -29.754 5.246 45.612 1.00 94.94 712 LYS A C 1
ATOM 5393 O O . LYS A 1 712 ? -30.943 5.556 45.680 1.00 94.94 712 LYS A O 1
ATOM 5398 N N . ILE A 1 713 ? -29.327 4.078 45.154 1.00 95.50 713 ILE A N 1
ATOM 5399 C CA . ILE A 1 713 ? -30.188 3.040 44.593 1.00 95.50 713 ILE A CA 1
ATOM 5400 C C . ILE A 1 713 ? -30.181 1.843 45.543 1.00 95.50 713 ILE A C 1
ATOM 5402 O O . ILE A 1 713 ? -29.132 1.281 45.853 1.00 95.50 713 ILE A O 1
ATOM 5406 N N . THR A 1 714 ? -31.362 1.461 46.026 1.00 95.12 714 THR A N 1
ATOM 5407 C CA . THR A 1 714 ? -31.523 0.289 46.891 1.00 95.12 714 THR A CA 1
ATOM 5408 C C . THR A 1 714 ? -31.390 -0.989 46.070 1.00 95.12 714 THR A C 1
ATOM 5410 O O . THR A 1 714 ? -32.133 -1.194 45.109 1.00 95.12 714 THR A O 1
ATOM 5413 N N . ILE A 1 715 ? -30.477 -1.866 46.479 1.00 95.44 715 ILE A N 1
ATOM 5414 C CA . ILE A 1 715 ? -30.377 -3.244 46.007 1.00 95.44 715 ILE A CA 1
ATOM 5415 C C . ILE A 1 715 ? -31.246 -4.105 46.929 1.00 95.44 715 ILE A C 1
ATOM 5417 O O . ILE A 1 715 ? -30.931 -4.207 48.116 1.00 95.44 715 ILE A O 1
ATOM 5421 N N . PRO A 1 716 ? -32.341 -4.705 46.433 1.00 94.62 716 PRO A N 1
ATOM 5422 C CA . PRO A 1 716 ? -33.261 -5.455 47.277 1.00 94.62 716 PRO A CA 1
ATOM 5423 C C . PRO A 1 716 ? -32.603 -6.660 47.954 1.00 94.62 716 PRO A C 1
ATOM 5425 O O . PRO A 1 716 ? -31.785 -7.356 47.350 1.00 94.62 716 PRO A O 1
ATOM 5428 N N . ALA A 1 717 ? -33.064 -6.986 49.158 1.00 91.19 717 ALA A N 1
ATOM 5429 C CA . ALA A 1 717 ? -32.637 -8.131 49.958 1.00 91.19 717 ALA A CA 1
ATOM 5430 C C . ALA A 1 717 ? -32.606 -9.456 49.186 1.00 91.19 717 ALA A C 1
ATOM 5432 O O . ALA A 1 717 ? -31.695 -10.261 49.361 1.00 91.19 717 ALA A O 1
ATOM 5433 N N . VAL A 1 718 ? -33.588 -9.672 48.303 1.00 91.31 718 VAL A N 1
ATOM 5434 C CA . VAL A 1 718 ? -33.663 -10.874 47.459 1.00 91.31 718 VAL A CA 1
ATOM 5435 C C . VAL A 1 718 ? -32.509 -10.957 46.454 1.00 91.31 718 VAL A C 1
ATOM 5437 O O . VAL A 1 718 ? -32.055 -12.055 46.154 1.00 91.31 718 VAL A O 1
ATOM 5440 N N . THR A 1 719 ? -32.012 -9.819 45.966 1.00 93.12 719 THR A N 1
ATOM 5441 C CA . THR A 1 719 ? -30.865 -9.741 45.053 1.00 93.12 719 THR A CA 1
ATOM 5442 C C . THR A 1 719 ? -29.562 -9.971 45.813 1.00 93.12 719 THR A C 1
ATOM 5444 O O . THR A 1 719 ? -28.756 -10.803 45.402 1.00 93.12 719 THR A O 1
ATOM 5447 N N . VAL A 1 720 ? -29.384 -9.299 46.957 1.00 91.12 720 VAL A N 1
ATOM 5448 C CA . VAL A 1 720 ? -28.199 -9.458 47.821 1.00 91.12 720 VAL A CA 1
ATOM 5449 C C . VAL A 1 720 ? -28.071 -10.902 48.319 1.00 91.12 720 VAL A C 1
ATOM 5451 O O . VAL A 1 720 ? -26.985 -11.470 48.334 1.00 91.12 720 VAL A O 1
ATOM 5454 N N . GLY A 1 721 ? -29.190 -11.521 48.694 1.00 86.75 721 GLY A N 1
ATOM 5455 C CA . GLY A 1 721 ? -29.246 -12.893 49.193 1.00 86.75 721 GLY A CA 1
ATOM 5456 C C . GLY A 1 721 ? -29.222 -13.995 48.130 1.00 86.75 721 GLY A C 1
ATOM 5457 O O . GLY A 1 721 ? -29.199 -15.174 48.484 1.00 86.75 721 GLY A O 1
ATOM 5458 N N . ALA A 1 722 ? -29.246 -13.652 46.837 1.00 86.00 722 ALA A N 1
ATOM 5459 C CA . ALA A 1 722 ? -29.379 -14.636 45.762 1.00 86.00 722 ALA A CA 1
ATOM 5460 C C . ALA A 1 722 ? -28.148 -15.545 45.614 1.00 86.00 722 ALA A C 1
ATOM 5462 O O . ALA A 1 722 ? -28.277 -16.705 45.223 1.00 86.00 722 ALA A O 1
ATOM 5463 N N . SER A 1 723 ? -26.948 -15.027 45.892 1.00 83.00 723 SER A N 1
ATOM 5464 C CA . SER A 1 723 ? -25.692 -15.780 45.801 1.00 83.00 723 SER A CA 1
ATOM 5465 C C . SER A 1 723 ? -24.564 -15.090 46.573 1.00 83.00 723 SER A C 1
ATOM 5467 O O . SER A 1 723 ? -24.653 -13.908 46.887 1.00 83.00 723 SER A O 1
ATOM 5469 N N . THR A 1 724 ? -23.498 -15.831 46.880 1.00 86.38 724 THR A N 1
ATOM 5470 C CA . THR A 1 724 ? -22.343 -15.350 47.662 1.00 86.38 724 THR A CA 1
ATOM 5471 C C . THR A 1 724 ? -21.091 -15.239 46.783 1.00 86.38 724 THR A C 1
ATOM 5473 O O . THR A 1 724 ? -21.106 -15.661 45.621 1.00 86.38 724 THR A O 1
ATOM 5476 N N . GLY A 1 725 ? -20.009 -14.685 47.330 1.00 88.06 725 GLY A N 1
ATOM 5477 C CA . GLY A 1 725 ? -18.764 -14.378 46.625 1.00 88.06 725 GLY A CA 1
ATOM 5478 C C . GLY A 1 725 ? -18.784 -13.003 45.955 1.00 88.06 725 GLY A C 1
ATOM 5479 O O . GLY A 1 725 ? -19.713 -12.222 46.160 1.00 88.06 725 GLY A O 1
ATOM 5480 N N . LEU A 1 726 ? -17.763 -12.726 45.142 1.00 92.81 726 LEU A N 1
ATOM 5481 C CA . LEU A 1 726 ? -17.658 -11.477 44.387 1.00 92.81 726 LEU A CA 1
ATOM 5482 C C . LEU A 1 726 ? -18.816 -11.347 43.388 1.00 92.81 726 LEU A C 1
ATOM 5484 O O . LEU A 1 726 ? -19.140 -12.301 42.674 1.00 92.81 726 LEU A O 1
ATOM 5488 N N . LYS A 1 727 ? -19.437 -10.170 43.365 1.00 94.25 727 LYS A N 1
ATOM 5489 C CA . LYS A 1 727 ? -20.444 -9.752 42.389 1.00 94.25 727 LYS A CA 1
ATOM 5490 C C . LYS A 1 727 ? -19.914 -8.551 41.637 1.00 94.25 727 LYS A C 1
ATOM 5492 O O . LYS A 1 727 ? -19.522 -7.575 42.270 1.00 94.25 727 LYS A O 1
ATOM 5497 N N . ASP A 1 728 ? -19.946 -8.612 40.315 1.00 95.38 728 ASP A N 1
ATOM 5498 C CA . ASP A 1 728 ? -19.624 -7.454 39.490 1.00 95.38 728 ASP A CA 1
ATOM 5499 C C . ASP A 1 728 ? -20.842 -6.533 39.462 1.00 95.38 728 ASP A C 1
ATOM 5501 O O . ASP A 1 728 ? -21.906 -6.881 38.937 1.00 95.38 728 ASP A O 1
ATOM 5505 N N . VAL A 1 729 ? -20.705 -5.368 40.092 1.00 97.06 729 VAL A N 1
ATOM 5506 C CA . VAL A 1 729 ? -21.781 -4.385 40.216 1.00 97.06 729 VAL A CA 1
ATOM 5507 C C . VAL A 1 729 ? -21.361 -3.111 39.501 1.00 97.06 729 VAL A C 1
ATOM 5509 O O . VAL A 1 729 ? -20.343 -2.510 39.822 1.00 97.06 729 VAL A O 1
ATOM 5512 N N . PHE A 1 730 ? -22.155 -2.679 38.532 1.00 97.19 730 PHE A N 1
ATOM 5513 C CA . PHE A 1 730 ? -21.913 -1.460 37.759 1.00 97.19 730 PHE A CA 1
ATOM 5514 C C . PHE A 1 730 ? -23.223 -0.708 37.558 1.00 97.19 730 PHE A C 1
ATOM 5516 O O . PHE A 1 730 ? -24.300 -1.231 37.849 1.00 97.19 730 PHE A O 1
ATOM 5523 N N . TYR A 1 731 ? -23.160 0.521 37.060 1.00 96.94 731 TYR A N 1
ATOM 5524 C CA . TYR A 1 731 ? -24.355 1.253 36.659 1.00 96.94 731 TYR A CA 1
ATOM 5525 C C . TYR A 1 731 ? -24.313 1.614 35.182 1.00 96.94 731 TYR A C 1
ATOM 5527 O O . TYR A 1 731 ? -23.252 1.766 34.582 1.00 96.94 731 TYR A O 1
ATOM 5535 N N . ILE A 1 732 ? -25.505 1.749 34.616 1.00 95.94 732 ILE A N 1
ATOM 5536 C CA . ILE A 1 732 ? -25.738 2.248 33.270 1.00 95.94 732 ILE A CA 1
ATOM 5537 C C . ILE A 1 732 ? -26.456 3.580 33.409 1.00 95.94 732 ILE A C 1
ATOM 5539 O O . ILE A 1 732 ? -27.462 3.676 34.118 1.00 95.94 732 ILE A O 1
ATOM 5543 N N . VAL A 1 733 ? -25.954 4.598 32.726 1.00 96.06 733 VAL A N 1
ATOM 5544 C CA . VAL A 1 733 ? -26.672 5.853 32.519 1.00 96.06 733 VAL A CA 1
ATOM 5545 C C . VAL A 1 733 ? -27.202 5.850 31.093 1.00 96.06 733 VAL A C 1
ATOM 5547 O O . VAL A 1 733 ? -26.458 5.546 30.168 1.00 96.06 733 VAL A O 1
ATOM 5550 N N . SER A 1 734 ? -28.478 6.172 30.904 1.00 95.00 734 SER A N 1
ATOM 5551 C CA . SER A 1 734 ? -29.124 6.245 29.590 1.00 95.00 734 SER A CA 1
ATOM 5552 C C . SER A 1 734 ? -29.640 7.652 29.301 1.00 95.00 734 SER A C 1
ATOM 5554 O O . SER A 1 734 ? -30.225 8.273 30.196 1.00 95.00 734 SER A O 1
ATOM 5556 N N . ARG A 1 735 ? -29.485 8.113 28.058 1.00 93.19 735 ARG A N 1
ATOM 5557 C CA . ARG A 1 735 ? -29.843 9.450 27.571 1.00 93.19 735 ARG A CA 1
ATOM 5558 C C . ARG A 1 735 ? -30.591 9.367 26.248 1.00 93.19 735 ARG A C 1
ATOM 5560 O O . ARG A 1 735 ? -30.110 8.755 25.306 1.00 93.19 735 ARG A O 1
ATOM 5567 N N . ASP A 1 736 ? -31.732 10.040 26.160 1.00 91.19 736 ASP A N 1
ATOM 5568 C CA . ASP A 1 736 ? -32.468 10.174 24.899 1.00 91.19 736 ASP A CA 1
ATOM 5569 C C . ASP A 1 736 ? -31.743 11.157 23.954 1.00 91.19 736 ASP A C 1
ATOM 5571 O O . ASP A 1 736 ? -31.313 12.229 24.395 1.00 91.19 736 ASP A O 1
ATOM 5575 N N . LEU A 1 737 ? -31.634 10.821 22.661 1.00 88.38 737 LEU A N 1
ATOM 5576 C CA . LEU A 1 737 ? -30.923 11.602 21.635 1.00 88.38 737 LEU A CA 1
ATOM 5577 C C . LEU A 1 737 ? -31.878 12.288 20.637 1.00 88.38 737 LEU A C 1
ATOM 5579 O O . LEU A 1 737 ? -32.025 11.832 19.498 1.00 88.38 737 LEU A O 1
ATOM 5583 N N . PRO A 1 738 ? -32.520 13.414 20.997 1.00 79.25 738 PRO A N 1
ATOM 5584 C CA . PRO A 1 738 ? -33.397 14.128 20.075 1.00 79.25 738 PRO A CA 1
ATOM 5585 C C . PRO A 1 738 ? -32.624 14.682 18.856 1.00 79.25 738 PRO A C 1
ATOM 5587 O O . PRO A 1 738 ? -31.453 15.043 18.986 1.00 79.25 738 PRO A O 1
ATOM 5590 N N . PRO A 1 739 ? -33.270 14.809 17.678 1.00 70.25 739 PRO A N 1
ATOM 5591 C CA . PRO A 1 739 ? -34.682 14.517 17.409 1.00 70.25 739 PRO A CA 1
ATOM 5592 C C . PRO A 1 739 ? -34.991 13.027 17.172 1.00 70.25 739 PRO A C 1
ATOM 5594 O O . PRO A 1 739 ? -36.155 12.692 16.962 1.00 70.25 739 PRO A O 1
ATOM 5597 N N . SER A 1 740 ? -33.986 12.148 17.188 1.00 79.25 740 SER A N 1
ATOM 5598 C CA . SER A 1 740 ? -34.193 10.705 17.044 1.00 79.25 740 SER A CA 1
ATOM 5599 C C . SER A 1 740 ? -34.820 10.093 18.304 1.00 79.25 740 SER A C 1
ATOM 5601 O O . SER A 1 740 ? -34.853 10.705 19.373 1.00 79.25 740 SER A O 1
ATOM 5603 N N . ASN A 1 741 ? -35.317 8.865 18.182 1.00 84.31 741 ASN A N 1
ATOM 5604 C CA . ASN A 1 741 ? -35.733 8.030 19.309 1.00 84.31 741 ASN A CA 1
ATOM 5605 C C . ASN A 1 741 ? -34.599 7.118 19.818 1.00 84.31 741 ASN A C 1
ATOM 5607 O O . ASN A 1 741 ? -34.888 6.166 20.545 1.00 84.31 741 ASN A O 1
ATOM 5611 N N . GLN A 1 742 ? -33.347 7.384 19.425 1.00 90.69 742 GLN A N 1
ATOM 5612 C CA . GLN A 1 742 ? -32.187 6.642 19.907 1.00 90.69 742 GLN A CA 1
ATOM 5613 C C . GLN A 1 742 ? -31.866 6.992 21.359 1.00 90.69 742 GLN A C 1
ATOM 5615 O O . GLN A 1 742 ? -32.150 8.097 21.836 1.00 90.69 742 GLN A O 1
ATOM 5620 N N . VAL A 1 743 ? -31.258 6.034 22.055 1.00 91.25 743 VAL A N 1
ATOM 5621 C CA . VAL A 1 743 ? -30.852 6.163 23.454 1.00 91.25 743 VAL A CA 1
ATOM 5622 C C . VAL A 1 743 ? -29.361 5.865 23.551 1.00 91.25 743 VAL A C 1
ATOM 5624 O O . VAL A 1 743 ? -28.952 4.734 23.323 1.00 91.25 743 VAL A O 1
ATOM 5627 N N . ALA A 1 744 ? -28.558 6.862 23.920 1.00 91.44 744 ALA A N 1
ATOM 5628 C CA . ALA A 1 744 ? -27.162 6.645 24.284 1.00 91.44 744 ALA A CA 1
ATOM 5629 C C . ALA A 1 744 ? -27.080 6.017 25.674 1.00 91.44 744 ALA A C 1
ATOM 5631 O O . ALA A 1 744 ? -27.804 6.424 26.589 1.00 91.44 744 ALA A O 1
ATOM 5632 N N . THR A 1 745 ? -26.166 5.070 25.854 1.00 92.38 745 THR A N 1
ATOM 5633 C CA . THR A 1 745 ? -25.875 4.473 27.157 1.00 92.38 745 THR A CA 1
ATOM 5634 C C . THR A 1 745 ? -24.392 4.540 27.464 1.00 92.38 745 THR A C 1
ATOM 5636 O O . THR A 1 745 ? -23.585 4.222 26.601 1.00 92.38 745 THR A O 1
ATOM 5639 N N . ALA A 1 746 ? -24.051 4.871 28.706 1.00 93.25 746 ALA A N 1
ATOM 5640 C CA . ALA A 1 746 ? -22.694 4.768 29.226 1.00 93.25 746 ALA A CA 1
ATOM 5641 C C . ALA A 1 746 ? -22.679 3.836 30.437 1.00 93.25 746 ALA A C 1
ATOM 5643 O O . ALA A 1 746 ? -23.560 3.911 31.300 1.00 93.25 746 ALA A O 1
ATOM 5644 N N . VAL A 1 747 ? -21.686 2.955 30.484 1.00 94.25 747 VAL A N 1
ATOM 5645 C CA . VAL A 1 747 ? -21.540 1.918 31.511 1.00 94.25 747 VAL A CA 1
ATOM 5646 C C . VAL A 1 747 ? -20.335 2.251 32.378 1.00 94.25 747 VAL A C 1
ATOM 5648 O O . VAL A 1 747 ? -19.294 2.623 31.849 1.00 94.25 747 VAL A O 1
ATOM 5651 N N . SER A 1 748 ? -20.461 2.152 33.701 1.00 95.62 748 SER A N 1
ATOM 5652 C CA . SER A 1 748 ? -19.319 2.339 34.601 1.00 95.62 748 SER A CA 1
ATOM 5653 C C . SER A 1 748 ? -18.410 1.116 34.630 1.00 95.62 748 SER A C 1
ATOM 5655 O O . SER A 1 748 ? -18.863 -0.009 34.423 1.00 95.62 748 SER A O 1
ATOM 5657 N N . GLU A 1 749 ? -17.153 1.315 35.018 1.00 94.69 749 GLU A N 1
ATOM 5658 C CA . GLU A 1 749 ? -16.278 0.202 35.389 1.00 94.69 749 GLU A CA 1
ATOM 5659 C C . GLU A 1 749 ? -16.943 -0.645 36.504 1.00 94.69 749 GLU A C 1
ATOM 5661 O O . GLU A 1 749 ? -17.570 -0.073 37.413 1.00 94.69 749 GLU A O 1
ATOM 5666 N N . PRO A 1 750 ? -16.872 -1.990 36.438 1.00 95.38 750 PRO A N 1
ATOM 5667 C CA . PRO A 1 750 ? -17.429 -2.856 37.470 1.00 95.38 750 PRO A CA 1
ATOM 5668 C C . PRO A 1 750 ? -16.742 -2.691 38.827 1.00 95.38 750 PRO A C 1
ATOM 5670 O O . PRO A 1 750 ? -15.523 -2.791 38.949 1.00 95.38 750 PRO A O 1
ATOM 5673 N N . THR A 1 751 ? -17.546 -2.522 39.873 1.00 96.25 751 THR A N 1
ATOM 5674 C CA . THR A 1 751 ? -17.108 -2.611 41.264 1.00 96.25 751 THR A CA 1
ATOM 5675 C C . THR A 1 751 ? -17.315 -4.044 41.765 1.00 96.25 751 THR A C 1
ATOM 5677 O O . THR A 1 751 ? -18.465 -4.492 41.832 1.00 96.25 751 THR A O 1
ATOM 5680 N N . PRO A 1 752 ? -16.257 -4.771 42.168 1.00 95.88 752 PRO A N 1
ATOM 5681 C CA . PRO A 1 752 ? -16.410 -6.082 42.784 1.00 95.88 752 PRO A CA 1
ATOM 5682 C C . PRO A 1 752 ? -16.952 -5.923 44.209 1.00 95.88 752 PRO A C 1
ATOM 5684 O O . PRO A 1 752 ? -16.306 -5.325 45.070 1.00 95.88 752 PRO A O 1
ATOM 5687 N N . VAL A 1 753 ? -18.134 -6.476 44.465 1.00 95.50 753 VAL A N 1
ATOM 5688 C CA . VAL A 1 753 ? -18.776 -6.484 45.784 1.00 95.50 753 VAL A CA 1
ATOM 5689 C C . VAL A 1 753 ? -18.676 -7.880 46.385 1.00 95.50 753 VAL A C 1
ATOM 5691 O O . VAL A 1 753 ? -19.226 -8.832 45.835 1.00 95.50 753 VAL A O 1
ATOM 5694 N N . ASP A 1 754 ? -17.981 -8.019 47.513 1.00 93.38 754 ASP A N 1
ATOM 5695 C CA . ASP A 1 754 ? -17.848 -9.298 48.216 1.00 93.38 754 ASP A CA 1
ATOM 5696 C C . ASP A 1 754 ? -19.093 -9.586 49.058 1.00 93.38 754 ASP A C 1
ATOM 5698 O O . ASP A 1 754 ? -19.332 -8.950 50.088 1.00 93.38 754 ASP A O 1
ATOM 5702 N N . VAL A 1 755 ? -19.902 -10.551 48.615 1.00 91.31 755 VAL A N 1
ATOM 5703 C CA . VAL A 1 755 ? -21.098 -10.991 49.336 1.00 91.31 755 VAL A CA 1
ATOM 5704 C C . VAL A 1 755 ? -20.776 -12.220 50.169 1.00 91.31 755 VAL A C 1
ATOM 5706 O O . VAL A 1 755 ? -20.698 -13.345 49.667 1.00 91.31 755 VAL A O 1
ATOM 5709 N N . GLN A 1 756 ? -20.630 -12.030 51.473 1.00 85.12 756 GLN A N 1
ATOM 5710 C CA . GLN A 1 756 ? -20.212 -13.100 52.364 1.00 85.12 756 GLN A CA 1
ATOM 5711 C C . GLN A 1 756 ? -21.404 -13.927 52.850 1.00 85.12 756 GLN A C 1
ATOM 5713 O O . GLN A 1 756 ? -22.421 -13.411 53.312 1.00 85.12 756 GLN A O 1
ATOM 5718 N N . SER A 1 757 ? -21.264 -15.251 52.751 1.00 73.69 757 SER A N 1
ATOM 5719 C CA . SER A 1 757 ? -22.257 -16.202 53.250 1.00 73.69 757 SER A CA 1
ATOM 5720 C C . SER A 1 757 ? -22.139 -16.393 54.764 1.00 73.69 757 SER A C 1
ATOM 5722 O O . SER A 1 757 ? -21.019 -16.422 55.283 1.00 73.69 757 SER A O 1
ATOM 5724 N N . PRO A 1 758 ? -23.241 -16.722 55.461 1.00 65.12 758 PRO A N 1
ATOM 5725 C CA . PRO A 1 758 ? -23.182 -17.393 56.763 1.00 65.12 758 PRO A CA 1
ATOM 5726 C C . PRO A 1 758 ? -22.327 -18.678 56.751 1.00 65.12 758 PRO A C 1
ATOM 5728 O O . PRO A 1 758 ? -21.747 -19.035 57.773 1.00 65.12 758 PRO A O 1
ATOM 5731 N N . GLY A 1 759 ? -22.166 -19.321 55.584 1.00 65.62 759 GLY A N 1
ATOM 5732 C CA . GLY A 1 759 ? -21.298 -20.481 55.342 1.00 65.62 759 GLY A CA 1
ATOM 5733 C C . GLY A 1 759 ? -19.788 -20.250 55.504 1.00 65.62 759 GLY A C 1
ATOM 5734 O O . GLY A 1 759 ? -19.018 -21.145 55.196 1.00 65.62 759 GLY A O 1
ATOM 5735 N N . LEU A 1 760 ? -19.335 -19.067 55.932 1.00 66.88 760 LEU A N 1
ATOM 5736 C CA . LEU A 1 760 ? -17.938 -18.798 56.322 1.00 66.88 760 LEU A CA 1
ATOM 5737 C C . LEU A 1 760 ? -17.736 -18.828 57.847 1.00 66.88 760 LEU A C 1
ATOM 5739 O O . LEU A 1 760 ? -16.605 -18.774 58.335 1.00 66.88 760 LEU A O 1
ATOM 5743 N N . LEU A 1 761 ? -18.828 -18.913 58.607 1.00 72.88 761 LEU A N 1
ATOM 5744 C CA . LEU A 1 761 ? -18.814 -19.040 60.058 1.00 72.88 761 LEU A CA 1
ATOM 5745 C C . LEU A 1 761 ? -18.660 -20.524 60.464 1.00 72.88 761 LEU A C 1
ATOM 5747 O O . LEU A 1 761 ? -19.041 -21.411 59.691 1.00 72.88 761 LEU A O 1
ATOM 5751 N N . PRO A 1 762 ? -18.122 -20.835 61.661 1.00 75.81 762 PRO A N 1
ATOM 5752 C CA . PRO A 1 762 ? -18.029 -22.208 62.162 1.00 75.81 762 PRO A CA 1
ATOM 5753 C C . PRO A 1 762 ? -19.376 -22.941 62.102 1.00 75.81 762 PRO A C 1
ATOM 5755 O O . PRO A 1 762 ? -20.382 -22.442 62.601 1.00 75.81 762 PRO A O 1
ATOM 5758 N N . GLY A 1 763 ? -19.407 -24.118 61.475 1.00 76.12 763 GLY A N 1
ATOM 5759 C CA . GLY A 1 763 ? -20.638 -24.894 61.281 1.00 76.12 763 GLY A CA 1
ATOM 5760 C C . GLY A 1 763 ? -21.647 -24.255 60.324 1.00 76.12 763 GLY A C 1
ATOM 5761 O O . GLY A 1 763 ? -22.844 -24.483 60.451 1.00 76.12 763 GLY A O 1
ATOM 5762 N N . ASP A 1 764 ? -21.187 -23.417 59.395 1.00 77.19 764 ASP A N 1
ATOM 5763 C CA . ASP A 1 764 ? -22.047 -22.687 58.453 1.00 77.19 764 ASP A CA 1
ATOM 5764 C C . ASP A 1 764 ? -23.065 -21.766 59.160 1.00 77.19 764 ASP A C 1
ATOM 5766 O O . ASP A 1 764 ? -24.177 -21.533 58.684 1.00 77.19 764 ASP A O 1
ATOM 5770 N N . GLY A 1 765 ? -22.683 -21.259 60.338 1.00 74.12 765 GLY A N 1
ATOM 5771 C CA . GLY A 1 765 ? -23.535 -20.433 61.194 1.00 74.12 765 GLY A CA 1
ATOM 5772 C C . GLY A 1 765 ? -24.450 -21.228 62.133 1.00 74.12 765 GLY A C 1
ATOM 5773 O O . GLY A 1 765 ? -25.258 -20.622 62.834 1.00 74.12 765 GLY A O 1
ATOM 5774 N N . SER A 1 766 ? -24.328 -22.560 62.189 1.00 79.50 766 SER A N 1
ATOM 5775 C CA . SER A 1 766 ? -25.068 -23.416 63.121 1.00 79.50 766 SER A CA 1
ATOM 5776 C C . SER A 1 766 ? -24.183 -24.513 63.717 1.00 79.50 766 SER A C 1
ATOM 5778 O O . SER A 1 766 ? -23.535 -25.280 63.013 1.00 79.50 766 SER A O 1
ATOM 5780 N N . LEU A 1 767 ? -24.178 -24.638 65.043 1.00 84.19 767 LEU A N 1
ATOM 5781 C CA . LEU A 1 767 ? -23.409 -25.672 65.735 1.00 84.19 767 LEU A CA 1
ATOM 5782 C C . LEU A 1 767 ? -24.327 -26.716 66.371 1.00 84.19 767 LEU A C 1
ATOM 5784 O O . LEU A 1 767 ? -25.380 -26.404 66.931 1.00 84.19 767 LEU A O 1
ATOM 5788 N N . ALA A 1 768 ? -23.903 -27.978 66.300 1.00 87.25 768 ALA A N 1
ATOM 5789 C CA . ALA A 1 768 ? -24.591 -29.077 66.961 1.00 87.25 768 ALA A CA 1
ATOM 5790 C C . ALA A 1 768 ? -24.583 -28.901 68.488 1.00 87.25 768 ALA A C 1
ATOM 5792 O O . ALA A 1 768 ? -23.719 -28.253 69.061 1.00 87.25 768 ALA A O 1
ATOM 5793 N N . LYS A 1 769 ? -25.527 -29.533 69.184 1.00 87.94 769 LYS A N 1
ATOM 5794 C CA . LYS A 1 769 ? -25.521 -29.560 70.653 1.00 87.94 769 LYS A CA 1
ATOM 5795 C C . LYS A 1 769 ? -24.284 -30.298 71.168 1.00 87.94 769 LYS A C 1
ATOM 5797 O O . LYS A 1 769 ? -23.866 -31.293 70.578 1.00 87.94 769 LYS A O 1
ATOM 5802 N N . ALA A 1 770 ? -23.769 -29.870 72.319 1.00 88.56 770 ALA A N 1
ATOM 5803 C CA . ALA A 1 770 ? -22.730 -30.613 73.026 1.00 88.56 770 ALA A CA 1
ATOM 5804 C C . ALA A 1 770 ? -23.196 -32.051 73.328 1.00 88.56 770 ALA A C 1
ATOM 5806 O O . ALA A 1 770 ? -24.363 -32.285 73.667 1.00 88.56 770 ALA A O 1
ATOM 5807 N N . ILE A 1 771 ? -22.283 -33.013 73.209 1.00 90.88 771 ILE A N 1
ATOM 5808 C CA . ILE A 1 771 ? -22.558 -34.437 73.410 1.00 90.88 771 ILE A CA 1
ATOM 5809 C C . ILE A 1 771 ? -22.035 -34.864 74.777 1.00 90.88 771 ILE A C 1
ATOM 5811 O O . ILE A 1 771 ? -20.924 -34.512 75.162 1.00 90.88 771 ILE A O 1
ATOM 5815 N N . PHE A 1 772 ? -22.819 -35.668 75.489 1.00 89.56 772 PHE A N 1
ATOM 5816 C CA . PHE A 1 772 ? -22.347 -36.422 76.643 1.00 89.56 772 PHE A CA 1
ATOM 5817 C C . PHE A 1 772 ? -22.229 -37.894 76.224 1.00 89.56 772 PHE A C 1
ATOM 5819 O O . PHE A 1 772 ? -23.253 -38.561 76.083 1.00 89.56 772 PHE A O 1
ATOM 5826 N N . PRO A 1 773 ? -21.018 -38.430 75.997 1.00 86.69 773 PRO A N 1
ATOM 5827 C CA . PRO A 1 773 ? -20.827 -39.806 75.520 1.00 86.69 773 PRO A CA 1
ATOM 5828 C C . PRO A 1 773 ? -21.430 -40.876 76.434 1.00 86.69 773 PRO A C 1
ATOM 5830 O O . PRO A 1 773 ? -21.733 -41.980 75.993 1.00 86.69 773 PRO A O 1
ATOM 5833 N N . GLU A 1 774 ? -21.596 -40.548 77.712 1.00 85.06 774 GLU A N 1
ATOM 5834 C CA . GLU A 1 774 ? -22.108 -41.454 78.738 1.00 85.06 774 GLU A CA 1
ATOM 5835 C C . GLU A 1 774 ? -23.607 -41.236 79.026 1.00 85.06 774 GLU A C 1
ATOM 5837 O O . GLU A 1 774 ? -24.157 -41.797 79.979 1.00 85.06 774 GLU A O 1
ATOM 5842 N N . GLU A 1 775 ? -24.276 -40.414 78.213 1.00 87.19 775 GLU A N 1
ATOM 5843 C CA . GLU A 1 775 ? -25.719 -40.192 78.260 1.00 87.19 775 GLU A CA 1
ATOM 5844 C C . GLU A 1 775 ? -26.488 -41.470 77.927 1.00 87.19 775 GLU A C 1
ATOM 5846 O O . GLU A 1 775 ? -26.300 -42.086 76.877 1.00 87.19 775 GLU A O 1
ATOM 5851 N N . ASP A 1 776 ? -27.442 -41.826 78.789 1.00 80.25 776 ASP A N 1
ATOM 5852 C CA . ASP A 1 776 ? -28.552 -42.673 78.368 1.00 80.25 776 ASP A CA 1
ATOM 5853 C C . ASP A 1 776 ? -29.461 -41.834 77.463 1.00 80.25 776 ASP A C 1
ATOM 5855 O O . ASP A 1 776 ? -30.275 -41.034 77.934 1.00 80.25 776 ASP A O 1
ATOM 5859 N N . THR A 1 777 ? -29.288 -41.996 76.153 1.00 75.62 777 THR A N 1
ATOM 5860 C CA . THR A 1 777 ? -29.974 -41.205 75.121 1.00 75.62 777 THR A CA 1
ATOM 5861 C C . THR A 1 777 ? -31.488 -41.416 75.101 1.00 75.62 777 THR A C 1
ATOM 5863 O O . THR A 1 777 ? -32.212 -40.565 74.588 1.00 75.62 777 THR A O 1
ATOM 5866 N N . VAL A 1 778 ? -31.998 -42.505 75.692 1.00 75.56 778 VAL A N 1
ATOM 5867 C CA . VAL A 1 778 ? -33.443 -42.762 75.815 1.00 75.56 778 VAL A CA 1
ATOM 5868 C C . VAL A 1 778 ? -34.038 -41.943 76.962 1.00 75.56 778 VAL A C 1
ATOM 5870 O O . VAL A 1 778 ? -35.187 -41.504 76.889 1.00 75.56 778 VAL A O 1
ATOM 5873 N N . GLN A 1 779 ? -33.266 -41.713 78.024 1.00 73.56 779 GLN A N 1
ATOM 5874 C CA . GLN A 1 779 ? -33.723 -41.024 79.234 1.00 73.56 779 GLN A CA 1
ATOM 5875 C C . GLN A 1 779 ? -33.180 -39.587 79.389 1.00 73.56 779 GLN A C 1
ATOM 5877 O O . GLN A 1 779 ? -33.643 -38.862 80.282 1.00 73.56 779 GLN A O 1
ATOM 5882 N N . ASN A 1 780 ? -32.253 -39.165 78.515 1.00 85.56 780 ASN A N 1
ATOM 5883 C CA . ASN A 1 780 ? -31.503 -37.900 78.560 1.00 85.56 780 ASN A CA 1
ATOM 5884 C C . ASN A 1 780 ? -30.882 -37.668 79.952 1.00 85.56 780 ASN A C 1
ATOM 5886 O O . ASN A 1 780 ? -31.082 -36.618 80.574 1.00 85.56 780 ASN A O 1
ATOM 5890 N N . VAL A 1 781 ? -30.214 -38.699 80.491 1.00 83.38 781 VAL A N 1
ATOM 5891 C CA . VAL A 1 781 ? -29.668 -38.711 81.858 1.00 83.38 781 VAL A CA 1
ATOM 5892 C C . VAL A 1 781 ? -28.263 -39.313 81.920 1.00 83.38 781 VAL A C 1
ATOM 5894 O O . VAL A 1 781 ? -27.993 -40.354 81.325 1.00 83.38 781 VAL A O 1
ATOM 5897 N N . ILE A 1 782 ? -27.387 -38.700 82.717 1.00 85.44 782 ILE A N 1
ATOM 5898 C CA . ILE A 1 782 ? -26.167 -39.319 83.236 1.00 85.44 782 ILE A CA 1
ATOM 5899 C C . ILE A 1 782 ? -26.526 -39.978 84.561 1.00 85.44 782 ILE A C 1
ATOM 5901 O O . ILE A 1 782 ? -26.742 -39.319 85.586 1.00 85.44 782 ILE A O 1
ATOM 5905 N N . ASN A 1 783 ? -26.671 -41.298 84.514 1.00 79.31 783 ASN A N 1
ATOM 5906 C CA . ASN A 1 783 ? -27.003 -42.094 85.684 1.00 79.31 783 ASN A CA 1
ATOM 5907 C C . ASN A 1 783 ? -25.755 -42.360 86.543 1.00 79.31 783 ASN A C 1
ATOM 5909 O O . ASN A 1 783 ? -24.616 -42.113 86.149 1.00 79.31 783 ASN A O 1
ATOM 5913 N N . ARG A 1 784 ? -25.975 -42.908 87.736 1.00 74.31 784 ARG A N 1
ATOM 5914 C CA . ARG A 1 784 ? -24.923 -43.216 88.708 1.00 74.31 784 ARG A CA 1
ATOM 5915 C C . ARG A 1 784 ? -23.786 -44.094 88.167 1.00 74.31 784 ARG A C 1
ATOM 5917 O O . ARG A 1 784 ? -22.656 -43.907 88.593 1.00 74.31 784 ARG A O 1
ATOM 5924 N N . VAL A 1 785 ? -24.064 -45.054 87.283 1.00 71.69 785 VAL A N 1
ATOM 5925 C CA . VAL A 1 785 ? -23.023 -45.951 86.737 1.00 71.69 785 VAL A CA 1
ATOM 5926 C C . VAL A 1 785 ? -22.039 -45.167 85.873 1.00 71.69 785 VAL A C 1
ATOM 5928 O O . VAL A 1 785 ? -20.851 -45.465 85.876 1.00 71.69 785 VAL A O 1
ATOM 5931 N N . ASN A 1 786 ? -22.546 -44.138 85.203 1.00 75.25 786 ASN A N 1
ATOM 5932 C CA . ASN A 1 786 ? -21.819 -43.366 84.216 1.00 75.25 786 ASN A CA 1
ATOM 5933 C C . ASN A 1 786 ? -21.189 -42.088 84.798 1.00 75.25 786 ASN A C 1
ATOM 5935 O O . ASN A 1 786 ? -20.105 -41.725 84.384 1.00 75.25 786 ASN A O 1
ATOM 5939 N N . GLY A 1 787 ? -21.805 -41.433 85.792 1.00 73.50 787 GLY A N 1
ATOM 5940 C CA . GLY A 1 787 ? -21.321 -40.139 86.308 1.00 73.50 787 GLY A CA 1
ATOM 5941 C C . GLY A 1 787 ? -20.527 -40.157 87.623 1.00 73.50 787 GLY A C 1
ATOM 5942 O O . GLY A 1 787 ? -20.177 -39.086 88.123 1.00 73.50 787 GLY A O 1
ATOM 5943 N N . LEU A 1 788 ? -20.272 -41.323 88.239 1.00 74.75 788 LEU A N 1
ATOM 5944 C CA . LEU A 1 788 ? -19.538 -41.412 89.520 1.00 74.75 788 LEU A CA 1
ATOM 5945 C C . LEU A 1 788 ? -18.034 -41.112 89.402 1.00 74.75 788 LEU A C 1
ATOM 5947 O O . LEU A 1 788 ? -17.435 -40.674 90.386 1.00 74.75 788 LEU A O 1
ATOM 5951 N N . ASP A 1 789 ? -17.455 -41.289 88.214 1.00 75.69 789 ASP A N 1
ATOM 5952 C CA . ASP A 1 789 ? -16.041 -41.008 87.923 1.00 75.69 789 ASP A CA 1
ATOM 5953 C C . ASP A 1 789 ? -15.850 -39.646 87.214 1.00 75.69 789 ASP A C 1
ATOM 5955 O O . ASP A 1 789 ? -14.769 -39.335 86.716 1.00 75.69 789 ASP A O 1
ATOM 5959 N N . GLY A 1 790 ? -16.893 -38.805 87.201 1.00 81.94 790 GLY A N 1
ATOM 5960 C CA . GLY A 1 790 ? -17.003 -37.632 86.328 1.00 81.94 790 GLY A CA 1
ATOM 5961 C C . GLY A 1 790 ? -17.764 -37.960 85.040 1.00 81.94 790 GLY A C 1
ATOM 5962 O O . GLY A 1 790 ? -18.180 -39.095 84.856 1.00 81.94 790 GLY A O 1
ATOM 5963 N N . THR A 1 791 ? -17.974 -36.971 84.170 1.00 87.31 791 THR A N 1
ATOM 5964 C CA . THR A 1 791 ? -18.523 -37.203 82.824 1.00 87.31 791 THR A CA 1
ATOM 5965 C C . THR A 1 791 ? -17.877 -36.255 81.808 1.00 87.31 791 THR A C 1
ATOM 5967 O O . THR A 1 791 ? -17.623 -35.096 82.153 1.00 87.31 791 THR A O 1
ATOM 5970 N N . PRO A 1 792 ? -17.554 -36.704 80.585 1.00 90.69 792 PRO A N 1
ATOM 5971 C CA . PRO A 1 792 ? -17.017 -35.839 79.546 1.00 90.69 792 PRO A CA 1
ATOM 5972 C C . PRO A 1 792 ? -18.129 -35.102 78.787 1.00 90.69 792 PRO A C 1
ATOM 5974 O O . PRO A 1 792 ? -19.185 -35.661 78.489 1.00 90.69 792 PRO A O 1
ATOM 5977 N N . ILE A 1 793 ? -17.856 -33.848 78.432 1.00 92.81 793 ILE A N 1
ATOM 5978 C CA . ILE A 1 793 ? -18.594 -33.073 77.433 1.00 92.81 793 ILE A CA 1
ATOM 5979 C C . ILE A 1 793 ? -17.752 -33.063 76.164 1.00 92.81 793 ILE A C 1
ATOM 5981 O O . ILE A 1 793 ? -16.599 -32.637 76.200 1.00 92.81 793 ILE A O 1
ATOM 5985 N N . GLN A 1 794 ? -18.327 -33.493 75.048 1.00 93.31 794 GLN A N 1
ATOM 5986 C CA . GLN A 1 794 ? -17.685 -33.453 73.741 1.00 93.31 794 GLN A CA 1
ATOM 5987 C C . GLN A 1 794 ? -18.312 -32.379 72.854 1.00 93.31 794 GLN A C 1
ATOM 5989 O O . GLN A 1 794 ? -19.527 -32.355 72.636 1.00 93.31 794 GLN A O 1
ATOM 5994 N N . ILE A 1 795 ? -17.458 -31.511 72.316 1.00 93.00 795 ILE A N 1
ATOM 5995 C CA . ILE A 1 795 ? -17.780 -30.601 71.221 1.00 93.00 795 ILE A CA 1
ATOM 5996 C C . ILE A 1 795 ? -17.280 -31.251 69.939 1.00 93.00 795 ILE A C 1
ATOM 5998 O O . ILE A 1 795 ? -16.074 -31.401 69.745 1.00 93.00 795 ILE A O 1
ATOM 6002 N N . MET A 1 796 ? -18.203 -31.678 69.079 1.00 91.62 796 MET A N 1
ATOM 6003 C CA . MET A 1 796 ? -17.838 -32.316 67.818 1.00 91.62 796 MET A CA 1
ATOM 6004 C C . MET A 1 796 ? -17.163 -31.301 66.902 1.00 91.62 796 MET A C 1
ATOM 6006 O O . MET A 1 796 ? -17.709 -30.234 66.645 1.00 91.62 796 MET A O 1
ATOM 6010 N N . LEU A 1 797 ? -15.982 -31.660 66.409 1.00 89.69 797 LEU A N 1
ATOM 6011 C CA . LEU A 1 797 ? -15.227 -30.890 65.419 1.00 89.69 797 LEU A CA 1
ATOM 6012 C C . LEU A 1 797 ? -15.317 -31.572 64.047 1.00 89.69 797 LEU A C 1
ATOM 6014 O O . LEU A 1 797 ? -15.419 -30.941 63.000 1.00 89.69 797 LEU A O 1
ATOM 6018 N N . LYS A 1 798 ? -15.356 -32.905 64.037 1.00 86.94 798 LYS A N 1
ATOM 6019 C CA . LYS A 1 798 ? -15.501 -33.694 62.819 1.00 86.94 798 LYS A CA 1
ATOM 6020 C C . LYS A 1 798 ? -16.868 -33.460 62.184 1.00 86.94 798 LYS A C 1
ATOM 6022 O O . LYS A 1 798 ? -17.895 -33.732 62.799 1.00 86.94 798 LYS A O 1
ATOM 6027 N N . GLY A 1 799 ? -16.852 -33.043 60.920 1.00 80.94 799 GLY A N 1
ATOM 6028 C CA . GLY A 1 799 ? -18.064 -32.755 60.152 1.00 80.94 799 GLY A CA 1
ATOM 6029 C C . GLY A 1 799 ? -18.637 -31.359 60.392 1.00 80.94 799 GLY A C 1
ATOM 6030 O O . GLY A 1 799 ? -19.702 -31.068 59.861 1.00 80.94 799 GLY A O 1
ATOM 6031 N N . VAL A 1 800 ? -17.946 -30.507 61.157 1.00 84.50 800 VAL A N 1
ATOM 6032 C CA . VAL A 1 800 ? -18.258 -29.080 61.264 1.00 84.50 800 VAL A CA 1
ATOM 6033 C C . VAL A 1 800 ? -17.454 -28.339 60.197 1.00 84.50 800 VAL A C 1
ATOM 6035 O O . VAL A 1 800 ? -16.230 -28.452 60.147 1.00 84.50 800 VAL A O 1
ATOM 6038 N N . SER A 1 801 ? -18.138 -27.622 59.310 1.00 82.94 801 SER A N 1
ATOM 6039 C CA . SER A 1 801 ? -17.505 -26.795 58.279 1.00 82.94 801 SER A CA 1
ATOM 6040 C C . SER A 1 801 ? -16.789 -25.588 58.904 1.00 82.94 801 SER A C 1
ATOM 6042 O O . SER A 1 801 ? -17.198 -25.093 59.955 1.00 82.94 801 SER A O 1
ATOM 6044 N N . ASN A 1 802 ? -15.745 -25.080 58.243 1.00 82.81 802 ASN A N 1
ATOM 6045 C CA . ASN A 1 802 ? -15.087 -23.797 58.560 1.00 82.81 802 ASN A CA 1
ATOM 6046 C C . ASN A 1 802 ? -14.526 -23.665 59.983 1.00 82.81 802 ASN A C 1
ATOM 6048 O O . ASN A 1 802 ? -14.517 -22.570 60.552 1.00 82.81 802 ASN A O 1
ATOM 6052 N N . ILE A 1 803 ? -14.039 -24.784 60.524 1.00 83.75 803 ILE A N 1
ATOM 6053 C CA . ILE A 1 803 ? -13.205 -24.817 61.724 1.00 83.75 803 ILE A CA 1
ATOM 6054 C C . ILE A 1 803 ? -11.764 -25.184 61.360 1.00 83.75 803 ILE A C 1
ATOM 6056 O O . ILE A 1 803 ? -11.511 -26.032 60.500 1.00 83.75 803 ILE A O 1
ATOM 6060 N N . ALA A 1 804 ? -10.808 -24.556 62.024 1.00 87.25 804 ALA A N 1
ATOM 6061 C CA . ALA A 1 804 ? -9.387 -24.764 61.814 1.00 87.25 804 ALA A CA 1
ATOM 6062 C C . ALA A 1 804 ? -8.613 -24.703 63.136 1.00 87.25 804 ALA A C 1
ATOM 6064 O O . ALA A 1 804 ? -9.135 -24.347 64.194 1.00 87.25 804 ALA A O 1
ATOM 6065 N N . LYS A 1 805 ? -7.326 -25.053 63.064 1.00 87.50 805 LYS A N 1
ATOM 6066 C CA . LYS A 1 805 ? -6.387 -24.843 64.167 1.00 87.50 805 LYS A CA 1
ATOM 6067 C C . LYS A 1 805 ? -6.396 -23.367 64.582 1.00 87.50 805 LYS A C 1
ATOM 6069 O O . LYS A 1 805 ? -6.412 -22.487 63.720 1.00 87.50 805 LYS A O 1
ATOM 6074 N N . ASP A 1 806 ? -6.311 -23.136 65.889 1.00 88.88 806 ASP A N 1
ATOM 6075 C CA . ASP A 1 806 ? -6.314 -21.825 66.553 1.00 88.88 806 ASP A CA 1
ATOM 6076 C C . ASP A 1 806 ? -7.669 -21.093 66.593 1.00 88.88 806 ASP A C 1
ATOM 6078 O O . ASP A 1 806 ? -7.737 -20.025 67.205 1.00 88.88 806 ASP A O 1
ATOM 6082 N N . ASP A 1 807 ? -8.743 -21.662 66.032 1.00 90.56 807 ASP A N 1
ATOM 6083 C CA . ASP A 1 807 ? -10.103 -21.184 66.308 1.00 90.56 807 ASP A CA 1
ATOM 6084 C C . ASP A 1 807 ? -10.438 -21.374 67.797 1.00 90.56 807 ASP A C 1
ATOM 6086 O O . ASP A 1 807 ? -9.878 -22.243 68.475 1.00 90.56 807 ASP A O 1
ATOM 6090 N N . LEU A 1 808 ? -11.331 -20.536 68.322 1.00 91.00 808 LEU A N 1
ATOM 6091 C CA . LEU A 1 808 ? -11.569 -20.401 69.759 1.00 91.00 808 LEU A CA 1
ATOM 6092 C C . LEU A 1 808 ? -12.888 -21.049 70.170 1.00 91.00 808 LEU A C 1
ATOM 6094 O O . LEU A 1 808 ? -13.937 -20.700 69.633 1.00 91.00 808 LEU A O 1
ATOM 6098 N N . ILE A 1 809 ? -12.841 -21.941 71.160 1.00 91.69 809 ILE A N 1
ATOM 6099 C CA . ILE A 1 809 ? -14.017 -22.507 71.827 1.00 91.69 809 ILE A CA 1
ATOM 6100 C C . ILE A 1 809 ? -14.243 -21.773 73.148 1.00 91.69 809 ILE A C 1
ATOM 6102 O O . ILE A 1 809 ? -13.383 -21.779 74.033 1.00 91.69 809 ILE A O 1
ATOM 6106 N N . ASN A 1 810 ? -15.442 -21.219 73.302 1.00 89.31 810 ASN A N 1
ATOM 6107 C CA . ASN A 1 810 ? -15.978 -20.759 74.577 1.00 89.31 810 ASN A CA 1
ATOM 6108 C C . ASN A 1 810 ? -17.053 -21.747 75.024 1.00 89.31 810 ASN A C 1
ATOM 6110 O O . ASN A 1 810 ? -17.954 -22.050 74.254 1.00 89.31 810 ASN A O 1
ATOM 6114 N N . LEU A 1 811 ? -16.981 -22.272 76.246 1.00 93.06 811 LEU A N 1
ATOM 6115 C CA . LEU A 1 811 ? -17.944 -23.254 76.756 1.00 93.06 811 LEU A CA 1
ATOM 6116 C C . LEU A 1 811 ? -18.320 -22.919 78.192 1.00 93.06 811 LEU A C 1
ATOM 6118 O O . LEU A 1 811 ? -17.459 -22.657 79.024 1.00 93.06 811 LEU A O 1
ATOM 6122 N N . ARG A 1 812 ? -19.614 -22.979 78.501 1.00 92.19 812 ARG A N 1
ATOM 6123 C CA . ARG A 1 812 ? -20.150 -22.823 79.852 1.00 92.19 812 ARG A CA 1
ATOM 6124 C C . ARG A 1 812 ? -21.042 -24.003 80.216 1.00 92.19 812 ARG A C 1
ATOM 6126 O O . ARG A 1 812 ? -22.114 -24.181 79.639 1.00 92.19 812 ARG A O 1
ATOM 6133 N N . PHE A 1 813 ? -20.616 -24.777 81.207 1.00 92.88 813 PHE A N 1
ATOM 6134 C CA . PHE A 1 813 ? -21.406 -25.813 81.866 1.00 92.88 813 PHE A CA 1
ATOM 6135 C C . PHE A 1 813 ? -21.885 -25.303 83.225 1.00 92.88 813 PHE A C 1
ATOM 6137 O O . PHE A 1 813 ? -21.103 -24.721 83.972 1.00 92.88 813 PHE A O 1
ATOM 6144 N N . VAL A 1 814 ? -23.151 -25.540 83.574 1.00 93.38 814 VAL A N 1
ATOM 6145 C CA . VAL A 1 814 ? -23.685 -25.197 84.901 1.00 93.38 814 VAL A CA 1
ATOM 6146 C C . VAL A 1 814 ? -24.854 -26.102 85.296 1.00 93.38 814 VAL A C 1
ATOM 6148 O O . VAL A 1 814 ? -25.681 -26.475 84.460 1.00 93.38 814 VAL A O 1
ATOM 6151 N N . GLY A 1 815 ? -24.934 -26.463 86.577 1.00 89.94 815 GLY A N 1
ATOM 6152 C CA . GLY A 1 815 ? -26.057 -27.191 87.166 1.00 89.94 815 GLY A CA 1
ATOM 6153 C C . GLY A 1 815 ? -27.291 -26.313 87.372 1.00 89.94 815 GLY A C 1
ATOM 6154 O O . GLY A 1 815 ? -27.176 -25.115 87.606 1.00 89.94 815 GLY A O 1
ATOM 6155 N N . ARG A 1 816 ? -28.479 -26.915 87.316 1.00 90.81 816 ARG A N 1
ATOM 6156 C CA . ARG A 1 816 ? -29.795 -26.266 87.401 1.00 90.81 816 ARG A CA 1
ATOM 6157 C C . ARG A 1 816 ? -30.655 -26.987 88.434 1.00 90.81 816 ARG A C 1
ATOM 6159 O O . ARG A 1 816 ? -30.749 -28.209 88.385 1.00 90.81 816 ARG A O 1
ATOM 6166 N N . GLU A 1 817 ? -31.324 -26.256 89.325 1.00 82.62 817 GLU A N 1
ATOM 6167 C CA . GLU A 1 817 ? -32.103 -26.814 90.450 1.00 82.62 817 GLU A CA 1
ATOM 6168 C C . GLU A 1 817 ? -33.331 -27.669 90.036 1.00 82.62 817 GLU A C 1
ATOM 6170 O O . GLU A 1 817 ? -33.947 -28.320 90.879 1.00 82.62 817 GLU A O 1
ATOM 6175 N N . GLY A 1 818 ? -33.679 -27.734 88.743 1.00 76.75 818 GLY A N 1
ATOM 6176 C CA . GLY A 1 818 ? -34.783 -28.536 88.200 1.00 76.75 818 GLY A CA 1
ATOM 6177 C C . GLY A 1 818 ? -34.324 -29.719 87.336 1.00 76.75 818 GLY A C 1
ATOM 6178 O O . GLY A 1 818 ? -33.374 -29.594 86.572 1.00 76.75 818 GLY A O 1
ATOM 6179 N N . LEU A 1 819 ? -35.036 -30.856 87.409 1.00 74.25 819 LEU A N 1
ATOM 6180 C CA . LEU A 1 819 ? -34.788 -32.089 86.620 1.00 74.25 819 LEU A CA 1
ATOM 6181 C C . LEU A 1 819 ? -35.387 -32.083 85.200 1.00 74.25 819 LEU A C 1
ATOM 6183 O O . LEU A 1 819 ? -35.107 -32.978 84.399 1.00 74.25 819 LEU A O 1
ATOM 6187 N N . VAL A 1 820 ? -36.270 -31.133 84.898 1.00 77.19 820 VAL A N 1
ATOM 6188 C CA . VAL A 1 820 ? -36.944 -31.042 83.591 1.00 77.19 820 VAL A CA 1
ATOM 6189 C C . VAL A 1 820 ? -36.964 -29.629 83.007 1.00 77.19 820 VAL A C 1
ATOM 6191 O O . VAL A 1 820 ? -37.443 -29.461 81.891 1.00 77.19 820 VAL A O 1
ATOM 6194 N N . ASP A 1 821 ? -36.455 -28.637 83.742 1.00 80.00 821 ASP A N 1
ATOM 6195 C CA . ASP A 1 821 ? -36.481 -27.225 83.359 1.00 80.00 821 ASP A CA 1
ATOM 6196 C C . ASP A 1 821 ? -35.042 -26.701 83.175 1.00 80.00 821 ASP A C 1
ATOM 6198 O O . ASP A 1 821 ? -34.317 -26.561 84.168 1.00 80.00 821 ASP A O 1
ATOM 6202 N N . PRO A 1 822 ? -34.607 -26.419 81.930 1.00 80.06 822 PRO A N 1
ATOM 6203 C CA . PRO A 1 822 ? -33.280 -25.868 81.651 1.00 80.06 822 PRO A CA 1
ATOM 6204 C C . PRO A 1 822 ? -33.094 -24.427 82.146 1.00 80.06 822 PRO A C 1
ATOM 6206 O O . PRO A 1 822 ? -31.959 -23.965 82.240 1.00 80.06 822 PRO A O 1
ATOM 6209 N N . THR A 1 823 ? -34.176 -23.726 82.496 1.00 82.88 823 THR A N 1
ATOM 6210 C CA . THR A 1 823 ? -34.153 -22.326 82.953 1.00 82.88 823 THR A CA 1
ATOM 6211 C C . THR A 1 823 ? -34.166 -22.168 84.473 1.00 82.88 823 THR A C 1
ATOM 6213 O O . THR A 1 823 ? -34.096 -21.046 84.975 1.00 82.88 823 THR A O 1
ATOM 6216 N N . ALA A 1 824 ? -34.205 -23.278 85.217 1.00 86.31 824 ALA A N 1
ATOM 6217 C CA . ALA A 1 824 ? -34.193 -23.262 86.675 1.00 86.31 824 ALA A CA 1
ATOM 6218 C C . ALA A 1 824 ? -32.946 -22.540 87.247 1.00 86.31 824 ALA A C 1
ATOM 6220 O O . ALA A 1 824 ? -31.921 -22.423 86.558 1.00 86.31 824 ALA A O 1
ATOM 6221 N N . PRO A 1 825 ? -32.998 -22.061 88.507 1.00 89.44 825 PRO A N 1
ATOM 6222 C CA . PRO A 1 825 ? -31.862 -21.398 89.142 1.00 89.44 825 PRO A CA 1
ATOM 6223 C C . PRO A 1 825 ? -30.575 -22.228 89.065 1.00 89.44 825 PRO A C 1
ATOM 6225 O O . PRO A 1 825 ? -30.606 -23.460 89.125 1.00 89.44 825 PRO A O 1
ATOM 6228 N N . GLU A 1 826 ? -29.442 -21.547 88.896 1.00 91.44 826 GLU A N 1
ATOM 6229 C CA . GLU A 1 826 ? -28.133 -22.195 88.803 1.00 91.44 826 GLU A CA 1
ATOM 6230 C C . GLU A 1 826 ? -27.671 -22.706 90.166 1.00 91.44 826 GLU A C 1
ATOM 6232 O O . GLU A 1 826 ? -27.739 -22.000 91.173 1.00 91.44 826 GLU A O 1
ATOM 6237 N N . ILE A 1 827 ? -27.143 -23.927 90.194 1.00 86.56 827 ILE A N 1
ATOM 6238 C CA . ILE A 1 827 ? -26.613 -24.528 91.415 1.00 86.56 827 ILE A CA 1
ATOM 6239 C C . ILE A 1 827 ? -25.233 -23.930 91.685 1.00 86.56 827 ILE A C 1
ATOM 6241 O O . ILE A 1 827 ? -24.279 -24.134 90.927 1.00 86.56 827 ILE A O 1
ATOM 6245 N N . SER A 1 828 ? -25.105 -23.208 92.795 1.00 85.06 828 SER A N 1
ATOM 6246 C CA . SER A 1 828 ? -23.875 -22.490 93.128 1.00 85.06 828 SER A CA 1
ATOM 6247 C C . SER A 1 828 ? -22.640 -23.403 93.195 1.00 85.06 828 SER A C 1
ATOM 6249 O O . SER A 1 828 ? -22.623 -24.456 93.841 1.00 85.06 828 SER A O 1
ATOM 6251 N N . GLY A 1 829 ? -21.570 -22.981 92.517 1.00 83.44 829 GLY A N 1
ATOM 6252 C CA . GLY A 1 829 ? -20.296 -23.694 92.461 1.00 83.44 829 GLY A CA 1
ATOM 6253 C C . GLY A 1 829 ? -20.317 -24.986 91.637 1.00 83.44 829 GLY A C 1
ATOM 6254 O O . GLY A 1 829 ? -19.497 -25.862 91.917 1.00 83.44 829 GLY A O 1
ATOM 6255 N N . THR A 1 830 ? -21.251 -25.102 90.684 1.00 89.00 830 THR A N 1
ATOM 6256 C CA . THR A 1 830 ? -21.269 -26.122 89.612 1.00 89.00 830 THR A CA 1
ATOM 6257 C C . THR A 1 830 ? -20.868 -25.565 88.246 1.00 89.00 830 THR A C 1
ATOM 6259 O O . THR A 1 830 ? -20.816 -26.315 87.276 1.00 89.00 830 THR A O 1
ATOM 6262 N N . GLU A 1 831 ? -20.591 -24.264 88.168 1.00 91.56 831 GLU A N 1
ATOM 6263 C CA . GLU A 1 831 ? -20.199 -23.600 86.933 1.00 91.56 831 GLU A CA 1
ATOM 6264 C C . GLU A 1 831 ? -18.767 -23.969 86.535 1.00 91.56 831 GLU A C 1
ATOM 6266 O O . GLU A 1 831 ? -17.833 -23.850 87.331 1.00 91.56 831 GLU A O 1
ATOM 6271 N N . LEU A 1 832 ? -18.611 -24.385 85.284 1.00 89.81 832 LEU A N 1
ATOM 6272 C CA . LEU A 1 832 ? -17.339 -24.644 84.634 1.00 89.81 832 LEU A CA 1
ATOM 6273 C C . LEU A 1 832 ? -17.315 -23.852 83.326 1.00 89.81 832 LEU A C 1
ATOM 6275 O O . LEU A 1 832 ? -18.167 -24.060 82.461 1.00 89.81 832 LEU A O 1
ATOM 6279 N N . VAL A 1 833 ? -16.352 -22.939 83.205 1.00 90.62 833 VAL A N 1
ATOM 6280 C CA . VAL A 1 833 ? -16.191 -22.081 82.028 1.00 90.62 833 VAL A CA 1
ATOM 6281 C C . VAL A 1 833 ? -14.848 -22.365 81.375 1.00 90.62 833 VAL A C 1
ATOM 6283 O O . VAL A 1 833 ? -13.815 -22.392 82.043 1.00 90.62 833 VAL A O 1
ATOM 6286 N N . VAL A 1 834 ? -14.882 -22.554 80.066 1.00 90.88 834 VAL A N 1
ATOM 6287 C CA . VAL A 1 834 ? -13.731 -22.545 79.172 1.00 90.88 834 VAL A CA 1
ATOM 6288 C C . VAL A 1 834 ? -13.830 -21.262 78.362 1.00 90.88 834 VAL A C 1
ATOM 6290 O O . VAL A 1 834 ? -14.867 -21.004 77.753 1.00 90.88 834 VAL A O 1
ATOM 6293 N N . ILE A 1 835 ? -12.773 -20.456 78.398 1.00 88.38 835 ILE A N 1
ATOM 6294 C CA . ILE A 1 835 ? -12.681 -19.198 77.657 1.00 88.38 835 ILE A CA 1
ATOM 6295 C C . ILE A 1 835 ? -11.494 -19.314 76.708 1.00 88.38 835 ILE A C 1
ATOM 6297 O O . ILE A 1 835 ? -10.410 -19.703 77.144 1.00 88.38 835 ILE A O 1
ATOM 6301 N N . ASP A 1 836 ? -11.714 -18.984 75.439 1.00 88.56 836 ASP A N 1
ATOM 6302 C CA . ASP A 1 836 ? -10.705 -18.912 74.383 1.00 88.56 836 ASP A CA 1
ATOM 6303 C C . ASP A 1 836 ? -9.824 -20.168 74.268 1.00 88.56 836 ASP A C 1
ATOM 6305 O O . ASP A 1 836 ? -8.605 -20.086 74.071 1.00 88.56 836 ASP A O 1
ATOM 6309 N N . HIS A 1 837 ? -10.422 -21.361 74.383 1.00 93.06 837 HIS A N 1
ATOM 6310 C CA . HIS A 1 837 ? -9.676 -22.594 74.131 1.00 93.06 837 HIS A CA 1
ATOM 6311 C C . HIS A 1 837 ? -9.336 -22.696 72.648 1.00 93.06 837 HIS A C 1
ATOM 6313 O O . HIS A 1 837 ? -10.228 -22.801 71.808 1.00 93.06 837 HIS A O 1
ATOM 6319 N N . LYS A 1 838 ? -8.041 -22.685 72.332 1.00 92.62 838 LYS A N 1
ATOM 6320 C CA . LYS A 1 838 ? -7.546 -22.832 70.963 1.00 92.62 838 LYS A CA 1
ATOM 6321 C C . LYS A 1 838 ? -7.641 -24.281 70.517 1.00 92.62 838 LYS A C 1
ATOM 6323 O O . LYS A 1 838 ? -6.997 -25.144 71.112 1.00 92.62 838 LYS A O 1
ATOM 6328 N N . ILE A 1 839 ? -8.363 -24.519 69.426 1.00 92.94 839 ILE A N 1
ATOM 6329 C CA . ILE A 1 839 ? -8.439 -25.836 68.796 1.00 92.94 839 ILE A CA 1
ATOM 6330 C C . ILE A 1 839 ? -7.040 -26.272 68.341 1.00 92.94 839 ILE A C 1
ATOM 6332 O O . ILE A 1 839 ? -6.351 -25.569 67.595 1.00 92.94 839 ILE A O 1
ATOM 6336 N N . THR A 1 840 ? -6.627 -27.455 68.788 1.00 92.50 840 THR A N 1
ATOM 6337 C CA . THR A 1 840 ? -5.324 -28.058 68.485 1.00 92.50 840 THR A CA 1
ATOM 6338 C C . THR A 1 840 ? -5.398 -29.049 67.319 1.00 92.50 840 THR A C 1
ATOM 6340 O O . THR A 1 840 ? -6.443 -29.634 67.033 1.00 92.50 840 THR A O 1
ATOM 6343 N N . ASP A 1 841 ? -4.253 -29.324 66.681 1.00 87.06 841 ASP A N 1
ATOM 6344 C CA . ASP A 1 841 ? -4.151 -30.334 65.610 1.00 87.06 841 ASP A CA 1
ATOM 6345 C C . ASP A 1 841 ? -4.577 -31.738 66.082 1.00 87.06 841 ASP A C 1
ATOM 6347 O O . ASP A 1 841 ? -5.123 -32.532 65.315 1.00 87.06 841 ASP A O 1
ATOM 6351 N N . GLN A 1 842 ? -4.358 -32.042 67.365 1.00 90.31 842 GLN A N 1
ATOM 6352 C CA . GLN A 1 842 ? -4.746 -33.315 67.965 1.00 90.31 842 GLN A CA 1
ATOM 6353 C C . GLN A 1 842 ? -6.270 -33.442 68.102 1.00 90.31 842 GLN A C 1
ATOM 6355 O O . GLN A 1 842 ? -6.817 -34.505 67.818 1.00 90.31 842 GLN A O 1
ATOM 6360 N N . GLU A 1 843 ? -6.965 -32.378 68.502 1.00 92.81 843 GLU A N 1
ATOM 6361 C CA . GLU A 1 843 ? -8.430 -32.360 68.638 1.00 92.81 843 GLU A CA 1
ATOM 6362 C C . GLU A 1 843 ? -9.124 -32.443 67.274 1.00 92.81 843 GLU A C 1
ATOM 6364 O O . GLU A 1 843 ? -10.114 -33.162 67.128 1.00 92.81 843 GLU A O 1
ATOM 6369 N N . ILE A 1 844 ? -8.558 -31.802 66.245 1.00 88.25 844 ILE A N 1
ATOM 6370 C CA . ILE A 1 844 ? -9.017 -31.950 64.855 1.00 88.25 844 ILE A CA 1
ATOM 6371 C C . ILE A 1 844 ? -8.871 -33.406 64.393 1.00 88.25 844 ILE A C 1
ATOM 6373 O O . ILE A 1 844 ? -9.808 -33.966 63.820 1.00 88.25 844 ILE A O 1
ATOM 6377 N N . ALA A 1 845 ? -7.731 -34.048 64.676 1.00 87.19 845 ALA A N 1
ATOM 6378 C CA . ALA A 1 845 ? -7.490 -35.443 64.305 1.00 87.19 845 ALA A CA 1
ATOM 6379 C C . ALA A 1 845 ? -8.402 -36.433 65.054 1.00 87.19 845 ALA A C 1
ATOM 6381 O O . ALA A 1 845 ? -8.872 -37.409 64.465 1.00 87.19 845 ALA A O 1
ATOM 6382 N N . LEU A 1 846 ? -8.672 -36.182 66.340 1.00 89.50 846 LEU A N 1
ATOM 6383 C CA . LEU A 1 846 ? -9.616 -36.961 67.151 1.00 89.50 846 LEU A CA 1
ATOM 6384 C C . LEU A 1 846 ? -11.074 -36.725 66.729 1.00 89.50 846 LEU A C 1
ATOM 6386 O O . LEU A 1 846 ? -11.909 -37.622 66.848 1.00 89.50 846 LEU A O 1
ATOM 6390 N N . GLY A 1 847 ? -11.368 -35.544 66.185 1.00 90.31 847 GLY A N 1
ATOM 6391 C CA . GLY A 1 847 ? -12.681 -35.158 65.690 1.00 90.31 847 GLY A CA 1
ATOM 6392 C C . GLY A 1 847 ? -13.597 -34.519 66.733 1.00 90.31 847 GLY A C 1
ATOM 6393 O O . GLY A 1 847 ? -14.771 -34.291 66.437 1.00 90.31 847 GLY A O 1
ATOM 6394 N N . TYR A 1 848 ? -13.097 -34.225 67.930 1.00 92.94 848 TYR A N 1
ATOM 6395 C CA . TYR A 1 848 ? -13.835 -33.542 68.989 1.00 92.94 848 TYR A CA 1
ATOM 6396 C C . TYR A 1 848 ? -12.880 -32.884 69.995 1.00 92.94 848 TYR A C 1
ATOM 6398 O O . TYR A 1 848 ? -11.763 -33.358 70.208 1.00 92.94 848 TYR A O 1
ATOM 6406 N N . TYR A 1 849 ? -13.351 -31.816 70.638 1.00 93.50 849 TYR A N 1
ATOM 6407 C CA . TYR A 1 849 ? -12.785 -31.288 71.880 1.00 93.50 849 TYR A CA 1
ATOM 6408 C C . TYR A 1 849 ? -13.521 -31.914 73.067 1.00 93.50 849 TYR A C 1
ATOM 6410 O O . TYR A 1 849 ? -14.748 -32.012 73.044 1.00 93.50 849 TYR A O 1
ATOM 6418 N N . GLU A 1 850 ? -12.791 -32.343 74.097 1.00 92.94 850 GLU A N 1
ATOM 6419 C CA . GLU A 1 850 ? -13.365 -32.973 75.289 1.00 92.94 850 GLU A CA 1
ATOM 6420 C C . GLU A 1 850 ? -13.041 -32.172 76.550 1.00 92.94 850 GLU A C 1
ATOM 6422 O O . GLU A 1 850 ? -11.878 -31.961 76.893 1.00 92.94 850 GLU A O 1
ATOM 6427 N N . LEU A 1 851 ? -14.087 -31.786 77.278 1.00 91.62 851 LEU A N 1
ATOM 6428 C CA . LEU A 1 851 ? -13.995 -31.197 78.605 1.00 91.62 851 LEU A CA 1
ATOM 6429 C C . LEU A 1 851 ? -14.481 -32.211 79.640 1.00 91.62 851 LEU A C 1
ATOM 6431 O O . LEU A 1 851 ? -15.661 -32.562 79.680 1.00 91.62 851 LEU A O 1
ATOM 6435 N N . ALA A 1 852 ? -13.586 -32.665 80.514 1.00 88.81 852 ALA A N 1
ATOM 6436 C CA . ALA A 1 852 ? -13.967 -33.503 81.642 1.00 88.81 852 ALA A CA 1
ATOM 6437 C C . ALA A 1 852 ? -14.688 -32.663 82.707 1.00 88.81 852 ALA A C 1
ATOM 6439 O O . ALA A 1 852 ? -14.150 -31.655 83.164 1.00 88.81 852 ALA A O 1
ATOM 6440 N N . VAL A 1 853 ? -15.870 -33.107 83.146 1.00 89.31 853 VAL A N 1
ATOM 6441 C CA . VAL A 1 853 ? -16.584 -32.567 84.310 1.00 89.31 853 VAL A CA 1
ATOM 6442 C C . VAL A 1 853 ? -16.360 -33.508 85.499 1.00 89.31 853 VAL A C 1
ATOM 6444 O O . VAL A 1 853 ? -16.976 -34.577 85.561 1.00 89.31 853 VAL A O 1
ATOM 6447 N N . PRO A 1 854 ? -15.483 -33.157 86.458 1.00 86.19 854 PRO A N 1
ATOM 6448 C CA . PRO A 1 854 ? -15.202 -34.004 87.612 1.00 86.19 854 PRO A CA 1
ATOM 6449 C C . PRO A 1 854 ? -16.434 -34.263 88.482 1.00 86.19 854 PRO A C 1
ATOM 6451 O O . PRO A 1 854 ? -17.274 -33.378 88.679 1.00 86.19 854 PRO A O 1
ATOM 6454 N N . TYR A 1 855 ? -16.485 -35.446 89.103 1.00 81.69 855 TYR A N 1
ATOM 6455 C CA . TYR A 1 855 ? -17.515 -35.762 90.094 1.00 81.69 855 TYR A CA 1
ATOM 6456 C C . TYR A 1 855 ? -17.532 -34.737 91.241 1.00 81.69 855 TYR A C 1
ATOM 6458 O O . TYR A 1 855 ? -18.572 -34.160 91.535 1.00 81.69 855 TYR A O 1
ATOM 6466 N N . ASN A 1 856 ? -16.381 -34.433 91.845 1.00 80.81 856 ASN A N 1
ATOM 6467 C CA . ASN A 1 856 ? -16.237 -33.399 92.876 1.00 80.81 856 ASN A CA 1
ATOM 6468 C C . ASN A 1 856 ? -15.389 -32.240 92.315 1.00 80.81 856 ASN A C 1
ATOM 6470 O O . ASN A 1 856 ? -14.291 -32.518 91.827 1.00 80.81 856 ASN A O 1
ATOM 6474 N N . PRO A 1 857 ? -15.836 -30.968 92.365 1.00 74.88 857 PRO A N 1
ATOM 6475 C CA . PRO A 1 857 ? -17.036 -30.447 93.040 1.00 74.88 857 PRO A CA 1
ATOM 6476 C C . PRO A 1 857 ? -18.309 -30.352 92.189 1.00 74.88 857 PRO A C 1
ATOM 6478 O O . PRO A 1 857 ? -19.344 -29.961 92.726 1.00 74.88 857 PRO A O 1
ATOM 6481 N N . TYR A 1 858 ? -18.263 -30.660 90.892 1.00 86.69 858 TYR A N 1
ATOM 6482 C CA . TYR A 1 858 ? -19.328 -30.283 89.958 1.00 86.69 858 TYR A CA 1
ATOM 6483 C C . TYR A 1 858 ? -20.531 -31.233 90.000 1.00 86.69 858 TYR A C 1
ATOM 6485 O O . TYR A 1 858 ? -21.601 -30.843 90.471 1.00 86.69 858 TYR A O 1
ATOM 6493 N N . LEU A 1 859 ? -20.381 -32.491 89.568 1.00 84.56 859 LEU A N 1
ATOM 6494 C CA . LEU A 1 859 ? -21.524 -33.415 89.478 1.00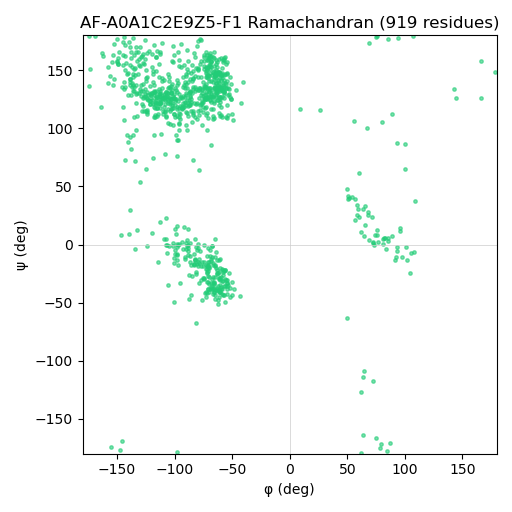 84.56 859 LEU A CA 1
ATOM 6495 C C . LEU A 1 859 ? -22.094 -33.798 90.854 1.00 84.56 859 LEU A C 1
ATOM 6497 O O . LEU A 1 859 ? -23.297 -34.021 90.975 1.00 84.56 859 LEU A O 1
ATOM 6501 N N . GLN A 1 860 ? -21.264 -33.816 91.901 1.00 80.94 860 GLN A N 1
ATOM 6502 C CA . GLN A 1 860 ? -21.658 -34.094 93.284 1.00 80.94 860 GLN A CA 1
ATOM 6503 C C . GLN A 1 860 ? -22.659 -33.060 93.803 1.00 80.94 860 GLN A C 1
ATOM 6505 O O . GLN A 1 860 ? -23.590 -33.421 94.518 1.00 80.94 860 GLN A O 1
ATOM 6510 N N . LYS A 1 861 ? -22.482 -31.782 93.454 1.00 81.94 861 LYS A N 1
ATOM 6511 C CA . LYS A 1 861 ? -23.400 -30.708 93.857 1.00 81.94 861 LYS A CA 1
ATOM 6512 C C . LYS A 1 861 ? -24.701 -30.723 93.060 1.00 81.94 861 LYS A C 1
ATOM 6514 O O . LYS A 1 861 ? -25.726 -30.311 93.588 1.00 81.94 861 LYS A O 1
ATOM 6519 N N . ILE A 1 862 ? -24.666 -31.213 91.819 1.00 86.44 862 ILE A N 1
ATOM 6520 C CA . ILE A 1 862 ? -25.872 -31.397 91.004 1.00 86.44 862 ILE A CA 1
ATOM 6521 C C . ILE A 1 862 ? -26.668 -32.592 91.535 1.00 86.44 862 ILE A C 1
ATOM 6523 O O . ILE A 1 862 ? -27.870 -32.461 91.725 1.00 86.44 862 ILE A O 1
ATOM 6527 N N . CYS A 1 863 ? -25.988 -33.709 91.836 1.00 75.88 863 CYS A N 1
ATOM 6528 C CA . CYS A 1 863 ? -26.463 -34.971 92.424 1.00 75.88 863 CYS A CA 1
ATOM 6529 C C . CYS A 1 863 ? -27.709 -35.598 91.775 1.00 75.88 863 CYS A C 1
ATOM 6531 O O . CYS A 1 863 ? -27.652 -36.712 91.250 1.00 75.88 863 CYS A O 1
ATOM 6533 N N . ARG A 1 864 ? -28.843 -34.899 91.835 1.00 80.19 864 ARG A N 1
ATOM 6534 C CA . ARG A 1 864 ? -30.113 -35.230 91.202 1.00 80.19 864 ARG A CA 1
ATOM 6535 C C . ARG A 1 864 ? -30.817 -33.961 90.699 1.00 80.19 864 ARG A C 1
ATOM 6537 O O . ARG A 1 864 ? -31.809 -33.532 91.283 1.00 80.19 864 ARG A O 1
ATOM 6544 N N . ALA A 1 865 ? -30.311 -33.371 89.622 1.00 84.00 865 ALA A N 1
ATOM 6545 C CA . ALA A 1 865 ? -30.863 -32.156 89.022 1.00 84.00 865 ALA A CA 1
ATOM 6546 C C . ALA A 1 865 ? -30.504 -32.068 87.525 1.00 84.00 865 ALA A C 1
ATOM 6548 O O . ALA A 1 865 ? -29.981 -33.026 86.957 1.00 84.00 865 ALA A O 1
ATOM 6549 N N . GLY A 1 866 ? -30.832 -30.965 86.860 1.00 87.00 866 GLY A N 1
ATOM 6550 C CA . GLY A 1 866 ? -30.454 -30.728 85.467 1.00 87.00 866 GLY A CA 1
ATOM 6551 C C . GLY A 1 866 ? -29.106 -30.030 85.343 1.00 87.00 866 GLY A C 1
ATOM 6552 O O . GLY A 1 866 ? -28.587 -29.478 86.311 1.00 87.00 866 GLY A O 1
ATOM 6553 N N . CYS A 1 867 ? -28.550 -29.991 84.142 1.00 89.75 867 CYS A N 1
ATOM 6554 C CA . CYS A 1 867 ? -27.474 -29.073 83.794 1.00 89.75 867 CYS A CA 1
ATOM 6555 C C . CYS A 1 867 ? -27.593 -28.616 82.344 1.00 89.75 867 CYS A C 1
ATOM 6557 O O . CYS A 1 867 ? -28.194 -29.290 81.505 1.00 89.75 867 CYS A O 1
ATOM 6559 N N . THR A 1 868 ? -27.037 -27.441 82.078 1.00 91.88 868 THR A N 1
ATOM 6560 C CA . THR A 1 868 ? -27.003 -26.819 80.755 1.00 91.88 868 THR A CA 1
ATOM 6561 C C . THR A 1 868 ? -25.566 -26.655 80.297 1.00 91.88 868 THR A C 1
ATOM 6563 O O . THR A 1 868 ? -24.726 -26.212 81.083 1.00 91.88 868 THR A O 1
ATOM 6566 N N . VAL A 1 869 ? -25.314 -26.957 79.026 1.00 92.75 869 VAL A N 1
ATOM 6567 C CA . VAL A 1 869 ? -24.079 -26.613 78.318 1.00 92.75 869 VAL A CA 1
ATOM 6568 C C . VAL A 1 869 ? -24.424 -25.658 77.191 1.00 92.75 869 VAL A C 1
ATOM 6570 O O . VAL A 1 869 ? -25.247 -25.990 76.338 1.00 92.75 869 VAL A O 1
ATOM 6573 N N . ASN A 1 870 ? -23.765 -24.505 77.193 1.00 90.12 870 ASN A N 1
ATOM 6574 C CA . ASN A 1 870 ? -23.698 -23.603 76.052 1.00 90.12 870 ASN A CA 1
ATOM 6575 C C . ASN A 1 870 ? -22.255 -23.577 75.569 1.00 90.12 870 ASN A C 1
ATOM 6577 O O . ASN A 1 870 ? -21.337 -23.635 76.392 1.00 90.12 870 ASN A O 1
ATOM 6581 N N . TYR A 1 871 ? -22.051 -23.472 74.267 1.00 92.94 871 TYR A N 1
ATOM 6582 C CA . TYR A 1 871 ? -20.727 -23.208 73.738 1.00 92.94 871 TYR A CA 1
ATOM 6583 C C . TYR A 1 871 ? -20.819 -22.412 72.444 1.00 92.94 871 TYR A C 1
ATOM 6585 O O . TYR A 1 871 ? -21.819 -22.504 71.734 1.00 92.94 871 TYR A O 1
ATOM 6593 N N . SER A 1 872 ? -19.751 -21.692 72.132 1.00 89.62 872 SER A N 1
ATOM 6594 C CA . SER A 1 872 ? -19.541 -21.079 70.834 1.00 89.62 872 SER A CA 1
ATOM 6595 C C . SER A 1 872 ? -18.168 -21.377 70.275 1.00 89.62 872 SER A C 1
ATOM 6597 O O . SER A 1 872 ? -17.217 -21.657 71.010 1.00 89.62 872 SER A O 1
ATOM 6599 N N . ILE A 1 873 ? -18.086 -21.332 68.949 1.00 90.94 873 ILE A N 1
ATOM 6600 C CA . ILE A 1 873 ? -16.828 -21.396 68.211 1.00 90.94 873 ILE A CA 1
ATOM 6601 C C . ILE A 1 873 ? -16.661 -20.080 67.460 1.00 90.94 873 ILE A C 1
ATOM 6603 O O . ILE A 1 873 ? -17.583 -19.622 66.787 1.00 90.94 873 ILE A O 1
ATOM 6607 N N . THR A 1 874 ? -15.482 -19.475 67.575 1.00 86.06 874 THR A N 1
ATOM 6608 C CA . THR A 1 874 ? -15.105 -18.260 66.845 1.00 86.06 874 THR A CA 1
ATOM 6609 C C . THR A 1 874 ? -13.926 -18.578 65.941 1.00 86.06 874 THR A C 1
ATOM 6611 O O . THR A 1 874 ? -12.872 -18.985 66.430 1.00 86.06 874 THR A O 1
ATOM 6614 N N . ASN A 1 875 ? -14.094 -18.383 64.635 1.00 84.81 875 ASN A N 1
ATOM 6615 C CA . ASN A 1 875 ? -12.987 -18.441 63.686 1.00 84.81 875 ASN A CA 1
ATOM 6616 C C . ASN A 1 875 ? -12.464 -17.035 63.357 1.00 84.81 875 ASN A C 1
ATOM 6618 O O . ASN A 1 875 ? -12.955 -16.017 63.853 1.00 84.81 875 ASN A O 1
ATOM 6622 N N . LYS A 1 876 ? -11.467 -16.975 62.474 1.00 77.44 876 LYS A N 1
ATOM 6623 C CA . LYS A 1 876 ? -10.800 -15.737 62.034 1.00 77.44 876 LYS A CA 1
ATOM 6624 C C . LYS A 1 876 ? -11.729 -14.724 61.335 1.00 77.44 876 LYS A C 1
ATOM 6626 O O . LYS A 1 876 ? -11.318 -13.581 61.166 1.00 77.44 876 LYS A O 1
ATOM 6631 N N . VAL A 1 877 ? -12.948 -15.126 60.948 1.00 69.69 877 VAL A N 1
ATOM 6632 C CA . VAL A 1 877 ? -13.976 -14.285 60.295 1.00 69.69 877 VAL A CA 1
ATOM 6633 C C . VAL A 1 877 ? -14.772 -13.451 61.322 1.00 69.69 877 VAL A C 1
ATOM 6635 O O . VAL A 1 877 ? -15.424 -12.479 60.961 1.00 69.69 877 VAL A O 1
ATOM 6638 N N . GLY A 1 878 ? -14.644 -13.740 62.625 1.00 64.00 878 GLY A N 1
ATOM 6639 C CA . GLY A 1 878 ? -14.833 -12.733 63.681 1.00 64.00 878 GLY A CA 1
ATOM 6640 C C . GLY A 1 878 ? -16.207 -12.628 64.352 1.00 64.00 878 GLY A C 1
ATOM 6641 O O . GLY A 1 878 ? -16.412 -11.688 65.114 1.00 64.00 878 GLY A O 1
ATOM 6642 N N . THR A 1 879 ? -17.131 -13.574 64.156 1.00 67.69 879 THR A N 1
ATOM 6643 C CA . THR A 1 879 ? -18.377 -13.642 64.953 1.00 67.69 879 THR A CA 1
ATOM 6644 C C . THR A 1 879 ? -18.515 -15.019 65.616 1.00 67.69 879 THR A C 1
ATOM 6646 O O . THR A 1 879 ? -18.444 -16.020 64.898 1.00 67.69 879 THR A O 1
ATOM 6649 N N . PRO A 1 880 ? -18.697 -15.112 66.953 1.00 75.44 880 PRO A N 1
ATOM 6650 C CA . PRO A 1 880 ? -18.947 -16.386 67.625 1.00 75.44 880 PRO A CA 1
ATOM 6651 C C . PRO A 1 880 ? -20.248 -17.018 67.123 1.00 75.44 880 PRO A C 1
ATOM 6653 O O . PRO A 1 880 ? -21.301 -16.380 67.155 1.00 75.44 880 PRO A O 1
ATOM 6656 N N . VAL A 1 881 ? -20.191 -18.273 66.681 1.00 83.69 881 VAL A N 1
ATOM 6657 C CA . VAL A 1 881 ? -21.398 -19.063 66.411 1.00 83.69 881 VAL A CA 1
ATOM 6658 C C . VAL A 1 881 ? -21.760 -19.789 67.687 1.00 83.69 881 VAL A C 1
ATOM 6660 O O . VAL A 1 881 ? -20.956 -20.565 68.193 1.00 83.69 881 VAL A O 1
ATOM 6663 N N . GLU A 1 882 ? -22.951 -19.527 68.212 1.00 86.31 882 GLU A N 1
ATOM 6664 C CA . GLU A 1 882 ? -23.483 -20.195 69.398 1.00 86.31 882 GLU A CA 1
ATOM 6665 C C . GLU A 1 882 ? -24.145 -21.519 69.006 1.00 86.31 882 GLU A C 1
ATOM 6667 O O . GLU A 1 882 ? -24.900 -21.601 68.035 1.00 86.31 882 GLU A O 1
ATOM 6672 N N . ALA A 1 883 ? -23.876 -22.568 69.773 1.00 88.31 883 ALA A N 1
ATOM 6673 C CA . ALA A 1 883 ? -24.597 -23.821 69.665 1.00 88.31 883 ALA A CA 1
ATOM 6674 C C . ALA A 1 883 ? -25.918 -23.767 70.424 1.00 88.31 883 ALA A C 1
ATOM 6676 O O . ALA A 1 883 ? -26.043 -23.109 71.462 1.00 88.31 883 ALA A O 1
ATOM 6677 N N . ASP A 1 884 ? -26.886 -24.557 69.962 1.00 81.06 884 ASP A N 1
ATOM 6678 C CA . ASP A 1 884 ? -28.086 -24.804 70.747 1.00 81.06 884 ASP A CA 1
ATOM 6679 C C . ASP A 1 884 ? -27.710 -25.350 72.133 1.00 81.06 884 ASP A C 1
ATOM 6681 O O . ASP A 1 884 ? -26.922 -26.293 72.274 1.00 81.06 884 ASP A O 1
ATOM 6685 N N . GLN A 1 885 ? -28.344 -24.809 73.172 1.00 86.81 885 GLN A N 1
ATOM 6686 C CA . GLN A 1 885 ? -28.148 -25.278 74.538 1.00 86.81 885 GLN A CA 1
ATOM 6687 C C . GLN A 1 885 ? -28.471 -26.778 74.655 1.00 86.81 885 GLN A C 1
ATOM 6689 O O . GLN A 1 885 ? -29.578 -27.234 74.337 1.00 86.81 885 GLN A O 1
ATOM 6694 N N . LYS A 1 886 ? -27.523 -27.562 75.181 1.00 91.12 886 LYS A N 1
ATOM 6695 C CA . LYS A 1 886 ? -27.778 -28.946 75.602 1.00 91.12 886 LYS A CA 1
ATOM 6696 C C . LYS A 1 886 ? -28.231 -28.938 77.054 1.00 91.12 886 LYS A C 1
ATOM 6698 O O . LYS A 1 886 ? -27.515 -28.455 77.925 1.00 91.12 886 LYS A O 1
ATOM 6703 N N . TYR A 1 887 ? -29.397 -29.525 77.309 1.00 90.00 887 TYR A N 1
ATOM 6704 C CA . TYR A 1 887 ? -29.870 -29.833 78.654 1.00 90.00 887 TYR A CA 1
ATOM 6705 C C . TYR A 1 887 ? -29.833 -31.339 78.890 1.00 90.00 887 TYR A C 1
ATOM 6707 O O . TYR A 1 887 ? -30.397 -32.098 78.097 1.00 90.00 887 TYR A O 1
ATOM 6715 N N . ILE A 1 888 ? -29.209 -31.765 79.984 1.00 87.94 888 ILE A N 1
ATOM 6716 C CA . ILE A 1 888 ? -29.135 -33.171 80.388 1.00 87.94 888 ILE A CA 1
ATOM 6717 C C . ILE A 1 888 ? -29.424 -33.307 81.883 1.00 87.94 888 ILE A C 1
ATOM 6719 O O . ILE A 1 888 ? -29.191 -32.392 82.674 1.00 87.94 888 ILE A O 1
ATOM 6723 N N . ARG A 1 889 ? -29.975 -34.453 82.281 1.00 87.69 889 ARG A N 1
ATOM 6724 C CA . ARG A 1 889 ? -30.273 -34.766 83.681 1.00 87.69 889 ARG A CA 1
ATOM 6725 C C . ARG A 1 889 ? -29.080 -35.464 84.318 1.00 87.69 889 ARG A C 1
ATOM 6727 O O . ARG A 1 889 ? -28.493 -36.353 83.717 1.00 87.69 889 ARG A O 1
ATOM 6734 N N . ILE A 1 890 ? -28.763 -35.138 85.560 1.00 83.88 890 ILE A N 1
ATOM 6735 C CA . ILE A 1 890 ? -27.766 -35.846 86.367 1.00 83.88 890 ILE A CA 1
ATOM 6736 C C . ILE A 1 890 ? -28.514 -36.572 87.484 1.00 83.88 890 ILE A C 1
ATOM 6738 O O . ILE A 1 890 ? -29.296 -35.949 88.198 1.00 83.88 890 ILE A O 1
ATOM 6742 N N . ALA A 1 891 ? -28.310 -37.884 87.627 1.00 81.00 891 ALA A N 1
ATOM 6743 C CA . ALA A 1 891 ? -28.946 -38.701 88.663 1.00 81.00 891 ALA A CA 1
ATOM 6744 C C . ALA A 1 891 ? -27.959 -39.733 89.236 1.00 81.00 891 ALA A C 1
ATOM 6746 O O . ALA A 1 891 ? -27.879 -40.872 88.774 1.00 81.00 891 ALA A O 1
ATOM 6747 N N . LEU A 1 892 ? -27.211 -39.326 90.264 1.00 74.44 892 LEU A N 1
ATOM 6748 C CA . LEU A 1 892 ? -26.082 -40.077 90.834 1.00 74.44 892 LEU A CA 1
ATOM 6749 C C . LEU A 1 892 ? -26.376 -40.706 92.211 1.00 74.44 892 LEU A C 1
ATOM 6751 O O . LEU A 1 892 ? -25.521 -41.389 92.780 1.00 74.44 892 LEU A O 1
ATOM 6755 N N . GLY A 1 893 ? -27.585 -40.509 92.748 1.00 63.94 893 GLY A N 1
ATOM 6756 C CA . GLY A 1 893 ? -28.018 -41.077 94.030 1.00 63.94 893 GLY A CA 1
ATOM 6757 C C . GLY A 1 893 ? -28.267 -42.599 93.986 1.00 63.94 893 GLY A C 1
ATOM 6758 O O . GLY A 1 893 ? -28.603 -43.140 92.928 1.00 63.94 893 GLY A O 1
ATOM 6759 N N . PRO A 1 894 ? -28.100 -43.324 95.111 1.00 57.31 894 PRO A N 1
ATOM 6760 C CA . PRO A 1 894 ? -28.496 -44.729 95.218 1.00 57.31 894 PRO A CA 1
ATOM 6761 C C . PRO A 1 894 ? -30.024 -44.898 95.110 1.00 57.31 894 PRO A C 1
ATOM 6763 O O . PRO A 1 894 ? -30.794 -43.991 95.426 1.00 57.31 894 PRO A O 1
ATOM 6766 N N . VAL A 1 895 ? -30.476 -46.072 94.654 1.00 51.91 895 VAL A N 1
ATOM 6767 C CA . VAL A 1 895 ? -31.905 -46.375 94.456 1.00 51.91 895 VAL A CA 1
ATOM 6768 C C . VAL A 1 895 ? -32.657 -46.240 95.788 1.00 51.91 895 VAL A C 1
ATOM 6770 O O . VAL A 1 895 ? -32.460 -47.053 96.685 1.00 51.91 895 VAL A O 1
ATOM 6773 N N . GLY A 1 896 ? -33.519 -45.223 95.907 1.00 52.59 896 GLY A N 1
ATOM 6774 C CA . GLY A 1 896 ? -34.416 -45.022 97.055 1.00 52.59 896 GLY A CA 1
ATOM 6775 C C . GLY A 1 896 ? -34.076 -43.865 98.005 1.00 52.59 896 GLY A C 1
ATOM 6776 O O . GLY A 1 896 ? -34.911 -43.567 98.852 1.00 52.59 896 GLY A O 1
ATOM 6777 N N . ASP A 1 897 ? -32.935 -43.181 97.847 1.00 51.44 897 ASP A N 1
ATOM 6778 C CA . ASP A 1 897 ? -32.543 -42.047 98.704 1.00 51.44 897 ASP A CA 1
ATOM 6779 C C . ASP A 1 897 ? -32.478 -40.740 97.900 1.00 51.44 897 ASP A C 1
ATOM 6781 O O . ASP A 1 897 ? -31.736 -40.614 96.925 1.00 51.44 897 ASP A O 1
ATOM 6785 N N . LEU A 1 898 ? -33.317 -39.768 98.266 1.00 50.91 898 LEU A N 1
ATOM 6786 C CA . LEU A 1 898 ? -33.687 -38.668 97.369 1.00 50.91 898 LEU A CA 1
ATOM 6787 C C . LEU A 1 898 ? -32.771 -37.435 97.396 1.00 50.91 898 LEU A C 1
ATOM 6789 O O . LEU A 1 898 ? -32.951 -36.589 96.525 1.00 50.91 898 LEU A O 1
ATOM 6793 N N . PHE A 1 899 ? -31.809 -37.300 98.322 1.00 50.88 899 PHE A N 1
ATOM 6794 C CA . PHE A 1 899 ? -31.129 -36.000 98.506 1.00 50.88 899 PHE A CA 1
ATOM 6795 C C . PHE A 1 899 ? -29.646 -36.014 98.919 1.00 50.88 899 PHE A C 1
ATOM 6797 O O . PHE A 1 899 ? -29.106 -34.945 99.193 1.00 50.88 899 PHE A O 1
ATOM 6804 N N . VAL A 1 900 ? -28.947 -37.158 98.952 1.00 55.44 900 VAL A N 1
ATOM 6805 C CA . VAL A 1 900 ? -27.528 -37.173 99.370 1.00 55.44 900 VAL A CA 1
ATOM 6806 C C . VAL A 1 900 ? -26.664 -38.029 98.445 1.00 55.44 900 VAL A C 1
ATOM 6808 O O . VAL A 1 900 ? -26.737 -39.256 98.462 1.00 55.44 900 VAL A O 1
ATOM 6811 N N . CYS A 1 901 ? -25.796 -37.379 97.665 1.00 59.34 901 CYS A N 1
ATOM 6812 C CA . CYS A 1 901 ? -24.694 -38.051 96.981 1.00 59.34 901 CYS A CA 1
ATOM 6813 C C . CYS A 1 901 ? -23.508 -38.190 97.954 1.00 59.34 901 CYS A C 1
ATOM 6815 O O . CYS A 1 901 ? -23.033 -37.177 98.477 1.00 59.34 901 CYS A O 1
ATOM 6817 N N . PRO A 1 902 ? -23.019 -39.413 98.233 1.00 56.81 902 PRO A N 1
ATOM 6818 C CA . PRO A 1 902 ? -21.916 -39.618 99.166 1.00 56.81 902 PRO A CA 1
ATOM 6819 C C . PRO A 1 902 ? -20.625 -38.957 98.658 1.00 56.81 902 PRO A C 1
ATOM 6821 O O . PRO A 1 902 ? -20.333 -38.955 97.459 1.00 56.81 902 PRO A O 1
ATOM 6824 N N . ILE A 1 903 ? -19.839 -38.403 99.585 1.00 54.41 903 ILE A N 1
ATOM 6825 C CA . ILE A 1 903 ? -18.482 -37.911 99.314 1.00 54.41 903 ILE A CA 1
ATOM 6826 C C . ILE A 1 903 ? -17.634 -39.143 98.989 1.00 54.41 903 ILE A C 1
ATOM 6828 O O . ILE A 1 903 ? -17.505 -40.020 99.839 1.00 54.41 903 ILE A O 1
ATOM 6832 N N . ASN A 1 904 ? -17.099 -39.246 97.773 1.00 45.81 904 ASN A N 1
ATOM 6833 C CA . ASN A 1 904 ? -16.253 -40.374 97.386 1.00 45.81 904 ASN A CA 1
ATOM 6834 C C . ASN A 1 904 ? -14.817 -40.110 97.900 1.00 45.81 904 ASN A C 1
ATOM 6836 O O . ASN A 1 904 ? -14.185 -39.187 97.384 1.00 45.81 904 ASN A O 1
ATOM 6840 N N . PRO A 1 905 ? -14.282 -40.821 98.920 1.00 47.19 905 PRO A N 1
ATOM 6841 C CA . PRO A 1 905 ? -12.988 -40.478 99.527 1.00 47.19 905 PRO A CA 1
ATOM 6842 C C . PRO A 1 905 ? -11.781 -41.102 98.812 1.00 47.19 905 PRO A C 1
ATOM 6844 O O . PRO A 1 905 ? -10.652 -40.935 99.265 1.00 47.19 905 PRO A O 1
ATOM 6847 N N . THR A 1 906 ? -11.984 -41.854 97.732 1.00 46.97 906 THR A N 1
ATOM 6848 C CA . THR A 1 906 ? -10.919 -42.645 97.105 1.00 46.97 906 THR A CA 1
ATOM 6849 C C . THR A 1 906 ? -10.994 -42.566 95.590 1.00 46.97 906 THR A C 1
ATOM 6851 O O . THR A 1 906 ? -11.693 -43.373 94.996 1.00 46.97 906 THR A O 1
ATOM 6854 N N . ILE A 1 907 ? -10.264 -41.613 95.001 1.00 39.62 907 ILE A N 1
ATOM 6855 C CA . ILE A 1 907 ? -9.524 -41.699 93.724 1.00 39.62 907 ILE A CA 1
ATOM 6856 C C . ILE A 1 907 ? -8.544 -40.499 93.718 1.00 39.62 907 ILE A C 1
ATOM 6858 O O . ILE A 1 907 ? -8.999 -39.355 93.790 1.00 39.62 907 ILE A O 1
ATOM 6862 N N . PRO A 1 908 ? -7.213 -40.706 93.676 1.00 35.16 908 PRO A N 1
ATOM 6863 C CA . PRO A 1 908 ? -6.263 -39.642 93.366 1.00 35.16 908 PRO A CA 1
ATOM 6864 C C . PRO A 1 908 ? -6.453 -39.185 91.917 1.00 35.16 908 PRO A C 1
ATOM 6866 O O . PRO A 1 908 ? -6.695 -40.007 91.031 1.00 35.16 908 PRO A O 1
ATOM 6869 N N . ALA A 1 909 ? -6.315 -37.881 91.683 1.00 37.75 909 ALA A N 1
ATOM 6870 C CA . ALA A 1 909 ? -6.161 -37.325 90.345 1.00 37.75 909 ALA A CA 1
ATOM 6871 C C . ALA A 1 909 ? -5.034 -38.071 89.604 1.00 37.75 909 ALA A C 1
ATOM 6873 O O . ALA A 1 909 ? -4.000 -38.327 90.214 1.00 37.75 909 ALA A O 1
ATOM 6874 N N . ASP A 1 910 ? -5.246 -38.375 88.317 1.00 40.03 910 ASP A N 1
ATOM 6875 C CA . ASP A 1 910 ? -4.284 -38.972 87.365 1.00 40.03 910 ASP A CA 1
ATOM 6876 C C . ASP A 1 910 ? -4.390 -40.493 87.092 1.00 40.03 910 ASP A C 1
ATOM 6878 O O . ASP A 1 910 ? -3.477 -41.269 87.363 1.00 40.03 910 ASP A O 1
ATOM 6882 N N . SER A 1 911 ? -5.501 -40.958 86.497 1.00 34.50 911 SER A N 1
ATOM 6883 C CA . SER A 1 911 ? -5.567 -42.335 85.949 1.00 34.50 911 SER A CA 1
ATOM 6884 C C . SER A 1 911 ? -6.263 -42.495 84.588 1.00 34.50 911 SER A C 1
ATOM 6886 O O . SER A 1 911 ? -6.757 -43.572 84.253 1.00 34.50 911 SER A O 1
ATOM 6888 N N . ARG A 1 912 ? -6.217 -41.467 83.729 1.00 32.56 912 ARG A N 1
ATOM 6889 C CA . ARG A 1 912 ? -6.440 -41.633 82.277 1.00 32.56 912 ARG A CA 1
ATOM 6890 C C . ARG A 1 912 ? -5.339 -40.959 81.447 1.00 32.56 912 ARG A C 1
ATOM 6892 O O . ARG A 1 912 ? -5.621 -40.209 80.525 1.00 32.56 912 ARG A O 1
ATOM 6899 N N . SER A 1 913 ? -4.074 -41.285 81.720 1.00 31.83 913 SER A N 1
ATOM 6900 C CA . SER A 1 913 ? -3.001 -41.195 80.722 1.00 31.83 913 SER A CA 1
ATOM 6901 C C . SER A 1 913 ? -2.771 -42.586 80.112 1.00 31.83 913 SER A C 1
ATOM 6903 O O . SER A 1 913 ? -2.001 -43.407 80.602 1.00 31.83 913 SER A O 1
ATOM 6905 N N . ARG A 1 914 ? -3.488 -42.903 79.025 1.00 27.95 914 ARG A N 1
ATOM 6906 C CA . ARG A 1 914 ? -3.091 -44.004 78.134 1.00 27.95 914 ARG A CA 1
ATOM 6907 C C . ARG A 1 914 ? -2.314 -43.423 76.964 1.00 27.95 914 ARG A C 1
ATOM 6909 O O . ARG A 1 914 ? -2.874 -43.091 75.927 1.00 27.95 914 ARG A O 1
ATOM 6916 N N . THR A 1 915 ? -1.001 -43.335 77.152 1.00 28.69 915 THR A N 1
ATOM 6917 C CA . THR A 1 915 ? -0.025 -43.251 76.068 1.00 28.69 915 THR A CA 1
ATOM 6918 C C . THR A 1 915 ? -0.137 -44.519 75.220 1.00 28.69 915 THR A C 1
ATOM 6920 O O . THR A 1 915 ? 0.213 -45.610 75.668 1.00 28.69 915 THR A O 1
ATOM 6923 N N . VAL A 1 916 ? -0.640 -44.386 73.994 1.00 27.58 916 VAL A N 1
ATOM 6924 C CA . VAL A 1 916 ? -0.474 -45.394 72.945 1.00 27.58 916 VAL A CA 1
ATOM 6925 C C . VAL A 1 916 ? 0.815 -45.055 72.202 1.00 27.58 916 VAL A C 1
ATOM 6927 O O . VAL A 1 916 ? 0.916 -44.020 71.553 1.00 27.58 916 VAL A O 1
ATOM 6930 N N . VAL A 1 917 ? 1.810 -45.930 72.331 1.00 31.97 917 VAL A N 1
ATOM 6931 C CA . VAL A 1 917 ? 3.017 -45.954 71.497 1.00 31.97 917 VAL A CA 1
ATOM 6932 C C . VAL A 1 917 ? 2.720 -46.809 70.263 1.00 31.97 917 VAL A C 1
ATOM 6934 O O . VAL A 1 917 ? 2.415 -47.990 70.416 1.00 31.97 917 VAL A O 1
ATOM 6937 N N . ILE A 1 918 ? 2.854 -46.249 69.056 1.00 30.62 918 ILE A N 1
ATOM 6938 C CA . ILE A 1 918 ? 3.068 -46.996 67.796 1.00 30.62 918 ILE A CA 1
ATOM 6939 C C . ILE A 1 918 ? 4.042 -46.189 66.888 1.00 30.62 918 ILE A C 1
ATOM 6941 O O . ILE A 1 918 ? 4.337 -45.042 67.222 1.00 30.62 918 ILE A O 1
ATOM 6945 N N . PRO A 1 919 ? 4.681 -46.776 65.851 1.00 35.75 919 PRO A N 1
ATOM 6946 C CA . PRO A 1 919 ? 6.110 -46.650 65.569 1.00 35.75 919 PRO A CA 1
ATOM 6947 C C . PRO A 1 919 ? 6.409 -45.644 64.438 1.00 35.75 919 PRO A C 1
ATOM 6949 O O . PRO A 1 919 ? 5.511 -45.192 63.737 1.00 35.75 919 PRO A O 1
ATOM 6952 N N . ARG A 1 920 ? 7.699 -45.330 64.250 1.00 32.91 920 ARG A N 1
ATOM 6953 C CA . ARG A 1 920 ? 8.240 -44.439 63.202 1.00 32.91 920 ARG A CA 1
ATOM 6954 C C . ARG A 1 920 ? 7.690 -44.703 61.787 1.00 32.91 920 ARG A C 1
ATOM 6956 O O . ARG A 1 920 ? 7.839 -45.821 61.293 1.00 32.91 920 ARG A O 1
ATOM 6963 N N . ALA A 1 921 ? 7.288 -43.624 61.113 1.00 33.16 921 ALA A N 1
ATOM 6964 C CA . ALA A 1 921 ? 7.848 -43.153 59.840 1.00 33.16 921 ALA A CA 1
ATOM 6965 C C . ALA A 1 921 ? 7.759 -41.622 59.814 1.00 33.16 921 ALA A C 1
ATOM 6967 O O . ALA A 1 921 ? 6.667 -41.117 60.156 1.00 33.16 921 ALA A O 1
#

Organism: NCBI:txid158627

Nearest PDB structures (foldseek):
  2yn3-assembly2_B  TM=3.946E-01  e=4.351E-06  Salmonella enterica subsp. enterica serovar Typhimurium str. LT2
  4nlh-assembly1_B  TM=4.305E-01  e=1.681E-01  Homo sapiens
  6z2d-assembly1_A  TM=5.889E-01  e=4.909E-01  Akkermansia muciniphila ATCC BAA-835
  6z2p-assembly1_A  TM=6.673E-01  e=2.782E+00  Akkermansia muciniphila ATCC BAA-835
  8wac-assembly1_A  TM=3.205E-01  e=6.335E-01  Wenyingzhuangia fucanilytica

Radius of gyration: 56.63 Å; Cα contacts (8 Å, |Δi|>4): 2105; chains: 1; bounding box: 94×91×176 Å

Foldseek 3Di:
DAKDWPCQDPPVLEHFPVPLVFWIKIWAWDDPPADQQKWKWKDKPPHTFADIDGHHPVLVVVNVPDRPRTDIDTGGSVPDDDADDWDKIWMWMWIDHDPDTDTPPNTRIHIYDQHFKQDPAHAFWADFPVVQQEAEPVCDDPQKNKTWGDQGHPDDQQKKKWKWKALDQPHTDTPNVQIDGHHDNPDTDIRIHGNVVLPVSHQAWMWIWIWMAHNSGHIDDTHGTDTHGYDYPDDDDPPDDDDDDDDDDDDDDDDDDPDLQPFDAKDWDPCQDPVQEAAPVCLVWWTKIKGQADPPQAPAQKWKWKWWADPVRDTDTFADIHGDHRVQNVDNRDMDIDTGGSVVDDPDAKDKTWMWMFIGRPVDDDDDISPNTDIHIYHDAFWQHADQSSADAKADDPVQQQEAEQVQDDDFWRKIKRFAGHPFAFQKKKWKFKDPDQDDDPVRTDPDIDTHHRVQGSGIDIDTDGPVSVPVRPFAWMWIWIWMAHPSGHIYDIHRTDTHGYYYFDFWDDFAAKDFPVCVVWNEAELVCQLVFTKTFGADTPRDDFQKWKWKCWQNDTDGTDTQHPQLPPDDPPGGSDIDGHHSVRLPVSNFDWFRWIKMFIDHDNDGRDIYGTDGHGYDHDAQLPGHQPDSVDPFRQFFDFKWKAAPVNPQPTLEHAQVRQLAKIKTWGDQATPVRDGRDDAQKWKWKDKLNRTADDTHGDHPVPSNDTDIDIDHSCSLNVDFAWIFMKMKIWDQDPPTRDIHIGIHGTDTHGRDHCLLWWQSLEFAEWDWPCAPPVQLENEQVRDVAFTKTKRFQAPIHNDDFQKFKWKWKFFAAAQPDAPHDTQPPQIDIDGGDTDDPVCVVVRIDMDTGGCPPHLQSNQWGKMKMKMWIGDPSGDTRIYDIDMGTYHNDDPPDDDHDDDDPDDDPDDPPDDDDDDDD

Mean predicted aligned error: 21.41 Å

Sequence (921 aa):
MQLTVFNRDPVTHTIPLEFLDADLEVGIPDSDDIFVGDFLELYVRGTPLGTRRTVTAADKQAAQGNPAFYYSMTIDKASFPSEGESVTFNVDYYVGSGSVKDLSNLPVEVILDREPPGGTPLPYLSFTPEQLDGIAQSDLTDDYLEVRAPLWYGKRIGDVLTPWLGTSETEGVLVTESAVEVTSISETTFARFPKSLLLINGDVPQYFAYQLRDGLGNQSEVARSREIPVSLTRWRYKSKKRFEKSGRASVDNGVGKLVATLLPPLQVPDTVFPDGTLPLAILGADLPVRIPNKVPEFPAGAVIQLYRVAEDGTATELGPQRPITQTESDDGSFVFDLAIPKTDFPATGTTPWALDYSVFDPLSSGEGLSGNLVTVIFDREAPGGASPPDMPLLEFTQEQLSGITLADVVGDGIPVSLPAWYLSAGLDVAQLWLSDTAAEDDAKYLPGTFTLTDASAGKALDVEFLVTDIEPLGNKVLYFAYRLTDKAGNISPRSNPVAIEVLLTEAPTDLEPPVVPDNEAHGVVTQQDAAELVEVEIPNYTNAAEGDRIYVVWGNTKMPPVTLVAADLNPAPPAFLKVIKLPYADVLAEGSGNGKLVTYEVWRGSVLANTSPSTSVNVNLDSPGPGPDPDPGTPWHENLVPLVVVGDSGAGGDNVIPPGDFNKDAVATVPHIGKDGMVIWKPGDRVQVSWDGILIGTPFPITLANEKQDAKITIPAVTVGASTGLKDVFYIVSRDLPPSNQVATAVSEPTPVDVQSPGLLPGDGSLAKAIFPEEDTVQNVINRVNGLDGTPIQIMLKGVSNIAKDDLINLRFVGREGLVDPTAPEISGTELVVIDHKITDQEIALGYYELAVPYNPYLQKICRAGCTVNYSITNKVGTPVEADQKYIRIALGPVGDLFVCPINPTIPADSRSRTVVIPRA

Solvent-accessible surface area (backbone atoms only — not comparable to full-atom values): 50931 Å² total; per-residue (Å²): 115,64,57,42,63,63,77,44,39,91,84,78,29,32,37,42,42,87,57,61,86,42,58,43,48,32,33,38,58,77,54,95,89,62,52,74,67,23,32,38,40,37,28,44,91,88,40,80,42,63,73,73,44,70,37,42,69,66,54,55,60,62,36,63,94,34,92,87,38,51,55,79,44,54,41,54,46,86,77,52,83,68,93,69,58,60,46,76,47,43,43,39,43,33,49,28,53,94,90,50,72,47,70,56,89,44,63,43,68,40,31,43,59,49,58,33,38,32,54,91,79,41,69,53,64,48,67,53,58,67,44,59,80,27,38,36,66,86,62,42,57,96,62,18,38,73,33,40,44,66,92,48,52,80,72,45,65,52,20,33,42,28,19,27,47,19,76,41,83,86,48,62,47,73,40,65,95,38,47,40,67,32,84,51,74,90,56,86,52,61,37,42,44,52,47,69,58,55,56,72,73,35,72,40,61,31,17,41,30,34,29,34,27,35,72,47,62,28,60,33,69,71,21,54,49,45,77,28,43,31,34,68,88,59,84,80,76,78,82,72,89,69,94,77,92,84,88,85,88,88,87,87,82,89,83,79,85,81,71,82,55,91,55,71,56,69,41,69,60,90,79,42,43,98,88,20,41,38,37,46,84,55,70,77,44,56,45,59,35,37,36,65,42,52,66,79,79,49,48,57,66,21,31,39,39,39,26,42,44,46,97,90,66,53,72,42,83,38,55,75,76,44,75,37,47,61,74,55,31,75,33,55,83,38,64,48,80,47,52,42,47,50,88,73,52,83,92,69,48,75,46,79,42,33,35,39,38,31,58,31,41,89,91,49,91,68,57,70,66,37,80,46,69,43,62,39,26,48,54,65,60,35,29,24,40,94,44,34,80,60,31,64,57,76,46,67,55,73,64,43,63,76,34,34,38,64,85,58,50,57,90,68,17,34,75,34,40,36,56,51,44,49,81,47,42,43,55,21,32,40,32,42,28,55,37,80,53,90,72,91,55,84,86,36,49,50,92,62,69,49,70,40,45,68,93,46,43,55,41,62,44,85,45,66,54,44,46,84,73,47,59,84,74,50,75,41,60,33,24,43,34,35,33,35,29,34,73,39,61,34,62,25,54,55,29,56,65,49,77,31,43,34,42,72,67,69,67,52,39,75,59,51,45,40,43,43,60,59,29,72,74,58,60,37,35,38,49,67,47,29,61,73,33,39,53,38,33,33,53,63,44,48,59,73,51,68,60,30,29,38,27,44,27,52,58,91,46,73,46,79,67,46,67,37,44,73,84,35,57,84,47,70,84,93,50,48,37,41,76,46,70,41,57,41,69,63,54,56,72,70,44,62,43,76,61,38,42,28,31,37,36,40,24,53,82,93,41,80,54,42,69,32,46,68,27,74,36,26,31,49,36,69,35,43,41,63,51,53,70,89,55,67,90,48,96,29,34,84,35,36,50,54,46,46,35,34,26,68,80,54,82,50,42,79,30,22,30,40,43,92,33,55,52,31,43,29,39,36,39,36,61,32,49,25,76,84,70,45,54,28,60,51,66,73,20,30,39,33,43,27,54,67,83,41,76,48,83,72,66,45,74,32,34,90,91,46,47,90,42,60,48,75,43,76,43,51,22,71,65,52,47,67,59,62,47,74,32,50,29,28,41,36,33,38,31,78,42,79,95,40,94,50,69,31,69,29,33,29,44,67,30,68,28,39,26,39,50,45,68,64,30,30,31,46,55,48,43,74,54,62,39,51,87,62,44,42,79,91,74,47,28,31,39,38,92,49,35,68,86,14,46,52,41,33,44,75,44,60,92,42,47,58,69,56,73,66,25,27,37,34,34,42,38,34,23,16,73,24,69,86,42,84,82,38,60,70,40,87,77,27,68,46,76,45,74,69,43,57,40,45,72,66,33,59,73,73,24,34,49,78,47,79,43,44,23,77,64,32,49,53,72,37,25,71,11,16,31,38,36,40,38,29,35,29,38,95,82,71,57,70,27,60,25,53,71,28,68,42,23,36,40,50,44,62,96,91,52,92,84,66,54,80,86,80,91,80,77,78,89,88,84,83,83,80,84,79,87,80,81,93,130